Protein AF-A0A8D8R2C4-F1 (afdb_monomer)

Nearest PDB structures (foldseek):
  8v0e-assembly2_B  TM=9.151E-01  e=1.575E-18  Homo sapiens
  7ujj-assembly1_G  TM=9.049E-01  e=2.523E-12  synthetic construct
  3aji-assembly2_C  TM=8.338E-01  e=1.913E-11  Mus musculus
  3v30-assembly1_A  TM=9.306E-01  e=9.260E-09  Homo sapiens
  4qqi-assembly1_A  TM=9.037E-01  e=1.478E-08  Homo sapiens

Secondary structure (DSSP, 8-state):
-----TT-EEEE-TT--STTTTSSTTB-EEEEEEEEETTEEEEEEEEETTS-EEEEEEBSGGG-B-EEEEE-GGGT-EETT---TTTTTS-SSEESSEEEESSSTT-EEEHHHHHTT-S-SSS-EEEESSTTSPPEEE--GGGPPPEEEBSS-TT-EEEE-TT--STTTTSSTT--EEEEEEE--SSSS-TT-EEEEEETTS-EEEEEBSGGG-B-EEEEE--S-EEE-GGGSPBTT-----------TT-EEEE-S-HHHHHHHHHSSTT---GGGGGGBT-EEEEEEE-TTSPEEEEETTEEEEEEE-GGGEEE--S--TT-EEEEPS-HHHHHHHTTTTT---GGGGGGTT-EEEEEEE-TTS-EEEE-SS-EEEE-GGGEEEPPS-----TTSSSSSSSTTSSSTTS-------------------------------------------------------PPPP---------------------------------PPPP----S-----HHHHHHHHHHHHHHHHHT-HHHHHHHHHH-TTSTT---TTS--HHHHHHHHT-HHHHHHHHHTT--TT-B-TTS-BHHHHHHHTT-HHHHHHHHHTT--TT---TTS--HHHHHHHTT-HHHHHHHHHTT--TT---TTS--HHHHHHHHT-HHHHHHHTTSTT--TT-B-TTS-BHHHHHHHTT-HHHHHHHHHH-GGGGG---TTT---HHHHHHHTT-HHHHHIIIIIS---TT---TTS--HHHHHHHHT-HHHHHHHHHH-TT--SS-B-TT--BHHHHHHHHTTT-SSPPPTTT-HHHHHHHHHGGG-

Mean predicted aligned error: 20.81 Å

Solvent-accessible surface area (backbone atoms only — not comparable to full-atom values): 48142 Å² total; per-residue (Å²): 93,69,78,88,52,51,7,27,27,29,30,81,25,90,56,57,81,65,84,59,63,42,68,43,91,38,16,29,25,22,26,44,42,75,44,69,63,80,99,45,65,28,32,32,20,36,39,19,23,68,57,38,72,54,74,70,47,27,19,44,43,96,80,31,30,29,30,21,44,75,38,37,20,20,51,39,34,54,34,82,88,39,58,27,71,84,60,76,70,85,64,80,28,28,55,17,37,39,38,32,44,68,82,45,86,96,42,29,27,27,52,69,41,55,44,61,68,48,68,75,40,70,48,34,30,30,40,26,64,41,86,87,32,66,55,33,82,41,77,42,49,72,83,53,68,65,44,57,48,43,32,95,35,47,39,10,28,27,32,77,24,91,51,60,85,63,88,56,71,52,73,39,92,88,36,44,25,27,25,73,41,71,37,62,32,96,67,77,68,19,32,69,5,23,31,34,31,43,20,53,78,74,42,71,54,74,42,35,61,8,38,94,25,33,37,23,49,14,37,79,40,76,29,52,87,43,52,34,46,66,86,75,42,52,54,37,56,51,76,68,66,62,60,69,80,77,71,44,66,68,40,30,30,29,37,76,54,55,74,68,59,44,44,55,52,17,64,78,38,95,31,56,66,55,83,76,57,63,77,44,52,77,39,67,25,33,27,68,37,59,47,99,87,64,30,37,28,31,34,38,92,92,41,94,67,70,47,51,35,45,58,90,42,50,42,81,45,72,89,69,50,65,72,40,45,28,26,31,51,64,52,61,68,62,39,49,61,52,13,63,95,37,81,54,76,55,81,75,58,66,81,50,48,52,37,71,27,33,27,69,39,70,45,95,91,55,36,31,29,30,39,42,95,86,52,73,45,65,36,26,62,84,35,50,45,76,64,72,85,92,71,84,84,74,99,83,72,83,88,80,70,81,72,79,81,77,71,77,87,85,75,83,87,85,86,83,87,82,87,83,89,84,83,90,79,90,87,90,85,83,89,83,88,86,82,89,83,87,92,82,90,87,92,89,81,90,82,89,88,88,84,89,84,92,87,86,88,85,89,88,84,87,87,86,88,86,84,87,79,89,85,82,88,87,79,92,80,84,74,84,81,75,75,81,82,76,85,70,88,78,87,90,84,84,88,80,88,85,85,91,79,88,82,79,89,77,88,75,83,82,63,100,69,78,87,84,48,77,66,61,52,40,54,51,47,55,50,45,49,52,34,57,76,71,64,40,62,67,61,48,47,52,54,62,72,75,37,85,73,50,52,70,44,58,38,91,67,42,39,31,57,55,34,56,30,18,29,72,40,42,51,68,64,41,50,52,46,46,60,65,58,34,54,56,59,52,48,25,75,61,35,45,28,28,53,34,29,3,27,68,45,66,16,43,67,28,37,52,53,41,47,77,69,65,30,65,64,74,46,52,24,78,63,34,43,26,28,56,35,40,9,44,73,71,68,33,61,62,35,41,50,49,44,54,75,72,66,45,71,68,64,56,50,26,76,58,32,40,26,39,55,46,52,18,59,76,68,64,38,63,72,49,39,52,54,51,74,66,43,92,81,60,62,66,77,58,47,24,76,77,26,41,23,49,56,47,48,27,36,64,70,55,40,52,71,59,38,52,52,51,38,73,77,42,57,70,56,61,66,51,48,24,84,70,56,29,43,25,38,54,31,43,14,22,49,69,41,30,43,70,52,42,46,47,42,48,73,74,66,62,46,70,68,70,46,55,27,76,52,46,39,31,23,60,47,39,6,50,62,64,62,22,60,67,30,44,48,45,45,74,76,68,41,84,87,62,71,73,81,53,40,26,79,88,63,50,31,51,67,52,40,51,59,75,45,58,86,70,61,91,63,85,89,49,58,90,76,38,49,71,63,39,55,56,57,50,65,59,71,79,110

Radius of gyration: 35.37 Å; Cα contacts (8 Å, |Δi|>4): 1481; chains: 1; bounding box: 84×105×97 Å

Organism: NCBI:txid428564

Structure (mmCIF, N/CA/C/O backbone):
data_AF-A0A8D8R2C4-F1
#
_entry.id   AF-A0A8D8R2C4-F1
#
loop_
_atom_site.group_PDB
_atom_site.id
_atom_site.type_symbol
_atom_site.label_atom_id
_atom_site.label_alt_id
_atom_site.label_comp_id
_atom_site.label_asym_id
_atom_site.label_entity_id
_atom_site.label_seq_id
_atom_site.pdbx_PDB_ins_code
_atom_site.Cartn_x
_atom_site.Cartn_y
_atom_site.Cartn_z
_atom_site.occupancy
_atom_site.B_iso_or_equiv
_atom_site.auth_seq_id
_atom_site.auth_comp_id
_atom_site.auth_asym_id
_atom_site.auth_atom_id
_atom_site.pdbx_PDB_model_num
ATOM 1 N N . MET A 1 1 ? -12.545 -27.000 12.718 1.00 50.53 1 MET A N 1
ATOM 2 C CA . MET A 1 1 ? -13.416 -26.175 13.585 1.00 50.53 1 MET A CA 1
ATOM 3 C C . MET A 1 1 ? -12.497 -25.222 14.330 1.00 50.53 1 MET A C 1
ATOM 5 O O . MET A 1 1 ? -11.448 -25.678 14.772 1.00 50.53 1 MET A O 1
ATOM 9 N N . ILE A 1 2 ? -12.838 -23.935 14.441 1.00 57.75 2 ILE A N 1
ATOM 10 C CA . ILE A 1 2 ? -12.113 -23.031 15.348 1.00 57.75 2 ILE A CA 1
ATOM 11 C C . ILE A 1 2 ? -12.424 -23.480 16.772 1.00 57.75 2 ILE A C 1
ATOM 13 O O . ILE A 1 2 ? -13.600 -23.584 17.121 1.00 57.75 2 ILE A O 1
ATOM 17 N N . ASN A 1 3 ? -11.397 -23.757 17.576 1.00 69.38 3 ASN A N 1
ATOM 18 C CA . ASN A 1 3 ? -11.615 -24.078 18.979 1.00 69.38 3 ASN A CA 1
ATOM 19 C C . ASN A 1 3 ? -12.188 -22.839 19.681 1.00 69.38 3 ASN A C 1
ATOM 21 O O . ASN A 1 3 ? -11.668 -21.734 19.515 1.00 69.38 3 ASN A O 1
ATOM 25 N N . ILE A 1 4 ? -13.296 -23.000 20.405 1.00 81.81 4 ILE A N 1
ATOM 26 C CA . ILE A 1 4 ? -13.984 -21.870 21.035 1.00 81.81 4 ILE A CA 1
ATOM 27 C C . ILE A 1 4 ? -13.221 -21.522 22.309 1.00 81.81 4 ILE A C 1
ATOM 29 O O . ILE A 1 4 ? -13.457 -22.098 23.368 1.00 81.81 4 ILE A O 1
ATOM 33 N N . GLU A 1 5 ? -12.278 -20.597 22.174 1.00 85.62 5 GLU A N 1
ATOM 34 C CA . GLU A 1 5 ? -11.357 -20.203 23.234 1.00 85.62 5 GLU A CA 1
ATOM 35 C C . GLU A 1 5 ? -11.613 -18.777 23.730 1.00 85.62 5 GLU A C 1
ATOM 37 O O . GLU A 1 5 ? -12.243 -17.938 23.081 1.00 85.62 5 GLU A O 1
ATOM 42 N N . VAL A 1 6 ? -11.131 -18.520 24.942 1.00 89.81 6 VAL A N 1
ATOM 43 C CA . VAL A 1 6 ? -11.207 -17.213 25.590 1.00 89.81 6 VAL A CA 1
ATOM 44 C C . VAL A 1 6 ? -10.167 -16.278 24.961 1.00 89.81 6 VAL A C 1
ATOM 46 O O . VAL A 1 6 ? -9.043 -16.684 24.688 1.00 89.81 6 VAL A O 1
ATOM 49 N N . GLY A 1 7 ? -10.545 -15.022 24.728 1.00 90.19 7 GLY A N 1
ATOM 50 C CA . GLY A 1 7 ? -9.726 -13.999 24.073 1.00 90.19 7 GLY A CA 1
ATOM 51 C C . GLY A 1 7 ? -10.089 -13.739 22.608 1.00 90.19 7 GLY A C 1
ATOM 52 O O . GLY A 1 7 ? -9.789 -12.655 22.114 1.00 90.19 7 GLY A O 1
ATOM 53 N N . LEU A 1 8 ? -10.783 -14.667 21.929 1.00 93.44 8 LEU A N 1
ATOM 54 C CA . LEU A 1 8 ? -11.226 -14.500 20.535 1.00 93.44 8 LEU A CA 1
ATOM 55 C C . LEU A 1 8 ? -11.945 -13.160 20.321 1.00 93.44 8 LEU A C 1
ATOM 57 O O . LEU A 1 8 ? -12.883 -12.827 21.052 1.00 93.44 8 LEU A O 1
ATOM 61 N N . ARG A 1 9 ? -11.543 -12.419 19.284 1.00 94.88 9 ARG A N 1
ATOM 62 C CA . ARG A 1 9 ? -12.177 -11.154 18.892 1.00 94.88 9 ARG A CA 1
ATOM 63 C C . ARG A 1 9 ? -13.289 -11.452 17.898 1.00 94.88 9 ARG A C 1
ATOM 65 O O . ARG A 1 9 ? -13.070 -12.171 16.922 1.00 94.88 9 ARG A O 1
ATOM 72 N N . VAL A 1 10 ? -14.481 -10.929 18.149 1.00 96.12 10 VAL A N 1
ATOM 73 C CA . VAL A 1 10 ? -15.722 -11.307 17.461 1.00 96.12 10 VAL A CA 1
ATOM 74 C C . VAL A 1 10 ? -16.558 -10.096 17.057 1.00 96.12 10 VAL A C 1
ATOM 76 O O . VAL A 1 10 ? -16.375 -9.002 17.581 1.00 96.12 10 VAL A O 1
ATOM 79 N N . LEU A 1 11 ? -17.483 -10.324 16.125 1.00 95.50 11 LEU A N 1
ATOM 80 C CA . LEU A 1 11 ? -18.496 -9.373 15.655 1.00 95.50 11 LEU A CA 1
ATOM 81 C C . LEU A 1 11 ? -19.804 -10.108 15.311 1.00 95.50 11 LEU A C 1
ATOM 83 O O . LEU A 1 11 ? -19.798 -11.339 15.179 1.00 95.50 11 LEU A O 1
ATOM 87 N N . ARG A 1 12 ? -20.930 -9.385 15.174 1.00 95.50 12 ARG A N 1
ATOM 88 C CA . ARG A 1 12 ? -22.253 -10.007 14.957 1.00 95.50 12 ARG A CA 1
ATOM 89 C C . ARG A 1 12 ? -22.300 -10.957 13.749 1.00 95.50 12 ARG A C 1
ATOM 91 O O . ARG A 1 12 ? -21.892 -10.632 12.628 1.00 95.50 12 ARG A O 1
ATOM 98 N N . GLY A 1 13 ? -22.812 -12.158 14.000 1.00 93.44 13 GLY A N 1
ATOM 99 C CA . GLY A 1 13 ? -22.903 -13.277 13.066 1.00 93.44 13 GLY A CA 1
ATOM 100 C C . GLY A 1 13 ? -24.209 -13.335 12.265 1.00 93.44 13 GLY A C 1
ATOM 101 O O . GLY A 1 13 ? -25.007 -12.398 12.297 1.00 93.44 13 GLY A O 1
ATOM 102 N N . PRO A 1 14 ? -24.428 -14.421 11.499 1.00 90.50 14 PRO A N 1
ATOM 103 C CA . PRO A 1 14 ? -25.572 -14.549 10.593 1.00 90.50 14 PRO A CA 1
ATOM 104 C C . PRO A 1 14 ? -26.935 -14.685 11.290 1.00 90.50 14 PRO A C 1
ATOM 106 O O . PRO A 1 14 ? -27.935 -14.304 10.693 1.00 90.50 14 PRO A O 1
ATOM 109 N N . ASN A 1 15 ? -27.005 -15.212 12.519 1.00 93.31 15 ASN A N 1
ATOM 110 C CA . ASN A 1 15 ? -28.274 -15.415 13.238 1.00 93.31 15 ASN A CA 1
ATOM 111 C C . ASN A 1 15 ? -28.529 -14.386 14.355 1.00 93.31 15 ASN A C 1
ATOM 113 O O . ASN A 1 15 ? -29.383 -14.616 15.215 1.00 93.31 15 ASN A O 1
ATOM 117 N N . TRP A 1 16 ? -27.793 -13.268 14.334 1.00 93.56 16 TRP A N 1
ATOM 118 C CA . TRP A 1 16 ? -27.882 -12.199 15.326 1.00 93.56 16 TRP A CA 1
ATOM 119 C C . TRP A 1 16 ? -29.315 -11.680 15.500 1.00 93.56 16 TRP A C 1
ATOM 121 O O . TRP A 1 16 ? -29.971 -11.295 14.534 1.00 93.56 16 TRP A O 1
ATOM 131 N N . LYS A 1 17 ? -29.775 -11.640 16.754 1.00 92.06 17 LYS A N 1
ATOM 132 C CA . LYS A 1 17 ? -31.108 -11.155 17.154 1.00 92.06 17 LYS A CA 1
ATOM 133 C C . LYS A 1 17 ? -31.073 -10.183 18.343 1.00 92.06 17 LYS A C 1
ATOM 135 O O . LYS A 1 17 ? -32.112 -9.875 18.915 1.00 92.06 17 LYS A O 1
ATOM 140 N N . TRP A 1 18 ? -29.882 -9.738 18.739 1.00 91.88 18 TRP A N 1
ATOM 141 C CA . TRP A 1 18 ? -29.610 -9.080 20.024 1.00 91.88 18 TRP A CA 1
ATOM 142 C C . TRP A 1 18 ? -29.535 -7.551 19.889 1.00 91.88 18 TRP A C 1
ATOM 144 O O . TRP A 1 18 ? -28.676 -6.902 20.479 1.00 91.88 18 TRP A O 1
ATOM 154 N N . ALA A 1 19 ? -30.422 -6.994 19.054 1.00 91.75 19 ALA A N 1
ATOM 155 C CA . ALA A 1 19 ? -30.487 -5.573 18.709 1.00 91.75 19 ALA A CA 1
ATOM 156 C C . ALA A 1 19 ? -29.087 -4.971 18.454 1.00 91.75 19 ALA A C 1
ATOM 158 O O . ALA A 1 19 ? -28.344 -5.485 17.619 1.00 91.75 19 ALA A O 1
ATOM 159 N N . GLU A 1 20 ? -28.726 -3.923 19.192 1.00 92.69 20 GLU A N 1
ATOM 160 C CA . GLU A 1 20 ? -27.456 -3.202 19.089 1.00 92.69 20 GLU A CA 1
ATOM 161 C C . GLU A 1 20 ? -26.585 -3.399 20.350 1.00 92.69 20 GLU A C 1
ATOM 163 O O . GLU A 1 20 ? -25.865 -2.493 20.766 1.00 92.69 20 GLU A O 1
ATOM 168 N N . GLU A 1 21 ? -26.644 -4.578 20.991 1.00 92.19 21 GLU A N 1
ATOM 169 C CA . GLU A 1 21 ? -25.819 -4.905 22.174 1.00 92.19 21 GLU A CA 1
ATOM 170 C C . GLU A 1 21 ? -24.301 -4.788 21.920 1.00 92.19 21 GLU A C 1
ATOM 172 O O . GLU A 1 21 ? -23.549 -4.468 22.842 1.00 92.19 21 GLU A O 1
ATOM 177 N N . ASP A 1 22 ? -23.854 -4.996 20.681 1.00 91.44 22 ASP A N 1
ATOM 178 C CA . ASP A 1 22 ? -22.479 -4.807 20.193 1.00 91.44 22 ASP A CA 1
ATOM 179 C C . ASP A 1 22 ? -22.149 -3.354 19.788 1.00 91.44 22 ASP A C 1
ATOM 181 O O . ASP A 1 22 ? -20.999 -3.050 19.474 1.00 91.44 22 ASP A O 1
ATOM 185 N N . GLY A 1 23 ? -23.120 -2.433 19.843 1.00 89.56 23 GLY A N 1
ATOM 186 C CA . GLY A 1 23 ? -22.924 -1.001 19.576 1.00 89.56 23 GLY A CA 1
ATOM 187 C C . GLY A 1 23 ? -22.924 -0.599 18.095 1.00 89.56 23 GLY A C 1
ATOM 188 O O . GLY A 1 23 ? -22.372 0.446 17.736 1.00 89.56 23 GLY A O 1
ATOM 189 N N . GLY A 1 24 ? -23.510 -1.419 17.223 1.00 89.88 24 GLY A N 1
ATOM 190 C CA . GLY A 1 24 ? -23.542 -1.185 15.779 1.00 89.88 24 GLY A CA 1
ATOM 191 C C . GLY A 1 24 ? -23.093 -2.397 14.977 1.00 89.88 24 GLY A C 1
ATOM 192 O O . GLY A 1 24 ? -22.258 -3.180 15.427 1.00 89.88 24 GLY A O 1
ATOM 193 N N . GLU A 1 25 ? -23.558 -2.515 13.732 1.00 89.75 25 GLU A N 1
ATOM 194 C CA . GLU A 1 25 ? -22.883 -3.401 12.784 1.00 89.75 25 GLU A CA 1
ATOM 195 C C . GLU A 1 25 ? -21.405 -2.991 12.647 1.00 89.75 25 GLU A C 1
ATOM 197 O O . GLU A 1 25 ? -21.081 -1.817 12.460 1.00 89.75 25 GLU A O 1
ATOM 202 N N . GLY A 1 26 ? -20.515 -3.978 12.785 1.00 90.06 26 GLY A N 1
ATOM 203 C CA . GLY A 1 26 ? -19.069 -3.763 12.857 1.00 90.06 26 GLY A CA 1
ATOM 204 C C . GLY A 1 26 ? -18.520 -3.590 14.276 1.00 90.06 26 GLY A C 1
ATOM 205 O O . GLY A 1 26 ? -17.303 -3.505 14.426 1.00 90.06 26 GLY A O 1
ATOM 206 N N . GLY A 1 27 ? -19.372 -3.572 15.305 1.00 94.06 27 GLY A N 1
ATOM 207 C CA . GLY A 1 27 ? -18.955 -3.590 16.705 1.00 94.06 27 GLY A CA 1
ATOM 208 C C . GLY A 1 27 ? -18.105 -4.820 17.034 1.00 94.06 27 GLY A C 1
ATOM 209 O O . GLY A 1 27 ? -18.509 -5.959 16.785 1.00 94.06 27 GLY A O 1
ATOM 210 N N . LEU A 1 28 ? -16.906 -4.581 17.566 1.00 95.56 28 LEU A N 1
ATOM 211 C CA . LEU A 1 28 ? -15.989 -5.616 18.032 1.00 95.56 28 LEU A CA 1
ATOM 212 C C . LEU A 1 28 ? -16.216 -5.936 19.510 1.00 95.56 28 LEU A C 1
ATOM 214 O O . LEU A 1 28 ? -16.562 -5.072 20.319 1.00 95.56 28 LEU A O 1
ATOM 218 N N . GLY A 1 29 ? -15.975 -7.192 19.869 1.00 95.62 29 GLY A N 1
ATOM 219 C CA . GLY A 1 29 ? -15.957 -7.656 21.250 1.00 95.62 29 GLY A CA 1
ATOM 220 C C . GLY A 1 29 ? -14.982 -8.805 21.463 1.00 95.62 29 GLY A C 1
ATOM 221 O O . GLY A 1 29 ? -14.452 -9.385 20.517 1.00 95.62 29 GLY A O 1
ATOM 222 N N . THR A 1 30 ? -14.757 -9.146 22.725 1.00 95.81 30 THR A N 1
ATOM 223 C CA . THR A 1 30 ? -13.875 -10.228 23.174 1.00 95.81 30 THR A CA 1
ATOM 224 C C . THR A 1 30 ? -14.700 -11.336 23.818 1.00 95.81 30 THR A C 1
ATOM 226 O O . THR A 1 30 ? -15.484 -11.073 24.730 1.00 95.81 30 THR A O 1
ATOM 229 N N . VAL A 1 31 ? -14.490 -12.590 23.408 1.00 94.81 31 VAL A N 1
ATOM 230 C CA . VAL A 1 31 ? -15.012 -13.771 24.115 1.00 94.81 31 VAL A CA 1
ATOM 231 C C . VAL A 1 31 ? -14.296 -13.899 25.461 1.00 94.81 31 VAL A C 1
ATOM 233 O O . VAL A 1 31 ? -13.096 -14.152 25.508 1.00 94.81 31 VAL A O 1
ATOM 236 N N . VAL A 1 32 ? -15.023 -13.730 26.566 1.00 93.50 32 VAL A N 1
ATOM 237 C CA . VAL A 1 32 ? -14.453 -13.713 27.930 1.00 93.50 32 VAL A CA 1
ATOM 238 C C . VAL A 1 32 ? -14.727 -14.982 28.731 1.00 93.50 32 VAL A C 1
ATOM 240 O O . VAL A 1 32 ? -14.037 -15.259 29.706 1.00 93.50 32 VAL A O 1
ATOM 243 N N . ALA A 1 33 ? -15.743 -15.755 28.347 1.00 89.00 33 ALA A N 1
ATOM 244 C CA . ALA A 1 33 ? -16.042 -17.040 28.968 1.00 89.00 33 ALA A CA 1
ATOM 245 C C . ALA A 1 33 ? -16.778 -17.959 27.997 1.00 89.00 33 ALA A C 1
ATOM 247 O O . ALA A 1 33 ? -17.635 -17.526 27.223 1.00 89.00 33 ALA A O 1
ATOM 248 N N . VAL A 1 34 ? -16.483 -19.247 28.103 1.00 86.88 34 VAL A N 1
ATOM 249 C CA . VAL A 1 34 ? -17.066 -20.315 27.294 1.00 86.88 34 VAL A CA 1
ATOM 250 C C . VAL A 1 34 ? -17.908 -21.178 28.229 1.00 86.88 34 VAL A C 1
ATOM 252 O O . VAL A 1 34 ? -17.405 -21.609 29.265 1.00 86.88 34 VAL A O 1
ATOM 255 N N . LYS A 1 35 ? -19.197 -21.380 27.925 1.00 78.31 35 LYS A N 1
ATOM 256 C CA . LYS A 1 35 ? -20.125 -22.122 28.794 1.00 78.31 35 LYS A CA 1
ATOM 257 C C . LYS A 1 35 ? -20.468 -23.478 28.156 1.00 78.31 35 LYS A C 1
ATOM 259 O O . LYS A 1 35 ? -21.263 -23.510 27.213 1.00 78.31 35 LYS A O 1
ATOM 264 N N . PRO A 1 36 ? -19.910 -24.602 28.646 1.00 66.31 36 PRO A N 1
ATOM 265 C CA . PRO A 1 36 ? -20.310 -25.929 28.190 1.00 66.31 36 PRO A CA 1
ATOM 266 C C . PRO A 1 36 ? -21.786 -26.183 28.504 1.00 66.31 36 PRO A C 1
ATOM 268 O O . PRO A 1 36 ? -22.273 -25.815 29.573 1.00 66.31 36 PRO A O 1
ATOM 271 N N . THR A 1 37 ? -22.508 -26.826 27.589 1.00 56.09 37 THR A N 1
ATOM 272 C CA . THR A 1 37 ? -23.887 -27.281 27.808 1.00 56.09 37 THR A CA 1
ATOM 273 C C . THR A 1 37 ? -23.929 -28.787 27.554 1.00 56.09 37 THR A C 1
ATOM 275 O O . THR A 1 37 ? -24.201 -29.252 26.450 1.00 56.09 37 THR A O 1
ATOM 278 N N . GLY A 1 38 ? -23.557 -29.567 28.572 1.00 59.25 38 GLY A N 1
ATOM 279 C CA . GLY A 1 38 ? -23.235 -30.985 28.403 1.00 59.25 38 GLY A CA 1
ATOM 280 C C . GLY A 1 38 ? -21.865 -31.170 27.741 1.00 59.25 38 GLY A C 1
ATOM 281 O O . GLY A 1 38 ? -20.894 -30.544 28.158 1.00 59.25 38 GLY A O 1
ATOM 282 N N . HIS A 1 39 ? -21.786 -32.021 26.714 1.00 52.69 39 HIS A N 1
ATOM 283 C CA . HIS A 1 39 ? -20.535 -32.355 26.013 1.00 52.69 39 HIS A CA 1
ATOM 284 C C . HIS A 1 39 ? -20.172 -31.393 24.863 1.00 52.69 39 HIS A C 1
ATOM 286 O O . HIS A 1 39 ? -19.136 -31.573 24.229 1.00 52.69 39 HIS A O 1
ATOM 292 N N . GLN A 1 40 ? -21.004 -30.387 24.571 1.00 59.62 40 GLN A N 1
ATOM 293 C CA . GLN A 1 40 ? -20.760 -29.396 23.517 1.00 59.62 40 GLN A CA 1
ATOM 294 C C . GLN A 1 40 ? -20.821 -27.966 24.066 1.00 59.62 40 GLN A C 1
ATOM 296 O O . GLN A 1 40 ? -21.539 -27.665 25.023 1.00 59.62 40 GLN A O 1
ATOM 301 N N . VAL A 1 41 ? -20.040 -27.074 23.456 1.00 61.19 41 VAL A N 1
ATOM 302 C CA . VAL A 1 41 ? -20.053 -25.637 23.740 1.00 61.19 41 VAL A CA 1
ATOM 303 C C . VAL A 1 41 ? -21.072 -24.981 22.819 1.00 61.19 41 VAL A C 1
ATOM 305 O O . VAL A 1 41 ? -20.811 -24.798 21.636 1.00 61.19 41 VAL A O 1
ATOM 308 N N . ASN A 1 42 ? -22.221 -24.602 23.375 1.00 77.81 42 ASN A N 1
ATOM 309 C CA . ASN A 1 42 ? -23.329 -24.047 22.593 1.00 77.81 42 ASN A CA 1
ATOM 310 C C . ASN A 1 42 ? -23.528 -22.538 22.815 1.00 77.81 42 ASN A C 1
ATOM 312 O O . ASN A 1 42 ? -24.251 -21.897 22.044 1.00 77.81 42 ASN A O 1
ATOM 316 N N . VAL A 1 43 ? -22.900 -21.975 23.858 1.00 86.25 43 VAL A N 1
ATOM 317 C CA . VAL A 1 43 ? -23.087 -20.590 24.313 1.00 86.25 43 VAL A CA 1
ATOM 318 C C . VAL A 1 43 ? -21.769 -19.970 24.800 1.00 86.25 43 VAL A C 1
ATOM 320 O O . VAL A 1 43 ? -21.006 -20.596 25.540 1.00 86.25 43 VAL A O 1
ATOM 323 N N . VAL A 1 44 ? -21.525 -18.705 24.445 1.00 92.19 44 VAL A N 1
ATOM 324 C CA . VAL A 1 44 ? -20.373 -17.912 24.913 1.00 92.19 44 VAL A CA 1
ATOM 325 C C . VAL A 1 44 ? -20.792 -16.603 25.582 1.00 92.19 44 VAL A C 1
ATOM 327 O O . VAL A 1 44 ? -21.902 -16.101 25.404 1.00 92.19 44 VAL A O 1
ATOM 330 N N . SER A 1 45 ? -19.875 -16.046 26.372 1.00 93.44 45 SER A N 1
ATOM 331 C CA . SER A 1 45 ? -19.983 -14.704 26.945 1.00 93.44 45 SER A CA 1
ATOM 332 C C . SER A 1 45 ? -18.995 -13.764 26.275 1.00 93.44 45 SER A C 1
ATOM 334 O O . SER A 1 45 ? -17.818 -14.105 26.149 1.00 93.44 45 SER A O 1
ATOM 336 N N . VAL A 1 46 ? -19.463 -12.579 25.894 1.00 95.81 46 VAL A N 1
ATOM 337 C CA . VAL A 1 46 ? -18.674 -11.546 25.214 1.00 95.81 46 VAL A CA 1
ATOM 338 C C . VAL A 1 46 ? -18.746 -10.252 26.021 1.00 95.81 46 VAL A C 1
ATOM 340 O O . VAL A 1 46 ? -19.806 -9.897 26.542 1.00 95.81 46 VAL A O 1
ATOM 343 N N . ILE A 1 47 ? -17.610 -9.565 26.135 1.00 96.50 47 ILE A N 1
ATOM 344 C CA . ILE A 1 47 ? -17.564 -8.140 26.474 1.00 96.50 47 ILE A CA 1
ATOM 345 C C . ILE A 1 47 ? -17.317 -7.397 25.166 1.00 96.50 47 ILE A C 1
ATOM 347 O O . ILE A 1 47 ? -16.288 -7.608 24.526 1.00 96.50 47 ILE A O 1
ATOM 351 N N . TRP A 1 48 ? -18.272 -6.571 24.761 1.00 96.38 48 TRP A N 1
ATOM 352 C CA . TRP A 1 48 ? -18.146 -5.689 23.607 1.00 96.38 48 TRP A CA 1
ATOM 353 C C . TRP A 1 48 ? -17.269 -4.496 23.954 1.00 96.38 48 TRP A C 1
ATOM 355 O O . TRP A 1 48 ? -17.270 -4.029 25.094 1.00 96.38 48 TRP A O 1
ATOM 365 N N . ASP A 1 49 ? -16.555 -3.965 22.968 1.00 95.69 49 ASP A N 1
ATOM 366 C CA . ASP A 1 49 ? -15.613 -2.867 23.182 1.00 95.69 49 ASP A CA 1
ATOM 367 C C . ASP A 1 49 ? -16.328 -1.601 23.673 1.00 95.69 49 ASP A C 1
ATOM 369 O O . ASP A 1 49 ? -15.770 -0.855 24.471 1.00 95.69 49 ASP A O 1
ATOM 373 N N . VAL A 1 50 ? -17.601 -1.406 23.304 1.00 93.44 50 VAL A N 1
ATOM 374 C CA . VAL A 1 50 ? -18.489 -0.348 23.836 1.00 93.44 50 VAL A CA 1
ATOM 375 C C . VAL A 1 50 ? -18.842 -0.510 25.330 1.00 93.44 50 VAL A C 1
ATOM 377 O O . VAL A 1 50 ? -19.510 0.341 25.921 1.00 93.44 50 VAL A O 1
ATOM 380 N N . GLY A 1 51 ? -18.374 -1.582 25.976 1.00 91.31 51 GLY A N 1
ATOM 381 C CA . GLY A 1 51 ? -18.498 -1.853 27.410 1.00 91.31 51 GLY A CA 1
ATOM 382 C C . GLY A 1 51 ? -19.687 -2.729 27.812 1.00 91.31 51 GLY A C 1
ATOM 383 O O . GLY A 1 51 ? -19.816 -3.058 28.990 1.00 91.31 51 GLY A O 1
ATOM 384 N N . ASN A 1 52 ? -20.542 -3.127 26.868 1.00 91.38 52 ASN A N 1
ATOM 385 C CA . ASN A 1 52 ? -21.660 -4.036 27.129 1.00 91.38 52 ASN A CA 1
ATOM 386 C C . ASN A 1 52 ? -21.153 -5.465 27.376 1.00 91.38 52 ASN A C 1
ATOM 388 O O . ASN A 1 52 ? -20.211 -5.920 26.728 1.00 91.38 52 ASN A O 1
ATOM 392 N N . LYS A 1 53 ? -21.798 -6.203 28.286 1.00 89.94 53 LYS A N 1
ATOM 393 C CA . LYS A 1 53 ? -21.456 -7.599 28.594 1.00 89.94 53 LYS A CA 1
ATOM 394 C C . LYS A 1 53 ? -22.693 -8.483 28.567 1.00 89.94 53 LYS A C 1
ATOM 396 O O . LYS A 1 53 ? -23.561 -8.351 29.426 1.00 89.94 53 LYS A O 1
ATOM 401 N N . SER A 1 54 ? -22.680 -9.469 27.678 1.00 87.25 54 SER A N 1
ATOM 402 C CA . SER A 1 54 ? -23.748 -10.462 27.533 1.00 87.25 54 SER A CA 1
ATOM 403 C C . SER A 1 54 ? -23.176 -11.875 27.593 1.00 87.25 54 SER A C 1
ATOM 405 O O . SER A 1 54 ? -22.017 -12.119 27.253 1.00 87.25 54 SER A O 1
ATOM 407 N N . SER A 1 55 ? -23.969 -12.822 28.101 1.00 81.38 55 SER A N 1
ATOM 408 C CA . SER A 1 55 ? -23.476 -14.156 28.493 1.00 81.38 55 SER A CA 1
ATOM 409 C C . SER A 1 55 ? -24.218 -15.335 27.849 1.00 81.38 55 SER A C 1
ATOM 411 O O . SER A 1 55 ? -24.153 -16.459 28.358 1.00 81.38 55 SER A O 1
ATOM 413 N N . CYS A 1 56 ? -24.950 -15.063 26.765 1.00 84.88 56 CYS A N 1
ATOM 414 C CA . CYS A 1 56 ? -25.931 -15.960 26.149 1.00 84.88 56 CYS A CA 1
ATOM 415 C C . CYS A 1 56 ? -25.843 -16.067 24.608 1.00 84.88 56 CYS A C 1
ATOM 417 O O . CYS A 1 56 ? -26.764 -16.607 23.996 1.00 84.88 56 CYS A O 1
ATOM 419 N N . TYR A 1 57 ? -24.757 -15.608 23.971 1.00 92.44 57 TYR A N 1
ATOM 420 C CA . TYR A 1 57 ? -24.624 -15.682 22.509 1.00 92.44 57 TYR A CA 1
ATOM 421 C C . TYR A 1 57 ? -24.458 -17.123 22.029 1.00 92.44 57 TYR A C 1
ATOM 423 O O . TYR A 1 57 ? -23.597 -17.855 22.523 1.00 92.44 57 TYR A O 1
ATOM 431 N N . ARG A 1 58 ? -25.281 -17.522 21.056 1.00 91.44 58 ARG A N 1
ATOM 432 C CA . ARG A 1 58 ? -25.353 -18.889 20.534 1.00 91.44 58 ARG A CA 1
ATOM 433 C C . ARG A 1 58 ? -24.243 -19.132 19.517 1.00 91.44 58 ARG A C 1
ATOM 435 O O . ARG A 1 58 ? -23.995 -18.306 18.641 1.00 91.44 58 ARG A O 1
ATOM 442 N N . VAL A 1 59 ? -23.595 -20.283 19.633 1.00 89.06 59 VAL A N 1
ATOM 443 C CA . VAL A 1 59 ? -22.498 -20.742 18.760 1.00 89.06 59 VAL A CA 1
ATOM 444 C C . VAL A 1 59 ? -22.750 -22.184 18.299 1.00 89.06 59 VAL A C 1
ATOM 446 O O . VAL A 1 59 ? -21.832 -22.989 18.208 1.00 89.06 59 VAL A O 1
ATOM 449 N N . GLY A 1 60 ? -24.023 -22.524 18.067 1.00 83.06 60 GLY A N 1
ATOM 450 C CA . GLY A 1 60 ? -24.494 -23.884 17.777 1.00 83.06 60 GLY A CA 1
ATOM 451 C C . GLY A 1 60 ? -25.802 -24.253 18.486 1.00 83.06 60 GLY A C 1
ATOM 452 O O . GLY A 1 60 ? -26.532 -25.121 18.008 1.00 83.06 60 GLY A O 1
ATOM 453 N N . SER A 1 61 ? -26.158 -23.563 19.581 1.00 80.44 61 SER A N 1
ATOM 454 C CA . SER A 1 61 ? -27.468 -23.742 20.232 1.00 80.44 61 SER A CA 1
ATOM 455 C C . SER A 1 61 ? -28.603 -23.470 19.242 1.00 80.44 61 SER A C 1
ATOM 457 O O . SER A 1 61 ? -28.582 -22.447 18.561 1.00 80.44 61 SER A O 1
ATOM 459 N N . GLU A 1 62 ? -29.587 -24.371 19.161 1.00 81.06 62 GLU A N 1
ATOM 460 C CA . GLU A 1 62 ? -30.707 -24.299 18.200 1.00 81.06 62 GLU A CA 1
ATOM 461 C C . GLU A 1 62 ? -30.260 -24.232 16.719 1.00 81.06 62 GLU A C 1
ATOM 463 O O . GLU A 1 62 ? -31.007 -23.747 15.872 1.00 81.06 62 GLU A O 1
ATOM 468 N N . ASN A 1 63 ? -29.040 -24.691 16.395 1.00 81.56 63 ASN A N 1
ATOM 469 C CA . ASN A 1 63 ? -28.394 -24.499 15.087 1.00 81.56 63 ASN A CA 1
ATOM 470 C C . ASN A 1 63 ? -28.258 -23.010 14.682 1.00 81.56 63 ASN A C 1
ATOM 472 O O . ASN A 1 63 ? -28.261 -22.668 13.498 1.00 81.56 63 ASN A O 1
ATOM 476 N N . ALA A 1 64 ? -28.151 -22.115 15.670 1.00 86.31 64 ALA A N 1
ATOM 477 C CA . ALA A 1 64 ? -27.977 -20.683 15.475 1.00 86.31 64 ALA A CA 1
ATOM 478 C C . ALA A 1 64 ? -26.575 -20.214 15.892 1.00 86.31 64 ALA A C 1
ATOM 480 O O . ALA A 1 64 ? -26.039 -20.602 16.936 1.00 86.31 64 ALA A O 1
ATOM 481 N N . PHE A 1 65 ? -26.013 -19.325 15.074 1.00 92.00 65 PHE A N 1
ATOM 482 C CA . PHE A 1 65 ? -24.679 -18.766 15.231 1.00 92.00 65 PHE A CA 1
ATOM 483 C C . PHE A 1 65 ? -24.750 -17.236 15.239 1.00 92.00 65 PHE A C 1
ATOM 485 O O . PHE A 1 65 ? -24.901 -16.573 14.209 1.00 92.00 65 PHE A O 1
ATOM 492 N N . ASP A 1 66 ? -24.649 -16.668 16.435 1.00 94.56 66 ASP A N 1
ATOM 493 C CA . ASP A 1 66 ? -24.802 -15.235 16.675 1.00 94.56 66 ASP A CA 1
ATOM 494 C C . ASP A 1 66 ? -23.500 -14.455 16.434 1.00 94.56 66 ASP A C 1
ATOM 496 O O . ASP A 1 66 ? -23.523 -13.230 16.449 1.00 94.56 66 ASP A O 1
ATOM 500 N N . LEU A 1 67 ? -22.362 -15.119 16.194 1.00 96.12 67 LEU A N 1
ATOM 501 C CA . LEU A 1 67 ? -21.036 -14.488 16.144 1.00 96.12 67 LEU A CA 1
ATOM 502 C C . LEU A 1 67 ? -20.188 -14.960 14.951 1.00 96.12 67 LEU A C 1
ATOM 504 O O . LEU A 1 67 ? -20.279 -16.105 14.505 1.00 96.12 67 LEU A O 1
ATOM 508 N N . ARG A 1 68 ? -19.309 -14.079 14.469 1.00 95.56 68 ARG A N 1
ATOM 509 C CA . ARG A 1 68 ? -18.179 -14.387 13.575 1.00 95.56 68 ARG A CA 1
ATOM 510 C C . ARG A 1 68 ? -16.867 -14.036 14.268 1.00 95.56 68 ARG A C 1
ATOM 512 O O . ARG A 1 68 ? -16.834 -13.085 15.046 1.00 95.56 68 ARG A O 1
ATOM 519 N N . VAL A 1 69 ? -15.797 -14.777 13.984 1.00 95.44 69 VAL A N 1
ATOM 520 C CA . VAL A 1 69 ? -14.457 -14.455 14.503 1.00 95.44 69 VAL A CA 1
ATOM 521 C C . VAL A 1 69 ? -13.812 -13.429 13.582 1.00 95.44 69 VAL A C 1
ATOM 523 O O . VAL A 1 69 ? -13.687 -13.663 12.383 1.00 95.44 69 VAL A O 1
ATOM 526 N N . TYR A 1 70 ? -13.433 -12.291 14.153 1.00 95.00 70 TYR A N 1
ATOM 527 C CA . TYR A 1 70 ? -12.660 -11.241 13.500 1.00 95.00 70 TYR A CA 1
ATOM 528 C C . TYR A 1 70 ? -11.158 -11.534 13.589 1.00 95.00 70 TYR A C 1
ATOM 530 O O . TYR A 1 70 ? -10.459 -11.489 12.581 1.00 95.00 70 TYR A O 1
ATOM 538 N N . ASP A 1 71 ? -10.677 -11.882 14.787 1.00 93.19 71 ASP A N 1
ATOM 539 C CA . ASP A 1 71 ? -9.274 -12.216 15.022 1.00 93.19 71 ASP A CA 1
ATOM 540 C C . ASP A 1 71 ? -9.131 -13.328 16.071 1.00 93.19 71 ASP A C 1
ATOM 542 O O . ASP A 1 71 ? -9.663 -13.245 17.182 1.00 93.19 71 ASP A O 1
ATOM 546 N N . SER A 1 72 ? -8.396 -14.377 15.700 1.00 92.50 72 SER A N 1
ATOM 547 C CA . SER A 1 72 ? -8.054 -15.526 16.542 1.00 92.50 72 SER A CA 1
ATOM 548 C C . SER A 1 72 ? -6.619 -15.484 17.093 1.00 92.50 72 SER A C 1
ATOM 550 O O . SER A 1 72 ? -6.242 -16.348 17.886 1.00 92.50 72 SER A O 1
ATOM 552 N N . GLY A 1 73 ? -5.834 -14.455 16.752 1.00 90.75 73 GLY A N 1
ATOM 553 C CA . GLY A 1 73 ? -4.500 -14.202 17.307 1.00 90.75 73 GLY A CA 1
ATOM 554 C C . GLY A 1 73 ? -4.458 -14.088 18.841 1.00 90.75 73 GLY A C 1
ATOM 555 O O . GLY A 1 73 ? -3.588 -14.713 19.450 1.00 90.75 73 GLY A O 1
ATOM 556 N N . PRO A 1 74 ? -5.408 -13.398 19.503 1.00 90.50 74 PRO A N 1
ATOM 557 C CA . PRO A 1 74 ? -5.462 -13.349 20.969 1.00 90.50 74 PRO A CA 1
ATOM 558 C C . PRO A 1 74 ? -5.719 -14.696 21.656 1.00 90.50 74 PRO A C 1
ATOM 560 O O . PRO A 1 74 ? -5.363 -14.847 22.819 1.00 90.50 74 PRO A O 1
ATOM 563 N N . ALA A 1 75 ? -6.276 -15.679 20.938 1.00 87.44 75 ALA A N 1
ATOM 564 C CA . ALA A 1 75 ? -6.393 -17.071 21.385 1.00 87.44 75 ALA A CA 1
ATOM 565 C C . ALA A 1 75 ? -5.195 -17.947 20.946 1.00 87.44 75 ALA A C 1
ATOM 567 O O . ALA A 1 75 ? -5.228 -19.167 21.052 1.00 87.44 75 ALA A O 1
ATOM 568 N N . GLY A 1 76 ? -4.129 -17.348 20.408 1.00 88.56 76 GLY A N 1
ATOM 569 C CA . GLY A 1 76 ? -2.878 -18.042 20.094 1.00 88.56 76 GLY A CA 1
ATOM 570 C C . GLY A 1 76 ? -2.820 -18.772 18.755 1.00 88.56 76 GLY A C 1
ATOM 571 O O . GLY A 1 76 ? -1.850 -19.494 18.510 1.00 88.56 76 GLY A O 1
ATOM 572 N N . VAL A 1 77 ? -3.802 -18.580 17.866 1.00 89.62 77 VAL A N 1
ATOM 573 C CA . VAL A 1 77 ? -3.769 -19.176 16.521 1.00 89.62 77 VAL A CA 1
ATOM 574 C C . VAL A 1 77 ? -2.605 -18.597 15.712 1.00 89.62 77 VAL A C 1
ATOM 576 O O . VAL A 1 77 ? -2.515 -17.386 15.505 1.00 89.62 77 VAL A O 1
ATOM 579 N N . ARG A 1 78 ? -1.715 -19.477 15.239 1.00 89.81 78 ARG A N 1
ATOM 580 C CA . ARG A 1 78 ? -0.506 -19.132 14.481 1.00 89.81 78 ARG A CA 1
ATOM 581 C C . ARG A 1 78 ? -0.148 -20.225 13.476 1.00 89.81 78 ARG A C 1
ATOM 583 O O . ARG A 1 78 ? -0.170 -21.405 13.815 1.00 89.81 78 ARG A O 1
ATOM 590 N N . HIS A 1 79 ? 0.218 -19.822 12.266 1.00 89.19 79 HIS A N 1
ATOM 591 C CA . HIS A 1 79 ? 0.657 -20.675 11.164 1.00 89.19 79 HIS A CA 1
ATOM 592 C C . HIS A 1 79 ? 2.185 -20.609 11.037 1.00 89.19 79 HIS A C 1
ATOM 594 O O . HIS A 1 79 ? 2.724 -19.771 10.314 1.00 89.19 79 HIS A O 1
ATOM 600 N N . GLU A 1 80 ? 2.883 -21.460 11.792 1.00 88.19 80 GLU A N 1
ATOM 601 C CA . GLU A 1 80 ? 4.352 -21.494 11.827 1.00 88.19 80 GLU A CA 1
ATOM 602 C C . GLU A 1 80 ? 4.956 -21.743 10.434 1.00 88.19 80 GLU A C 1
ATOM 604 O O . GLU A 1 80 ? 4.458 -22.569 9.673 1.00 88.19 80 GLU A O 1
ATOM 609 N N . GLY A 1 81 ? 6.035 -21.025 10.109 1.00 83.69 81 GLY A N 1
ATOM 610 C CA . GLY A 1 81 ? 6.740 -21.136 8.825 1.00 83.69 81 GLY A CA 1
ATOM 611 C C . GLY A 1 81 ? 6.072 -20.443 7.629 1.00 83.69 81 GLY A C 1
ATOM 612 O O . GLY A 1 81 ? 6.659 -20.437 6.554 1.00 83.69 81 GLY A O 1
ATOM 613 N N . ILE A 1 82 ? 4.888 -19.839 7.795 1.00 85.69 82 ILE A N 1
ATOM 614 C CA . ILE A 1 82 ? 4.136 -19.204 6.701 1.00 85.69 82 ILE A CA 1
ATOM 615 C C . ILE A 1 82 ? 4.133 -17.688 6.880 1.00 85.69 82 ILE A C 1
ATOM 617 O O . ILE A 1 82 ? 3.642 -17.187 7.891 1.00 85.69 82 ILE A O 1
ATOM 621 N N . GLN A 1 83 ? 4.665 -16.952 5.906 1.00 88.06 83 GLN A N 1
ATOM 622 C CA . GLN A 1 83 ? 4.786 -15.492 5.952 1.00 88.06 83 GLN A CA 1
ATOM 623 C C . GLN A 1 83 ? 3.705 -14.804 5.110 1.00 88.06 83 GLN A C 1
ATOM 625 O O . GLN A 1 83 ? 3.126 -15.402 4.212 1.00 88.06 83 GLN A O 1
ATOM 630 N N . CYS A 1 84 ? 3.406 -13.543 5.432 1.00 87.88 84 CYS A N 1
ATOM 631 C CA . CYS A 1 84 ? 2.463 -12.729 4.669 1.00 87.88 84 CYS A CA 1
ATOM 632 C C . CYS A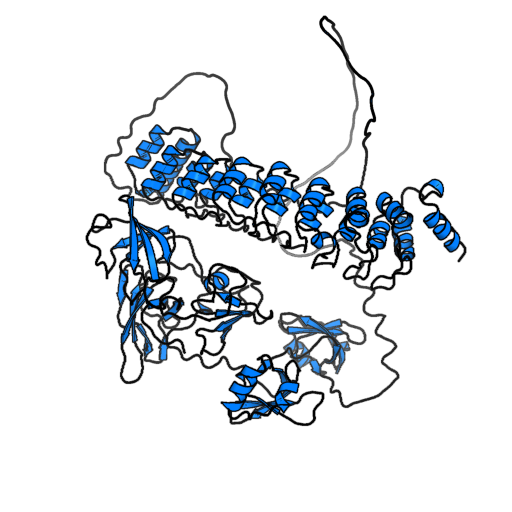 1 84 ? 3.214 -11.942 3.585 1.00 87.88 84 CYS A C 1
ATOM 634 O O . CYS A 1 84 ? 4.006 -11.057 3.916 1.00 87.88 84 CYS A O 1
ATOM 636 N N . GLU A 1 85 ? 2.925 -12.209 2.312 1.00 85.81 85 GLU A N 1
ATOM 637 C CA . GLU A 1 85 ? 3.584 -11.568 1.162 1.00 85.81 85 GLU A CA 1
ATOM 638 C C . GLU A 1 85 ? 3.350 -10.052 1.105 1.00 85.81 85 GLU A C 1
ATOM 640 O O . GLU A 1 85 ? 4.186 -9.299 0.625 1.00 85.81 85 GLU A O 1
ATOM 645 N N . ALA A 1 86 ? 2.229 -9.562 1.634 1.00 78.88 86 ALA A N 1
ATOM 646 C CA . ALA A 1 86 ? 1.920 -8.135 1.593 1.00 78.88 86 ALA A CA 1
ATOM 647 C C . ALA A 1 86 ? 2.565 -7.310 2.722 1.00 78.88 86 ALA A C 1
ATOM 649 O O . ALA A 1 86 ? 2.420 -6.087 2.731 1.00 78.88 86 ALA A O 1
ATOM 650 N N . CYS A 1 87 ? 3.206 -7.948 3.710 1.00 78.75 87 CYS A N 1
ATOM 651 C CA . CYS A 1 87 ? 3.853 -7.230 4.816 1.00 78.75 87 CYS A CA 1
ATOM 652 C C . CYS A 1 87 ? 5.209 -7.791 5.275 1.00 78.75 87 CYS A C 1
ATOM 654 O O . CYS A 1 87 ? 5.699 -7.293 6.285 1.00 78.75 87 CYS A O 1
ATOM 656 N N . LEU A 1 88 ? 5.746 -8.810 4.577 1.00 62.50 88 LEU A N 1
ATOM 657 C CA . LEU A 1 88 ? 7.121 -9.366 4.428 1.00 62.50 88 LEU A CA 1
ATOM 658 C C . LEU A 1 88 ? 8.127 -9.419 5.600 1.00 62.50 88 LEU A C 1
ATOM 660 O O . LEU A 1 88 ? 9.148 -10.086 5.481 1.00 62.50 88 LEU A O 1
ATOM 664 N N . SER A 1 89 ? 7.881 -8.766 6.728 1.00 45.81 89 SER A N 1
ATOM 665 C CA . SER A 1 89 ? 8.847 -8.575 7.814 1.00 45.81 89 SER A CA 1
ATOM 666 C C . SER A 1 89 ? 8.202 -8.528 9.205 1.00 45.81 89 SER A C 1
ATOM 668 O O . SER A 1 89 ? 8.779 -9.042 10.159 1.00 45.81 89 SER A O 1
ATOM 670 N N . LYS A 1 90 ? 6.985 -7.978 9.353 1.00 53.38 90 LYS A N 1
ATOM 671 C CA . LYS A 1 90 ? 6.435 -7.628 10.684 1.00 53.38 90 LYS A CA 1
ATOM 672 C C . LYS A 1 90 ? 5.875 -8.784 11.533 1.00 53.38 90 LYS A C 1
ATOM 674 O O . LYS A 1 90 ? 5.573 -8.555 12.699 1.00 53.38 90 LYS A O 1
ATOM 679 N N . CYS A 1 91 ? 5.700 -10.002 11.002 1.00 51.38 91 CYS A N 1
ATOM 680 C CA . CYS A 1 91 ? 4.993 -11.080 11.730 1.00 51.38 91 CYS A CA 1
ATOM 681 C C . CYS A 1 91 ? 5.811 -12.357 11.997 1.00 51.38 91 CYS A C 1
ATOM 683 O O . CYS A 1 91 ? 5.484 -13.102 12.921 1.00 51.38 91 CYS A O 1
ATOM 685 N N . GLY A 1 92 ? 6.826 -12.665 11.178 1.00 67.25 92 GLY A N 1
ATOM 686 C CA . GLY A 1 92 ? 7.592 -13.928 11.202 1.00 67.25 92 GLY A CA 1
ATOM 687 C C . GLY A 1 92 ? 6.803 -15.192 10.805 1.00 67.25 92 GLY A C 1
ATOM 688 O O . GLY A 1 92 ? 7.338 -16.061 10.125 1.00 67.25 92 GLY A O 1
ATOM 689 N N . ALA A 1 93 ? 5.530 -15.266 11.194 1.00 85.75 93 ALA A N 1
ATOM 690 C CA . ALA A 1 93 ? 4.531 -16.272 10.853 1.00 85.75 93 ALA A CA 1
ATOM 691 C C . ALA A 1 93 ? 3.139 -15.604 10.809 1.00 85.75 93 ALA A C 1
ATOM 693 O O . ALA A 1 93 ? 2.919 -14.605 11.497 1.00 85.75 93 ALA A O 1
ATOM 694 N N . ILE A 1 94 ? 2.173 -16.142 10.060 1.00 89.88 94 ILE A N 1
ATOM 695 C CA . ILE A 1 94 ? 0.800 -15.609 10.055 1.00 89.88 94 ILE A CA 1
ATOM 696 C C . ILE A 1 94 ? 0.107 -15.916 11.392 1.00 89.88 94 ILE A C 1
ATOM 698 O O . ILE A 1 94 ? 0.058 -17.059 11.841 1.00 89.88 94 ILE A O 1
ATOM 702 N N . ILE A 1 95 ? -0.443 -14.877 12.021 1.00 90.62 95 ILE A N 1
ATOM 703 C CA . ILE A 1 95 ? -1.140 -14.930 13.312 1.00 90.62 95 ILE A CA 1
ATOM 704 C C . ILE A 1 95 ? -2.628 -14.631 13.093 1.00 90.62 95 ILE A C 1
ATOM 706 O O . ILE A 1 95 ? -2.966 -13.588 12.526 1.00 90.62 95 ILE A O 1
ATOM 710 N N . GLY A 1 96 ? -3.506 -15.484 13.616 1.00 92.06 96 GLY A N 1
ATOM 711 C CA . GLY A 1 96 ? -4.934 -15.516 13.285 1.00 92.06 96 GLY A CA 1
ATOM 712 C C . GLY A 1 96 ? -5.210 -16.334 12.017 1.00 92.06 96 GLY A C 1
ATOM 713 O O . GLY A 1 96 ? -4.369 -17.135 11.611 1.00 92.06 96 GLY A O 1
ATOM 714 N N . SER A 1 97 ? -6.370 -16.136 11.378 1.00 92.69 97 SER A N 1
ATOM 715 C CA . SER A 1 97 ? -6.714 -16.822 10.120 1.00 92.69 97 SER A CA 1
ATOM 716 C C . SER A 1 97 ? -5.741 -16.480 8.980 1.00 92.69 97 SER A C 1
ATOM 718 O O . SER A 1 97 ? -5.433 -15.308 8.732 1.00 92.69 97 SER A O 1
ATOM 720 N N . ARG A 1 98 ? -5.315 -17.513 8.244 1.00 93.12 98 ARG A N 1
ATOM 721 C CA . ARG A 1 98 ? -4.525 -17.428 7.005 1.00 93.12 98 ARG A CA 1
ATOM 722 C C . ARG A 1 98 ? -5.445 -17.322 5.788 1.00 93.12 98 ARG A C 1
ATOM 724 O O . ARG A 1 98 ? -6.456 -18.021 5.714 1.00 93.12 98 ARG A O 1
ATOM 731 N N . TYR A 1 99 ? -5.065 -16.494 4.820 1.00 93.62 99 TYR A N 1
ATOM 732 C CA . TYR A 1 99 ? -5.752 -16.339 3.540 1.00 93.62 99 TYR A CA 1
ATOM 733 C C . TYR A 1 99 ? -4.768 -16.643 2.407 1.00 93.62 99 TYR A C 1
ATOM 735 O O . TYR A 1 99 ? -3.920 -15.816 2.089 1.00 93.62 99 TYR A O 1
ATOM 743 N N . SER A 1 100 ? -4.881 -17.830 1.816 1.00 86.88 100 SER A N 1
ATOM 744 C CA . SER A 1 100 ? -4.001 -18.312 0.744 1.00 86.88 100 SER A CA 1
ATOM 745 C C . SER A 1 100 ? -4.640 -18.056 -0.620 1.00 86.88 100 SER A C 1
ATOM 747 O O . SER A 1 100 ? -5.838 -18.307 -0.772 1.00 86.88 100 SER A O 1
ATOM 749 N N . CYS A 1 101 ? -3.898 -17.535 -1.595 1.00 79.31 101 CYS A N 1
ATOM 750 C CA . CYS A 1 101 ? -4.443 -17.265 -2.927 1.00 79.31 101 CYS A CA 1
ATOM 751 C C . CYS A 1 101 ? -4.798 -18.575 -3.655 1.00 79.31 101 CYS A C 1
ATOM 753 O O . CYS A 1 101 ? -4.116 -19.586 -3.504 1.00 79.31 101 CYS A O 1
ATOM 755 N N . VAL A 1 102 ? -5.877 -18.575 -4.441 1.00 69.81 102 VAL A N 1
ATOM 756 C CA . VAL A 1 102 ? -6.242 -19.713 -5.308 1.00 69.81 102 VAL A CA 1
ATOM 757 C C . VAL A 1 102 ? -5.489 -19.646 -6.639 1.00 69.81 102 VAL A C 1
ATOM 759 O O . VAL A 1 102 ? -5.130 -20.681 -7.196 1.00 69.81 102 VAL A O 1
ATOM 762 N N . ASP A 1 103 ? -5.254 -18.431 -7.136 1.00 60.72 103 ASP A N 1
ATOM 763 C CA . ASP A 1 103 ? -4.800 -18.167 -8.506 1.00 60.72 103 ASP A CA 1
ATOM 764 C C . ASP A 1 103 ? -3.277 -17.963 -8.617 1.00 60.72 103 ASP A C 1
ATOM 766 O O . ASP A 1 103 ? -2.723 -17.952 -9.716 1.00 60.72 103 ASP A O 1
ATOM 770 N N . CYS A 1 104 ? -2.574 -17.818 -7.488 1.00 58.94 104 CYS A N 1
ATOM 771 C CA . CYS A 1 104 ? -1.123 -17.635 -7.433 1.00 58.94 104 CYS A CA 1
ATOM 772 C C . CYS A 1 104 ? -0.475 -18.648 -6.479 1.00 58.94 104 CYS A C 1
ATOM 774 O O . CYS A 1 104 ? -0.957 -18.850 -5.365 1.00 58.94 104 CYS A O 1
ATOM 776 N N . ASN A 1 105 ? 0.636 -19.259 -6.904 1.00 57.88 105 ASN A N 1
ATOM 777 C CA . ASN A 1 105 ? 1.398 -20.195 -6.072 1.00 57.88 105 ASN A CA 1
ATOM 778 C C . ASN A 1 105 ? 2.054 -19.469 -4.892 1.00 57.88 105 ASN A C 1
ATOM 780 O O . ASN A 1 105 ? 2.623 -18.398 -5.080 1.00 57.88 105 ASN A O 1
ATOM 784 N N . ASP A 1 106 ? 2.012 -20.091 -3.713 1.00 70.94 106 ASP A N 1
ATOM 785 C CA . ASP A 1 106 ? 2.735 -19.689 -2.494 1.00 70.94 106 ASP A CA 1
ATOM 786 C C . ASP A 1 106 ? 2.444 -18.263 -1.970 1.00 70.94 106 ASP A C 1
ATOM 788 O O . ASP A 1 106 ? 3.128 -17.765 -1.077 1.00 70.94 106 ASP A O 1
ATOM 792 N N . VAL A 1 107 ? 1.372 -17.634 -2.466 1.00 79.81 107 VAL A N 1
ATOM 793 C CA . VAL A 1 107 ? 0.886 -16.322 -2.020 1.00 79.81 107 VAL A CA 1
ATOM 794 C C . VAL A 1 107 ? -0.012 -16.480 -0.797 1.00 79.81 107 VAL A C 1
ATOM 796 O O . VAL A 1 107 ? -1.128 -17.004 -0.880 1.00 79.81 107 VAL A O 1
ATOM 799 N N . ASP A 1 108 ? 0.433 -15.940 0.333 1.00 87.12 108 ASP A N 1
ATOM 800 C CA . ASP A 1 108 ? -0.311 -15.943 1.589 1.00 87.12 108 ASP A CA 1
ATOM 801 C C . ASP A 1 108 ? -0.462 -14.544 2.190 1.00 87.12 108 ASP A C 1
ATOM 803 O O . ASP A 1 108 ? 0.469 -13.739 2.218 1.00 87.12 108 ASP A O 1
ATOM 807 N N . LEU A 1 109 ? -1.650 -14.272 2.733 1.00 92.25 109 LEU A N 1
ATOM 808 C CA . LEU A 1 109 ? -1.992 -13.040 3.433 1.00 92.25 109 LEU A CA 1
ATOM 809 C C . LEU A 1 109 ? -2.449 -13.322 4.869 1.00 92.25 109 LEU A C 1
ATOM 811 O O . LEU A 1 109 ? -3.218 -14.249 5.143 1.00 92.25 109 LEU A O 1
ATOM 815 N N . CYS A 1 110 ? -2.032 -12.462 5.799 1.00 93.06 110 CYS A N 1
ATOM 816 C CA . CYS A 1 110 ? -2.666 -12.362 7.112 1.00 93.06 110 CYS A CA 1
ATOM 817 C C . CYS A 1 110 ? -4.017 -11.628 7.004 1.00 93.06 110 CYS A C 1
ATOM 819 O O . CYS A 1 110 ? -4.250 -10.879 6.052 1.00 93.06 110 CYS A O 1
ATOM 821 N N . GLY A 1 111 ? -4.893 -11.788 8.003 1.00 92.19 111 GLY A N 1
ATOM 822 C CA . GLY A 1 111 ? -6.210 -11.135 8.019 1.00 92.19 111 GLY A CA 1
ATOM 823 C C . GLY A 1 111 ? -6.165 -9.618 7.793 1.00 92.19 111 GLY A C 1
ATOM 824 O O . GLY A 1 111 ? -6.949 -9.101 7.000 1.00 92.19 111 GLY A O 1
ATOM 825 N N . THR A 1 112 ? -5.202 -8.912 8.397 1.00 89.06 112 THR A N 1
ATOM 826 C CA . THR A 1 112 ? -5.026 -7.461 8.208 1.00 89.06 112 THR A CA 1
ATOM 827 C C . THR A 1 112 ? -4.757 -7.094 6.749 1.00 89.06 112 THR A C 1
ATOM 829 O O . THR A 1 112 ? -5.375 -6.172 6.230 1.00 89.06 112 THR A O 1
ATOM 832 N N . CYS A 1 113 ? -3.881 -7.824 6.054 1.00 89.75 113 CYS A N 1
ATOM 833 C CA . CYS A 1 113 ? -3.582 -7.564 4.644 1.00 89.75 113 CYS A CA 1
ATOM 834 C C . CYS A 1 113 ? -4.715 -8.017 3.714 1.00 89.75 113 CYS A C 1
ATOM 836 O O . CYS A 1 113 ? -5.019 -7.327 2.743 1.00 89.75 113 CYS A O 1
ATOM 838 N N . TYR A 1 114 ? -5.375 -9.136 4.024 1.00 94.19 114 TYR A N 1
ATOM 839 C CA . TYR A 1 114 ? -6.508 -9.638 3.246 1.00 94.19 114 TYR A CA 1
ATOM 840 C C . TYR A 1 114 ? -7.711 -8.682 3.273 1.00 94.19 114 TYR A C 1
ATOM 842 O O . TYR A 1 114 ? -8.332 -8.439 2.236 1.00 94.19 114 TYR A O 1
ATOM 850 N N . HIS A 1 115 ? -8.024 -8.126 4.447 1.00 93.31 115 HIS A N 1
ATOM 851 C CA . HIS A 1 115 ? -9.079 -7.126 4.632 1.00 93.31 115 HIS A CA 1
ATOM 852 C C . HIS A 1 115 ? -8.617 -5.687 4.343 1.00 93.31 115 HIS A C 1
ATOM 854 O O . HIS A 1 115 ? -9.455 -4.811 4.159 1.00 93.31 115 HIS A O 1
ATOM 860 N N . GLY A 1 116 ? -7.309 -5.442 4.265 1.00 87.38 116 GLY A N 1
ATOM 861 C CA . GLY A 1 116 ? -6.688 -4.196 3.801 1.00 87.38 116 GLY A CA 1
ATOM 862 C C . GLY A 1 116 ? -6.420 -4.167 2.294 1.00 87.38 116 GLY A C 1
ATOM 863 O O . GLY A 1 116 ? -5.499 -3.484 1.862 1.00 87.38 116 GLY A O 1
ATOM 864 N N . ASP A 1 117 ? -7.174 -4.948 1.516 1.00 87.12 117 ASP A N 1
ATOM 865 C CA . ASP A 1 117 ? -7.205 -4.944 0.046 1.00 87.12 117 ASP A CA 1
ATOM 866 C C . ASP A 1 117 ? -5.837 -5.145 -0.636 1.00 87.12 117 ASP A C 1
ATOM 868 O O . ASP A 1 117 ? -5.614 -4.726 -1.768 1.00 87.12 117 ASP A O 1
ATOM 872 N N . ARG A 1 118 ? -4.914 -5.839 0.046 1.00 84.69 118 ARG A N 1
ATOM 873 C CA . ARG A 1 118 ? -3.621 -6.247 -0.520 1.00 84.69 118 ARG A CA 1
ATOM 874 C C . ARG A 1 118 ? -3.773 -7.476 -1.421 1.00 84.69 118 ARG A C 1
ATOM 876 O O . ARG A 1 118 ? -4.648 -8.312 -1.175 1.00 84.69 118 ARG A O 1
ATOM 883 N N . HIS A 1 119 ? -2.866 -7.620 -2.394 1.00 84.38 119 HIS A N 1
ATOM 884 C CA . HIS A 1 119 ? -2.951 -8.569 -3.521 1.00 84.38 119 HIS A CA 1
ATOM 885 C C . HIS A 1 119 ? -4.181 -8.316 -4.417 1.00 84.38 119 HIS A C 1
ATOM 887 O O . HIS A 1 119 ? -5.081 -7.574 -4.028 1.00 84.38 119 HIS A O 1
ATOM 893 N N . ASP A 1 120 ? -4.243 -8.919 -5.609 1.00 72.25 120 ASP A N 1
ATOM 894 C CA . ASP A 1 120 ? -5.368 -8.696 -6.524 1.00 72.25 120 ASP A CA 1
ATOM 895 C C . ASP A 1 120 ? -6.714 -9.038 -5.853 1.00 72.25 120 ASP A C 1
ATOM 897 O O . ASP A 1 120 ? -6.878 -10.056 -5.166 1.00 72.25 120 ASP A O 1
ATOM 901 N N . LEU A 1 121 ? -7.685 -8.143 -6.024 1.00 73.19 121 LEU A N 1
ATOM 902 C CA . LEU A 1 121 ? -9.047 -8.308 -5.531 1.00 73.19 121 LEU A CA 1
ATOM 903 C C . LEU A 1 121 ? -9.859 -9.249 -6.424 1.00 73.19 121 LEU A C 1
ATOM 905 O O . LEU A 1 121 ? -10.852 -9.802 -5.958 1.00 73.19 121 LEU A O 1
ATOM 909 N N . ALA A 1 122 ? -9.440 -9.447 -7.677 1.00 64.62 122 ALA A N 1
ATOM 910 C CA . ALA A 1 122 ? -9.994 -10.427 -8.603 1.00 64.62 122 ALA A CA 1
ATOM 911 C C . ALA A 1 122 ? -9.882 -11.849 -8.054 1.00 64.62 122 ALA A C 1
ATOM 913 O O . ALA A 1 122 ? -10.857 -12.599 -8.113 1.00 64.62 122 ALA A O 1
ATOM 914 N N . HIS A 1 123 ? -8.717 -12.182 -7.496 1.00 72.88 123 HIS A N 1
ATOM 915 C CA . HIS A 1 123 ? -8.356 -13.546 -7.145 1.00 72.88 123 HIS A CA 1
ATOM 916 C C . HIS A 1 123 ? -9.246 -14.143 -6.049 1.00 72.88 123 HIS A C 1
ATOM 918 O O . HIS A 1 123 ? -9.689 -13.466 -5.110 1.00 72.88 123 HIS A O 1
ATOM 924 N N . GLY A 1 124 ? -9.502 -15.442 -6.185 1.00 71.69 124 GLY A N 1
ATOM 925 C CA . GLY A 1 124 ? -10.116 -16.269 -5.159 1.00 71.69 124 GLY A CA 1
ATOM 926 C C . GLY A 1 124 ? -9.126 -16.564 -4.036 1.00 71.69 124 GLY A C 1
ATOM 927 O O . GLY A 1 124 ? -7.911 -16.553 -4.229 1.00 71.69 124 GLY A O 1
ATOM 928 N N . PHE A 1 125 ? -9.641 -16.849 -2.840 1.00 83.06 125 PHE A N 1
ATOM 929 C CA . PHE A 1 125 ? -8.808 -17.171 -1.679 1.00 83.06 125 PHE A CA 1
ATOM 930 C C . PHE A 1 125 ? -9.338 -18.383 -0.917 1.00 83.06 125 PHE A C 1
ATOM 932 O O . PHE A 1 125 ? -10.543 -18.538 -0.730 1.00 83.06 125 PHE A O 1
ATOM 939 N N . TYR A 1 126 ? -8.431 -19.206 -0.404 1.00 83.69 126 TYR A N 1
ATOM 940 C CA . TYR A 1 126 ? -8.710 -20.171 0.647 1.00 83.69 126 TYR A CA 1
ATOM 941 C C . TYR A 1 126 ? -8.509 -19.515 2.014 1.00 83.69 126 TYR A C 1
ATOM 943 O O . TYR A 1 126 ? -7.398 -19.115 2.363 1.00 83.69 126 TYR A O 1
ATOM 951 N N . ARG A 1 127 ? -9.562 -19.460 2.830 1.00 92.25 127 ARG A N 1
ATOM 952 C CA . ARG A 1 127 ? -9.444 -19.147 4.257 1.00 92.25 127 ARG A CA 1
ATOM 953 C C . ARG A 1 127 ? -9.093 -20.408 5.032 1.00 92.25 127 ARG A C 1
ATOM 955 O O . ARG A 1 127 ? -9.772 -21.424 4.897 1.00 92.25 127 ARG A O 1
ATOM 962 N N . ILE A 1 128 ? -8.062 -20.335 5.860 1.00 88.81 128 ILE A N 1
ATOM 963 C CA . ILE A 1 128 ? -7.599 -21.425 6.715 1.00 88.81 128 ILE A CA 1
ATOM 964 C C . ILE A 1 128 ? -7.604 -20.886 8.147 1.00 88.81 128 ILE A C 1
ATOM 966 O O . ILE A 1 128 ? -6.782 -20.052 8.518 1.00 88.81 128 ILE A O 1
ATOM 970 N N . ASP A 1 129 ? -8.589 -21.317 8.934 1.00 88.94 129 ASP A N 1
ATOM 971 C CA . ASP A 1 129 ? -8.919 -20.678 10.216 1.00 88.94 129 ASP A CA 1
ATOM 972 C C . ASP A 1 129 ? -8.010 -21.074 11.389 1.00 88.94 129 ASP A C 1
ATOM 974 O O . ASP A 1 129 ? -7.892 -20.335 12.364 1.00 88.94 129 ASP A O 1
ATOM 978 N N . THR A 1 130 ? -7.387 -22.249 11.300 1.00 86.62 130 THR A N 1
ATOM 979 C CA . THR A 1 130 ? -6.346 -22.759 12.205 1.00 86.62 130 THR A CA 1
ATOM 980 C C . THR A 1 130 ? -5.414 -23.674 11.398 1.00 86.62 130 THR A C 1
ATOM 982 O O . THR A 1 130 ? -5.843 -24.180 10.358 1.00 86.62 130 THR A O 1
ATOM 985 N N . PRO A 1 131 ? -4.183 -23.983 11.855 1.00 84.75 131 PRO A N 1
ATOM 986 C CA . PRO A 1 131 ? -3.276 -24.899 11.146 1.00 84.75 131 PRO A CA 1
ATOM 987 C C . PRO A 1 131 ? -3.841 -26.301 10.862 1.00 84.75 131 PRO A C 1
ATOM 989 O O . PRO A 1 131 ? -3.353 -26.991 9.975 1.00 84.75 131 PRO A O 1
ATOM 992 N N . THR A 1 132 ? -4.865 -26.725 11.608 1.00 80.31 132 THR A N 1
ATOM 993 C CA . THR A 1 132 ? -5.545 -28.023 11.472 1.00 80.31 132 THR A CA 1
ATOM 994 C C . THR A 1 132 ? -6.912 -27.938 10.784 1.00 80.31 132 THR A C 1
ATOM 996 O O . THR A 1 132 ? -7.555 -28.968 10.575 1.00 80.31 132 THR A O 1
ATOM 999 N N . SER A 1 133 ? -7.396 -26.738 10.450 1.00 78.12 133 SER A N 1
ATOM 1000 C CA . SER A 1 133 ? -8.692 -26.566 9.787 1.00 78.12 133 SER A CA 1
ATOM 1001 C C . SER A 1 133 ? -8.582 -26.784 8.273 1.00 78.12 133 SER A C 1
ATOM 1003 O O . SER A 1 133 ? -7.591 -26.376 7.669 1.00 78.12 133 SER A O 1
ATOM 1005 N N . PRO A 1 134 ? -9.598 -27.392 7.630 1.00 73.06 134 PRO A N 1
ATOM 1006 C CA . PRO A 1 134 ? -9.635 -27.498 6.177 1.00 73.06 134 PRO A CA 1
ATOM 1007 C C . PRO A 1 134 ? -9.773 -26.104 5.536 1.00 73.06 134 PRO A C 1
ATOM 1009 O O . PRO A 1 134 ? -10.400 -25.224 6.134 1.00 73.06 134 PRO A O 1
ATOM 1012 N N . PRO A 1 135 ? -9.244 -25.900 4.316 1.00 77.62 135 PRO A N 1
ATOM 1013 C CA . PRO A 1 135 ? -9.421 -24.652 3.587 1.00 77.62 135 PRO A CA 1
ATOM 1014 C C . PRO A 1 135 ? -10.891 -24.420 3.208 1.00 77.62 135 PRO A C 1
ATOM 1016 O O . PRO A 1 135 ? -11.616 -25.343 2.826 1.00 77.62 135 PRO A O 1
ATOM 1019 N N . VAL A 1 136 ? -11.318 -23.161 3.279 1.00 78.94 136 VAL A N 1
ATOM 1020 C CA . VAL A 1 136 ? -12.647 -22.685 2.880 1.00 78.94 136 VAL A CA 1
ATOM 1021 C C . VAL A 1 136 ? -12.497 -21.765 1.679 1.00 78.94 136 VAL A C 1
ATOM 1023 O O . VAL A 1 136 ? -11.862 -20.721 1.789 1.00 78.94 136 VAL A O 1
ATOM 1026 N N . VAL A 1 137 ? -13.092 -22.131 0.543 1.00 74.06 137 VAL A N 1
ATOM 1027 C CA . VAL A 1 137 ? -13.129 -21.263 -0.644 1.00 74.06 137 VAL A CA 1
ATOM 1028 C C . VAL A 1 137 ? -13.921 -19.995 -0.325 1.00 74.06 137 VAL A C 1
ATOM 1030 O O . VAL A 1 137 ? -15.073 -20.067 0.108 1.00 74.06 137 VAL A O 1
ATOM 1033 N N . LEU A 1 138 ? -13.307 -18.843 -0.569 1.00 75.25 138 LEU A N 1
ATOM 1034 C CA . LEU A 1 138 ? -13.929 -17.527 -0.538 1.00 75.25 138 LEU A CA 1
ATOM 1035 C C . LEU A 1 138 ? -14.131 -17.005 -1.966 1.00 75.25 138 LEU A C 1
ATOM 1037 O O . LEU A 1 138 ? -13.295 -17.270 -2.835 1.00 75.25 138 LEU A O 1
ATOM 1041 N N . PRO A 1 139 ? -15.206 -16.238 -2.221 1.00 64.50 139 PRO A N 1
ATOM 1042 C CA . PRO A 1 139 ? -15.378 -15.561 -3.496 1.00 64.50 139 PRO A CA 1
ATOM 1043 C C . PRO A 1 139 ? -14.368 -14.413 -3.655 1.00 64.50 139 PRO A C 1
ATOM 1045 O O . PRO A 1 139 ? -13.763 -13.940 -2.688 1.00 64.50 139 PRO A O 1
ATOM 1048 N N . SER A 1 140 ? -14.234 -13.952 -4.899 1.00 74.50 140 SER A N 1
ATOM 1049 C CA . SER A 1 140 ? -13.466 -12.765 -5.278 1.00 74.50 140 SER A CA 1
ATOM 1050 C C . SER A 1 140 ? -13.807 -11.554 -4.401 1.00 74.50 140 SER A C 1
ATOM 1052 O O . SER A 1 140 ? -14.975 -11.286 -4.107 1.00 74.50 140 SER A O 1
ATOM 1054 N N . ARG A 1 141 ? -12.787 -10.783 -4.013 1.00 86.56 141 ARG A N 1
ATOM 1055 C CA . ARG A 1 141 ? -12.951 -9.549 -3.228 1.00 86.56 141 ARG A CA 1
ATOM 1056 C C . ARG A 1 141 ? -13.465 -8.373 -4.064 1.00 86.56 141 ARG A C 1
ATOM 1058 O O . ARG A 1 141 ? -14.077 -7.472 -3.499 1.00 86.56 141 ARG A O 1
ATOM 1065 N N . ARG A 1 142 ? -13.280 -8.401 -5.392 1.00 67.31 142 ARG A N 1
ATOM 1066 C CA . ARG A 1 142 ? -13.597 -7.317 -6.348 1.00 67.31 142 ARG A CA 1
ATOM 1067 C C . ARG A 1 142 ? -15.038 -6.795 -6.244 1.00 67.31 142 ARG A C 1
ATOM 1069 O O . ARG A 1 142 ? -15.261 -5.608 -6.443 1.00 67.31 142 ARG A O 1
ATOM 1076 N N . LEU A 1 143 ? -15.999 -7.671 -5.938 1.00 64.31 143 LEU A N 1
ATOM 1077 C CA . LEU A 1 143 ? -17.424 -7.332 -5.769 1.00 64.31 143 LEU A CA 1
ATOM 1078 C C . LEU A 1 143 ? -17.937 -7.579 -4.338 1.00 64.31 143 LEU A C 1
ATOM 1080 O O . LEU A 1 143 ? -19.134 -7.453 -4.075 1.00 64.31 143 LEU A O 1
ATOM 1084 N N . ALA A 1 144 ? -17.059 -7.958 -3.408 1.00 71.50 144 ALA A N 1
ATOM 1085 C CA . ALA A 1 144 ? -17.444 -8.228 -2.032 1.00 71.50 144 ALA A CA 1
ATOM 1086 C C . ALA A 1 144 ? -17.609 -6.912 -1.258 1.00 71.50 144 ALA A C 1
ATOM 1088 O O . ALA A 1 144 ? -16.764 -6.021 -1.314 1.00 71.50 144 ALA A O 1
ATOM 1089 N N . GLN A 1 145 ? -18.698 -6.787 -0.501 1.00 77.25 145 GLN A N 1
ATOM 1090 C CA . GLN A 1 145 ? -18.932 -5.607 0.328 1.00 77.25 145 GLN A CA 1
ATOM 1091 C C . GLN A 1 145 ? -18.120 -5.679 1.626 1.00 77.25 145 GLN A C 1
ATOM 1093 O O . GLN A 1 145 ? -18.062 -6.718 2.294 1.00 77.25 145 GLN A O 1
ATOM 1098 N N . LYS A 1 146 ? -17.519 -4.547 1.994 1.00 86.94 146 LYS A N 1
ATOM 1099 C CA . LYS A 1 146 ? -16.838 -4.347 3.275 1.00 86.94 146 LYS A CA 1
ATOM 1100 C C . LYS A 1 146 ? -17.741 -3.549 4.208 1.00 86.94 146 LYS A C 1
ATOM 1102 O O . LYS A 1 146 ? -18.443 -2.649 3.758 1.00 86.94 146 LYS A O 1
ATOM 1107 N N . ILE A 1 147 ? -17.670 -3.838 5.503 1.00 89.31 147 ILE A N 1
ATOM 1108 C CA . ILE A 1 147 ? -18.252 -2.985 6.549 1.00 89.31 147 ILE A CA 1
ATOM 1109 C C . ILE A 1 147 ? -17.131 -2.290 7.332 1.00 89.31 147 ILE A C 1
ATOM 1111 O O . ILE A 1 147 ? -16.048 -2.874 7.458 1.00 89.31 147 ILE A O 1
ATOM 1115 N N . PRO A 1 148 ? -17.350 -1.078 7.873 1.00 87.88 148 PRO A N 1
ATOM 1116 C CA . PRO A 1 148 ? -16.457 -0.510 8.877 1.00 87.88 148 PRO A CA 1
ATOM 1117 C C . PRO A 1 148 ? -16.507 -1.351 10.157 1.00 87.88 148 PRO A C 1
ATOM 1119 O O . PRO A 1 148 ? -17.558 -1.879 10.512 1.00 87.88 148 PRO A O 1
ATOM 1122 N N . ILE A 1 149 ? -15.382 -1.456 10.860 1.00 91.31 149 ILE A N 1
ATOM 1123 C CA . ILE A 1 149 ? -15.303 -2.063 12.197 1.00 91.31 149 ILE A CA 1
ATOM 1124 C C . ILE A 1 149 ? -15.037 -0.994 13.257 1.00 91.31 149 ILE A C 1
ATOM 1126 O O . ILE A 1 149 ? -14.336 -0.015 13.006 1.00 91.31 149 ILE A O 1
ATOM 1130 N N . ARG A 1 150 ? -15.630 -1.177 14.439 1.00 89.62 150 ARG A N 1
ATOM 1131 C CA . ARG A 1 150 ? -15.635 -0.216 15.550 1.00 89.62 150 ARG A CA 1
ATOM 1132 C C . ARG A 1 150 ? -15.231 -0.921 16.839 1.00 89.62 150 ARG A C 1
ATOM 1134 O O . ARG A 1 150 ? -15.742 -1.998 17.132 1.00 89.62 150 ARG A O 1
ATOM 1141 N N . GLY A 1 151 ? -14.345 -0.308 17.615 1.00 91.06 151 GLY A N 1
ATOM 1142 C CA . GLY A 1 151 ? -13.824 -0.882 18.853 1.00 91.06 151 GLY A CA 1
ATOM 1143 C C . GLY A 1 151 ? -12.370 -0.485 19.077 1.00 91.06 151 GLY A C 1
ATOM 1144 O O . GLY A 1 151 ? -11.943 0.582 18.640 1.00 91.06 151 GLY A O 1
ATOM 1145 N N . PHE A 1 152 ? -11.600 -1.351 19.731 1.00 92.50 152 PHE A N 1
ATOM 1146 C CA . PHE A 1 152 ? -10.176 -1.138 19.975 1.00 92.50 152 PHE A CA 1
ATOM 1147 C C . PHE A 1 152 ? -9.371 -1.180 18.665 1.00 92.50 152 PHE A C 1
ATOM 1149 O O . PHE A 1 152 ? -9.005 -2.249 18.171 1.00 92.50 152 PHE A O 1
ATOM 1156 N N . SER A 1 153 ? -9.077 0.003 18.128 1.00 89.88 153 SER A N 1
ATOM 1157 C CA . SER A 1 153 ? -8.083 0.256 17.083 1.00 89.88 153 SER A CA 1
ATOM 1158 C C . SER A 1 153 ? -7.103 1.345 17.539 1.00 89.88 153 SER A C 1
ATOM 1160 O O . SER A 1 153 ? -7.339 2.039 18.529 1.00 89.88 153 SER A O 1
ATOM 1162 N N . ILE A 1 154 ? -5.978 1.491 16.836 1.00 85.31 154 ILE A N 1
ATOM 1163 C CA . ILE A 1 154 ? -5.026 2.589 17.071 1.00 85.31 154 ILE A CA 1
ATOM 1164 C C . ILE A 1 154 ? -5.763 3.932 16.912 1.00 85.31 154 ILE A C 1
ATOM 1166 O O . ILE A 1 154 ? -6.600 4.080 16.027 1.00 85.31 154 ILE A O 1
ATOM 1170 N N . GLY A 1 155 ? -5.508 4.891 17.799 1.00 82.50 155 GLY A N 1
ATOM 1171 C CA . GLY A 1 155 ? -6.196 6.183 17.893 1.00 82.50 155 GLY A CA 1
ATOM 1172 C C . GLY A 1 155 ? -7.526 6.179 18.661 1.00 82.50 155 GLY A C 1
ATOM 1173 O O . GLY A 1 155 ? -8.007 7.260 19.013 1.00 82.50 155 GLY A O 1
ATOM 1174 N N . ALA A 1 156 ? -8.116 5.009 18.952 1.00 89.38 156 ALA A N 1
ATOM 1175 C CA . ALA A 1 156 ? -9.448 4.920 19.557 1.00 89.38 156 ALA A CA 1
ATOM 1176 C C . ALA A 1 156 ? -9.484 5.522 20.966 1.00 89.38 156 ALA A C 1
ATOM 1178 O O . ALA A 1 156 ? -8.623 5.222 21.801 1.00 89.38 156 ALA A O 1
ATOM 1179 N N . LYS A 1 157 ? -10.504 6.348 21.234 1.00 90.31 157 LYS A N 1
ATOM 1180 C CA . LYS A 1 157 ? -10.715 6.994 22.535 1.00 90.31 157 LYS A CA 1
ATOM 1181 C C . LYS A 1 157 ? -11.325 5.983 23.502 1.00 90.31 157 LYS A C 1
ATOM 1183 O O . LYS A 1 157 ? -12.360 5.377 23.212 1.00 90.31 157 LYS A O 1
ATOM 1188 N N . VAL A 1 158 ? -10.687 5.801 24.653 1.00 94.50 158 VAL A N 1
ATOM 1189 C CA . VAL A 1 158 ? -11.022 4.776 25.649 1.00 94.50 158 VAL A CA 1
ATOM 1190 C C . VAL A 1 158 ? -11.175 5.353 27.054 1.00 94.50 158 VAL A C 1
ATOM 1192 O O . VAL A 1 158 ? -10.565 6.362 27.388 1.00 94.50 158 VAL A O 1
ATOM 1195 N N . THR A 1 159 ? -11.953 4.681 27.897 1.00 95.38 159 THR A N 1
ATOM 1196 C CA . THR A 1 159 ? -11.993 4.850 29.360 1.00 95.38 159 THR A CA 1
ATOM 1197 C C . THR A 1 159 ? -11.619 3.530 30.037 1.00 95.38 159 THR A C 1
ATOM 1199 O O . THR A 1 159 ? -11.512 2.496 29.371 1.00 95.38 159 THR A O 1
ATOM 1202 N N . ARG A 1 160 ? -11.510 3.512 31.373 1.00 95.00 160 ARG A N 1
ATOM 1203 C CA . ARG A 1 160 ? -11.560 2.255 32.142 1.00 95.00 160 ARG A CA 1
ATOM 1204 C C . ARG A 1 160 ? -12.798 1.415 31.776 1.00 95.00 160 ARG A C 1
ATOM 1206 O O . ARG A 1 160 ? -13.877 1.960 31.530 1.00 95.00 160 ARG A O 1
ATOM 1213 N N . GLY A 1 161 ? -12.620 0.098 31.727 1.00 94.44 161 GLY A N 1
ATOM 1214 C CA . GLY A 1 161 ? -13.617 -0.912 31.367 1.00 94.44 161 GLY A CA 1
ATOM 1215 C C . GLY A 1 161 ? -13.945 -1.882 32.505 1.00 94.44 161 GLY A C 1
ATOM 1216 O O . GLY A 1 161 ? -13.570 -1.679 33.660 1.00 94.44 161 GLY A O 1
ATOM 1217 N N . LEU A 1 162 ? -14.657 -2.964 32.176 1.00 92.69 162 LEU A N 1
ATOM 1218 C CA . LEU A 1 162 ? -15.247 -3.891 33.156 1.00 92.69 162 LEU A CA 1
ATOM 1219 C C . LEU A 1 162 ? -14.238 -4.753 33.935 1.00 92.69 162 LEU A C 1
ATOM 1221 O O . LEU A 1 162 ? -14.614 -5.365 34.935 1.00 92.69 162 LEU A O 1
ATOM 1225 N N . ASN A 1 163 ? -12.986 -4.860 33.485 1.00 94.56 163 ASN A N 1
ATOM 1226 C CA . ASN A 1 163 ? -11.932 -5.598 34.190 1.00 94.56 163 ASN A CA 1
ATOM 1227 C C . ASN A 1 163 ? -10.784 -4.709 34.686 1.00 94.56 163 ASN A C 1
ATOM 1229 O O . ASN A 1 163 ? -9.689 -5.207 34.937 1.00 94.56 163 ASN A O 1
ATOM 1233 N N . TRP A 1 164 ? -11.032 -3.406 34.841 1.00 95.06 164 TRP A N 1
ATOM 1234 C CA . TRP A 1 164 ? -10.046 -2.471 35.373 1.00 95.06 164 TRP A CA 1
ATOM 1235 C C . TRP A 1 164 ? -9.582 -2.858 36.785 1.00 95.06 164 TRP A C 1
ATOM 1237 O O . TRP A 1 164 ? -10.357 -2.839 37.738 1.00 95.06 164 TRP A O 1
ATOM 1247 N N . GLU A 1 165 ? -8.292 -3.165 36.906 1.00 93.94 165 GLU A N 1
ATOM 1248 C CA . GLU A 1 165 ? -7.607 -3.574 38.141 1.00 93.94 165 GLU A CA 1
ATOM 1249 C C . GLU A 1 165 ? -6.385 -2.646 38.408 1.00 93.94 165 GLU A C 1
ATOM 1251 O O . GLU A 1 165 ? -5.442 -3.032 39.088 1.00 93.94 165 GLU A O 1
ATOM 1256 N N . TRP A 1 166 ? -6.384 -1.422 37.844 1.00 92.44 166 TRP A N 1
ATOM 1257 C CA . TRP A 1 166 ? -5.205 -0.539 37.702 1.00 92.44 166 TRP A CA 1
ATOM 1258 C C . TRP A 1 166 ? -5.328 0.819 38.434 1.00 92.44 166 TRP A C 1
ATOM 1260 O O . TRP A 1 166 ? -4.857 1.853 37.951 1.00 92.44 166 TRP A O 1
ATOM 1270 N N . ASP A 1 167 ? -5.998 0.832 39.588 1.00 91.75 167 ASP A N 1
ATOM 1271 C CA . ASP A 1 167 ? -6.173 1.999 40.470 1.00 91.75 167 ASP A CA 1
ATOM 1272 C C . ASP A 1 167 ? -6.628 3.286 39.738 1.00 91.75 167 ASP A C 1
ATOM 1274 O O . ASP A 1 167 ? -7.655 3.294 39.049 1.00 91.75 167 ASP A O 1
ATOM 1278 N N . GLY A 1 168 ? -5.893 4.389 39.917 1.00 88.69 168 GLY A N 1
ATOM 1279 C CA . GLY A 1 168 ? -6.107 5.695 39.283 1.00 88.69 168 GLY A CA 1
ATOM 1280 C C . GLY A 1 168 ? -5.060 6.039 38.219 1.00 88.69 168 GLY A C 1
ATOM 1281 O O . GLY A 1 168 ? -4.731 7.212 38.055 1.00 88.69 168 GLY A O 1
ATOM 1282 N N . GLN A 1 169 ? -4.480 5.045 37.534 1.00 90.06 169 GLN A N 1
ATOM 1283 C CA . GLN A 1 169 ? -3.466 5.287 36.491 1.00 90.06 169 GLN A CA 1
ATOM 1284 C C . GLN A 1 169 ? -3.987 6.101 35.295 1.00 90.06 169 GLN A C 1
ATOM 1286 O O . GLN A 1 169 ? -3.208 6.810 34.665 1.00 90.06 169 GLN A O 1
ATOM 1291 N N . ASP A 1 170 ? -5.291 6.029 35.033 1.00 89.19 170 ASP A N 1
ATOM 1292 C CA . ASP A 1 170 ? -6.042 6.822 34.051 1.00 89.19 170 ASP A CA 1
ATOM 1293 C C . ASP A 1 170 ? -6.368 8.254 34.516 1.00 89.19 170 ASP A C 1
ATOM 1295 O O . ASP A 1 170 ? -6.859 9.062 33.731 1.00 89.19 170 ASP A O 1
ATOM 1299 N N . GLY A 1 171 ? -6.117 8.583 35.788 1.00 86.25 171 GLY A N 1
ATOM 1300 C CA . GLY A 1 171 ? -6.555 9.835 36.413 1.00 86.25 171 GLY A CA 1
ATOM 1301 C C . GLY A 1 171 ? -7.942 9.773 37.061 1.00 86.25 171 GLY A C 1
ATOM 1302 O O . GLY A 1 171 ? -8.432 10.802 37.522 1.00 86.25 171 GLY A O 1
ATOM 1303 N N . GLY A 1 172 ? -8.561 8.590 37.137 1.00 85.81 172 GLY A N 1
ATOM 1304 C CA . GLY A 1 172 ? -9.843 8.357 37.803 1.00 85.81 172 GLY A CA 1
ATOM 1305 C C . GLY A 1 172 ? -11.011 8.047 36.852 1.00 85.81 172 GLY A C 1
ATOM 1306 O O . GLY A 1 172 ? -10.886 8.175 35.633 1.00 85.81 172 GLY A O 1
ATOM 1307 N N . PRO A 1 173 ? -12.171 7.621 37.392 1.00 82.38 173 PRO A N 1
ATOM 1308 C CA . PRO A 1 173 ? -13.344 7.273 36.592 1.00 82.38 173 PRO A CA 1
ATOM 1309 C C . PRO A 1 173 ? -13.775 8.400 35.646 1.00 82.38 173 PRO A C 1
ATOM 1311 O O . PRO A 1 173 ? -13.833 9.562 36.035 1.00 82.38 173 PRO A O 1
ATOM 1314 N N . GLY A 1 174 ? -14.098 8.044 34.402 1.00 78.00 174 GLY A N 1
ATOM 1315 C CA . GLY A 1 174 ? -14.530 8.994 33.372 1.00 78.00 174 GLY A CA 1
ATOM 1316 C C . GLY A 1 174 ? -13.396 9.719 32.640 1.00 78.00 174 GLY A C 1
ATOM 1317 O O . GLY A 1 174 ? -13.653 10.285 31.580 1.00 78.00 174 GLY A O 1
ATOM 1318 N N . LYS A 1 175 ? -12.143 9.664 33.120 1.00 87.50 175 LYS A N 1
ATOM 1319 C CA . LYS A 1 175 ? -10.998 10.143 32.333 1.00 87.50 175 LYS A CA 1
ATOM 1320 C C . LYS A 1 175 ? -10.759 9.247 31.119 1.00 87.50 175 LYS A C 1
ATOM 1322 O O . LYS A 1 175 ? -11.008 8.038 31.141 1.00 87.50 175 LYS A O 1
ATOM 1327 N N . THR A 1 176 ? -10.314 9.879 30.037 1.00 91.00 176 THR A N 1
ATOM 1328 C CA . THR A 1 176 ? -10.172 9.249 28.723 1.00 91.00 176 THR A CA 1
ATOM 1329 C C . THR A 1 176 ? -8.715 9.166 28.306 1.00 91.00 176 THR A C 1
ATOM 1331 O O . THR A 1 176 ? -7.921 10.047 28.619 1.00 91.00 176 THR A O 1
ATOM 1334 N N . GLY A 1 177 ? -8.369 8.132 27.554 1.00 90.50 177 GLY A N 1
ATOM 1335 C CA . GLY A 1 177 ? -7.085 7.997 26.878 1.00 90.50 177 GLY A CA 1
ATOM 1336 C C . GLY A 1 177 ? -7.273 7.590 25.426 1.00 90.50 177 GLY A C 1
ATOM 1337 O O . GLY A 1 177 ? -8.403 7.431 24.959 1.00 90.50 177 GLY A O 1
ATOM 1338 N N . ARG A 1 178 ? -6.166 7.396 24.715 1.00 88.75 178 ARG A N 1
ATOM 1339 C CA . ARG A 1 178 ? -6.142 6.837 23.363 1.00 88.75 178 ARG A CA 1
ATOM 1340 C C . ARG A 1 178 ? -5.223 5.647 23.272 1.00 88.75 178 ARG A C 1
ATOM 1342 O O . ARG A 1 178 ? -4.120 5.679 23.808 1.00 88.75 178 ARG A O 1
ATOM 1349 N N . ILE A 1 179 ? -5.656 4.633 22.534 1.00 91.50 179 ILE A N 1
ATOM 1350 C CA . ILE A 1 179 ? -4.786 3.528 22.134 1.00 91.50 179 ILE A CA 1
ATOM 1351 C C . ILE A 1 179 ? -3.719 4.073 21.177 1.00 91.50 179 ILE A C 1
ATOM 1353 O O . ILE A 1 179 ? -4.061 4.593 20.119 1.00 91.50 179 ILE A O 1
ATOM 1357 N N . ILE A 1 180 ? -2.441 3.941 21.527 1.00 85.50 180 ILE A N 1
ATOM 1358 C CA . ILE A 1 180 ? -1.307 4.337 20.671 1.00 85.50 180 ILE A CA 1
ATOM 1359 C C . ILE A 1 180 ? -0.692 3.134 19.942 1.00 85.50 180 ILE A C 1
ATOM 1361 O O . ILE A 1 180 ? -0.256 3.256 18.803 1.00 85.50 180 ILE A O 1
ATOM 1365 N N . SER A 1 181 ? -0.751 1.941 20.536 1.00 85.31 181 SER A N 1
ATOM 1366 C CA . SER A 1 181 ? -0.355 0.679 19.900 1.00 85.31 181 SER A CA 1
ATOM 1367 C C . SER A 1 181 ? -1.228 -0.478 20.390 1.00 85.31 181 SER A C 1
ATOM 1369 O O . SER A 1 181 ? -1.769 -0.454 21.499 1.00 85.31 181 SER A O 1
ATOM 1371 N N . ILE A 1 182 ? -1.368 -1.509 19.554 1.00 90.25 182 ILE A N 1
ATOM 1372 C CA . ILE A 1 182 ? -1.927 -2.813 19.935 1.00 90.25 182 ILE A CA 1
ATOM 1373 C C . ILE A 1 182 ? -0.795 -3.828 19.820 1.00 90.25 182 ILE A C 1
ATOM 1375 O O . ILE A 1 182 ? -0.158 -3.931 18.773 1.00 90.25 182 ILE A O 1
ATOM 1379 N N . GLU A 1 183 ? -0.539 -4.548 20.905 1.00 89.75 183 GLU A N 1
ATOM 1380 C CA . GLU A 1 183 ? 0.678 -5.334 21.105 1.00 89.75 183 GLU A CA 1
ATOM 1381 C C . GLU A 1 183 ? 0.356 -6.777 21.520 1.00 89.75 183 GLU A C 1
ATOM 1383 O O . GLU A 1 183 ? -0.762 -7.124 21.929 1.00 89.75 183 GLU A O 1
ATOM 1388 N N . ASP A 1 184 ? 1.361 -7.640 21.404 1.00 88.75 184 ASP A N 1
ATOM 1389 C CA . ASP A 1 184 ? 1.276 -9.021 21.859 1.00 88.75 184 ASP A CA 1
ATOM 1390 C C . ASP A 1 184 ? 1.314 -9.104 23.391 1.00 88.75 184 ASP A C 1
ATOM 1392 O O . ASP A 1 184 ? 1.967 -8.328 24.089 1.00 88.75 184 ASP A O 1
ATOM 1396 N N . GLY A 1 185 ? 0.569 -10.059 23.935 1.00 82.38 185 GLY A N 1
ATOM 1397 C CA . GLY A 1 185 ? 0.448 -10.285 25.366 1.00 82.38 185 GLY A CA 1
ATOM 1398 C C . GLY A 1 185 ? 1.761 -10.794 25.952 1.00 82.38 185 GLY A C 1
ATOM 1399 O O . GLY A 1 185 ? 2.392 -11.698 25.412 1.00 82.38 185 GLY A O 1
ATOM 1400 N N . LYS A 1 186 ? 2.145 -10.249 27.109 1.00 71.38 186 LYS A N 1
ATOM 1401 C CA . LYS A 1 186 ? 3.444 -10.504 27.760 1.00 71.38 186 LYS A CA 1
ATOM 1402 C C . LYS A 1 186 ? 3.716 -11.960 28.174 1.00 71.38 186 LYS A C 1
ATOM 1404 O O . LYS A 1 186 ? 4.832 -12.260 28.587 1.00 71.38 186 LYS A O 1
ATOM 1409 N N . VAL A 1 187 ? 2.717 -12.844 28.144 1.00 63.97 187 VAL A N 1
ATOM 1410 C CA . VAL A 1 187 ? 2.812 -14.225 28.638 1.00 63.97 187 VAL A CA 1
ATOM 1411 C C . VAL A 1 187 ? 1.949 -15.149 27.774 1.00 63.97 187 VAL A C 1
ATOM 1413 O O . VAL A 1 187 ? 0.780 -14.859 27.523 1.00 63.97 187 VAL A O 1
ATOM 1416 N N . GLY A 1 188 ? 2.516 -16.291 27.372 1.00 65.88 188 GLY A N 1
ATOM 1417 C CA . GLY A 1 188 ? 1.847 -17.302 26.548 1.00 65.88 188 GLY A CA 1
ATOM 1418 C C . GLY A 1 188 ? 1.759 -16.939 25.060 1.00 65.88 188 GLY A C 1
ATOM 1419 O O . GLY A 1 188 ? 2.265 -15.914 24.613 1.00 65.88 188 GLY A O 1
ATOM 1420 N N . LYS A 1 189 ? 1.106 -17.800 24.270 1.00 73.69 189 LYS A N 1
ATOM 1421 C CA . LYS A 1 189 ? 0.785 -17.529 22.859 1.00 73.69 189 LYS A CA 1
ATOM 1422 C C . LYS A 1 189 ? -0.481 -16.662 22.789 1.00 73.69 189 LYS A C 1
ATOM 1424 O O . LYS A 1 189 ? -1.557 -17.189 22.558 1.00 73.69 189 LYS A O 1
ATOM 1429 N N . SER A 1 190 ? -0.374 -15.363 23.064 1.00 84.25 190 SER A N 1
ATOM 1430 C CA . SER A 1 190 ? -1.523 -14.440 23.149 1.00 84.25 190 SER A CA 1
ATOM 1431 C C . SER A 1 190 ? -1.240 -13.178 22.336 1.00 84.25 190 SER A C 1
ATOM 1433 O O . SER A 1 190 ? -0.711 -12.210 22.869 1.00 84.25 190 SER A O 1
ATOM 1435 N N . TYR A 1 191 ? -1.563 -13.157 21.046 1.00 88.31 191 TYR A N 1
ATOM 1436 C CA . TYR A 1 191 ? -1.143 -12.083 20.132 1.00 88.31 191 TYR A CA 1
ATOM 1437 C C . TYR A 1 191 ? -2.170 -10.941 20.040 1.00 88.31 191 TYR A C 1
ATOM 1439 O O . TYR A 1 191 ? -3.355 -11.196 20.216 1.00 88.31 191 TYR A O 1
ATOM 1447 N N . ARG A 1 192 ? -1.757 -9.693 19.768 1.00 90.94 192 ARG A N 1
ATOM 1448 C CA . ARG A 1 192 ? -2.637 -8.498 19.638 1.00 90.94 192 ARG A CA 1
ATOM 1449 C C . ARG A 1 192 ? -3.693 -8.368 20.752 1.00 90.94 192 ARG A C 1
ATOM 1451 O O . ARG A 1 192 ? -4.862 -8.074 20.507 1.00 90.94 192 ARG A O 1
ATOM 1458 N N . SER A 1 193 ? -3.290 -8.668 21.984 1.00 92.25 193 SER A N 1
ATOM 1459 C CA . SER A 1 193 ? -4.198 -8.945 23.109 1.00 92.25 193 SER A CA 1
ATOM 1460 C C . SER A 1 193 ? -4.129 -7.908 24.238 1.00 92.25 193 SER A C 1
ATOM 1462 O O . SER A 1 193 ? -4.917 -7.968 25.194 1.00 92.25 193 SER A O 1
ATOM 1464 N N . ILE A 1 194 ? -3.221 -6.938 24.100 1.00 94.06 194 ILE A N 1
ATOM 1465 C CA . ILE A 1 194 ? -3.065 -5.762 24.955 1.00 94.06 194 ILE A CA 1
ATOM 1466 C C . ILE A 1 194 ? -3.025 -4.484 24.100 1.00 94.06 194 ILE A C 1
ATOM 1468 O O . ILE A 1 194 ? -2.655 -4.521 22.927 1.00 94.06 194 ILE A O 1
ATOM 1472 N N . ALA A 1 195 ? -3.396 -3.352 24.691 1.00 94.62 195 ALA A N 1
ATOM 1473 C CA . ALA A 1 195 ? -3.285 -2.025 24.093 1.00 94.62 195 ALA A CA 1
ATOM 1474 C C . ALA A 1 195 ? -2.421 -1.124 24.976 1.00 94.62 195 ALA A C 1
ATOM 1476 O O . ALA A 1 195 ? -2.664 -1.047 26.183 1.00 94.62 195 ALA A O 1
ATOM 1477 N N . LYS A 1 196 ? -1.461 -0.408 24.385 1.00 93.62 196 LYS A N 1
ATOM 1478 C CA . LYS A 1 196 ? -0.799 0.721 25.046 1.00 93.62 196 LYS A CA 1
ATOM 1479 C C . LYS A 1 196 ? -1.698 1.943 24.910 1.00 93.62 196 LYS A C 1
ATOM 1481 O O . LYS A 1 196 ? -2.156 2.252 23.810 1.00 93.62 196 LYS A O 1
ATOM 1486 N N . VAL A 1 197 ? -1.966 2.621 26.019 1.00 93.62 197 VAL A N 1
ATOM 1487 C CA . VAL A 1 197 ? -2.856 3.783 26.093 1.00 93.62 197 VAL A CA 1
ATOM 1488 C C . VAL A 1 197 ? -2.095 4.979 26.641 1.00 93.62 197 VAL A C 1
ATOM 1490 O O . VAL A 1 197 ? -1.469 4.869 27.693 1.00 93.62 197 VAL A O 1
ATOM 1493 N N . LEU A 1 198 ? -2.204 6.114 25.951 1.00 88.50 198 LEU A N 1
ATOM 1494 C CA . LEU A 1 198 ? -1.842 7.435 26.460 1.00 88.50 198 LEU A CA 1
ATOM 1495 C C . LEU A 1 198 ? -3.101 8.096 27.036 1.00 88.50 198 LEU A C 1
ATOM 1497 O O . LEU A 1 198 ? -4.062 8.350 26.310 1.00 88.50 198 LEU A O 1
ATOM 1501 N N . TRP A 1 199 ? -3.124 8.343 28.342 1.00 88.94 199 TRP A N 1
ATOM 1502 C CA . TRP A 1 199 ? -4.228 9.015 29.029 1.00 88.94 199 TRP A CA 1
ATOM 1503 C C . TRP A 1 199 ? -4.154 10.531 28.854 1.00 88.94 199 TRP A C 1
ATOM 1505 O O . TRP A 1 199 ? -3.064 11.090 28.764 1.00 88.94 199 TRP A O 1
ATOM 1515 N N . SER A 1 200 ? -5.299 11.222 28.906 1.00 82.56 200 SER A N 1
ATOM 1516 C CA . SER A 1 200 ? -5.369 12.692 28.813 1.00 82.56 200 SER A CA 1
ATOM 1517 C C . SER A 1 200 ? -4.630 13.425 29.944 1.00 82.56 200 SER A C 1
ATOM 1519 O O . SER A 1 200 ? -4.445 14.632 29.883 1.00 82.56 200 SER A O 1
ATOM 1521 N N . ILE A 1 201 ? -4.202 12.704 30.986 1.00 81.31 201 ILE A N 1
ATOM 1522 C CA . ILE A 1 201 ? -3.321 13.197 32.056 1.00 81.31 201 ILE A CA 1
ATOM 1523 C C . ILE A 1 201 ? -1.817 13.037 31.737 1.00 81.31 201 ILE A C 1
ATOM 1525 O O . ILE A 1 201 ? -0.989 13.107 32.643 1.00 81.31 201 ILE A O 1
ATOM 1529 N N . GLY A 1 202 ? -1.458 12.731 30.485 1.00 76.56 202 GLY A N 1
ATOM 1530 C CA . GLY A 1 202 ? -0.076 12.575 30.012 1.00 76.56 202 GLY A CA 1
ATOM 1531 C C . GLY A 1 202 ? 0.632 11.279 30.431 1.00 76.56 202 GLY A C 1
ATOM 1532 O O . GLY A 1 202 ? 1.811 11.106 30.136 1.00 76.56 202 GLY A O 1
ATOM 1533 N N . LYS A 1 203 ? -0.049 10.356 31.124 1.00 84.44 203 LYS A N 1
ATOM 1534 C CA . LYS A 1 203 ? 0.520 9.056 31.521 1.00 84.44 203 LYS A CA 1
ATOM 1535 C C . LYS A 1 203 ? 0.269 7.994 30.461 1.00 84.44 203 LYS A C 1
ATOM 1537 O O . LYS A 1 203 ? -0.847 7.885 29.963 1.00 84.44 203 LYS A O 1
ATOM 1542 N N . GLU A 1 204 ? 1.261 7.146 30.211 1.00 90.12 204 GLU A N 1
ATOM 1543 C CA . GLU A 1 204 ? 1.106 5.947 29.386 1.00 90.12 204 GLU A CA 1
ATOM 1544 C C . GLU A 1 204 ? 1.228 4.649 30.195 1.00 90.12 204 GLU A C 1
ATOM 1546 O O . GLU A 1 204 ? 2.015 4.563 31.138 1.00 90.12 204 GLU A O 1
ATOM 1551 N N . ASN A 1 205 ? 0.452 3.626 29.823 1.00 93.31 205 ASN A N 1
ATOM 1552 C CA . ASN A 1 205 ? 0.656 2.238 30.258 1.00 93.31 205 ASN A CA 1
ATOM 1553 C C . ASN A 1 205 ? -0.047 1.254 29.298 1.00 93.31 205 ASN A C 1
ATOM 1555 O O . ASN A 1 205 ? -0.728 1.670 28.362 1.00 93.31 205 ASN A O 1
ATOM 1559 N N . ILE A 1 206 ? 0.106 -0.051 29.526 1.00 93.56 206 ILE A N 1
ATOM 1560 C CA . ILE A 1 206 ? -0.539 -1.127 28.763 1.00 93.56 206 ILE A CA 1
ATOM 1561 C C . ILE A 1 206 ? -1.700 -1.781 29.526 1.00 93.56 206 ILE A C 1
ATOM 1563 O O . ILE A 1 206 ? -1.640 -1.957 30.741 1.00 93.56 206 ILE A O 1
ATOM 1567 N N . TYR A 1 207 ? -2.734 -2.198 28.794 1.00 95.38 207 TYR A N 1
ATOM 1568 C CA . TYR A 1 207 ? -3.996 -2.713 29.336 1.00 95.38 207 TYR A CA 1
ATOM 1569 C C . TYR A 1 207 ? -4.512 -3.913 28.531 1.00 95.38 207 TYR A C 1
ATOM 1571 O O . TYR A 1 207 ? -4.266 -4.010 27.328 1.00 95.38 207 TYR A O 1
ATOM 1579 N N . ARG A 1 208 ? -5.236 -4.844 29.165 1.00 94.00 208 ARG A N 1
ATOM 1580 C CA . ARG A 1 208 ? -5.758 -6.060 28.509 1.00 94.00 208 ARG A CA 1
ATOM 1581 C C . ARG A 1 208 ? -7.001 -5.728 27.674 1.00 94.00 208 ARG A C 1
ATOM 1583 O O . ARG A 1 208 ? -7.931 -5.101 28.176 1.00 94.00 208 ARG A O 1
ATOM 1590 N N . ILE A 1 209 ? -7.038 -6.182 26.419 1.00 94.12 209 ILE A N 1
ATOM 1591 C CA . ILE A 1 209 ? -8.193 -6.035 25.499 1.00 94.12 209 ILE A CA 1
ATOM 1592 C C . ILE A 1 209 ? -8.682 -7.389 24.949 1.00 94.12 209 ILE A C 1
ATOM 1594 O O . ILE A 1 209 ? -9.416 -7.463 23.965 1.00 94.12 209 ILE A O 1
ATOM 1598 N N . GLY A 1 210 ? -8.249 -8.483 25.570 1.00 87.75 210 GLY A N 1
ATOM 1599 C CA . GLY A 1 210 ? -8.381 -9.840 25.045 1.00 87.75 210 GLY A CA 1
ATOM 1600 C C . GLY A 1 210 ? -7.542 -10.855 25.812 1.00 87.75 210 GLY A C 1
ATOM 1601 O O . GLY A 1 210 ? -7.979 -11.988 26.004 1.00 87.75 210 GLY A O 1
ATOM 1602 N N . SER A 1 211 ? -6.371 -10.443 26.312 1.00 87.00 211 SER A N 1
ATOM 1603 C CA . SER A 1 211 ? -5.472 -11.324 27.067 1.00 87.00 211 SER A CA 1
ATOM 1604 C C . SER A 1 211 ? -6.188 -11.921 28.285 1.00 87.00 211 SER A C 1
ATOM 1606 O O . SER A 1 211 ? -6.790 -11.195 29.078 1.00 87.00 211 SER A O 1
ATOM 1608 N N . TYR A 1 212 ? -6.164 -13.253 28.407 1.00 81.62 212 TYR A N 1
ATOM 1609 C CA . TYR A 1 212 ? -6.895 -14.027 29.426 1.00 81.62 212 TYR A CA 1
ATOM 1610 C C . TYR A 1 212 ? -8.420 -13.794 29.466 1.00 81.62 212 TYR A C 1
ATOM 1612 O O . TYR A 1 212 ? -9.057 -14.051 30.487 1.00 81.62 212 TYR A O 1
ATOM 1620 N N . GLY A 1 213 ? -9.019 -13.275 28.389 1.00 82.38 213 GLY A N 1
ATOM 1621 C CA . GLY A 1 213 ? -10.434 -12.884 28.373 1.00 82.38 213 GLY A CA 1
ATOM 1622 C C . GLY A 1 213 ? -10.746 -11.671 29.242 1.00 82.38 213 GLY A C 1
ATOM 1623 O O . GLY A 1 213 ? -11.898 -11.475 29.621 1.00 82.38 213 GLY A O 1
ATOM 1624 N N . LYS A 1 214 ? -9.734 -10.874 29.593 1.00 90.81 214 LYS A N 1
ATOM 1625 C CA . LYS A 1 214 ? -9.893 -9.637 30.355 1.00 90.81 214 LYS A CA 1
ATOM 1626 C C . LYS A 1 214 ? -9.953 -8.446 29.401 1.00 90.81 214 LYS A C 1
ATOM 1628 O O . LYS A 1 214 ? -9.146 -8.333 28.476 1.00 90.81 214 LYS A O 1
ATOM 1633 N N . VAL A 1 215 ? -10.918 -7.566 29.651 1.00 94.88 215 VAL A N 1
ATOM 1634 C CA . VAL A 1 215 ? -11.133 -6.316 28.920 1.00 94.88 215 VAL A CA 1
ATOM 1635 C C . VAL A 1 215 ? -11.119 -5.167 29.927 1.00 94.88 215 VAL A C 1
ATOM 1637 O O . VAL A 1 215 ? -12.110 -4.863 30.596 1.00 94.88 215 VAL A O 1
ATOM 1640 N N . ASP A 1 216 ? -9.943 -4.569 30.076 1.00 96.25 216 ASP A N 1
ATOM 1641 C CA . ASP A 1 216 ? -9.654 -3.517 31.053 1.00 96.25 216 ASP A CA 1
ATOM 1642 C C . ASP A 1 216 ? -10.125 -2.143 30.578 1.00 96.25 216 ASP A C 1
ATOM 1644 O O . ASP A 1 216 ? -10.247 -1.230 31.388 1.00 96.25 216 ASP A O 1
ATOM 1648 N N . LEU A 1 217 ? -10.384 -1.989 29.279 1.00 96.50 217 LEU A N 1
ATOM 1649 C CA . LEU A 1 217 ? -10.760 -0.735 28.630 1.00 96.50 217 LEU A CA 1
ATOM 1650 C C . LEU A 1 217 ? -12.219 -0.761 28.158 1.00 96.50 217 LEU A C 1
ATOM 1652 O O . LEU A 1 217 ? -12.835 -1.817 28.029 1.00 96.50 217 LEU A O 1
ATOM 1656 N N . LYS A 1 218 ? -12.766 0.415 27.865 1.00 95.56 218 LYS A N 1
ATOM 1657 C CA . LYS A 1 218 ? -14.024 0.608 27.138 1.00 95.56 218 LYS A CA 1
ATOM 1658 C C . LYS A 1 218 ? -13.783 1.639 26.041 1.00 95.56 218 LYS A C 1
ATOM 1660 O O . LYS A 1 218 ? -13.298 2.725 26.330 1.00 95.56 218 LYS A O 1
ATOM 1665 N N . CYS A 1 219 ? -14.129 1.315 24.804 1.00 93.56 219 CYS A N 1
ATOM 1666 C CA . CYS A 1 219 ? -14.127 2.232 23.673 1.00 93.56 219 CYS A CA 1
ATOM 1667 C C . CYS A 1 219 ? -15.308 3.209 23.787 1.00 93.56 219 CYS A C 1
ATOM 1669 O O . CYS A 1 219 ? -16.452 2.796 23.984 1.00 93.56 219 CYS A O 1
ATOM 1671 N N . VAL A 1 220 ? -15.020 4.505 23.661 1.00 91.25 220 VAL A N 1
ATOM 1672 C CA . VAL A 1 220 ? -16.000 5.608 23.696 1.00 91.25 220 VAL A CA 1
ATOM 1673 C C . VAL A 1 220 ? -15.906 6.534 22.479 1.00 91.25 220 VAL A C 1
ATOM 1675 O O . VAL A 1 220 ? -16.771 7.381 22.298 1.00 91.25 220 VAL A O 1
ATOM 1678 N N . GLY A 1 221 ? -14.894 6.365 21.624 1.00 80.69 221 GLY A N 1
ATOM 1679 C CA . GLY A 1 221 ? -14.771 7.070 20.349 1.00 80.69 221 GLY A CA 1
ATOM 1680 C C . GLY A 1 221 ? -13.893 6.299 19.366 1.00 80.69 221 GLY A C 1
ATOM 1681 O O . GLY A 1 221 ? -12.977 5.584 19.777 1.00 80.69 221 GLY A O 1
ATOM 1682 N N . SER A 1 222 ? -14.192 6.426 18.075 1.00 74.62 222 SER A N 1
ATOM 1683 C CA . SER A 1 222 ? -13.512 5.706 16.993 1.00 74.62 222 SER A CA 1
ATOM 1684 C C . SER A 1 222 ? -12.011 6.005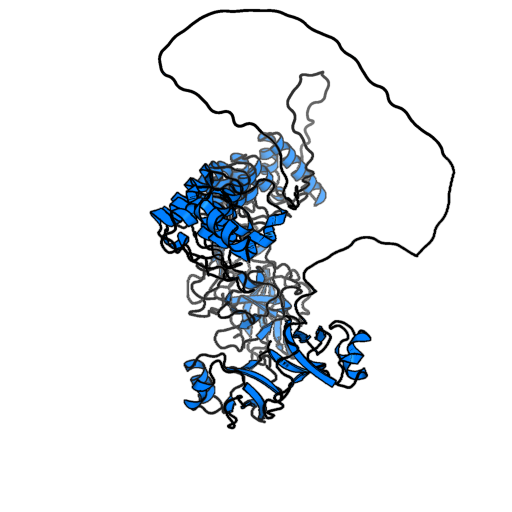 16.933 1.00 74.62 222 SER A C 1
ATOM 1686 O O . SER A 1 222 ? -11.585 7.130 17.183 1.00 74.62 222 SER A O 1
ATOM 1688 N N . GLY A 1 223 ? -11.216 4.994 16.581 1.00 74.19 223 GLY A N 1
ATOM 1689 C CA . GLY A 1 223 ? -9.823 5.169 16.163 1.00 74.19 223 GLY A CA 1
ATOM 1690 C C . GLY A 1 223 ? -9.693 5.218 14.644 1.00 74.19 223 GLY A C 1
ATOM 1691 O O . GLY A 1 223 ? -10.650 5.553 13.945 1.00 74.19 223 GLY A O 1
ATOM 1692 N N . VAL A 1 224 ? -8.526 4.815 14.137 1.00 67.62 224 VAL A N 1
ATOM 1693 C CA . VAL A 1 224 ? -8.267 4.621 12.704 1.00 67.62 224 VAL A CA 1
ATOM 1694 C C . VAL A 1 224 ? -9.394 3.778 12.089 1.00 67.62 224 VAL A C 1
ATOM 1696 O O . VAL A 1 224 ? -9.668 2.681 12.601 1.00 67.62 224 VAL A O 1
ATOM 1699 N N . PRO A 1 225 ? -10.049 4.258 11.012 1.00 70.69 225 PRO A N 1
ATOM 1700 C CA . PRO A 1 225 ? -11.081 3.507 10.315 1.00 70.69 225 PRO A CA 1
ATOM 1701 C C . PRO A 1 225 ? -10.503 2.235 9.694 1.00 70.69 225 PRO A C 1
ATOM 1703 O O . PRO A 1 225 ? -9.705 2.282 8.759 1.00 70.69 225 PRO A O 1
ATOM 1706 N N . CYS A 1 226 ? -10.951 1.083 10.181 1.00 80.62 226 CYS A N 1
ATOM 1707 C CA . CYS A 1 226 ? -10.652 -0.212 9.581 1.00 80.62 226 CYS A CA 1
ATOM 1708 C C . CYS A 1 226 ? -11.928 -0.798 8.962 1.00 80.62 226 CYS A C 1
ATOM 1710 O O . CYS A 1 226 ? -13.044 -0.489 9.385 1.00 80.62 226 CYS A O 1
ATOM 1712 N N . THR A 1 227 ? -11.778 -1.658 7.954 1.00 89.81 227 THR A N 1
ATOM 1713 C CA . THR A 1 227 ? -12.903 -2.287 7.244 1.00 89.81 227 THR A CA 1
ATOM 1714 C C . THR A 1 227 ? -12.681 -3.786 7.072 1.00 89.81 227 THR A C 1
ATOM 1716 O O . THR A 1 227 ? -11.544 -4.252 7.050 1.00 89.81 227 THR A O 1
ATOM 1719 N N . VAL A 1 228 ? -13.765 -4.562 6.966 1.00 94.88 228 VAL A N 1
ATOM 1720 C CA . VAL A 1 228 ? -13.697 -6.029 6.901 1.00 94.88 228 VAL A CA 1
ATOM 1721 C C . VAL A 1 228 ? -14.720 -6.625 5.934 1.00 94.88 228 VAL A C 1
ATOM 1723 O O . VAL A 1 228 ? -15.868 -6.182 5.860 1.00 94.88 228 VAL A O 1
ATOM 1726 N N . TYR A 1 229 ? -14.323 -7.684 5.228 1.00 91.56 229 TYR A N 1
ATOM 1727 C CA . TYR A 1 229 ? -15.219 -8.513 4.416 1.00 91.56 229 TYR A CA 1
ATOM 1728 C C . TYR A 1 229 ? -16.035 -9.440 5.336 1.00 91.56 229 TYR A C 1
ATOM 1730 O O . TYR A 1 229 ? -15.680 -10.604 5.528 1.00 91.56 229 TYR A O 1
ATOM 1738 N N . LYS A 1 230 ? -17.115 -8.927 5.951 1.00 92.38 230 LYS A N 1
ATOM 1739 C CA . LYS A 1 230 ? -17.911 -9.629 6.989 1.00 92.38 230 LYS A CA 1
ATOM 1740 C C . LYS A 1 230 ? -18.302 -11.056 6.594 1.00 92.38 230 LYS A C 1
ATOM 1742 O O . LYS A 1 230 ? -18.211 -11.974 7.406 1.00 92.38 230 LYS A O 1
ATOM 1747 N N . THR A 1 231 ? -18.749 -11.250 5.356 1.00 87.12 231 THR A N 1
ATOM 1748 C CA . THR A 1 231 ? -19.187 -12.552 4.830 1.00 87.12 231 THR A CA 1
ATOM 1749 C C . THR A 1 231 ? -18.048 -13.568 4.742 1.00 87.12 231 THR A C 1
ATOM 1751 O O . THR A 1 231 ? -18.305 -14.762 4.901 1.00 87.12 231 THR A O 1
ATOM 1754 N N . HIS A 1 232 ? -16.808 -13.102 4.557 1.00 92.31 232 HIS A N 1
ATOM 1755 C CA . HIS A 1 232 ? -15.611 -13.929 4.399 1.00 92.31 232 HIS A CA 1
ATOM 1756 C C . HIS A 1 232 ? -15.033 -14.392 5.744 1.00 92.31 232 HIS A C 1
ATOM 1758 O O . HIS A 1 232 ? -14.285 -15.366 5.770 1.00 92.31 232 HIS A O 1
ATOM 1764 N N . LEU A 1 233 ? -15.399 -13.755 6.860 1.00 93.75 233 LEU A N 1
ATOM 1765 C CA . LEU A 1 233 ? -14.986 -14.174 8.202 1.00 93.75 233 LEU A CA 1
ATOM 1766 C C . LEU A 1 233 ? -15.630 -15.511 8.615 1.00 93.75 233 LEU A C 1
ATOM 1768 O O . LEU A 1 233 ? -16.791 -15.758 8.271 1.00 93.75 233 LEU A O 1
ATOM 1772 N N . PRO A 1 234 ? -14.939 -16.361 9.392 1.00 92.75 234 PRO A N 1
ATOM 1773 C CA . PRO A 1 234 ? -15.512 -17.591 9.933 1.00 92.75 234 PRO A CA 1
ATOM 1774 C C . PRO A 1 234 ? -16.658 -17.313 10.910 1.00 92.75 234 PRO A C 1
ATOM 1776 O O . PRO A 1 234 ? -16.631 -16.357 11.684 1.00 92.75 234 PRO A O 1
ATOM 1779 N N . VAL A 1 235 ? -17.655 -18.194 10.912 1.00 91.94 235 VAL A N 1
ATOM 1780 C CA . VAL A 1 235 ? -18.756 -18.192 11.884 1.00 91.94 235 VAL A CA 1
ATOM 1781 C C . VAL A 1 235 ? -18.312 -18.969 13.128 1.00 91.94 235 VAL A C 1
ATOM 1783 O O . VAL A 1 235 ? -17.815 -20.089 13.014 1.00 91.94 235 VAL A O 1
ATOM 1786 N N . LEU A 1 236 ? -18.450 -18.377 14.317 1.00 91.50 236 LEU A N 1
ATOM 1787 C CA . LEU A 1 236 ? -17.942 -18.973 15.556 1.00 91.50 236 LEU A CA 1
ATOM 1788 C C . LEU A 1 236 ? -18.789 -20.186 15.966 1.00 91.50 236 LEU A C 1
ATOM 1790 O O . LEU A 1 236 ? -20.010 -20.092 16.067 1.00 91.50 236 LEU A O 1
ATOM 1794 N N . GLY A 1 237 ? -18.122 -21.315 16.214 1.00 84.88 237 GLY A N 1
ATOM 1795 C CA . GLY A 1 237 ? -18.740 -22.590 16.594 1.00 84.88 237 GLY A CA 1
ATOM 1796 C C . GLY A 1 237 ? -19.386 -23.370 15.448 1.00 84.88 237 GLY A C 1
ATOM 1797 O O . GLY A 1 237 ? -19.723 -24.537 15.627 1.00 84.88 237 GLY A O 1
ATOM 1798 N N . GLN A 1 238 ? -19.502 -22.790 14.249 1.00 84.00 238 GLN A N 1
ATOM 1799 C CA . GLN A 1 238 ? -19.991 -23.537 13.095 1.00 84.00 238 GLN A CA 1
ATOM 1800 C C . GLN A 1 238 ? -18.950 -24.574 12.661 1.00 84.00 238 GLN A C 1
ATOM 1802 O O . GLN A 1 238 ? -17.790 -24.246 12.386 1.00 84.00 238 GLN A O 1
ATOM 1807 N N . GLU A 1 239 ? -19.367 -25.836 12.545 1.00 69.00 239 GLU A N 1
ATOM 1808 C CA . GLU A 1 239 ? -18.550 -26.826 11.859 1.00 69.00 239 GLU A CA 1
ATOM 1809 C C . GLU A 1 239 ? -18.403 -26.431 10.394 1.00 69.00 239 GLU A C 1
ATOM 1811 O O . GLU A 1 239 ? -19.344 -26.476 9.599 1.00 69.00 239 GLU A O 1
ATOM 1816 N N . VAL A 1 240 ? -17.170 -26.077 10.037 1.00 58.06 240 VAL A N 1
ATOM 1817 C CA . VAL A 1 240 ? -16.721 -26.051 8.653 1.00 58.06 240 VAL A CA 1
ATOM 1818 C C . VAL A 1 240 ? -16.786 -27.487 8.141 1.00 58.06 240 VAL A C 1
ATOM 1820 O O . VAL A 1 240 ? -15.809 -28.234 8.208 1.00 58.06 240 VAL A O 1
ATOM 1823 N N . SER A 1 241 ? -17.950 -27.863 7.605 1.00 46.84 241 SER A N 1
ATOM 1824 C CA . SER A 1 241 ? -18.001 -28.854 6.535 1.00 46.84 241 SER A CA 1
ATOM 1825 C C . SER A 1 241 ? -16.914 -28.443 5.546 1.00 46.84 241 SER A C 1
ATOM 1827 O O . SER A 1 241 ? -16.979 -27.297 5.086 1.00 46.84 241 SER A O 1
ATOM 1829 N N . PRO A 1 242 ? -15.917 -29.300 5.236 1.00 46.09 242 PRO A N 1
ATOM 1830 C CA . PRO A 1 242 ? -14.944 -28.981 4.203 1.00 46.09 242 PRO A CA 1
ATOM 1831 C C . PRO A 1 242 ? -15.747 -28.522 2.999 1.00 46.09 242 PRO A C 1
ATOM 1833 O O . PRO A 1 242 ? -16.685 -29.232 2.608 1.00 46.09 242 PRO A O 1
ATOM 1836 N N . GLY A 1 243 ? -15.466 -27.312 2.505 1.00 42.22 243 GLY A N 1
ATOM 1837 C CA . GLY A 1 243 ? -16.178 -26.756 1.364 1.00 42.22 243 GLY A CA 1
ATOM 1838 C C . GLY A 1 243 ? -15.952 -27.730 0.229 1.00 42.22 243 GLY A C 1
ATOM 1839 O O . GLY A 1 243 ? -14.850 -27.763 -0.313 1.00 42.22 243 GLY A O 1
ATOM 1840 N N . HIS A 1 244 ? -16.918 -28.629 -0.001 1.00 42.84 244 HIS A N 1
ATOM 1841 C CA . HIS A 1 244 ? -16.621 -29.843 -0.740 1.00 42.84 244 HIS A CA 1
ATOM 1842 C C . HIS A 1 244 ? -16.227 -29.379 -2.128 1.00 42.84 244 HIS A C 1
ATOM 1844 O O . HIS A 1 244 ? -17.057 -28.850 -2.871 1.00 42.84 244 HIS A O 1
ATOM 1850 N N . ILE A 1 245 ? -14.975 -29.632 -2.494 1.00 48.84 245 ILE A N 1
ATOM 1851 C CA . ILE A 1 245 ? -14.621 -29.726 -3.892 1.00 48.84 245 ILE A CA 1
ATOM 1852 C C . ILE A 1 245 ? -15.399 -30.955 -4.369 1.00 48.84 245 ILE A C 1
ATOM 1854 O O . ILE A 1 245 ? -14.969 -32.094 -4.208 1.00 48.84 245 ILE A O 1
ATOM 1858 N N . VAL A 1 246 ? -16.644 -30.733 -4.812 1.00 51.78 246 VAL A N 1
ATOM 1859 C CA . VAL A 1 246 ? -17.547 -31.798 -5.249 1.00 51.78 246 VAL A CA 1
ATOM 1860 C C . VAL A 1 246 ? -17.000 -32.273 -6.579 1.00 51.78 246 VAL A C 1
ATOM 1862 O O . VAL A 1 246 ? -17.344 -31.739 -7.636 1.00 51.78 246 VAL A O 1
ATOM 1865 N N . PHE A 1 247 ? -16.086 -33.233 -6.497 1.00 63.00 247 PHE A N 1
ATOM 1866 C CA . PHE A 1 247 ? -15.524 -33.915 -7.641 1.00 63.00 247 PHE A CA 1
ATOM 1867 C C . PHE A 1 247 ? -16.641 -34.700 -8.326 1.00 63.00 247 PHE A C 1
ATOM 1869 O O . PHE A 1 247 ? -17.242 -35.609 -7.752 1.00 63.00 247 PHE A O 1
ATOM 1876 N N . ARG A 1 248 ? -16.959 -34.319 -9.556 1.00 63.75 248 ARG A N 1
ATOM 1877 C CA . ARG A 1 248 ? -17.892 -35.023 -10.431 1.00 63.75 248 ARG A CA 1
ATOM 1878 C C . ARG A 1 248 ? -17.087 -35.887 -11.390 1.00 63.75 248 ARG A C 1
ATOM 1880 O O . ARG A 1 248 ? -15.932 -35.600 -11.696 1.00 63.75 248 ARG A O 1
ATOM 1887 N N . ARG A 1 249 ? -17.698 -36.965 -11.884 1.00 70.62 249 ARG A N 1
ATOM 1888 C CA . ARG A 1 249 ? -17.112 -37.742 -12.982 1.00 70.62 249 ARG A CA 1
ATOM 1889 C C . ARG A 1 249 ? -16.930 -36.813 -14.188 1.00 70.62 249 ARG A C 1
ATOM 1891 O O . ARG A 1 249 ? -17.915 -36.262 -14.663 1.00 70.62 249 ARG A O 1
ATOM 1898 N N . GLY A 1 250 ? -15.696 -36.685 -14.669 1.00 57.34 250 GLY A N 1
ATOM 1899 C CA . GLY A 1 250 ? -15.311 -35.782 -15.757 1.00 57.34 250 GLY A CA 1
ATOM 1900 C C . GLY A 1 250 ? -14.461 -34.582 -15.329 1.00 57.34 250 GLY A C 1
ATOM 1901 O O . GLY A 1 250 ? -13.752 -34.052 -16.175 1.00 57.34 250 GLY A O 1
ATOM 1902 N N . ASP A 1 251 ? -14.454 -34.193 -14.048 1.00 72.56 251 ASP A N 1
ATOM 1903 C CA . ASP A 1 251 ? -13.645 -33.055 -13.584 1.00 72.56 251 ASP A CA 1
ATOM 1904 C C . ASP A 1 251 ? -12.146 -33.286 -13.848 1.00 72.56 251 ASP A C 1
ATOM 1906 O O . ASP A 1 251 ? -11.624 -34.362 -13.532 1.00 72.56 251 ASP A O 1
ATOM 1910 N N . ARG A 1 252 ? -11.435 -32.272 -14.364 1.00 74.19 252 ARG A N 1
ATOM 1911 C CA . ARG A 1 252 ? -9.963 -32.270 -14.393 1.00 74.19 252 ARG A CA 1
ATOM 1912 C C . ARG A 1 252 ? -9.432 -31.887 -13.012 1.00 74.19 252 ARG A C 1
ATOM 1914 O O . ARG A 1 252 ? -9.966 -30.997 -12.351 1.00 74.19 252 ARG A O 1
ATOM 1921 N N . VAL A 1 253 ? -8.401 -32.589 -12.553 1.00 78.69 253 VAL A N 1
ATOM 1922 C CA . VAL A 1 253 ? -7.821 -32.448 -11.213 1.00 78.69 253 VAL A CA 1
ATOM 1923 C C . VAL A 1 253 ? -6.309 -32.615 -11.239 1.00 78.69 253 VAL A C 1
ATOM 1925 O O . VAL A 1 253 ? -5.776 -33.335 -12.079 1.00 78.69 253 VAL A O 1
ATOM 1928 N N . LYS A 1 254 ? -5.617 -31.984 -10.293 1.00 80.44 254 LYS A N 1
ATOM 1929 C CA . LYS A 1 254 ? -4.161 -32.060 -10.123 1.00 80.44 254 LYS A CA 1
ATOM 1930 C C . LYS A 1 254 ? -3.829 -32.310 -8.658 1.00 80.44 254 LYS A C 1
ATOM 1932 O O . LYS A 1 254 ? -4.517 -31.793 -7.777 1.00 80.44 254 LYS A O 1
ATOM 1937 N N . VAL A 1 255 ? -2.780 -33.091 -8.401 1.00 77.75 255 VAL A N 1
ATOM 1938 C CA . VAL A 1 255 ? -2.237 -33.254 -7.046 1.00 77.75 255 VAL A CA 1
ATOM 1939 C C . VAL A 1 255 ? -1.362 -32.040 -6.733 1.00 77.75 255 VAL A C 1
ATOM 1941 O O . VAL A 1 255 ? -0.367 -31.812 -7.426 1.00 77.75 255 VAL A O 1
ATOM 1944 N N . THR A 1 256 ? -1.764 -31.245 -5.739 1.00 66.25 256 THR A N 1
ATOM 1945 C CA . THR A 1 256 ? -1.145 -29.942 -5.406 1.00 66.25 256 THR A CA 1
ATOM 1946 C C . THR A 1 256 ? -0.411 -29.918 -4.065 1.00 66.25 256 THR A C 1
ATOM 1948 O O . THR A 1 256 ? 0.226 -28.923 -3.746 1.00 66.25 256 THR A O 1
ATOM 1951 N N . THR A 1 257 ? -0.478 -30.992 -3.278 1.00 66.81 257 THR A N 1
ATOM 1952 C CA . THR A 1 257 ? 0.299 -31.148 -2.037 1.00 66.81 257 THR A CA 1
ATOM 1953 C C . THR A 1 257 ? 1.704 -31.671 -2.325 1.00 66.81 257 THR A C 1
ATOM 1955 O O . THR A 1 257 ? 1.886 -32.436 -3.272 1.00 66.81 257 THR A O 1
ATOM 1958 N N . ASP A 1 258 ? 2.675 -31.354 -1.470 1.00 71.88 258 ASP A N 1
ATOM 1959 C CA . ASP A 1 258 ? 4.012 -31.947 -1.533 1.00 71.88 258 ASP A CA 1
ATOM 1960 C C . ASP A 1 258 ? 4.002 -33.467 -1.253 1.00 71.88 258 ASP A C 1
ATOM 1962 O O . ASP A 1 258 ? 3.007 -34.048 -0.808 1.00 71.88 258 ASP A O 1
ATOM 1966 N N . ALA A 1 259 ? 5.141 -34.117 -1.501 1.00 72.81 259 ALA A N 1
ATOM 1967 C CA . ALA A 1 259 ? 5.315 -35.560 -1.355 1.00 72.81 259 ALA A CA 1
ATOM 1968 C C . ALA A 1 259 ? 5.047 -36.088 0.069 1.00 72.81 259 ALA A C 1
ATOM 1970 O O . ALA A 1 259 ? 4.462 -37.162 0.219 1.00 72.81 259 ALA A O 1
ATOM 1971 N N . THR A 1 260 ? 5.453 -35.346 1.103 1.00 74.19 260 THR A N 1
ATOM 1972 C CA . THR A 1 260 ? 5.322 -35.757 2.511 1.00 74.19 260 THR A CA 1
ATOM 1973 C C . THR A 1 260 ? 3.886 -35.596 3.003 1.00 74.19 260 THR A C 1
ATOM 1975 O O . THR A 1 260 ? 3.330 -36.514 3.610 1.00 74.19 260 THR A O 1
ATOM 1978 N N . THR A 1 261 ? 3.234 -34.490 2.636 1.00 72.81 261 THR A N 1
ATOM 1979 C CA . THR A 1 261 ? 1.813 -34.248 2.917 1.00 72.81 261 THR A CA 1
ATOM 1980 C C . THR A 1 261 ? 0.918 -35.243 2.174 1.00 72.81 261 THR A C 1
ATOM 1982 O O . THR A 1 261 ? -0.010 -35.796 2.770 1.00 72.81 261 THR A O 1
ATOM 1985 N N . LEU A 1 262 ? 1.216 -35.540 0.901 1.00 76.00 262 LEU A N 1
ATOM 1986 C CA . LEU A 1 262 ? 0.498 -36.553 0.118 1.00 76.00 262 LEU A CA 1
ATOM 1987 C C . LEU A 1 262 ? 0.573 -37.934 0.784 1.00 76.00 262 LEU A C 1
ATOM 1989 O O . LEU A 1 262 ? -0.458 -38.598 0.909 1.00 76.00 262 LEU A O 1
ATOM 1993 N N . GLN A 1 263 ? 1.766 -38.353 1.222 1.00 81.25 263 GLN A N 1
ATOM 1994 C CA . GLN A 1 263 ? 1.956 -39.613 1.941 1.00 81.25 263 GLN A CA 1
ATOM 1995 C C . GLN A 1 263 ? 1.111 -39.646 3.216 1.00 81.25 263 GLN A C 1
ATOM 1997 O O . GLN A 1 263 ? 0.261 -40.524 3.364 1.00 81.25 263 GLN A O 1
ATOM 2002 N N . HIS A 1 264 ? 1.278 -38.656 4.095 1.00 74.50 264 HIS A N 1
ATOM 2003 C CA . HIS A 1 264 ? 0.591 -38.624 5.384 1.00 74.50 264 HIS A CA 1
ATOM 2004 C C . HIS A 1 264 ? -0.941 -38.640 5.237 1.00 74.50 264 HIS A C 1
ATOM 2006 O O . HIS A 1 264 ? -1.638 -39.344 5.973 1.00 74.50 264 HIS A O 1
ATOM 2012 N N . ILE A 1 265 ? -1.492 -37.923 4.252 1.00 68.44 265 ILE A N 1
ATOM 2013 C CA . ILE A 1 265 ? -2.938 -37.903 3.985 1.00 68.44 265 ILE A CA 1
ATOM 2014 C C . ILE A 1 265 ? -3.431 -39.224 3.363 1.00 68.44 265 ILE A C 1
ATOM 2016 O O . ILE A 1 265 ? -4.528 -39.680 3.690 1.00 68.44 265 ILE A O 1
ATOM 2020 N N . GLN A 1 266 ? -2.648 -39.878 2.499 1.00 82.12 266 GLN A N 1
ATOM 2021 C CA . GLN A 1 266 ? -3.027 -41.161 1.883 1.00 82.12 266 GLN A CA 1
ATOM 2022 C C . GLN A 1 266 ? -2.859 -42.368 2.820 1.00 82.12 266 GLN A C 1
ATOM 2024 O O . GLN A 1 266 ? -3.582 -43.349 2.656 1.00 82.12 266 GLN A O 1
ATOM 2029 N N . GLU A 1 267 ? -1.950 -42.300 3.797 1.00 79.19 267 GLU A N 1
ATOM 2030 C CA . GLU A 1 267 ? -1.786 -43.303 4.862 1.00 79.19 267 GLU A CA 1
ATOM 2031 C C . GLU A 1 267 ? -2.845 -43.152 5.965 1.00 79.19 267 GLU A C 1
ATOM 2033 O O . GLU A 1 267 ? -3.374 -44.148 6.455 1.00 79.19 267 GLU A O 1
ATOM 2038 N N . SER A 1 268 ? -3.203 -41.915 6.333 1.00 65.12 268 SER A N 1
ATOM 2039 C CA . SER A 1 268 ? -4.251 -41.630 7.332 1.00 65.12 268 SER A CA 1
ATOM 2040 C C . SER A 1 268 ? -5.684 -41.730 6.790 1.00 65.12 268 SER A C 1
ATOM 2042 O O . SER A 1 268 ? -6.646 -41.630 7.555 1.00 65.12 268 SER A O 1
ATOM 2044 N N . SER A 1 269 ? -5.857 -41.934 5.482 1.00 68.69 269 SER A N 1
ATOM 2045 C CA . SER A 1 269 ? -7.157 -42.110 4.829 1.00 68.69 269 SER A CA 1
ATOM 2046 C C . SER A 1 269 ? -7.304 -43.502 4.214 1.00 68.69 269 SER A C 1
ATOM 2048 O O . SER A 1 269 ? -6.349 -44.251 4.035 1.00 68.69 269 SER A O 1
ATOM 2050 N N . LYS A 1 270 ? -8.528 -43.845 3.799 1.00 67.94 270 LYS A N 1
ATOM 2051 C CA . LYS A 1 270 ? -8.790 -45.067 3.018 1.00 67.94 270 LYS A CA 1
ATOM 2052 C C . LYS A 1 270 ? -8.338 -44.954 1.547 1.00 67.94 270 LYS A C 1
ATOM 2054 O O . LYS A 1 270 ? -8.640 -45.847 0.759 1.00 67.94 270 LYS A O 1
ATOM 2059 N N . GLY A 1 271 ? -7.651 -43.868 1.163 1.00 62.28 271 GLY A N 1
ATOM 2060 C CA . GLY A 1 271 ? -7.142 -43.635 -0.194 1.00 62.28 271 GLY A CA 1
ATOM 2061 C C . GLY A 1 271 ? -6.093 -44.659 -0.630 1.00 62.28 271 GLY A C 1
ATOM 2062 O O . GLY A 1 271 ? -6.105 -45.084 -1.786 1.00 62.28 271 GLY A O 1
ATOM 2063 N N . GLY A 1 272 ? -5.264 -45.109 0.318 1.00 75.06 272 GLY A N 1
ATOM 2064 C CA . GLY A 1 272 ? -4.219 -46.103 0.104 1.00 75.06 272 GLY A CA 1
ATOM 2065 C C . GLY A 1 272 ? -2.937 -45.469 -0.428 1.00 75.06 272 GLY A C 1
ATOM 2066 O O . GLY A 1 272 ? -2.882 -44.972 -1.554 1.00 75.06 272 GLY A O 1
ATOM 2067 N N . TRP A 1 273 ? -1.880 -45.508 0.378 1.00 84.12 273 TRP A N 1
ATOM 2068 C CA . TRP A 1 273 ? -0.566 -45.025 -0.024 1.00 84.12 273 TRP A CA 1
ATOM 2069 C C . TRP A 1 273 ? 0.219 -46.075 -0.813 1.00 84.12 273 TRP A C 1
ATOM 2071 O O . TRP A 1 273 ? 0.280 -47.246 -0.446 1.00 84.12 273 TRP A O 1
ATOM 2081 N N . THR A 1 274 ? 0.873 -45.628 -1.886 1.00 83.56 274 THR A N 1
ATOM 2082 C CA . THR A 1 274 ? 1.991 -46.338 -2.516 1.00 83.56 274 THR A CA 1
ATOM 2083 C C . THR A 1 274 ? 2.991 -45.296 -3.031 1.00 83.56 274 THR A C 1
ATOM 2085 O O . THR A 1 274 ? 2.549 -44.270 -3.555 1.00 83.56 274 THR A O 1
ATOM 2088 N N . PRO A 1 275 ? 4.315 -45.553 -3.006 1.00 83.12 275 PRO A N 1
ATOM 2089 C CA . PRO A 1 275 ? 5.313 -44.637 -3.582 1.00 83.12 275 PRO A CA 1
ATOM 2090 C C . PRO A 1 275 ? 5.064 -44.323 -5.065 1.00 83.12 275 PRO A C 1
ATOM 2092 O O . PRO A 1 275 ? 5.462 -43.282 -5.578 1.00 83.12 275 PRO A O 1
ATOM 2095 N N . GLN A 1 276 ? 4.342 -45.210 -5.755 1.00 82.88 276 GLN A N 1
ATOM 2096 C CA . GLN A 1 276 ? 3.910 -45.039 -7.137 1.00 82.88 276 GLN A CA 1
ATOM 2097 C C . GLN A 1 276 ? 3.018 -43.810 -7.371 1.00 82.88 276 GLN A C 1
ATOM 2099 O O . GLN A 1 276 ? 2.969 -43.352 -8.514 1.00 82.88 276 GLN A O 1
ATOM 2104 N N . LEU A 1 277 ? 2.352 -43.277 -6.337 1.00 83.50 277 LEU A N 1
ATOM 2105 C CA . LEU A 1 277 ? 1.519 -42.072 -6.423 1.00 83.50 277 LEU A CA 1
ATOM 2106 C C . LEU A 1 277 ? 2.333 -40.791 -6.648 1.00 83.50 277 LEU A C 1
ATOM 2108 O O . LEU A 1 277 ? 1.828 -39.868 -7.284 1.00 83.50 277 LEU A O 1
ATOM 2112 N N . LEU A 1 278 ? 3.593 -40.749 -6.196 1.00 82.81 278 LEU A N 1
ATOM 2113 C CA . LEU A 1 278 ? 4.470 -39.580 -6.342 1.00 82.81 278 LEU A CA 1
ATOM 2114 C C . LEU A 1 278 ? 4.679 -39.177 -7.807 1.00 82.81 278 LEU A C 1
ATOM 2116 O O . LEU A 1 278 ? 4.847 -37.998 -8.096 1.00 82.81 278 LEU A O 1
ATOM 2120 N N . ARG A 1 279 ? 4.587 -40.129 -8.748 1.00 81.00 279 ARG A N 1
ATOM 2121 C CA . ARG A 1 279 ? 4.714 -39.848 -10.188 1.00 81.00 279 ARG A CA 1
ATOM 2122 C C . ARG A 1 279 ? 3.623 -38.913 -10.729 1.00 81.00 279 ARG A C 1
ATOM 2124 O O . ARG A 1 279 ? 3.803 -38.353 -11.803 1.00 81.00 279 ARG A O 1
ATOM 2131 N N . PHE A 1 280 ? 2.488 -38.805 -10.033 1.00 81.06 280 PHE A N 1
ATOM 2132 C CA . PHE A 1 280 ? 1.341 -37.988 -10.439 1.00 81.06 280 PHE A CA 1
ATOM 2133 C C . PHE A 1 280 ? 1.330 -36.603 -9.777 1.00 81.06 280 PHE A C 1
ATOM 2135 O O . PHE A 1 280 ? 0.443 -35.800 -10.069 1.00 81.06 280 PHE A O 1
ATOM 2142 N N . LEU A 1 281 ? 2.313 -36.296 -8.919 1.00 75.94 281 LEU A N 1
ATOM 2143 C CA . LEU A 1 281 ? 2.558 -34.927 -8.468 1.00 75.94 281 LEU A CA 1
ATOM 2144 C C . LEU A 1 281 ? 2.745 -34.022 -9.688 1.00 75.94 281 LEU A C 1
ATOM 2146 O O . LEU A 1 281 ? 3.471 -34.355 -10.624 1.00 75.94 281 LEU A O 1
ATOM 2150 N N . GLY A 1 282 ? 2.037 -32.895 -9.709 1.00 62.72 282 GLY A N 1
ATOM 2151 C CA . GLY A 1 282 ? 2.081 -31.963 -10.833 1.00 62.72 282 GLY A CA 1
ATOM 2152 C C . GLY A 1 282 ? 1.268 -32.369 -12.076 1.00 62.72 282 GLY A C 1
ATOM 2153 O O . GLY A 1 282 ? 0.983 -31.496 -12.895 1.00 62.72 282 GLY A O 1
ATOM 2154 N N . GLN A 1 283 ? 0.846 -33.631 -12.222 1.00 78.12 283 GLN A N 1
ATOM 2155 C CA . GLN A 1 283 ? 0.105 -34.099 -13.402 1.00 78.12 283 GLN A CA 1
ATOM 2156 C C . GLN A 1 283 ? -1.393 -33.778 -13.312 1.00 78.12 283 GLN A C 1
ATOM 2158 O O . GLN A 1 283 ? -1.991 -33.826 -12.236 1.00 78.12 283 GLN A O 1
ATOM 2163 N N . VAL A 1 284 ? -2.012 -33.495 -14.463 1.00 76.44 284 VAL A N 1
ATOM 2164 C CA . VAL A 1 284 ? -3.470 -33.351 -14.585 1.00 76.44 284 VAL A CA 1
ATOM 2165 C C . VAL A 1 284 ? -4.080 -34.712 -14.915 1.00 76.44 284 VAL A C 1
ATOM 2167 O O . VAL A 1 284 ? -3.657 -35.387 -15.851 1.00 76.44 284 VAL A O 1
ATOM 2170 N N . GLY A 1 285 ? -5.084 -35.114 -14.145 1.00 81.81 285 GLY A N 1
ATOM 2171 C CA . GLY A 1 285 ? -5.899 -36.298 -14.386 1.00 81.81 285 GLY A CA 1
ATOM 2172 C C . GLY A 1 285 ? -7.384 -35.952 -14.435 1.00 81.81 285 GLY A C 1
ATOM 2173 O O . GLY A 1 285 ? -7.798 -34.846 -14.106 1.00 81.81 285 GLY A O 1
ATOM 2174 N N . ILE A 1 286 ? -8.203 -36.912 -14.849 1.00 81.31 286 ILE A N 1
ATOM 2175 C CA . ILE A 1 286 ? -9.658 -36.787 -14.957 1.00 81.31 286 ILE A CA 1
ATOM 2176 C C . ILE A 1 286 ? -10.321 -37.692 -13.920 1.00 81.31 286 ILE A C 1
ATOM 2178 O O . ILE A 1 286 ? -10.023 -38.889 -13.831 1.00 81.31 286 ILE A O 1
ATOM 2182 N N . VAL A 1 287 ? -11.257 -37.143 -13.147 1.00 84.19 287 VAL A N 1
ATOM 2183 C CA . VAL A 1 287 ? -12.048 -37.888 -12.164 1.00 84.19 287 VAL A CA 1
ATOM 2184 C C . VAL A 1 287 ? -12.916 -38.918 -12.885 1.00 84.19 287 VAL A C 1
ATOM 2186 O O . VAL A 1 287 ? -13.897 -38.602 -13.555 1.00 84.19 287 VAL A O 1
ATOM 2189 N N . HIS A 1 288 ? -12.574 -40.192 -12.722 1.00 81.94 288 HIS A N 1
ATOM 2190 C CA . HIS A 1 288 ? -13.332 -41.319 -13.249 1.00 81.94 288 HIS A CA 1
ATOM 2191 C C . HIS A 1 288 ? -14.605 -41.576 -12.430 1.00 81.94 288 HIS A C 1
ATOM 2193 O O . HIS A 1 288 ? -15.655 -41.872 -12.999 1.00 81.94 288 HIS A O 1
ATOM 2199 N N . ARG A 1 289 ? -14.514 -41.528 -11.094 1.00 75.94 289 ARG A N 1
ATOM 2200 C CA . ARG A 1 289 ? -15.662 -41.586 -10.168 1.00 75.94 289 ARG A CA 1
ATOM 2201 C C . ARG A 1 289 ? -15.258 -41.136 -8.767 1.00 75.94 289 ARG A C 1
ATOM 2203 O O . ARG A 1 289 ? -14.112 -41.339 -8.381 1.00 75.94 289 ARG A O 1
ATOM 2210 N N . VAL A 1 290 ? -16.216 -40.659 -7.981 1.00 73.50 290 VAL A N 1
ATOM 2211 C CA . VAL A 1 290 ? -16.101 -40.637 -6.515 1.00 73.50 290 VAL A CA 1
ATOM 2212 C C . VAL A 1 290 ? -16.655 -41.956 -5.967 1.00 73.50 290 VAL A C 1
ATOM 2214 O O . VAL A 1 290 ? -17.588 -42.522 -6.537 1.00 73.50 290 VAL A O 1
ATOM 2217 N N . THR A 1 291 ? -16.027 -42.506 -4.930 1.00 69.06 291 THR A N 1
ATOM 2218 C CA . THR A 1 291 ? -16.472 -43.739 -4.264 1.00 69.06 291 THR A CA 1
ATOM 2219 C C . THR A 1 291 ? -17.533 -43.446 -3.201 1.00 69.06 291 THR A C 1
ATOM 2221 O O . THR A 1 291 ? -17.668 -42.316 -2.739 1.00 69.06 291 THR A O 1
ATOM 2224 N N . GLU A 1 292 ? -18.249 -44.473 -2.740 1.00 60.97 292 GLU A N 1
ATOM 2225 C CA . GLU A 1 292 ? -19.175 -44.366 -1.595 1.00 60.97 292 GLU A CA 1
ATOM 2226 C C . GLU A 1 292 ? -18.478 -43.843 -0.324 1.00 60.97 292 GLU A C 1
ATOM 2228 O O . GLU A 1 292 ? -19.075 -43.135 0.480 1.00 60.97 292 GLU A O 1
ATOM 2233 N N . GLN A 1 293 ? -17.175 -44.111 -0.189 1.00 57.88 293 GLN A N 1
ATOM 2234 C CA . GLN A 1 293 ? -16.314 -43.619 0.892 1.00 57.88 293 GLN A CA 1
ATOM 2235 C C . GLN A 1 293 ? -15.762 -42.199 0.630 1.00 57.88 293 GLN A C 1
ATOM 2237 O O . GLN A 1 293 ? -14.809 -41.783 1.281 1.00 57.88 293 GLN A O 1
ATOM 2242 N N . ARG A 1 294 ? -16.335 -41.465 -0.336 1.00 61.53 294 ARG A N 1
ATOM 2243 C CA . ARG A 1 294 ? -15.962 -40.105 -0.785 1.00 61.53 294 ARG A CA 1
ATOM 2244 C C . ARG A 1 294 ? -14.529 -39.925 -1.304 1.00 61.53 294 ARG A C 1
ATOM 2246 O O . ARG A 1 294 ? -14.107 -38.797 -1.534 1.00 61.53 294 ARG A O 1
ATOM 2253 N N . LEU A 1 295 ? -13.803 -41.009 -1.572 1.00 78.06 295 LEU A N 1
ATOM 2254 C CA . LEU A 1 295 ? -12.486 -40.948 -2.211 1.00 78.06 295 LEU A CA 1
ATOM 2255 C C . LEU A 1 295 ? -12.629 -40.704 -3.715 1.00 78.06 295 LEU A C 1
ATOM 2257 O O . LEU A 1 295 ? -13.542 -41.227 -4.361 1.00 78.06 295 LEU A O 1
ATOM 2261 N N . VAL A 1 296 ? -11.701 -39.951 -4.291 1.00 81.81 296 VAL A N 1
ATOM 2262 C CA . VAL A 1 296 ? -11.725 -39.552 -5.699 1.00 81.81 296 VAL A CA 1
ATOM 2263 C C . VAL A 1 296 ? -10.866 -40.513 -6.505 1.00 81.81 296 VAL A C 1
ATOM 2265 O O . VAL A 1 296 ? -9.665 -40.630 -6.272 1.00 81.81 296 VAL A O 1
ATOM 2268 N N . ARG A 1 297 ? -11.458 -41.211 -7.474 1.00 86.56 297 ARG A N 1
ATOM 2269 C CA . ARG A 1 297 ? -10.713 -42.094 -8.372 1.00 86.56 297 ARG A CA 1
ATOM 2270 C C . ARG A 1 297 ? -10.411 -41.379 -9.683 1.00 86.56 297 ARG A C 1
ATOM 2272 O O . ARG A 1 297 ? -11.337 -41.046 -10.420 1.00 86.56 297 ARG A O 1
ATOM 2279 N N . VAL A 1 298 ? -9.132 -41.173 -9.973 1.00 89.56 298 VAL A N 1
ATOM 2280 C CA . VAL A 1 298 ? -8.593 -40.358 -11.072 1.00 89.56 298 VAL A CA 1
ATOM 2281 C C . VAL A 1 298 ? -7.909 -41.251 -12.118 1.00 89.56 298 VAL A C 1
ATOM 2283 O O . VAL A 1 298 ? -7.296 -42.266 -11.781 1.00 89.56 298 VAL A O 1
ATOM 2286 N N . ARG A 1 299 ? -8.034 -40.888 -13.397 1.00 87.69 299 ARG A N 1
ATOM 2287 C CA . ARG A 1 299 ? -7.302 -41.455 -14.543 1.00 87.69 299 ARG A CA 1
ATOM 2288 C C . ARG A 1 299 ? -6.358 -40.381 -15.085 1.00 87.69 299 ARG A C 1
ATOM 2290 O O . ARG A 1 299 ? -6.816 -39.268 -15.311 1.00 87.69 299 ARG A O 1
ATOM 2297 N N . PHE A 1 300 ? -5.094 -40.708 -15.325 1.00 84.75 300 PHE A N 1
ATOM 2298 C CA . PHE A 1 300 ? -4.127 -39.799 -15.953 1.00 84.75 300 PHE A CA 1
ATOM 2299 C C . PHE A 1 300 ? -3.902 -40.210 -17.408 1.00 84.75 300 PHE A C 1
ATOM 2301 O O . PHE A 1 300 ? -4.043 -41.386 -17.741 1.00 84.75 300 PHE A O 1
ATOM 2308 N N . ASP A 1 301 ? -3.565 -39.263 -18.280 1.00 62.38 301 ASP A N 1
ATOM 2309 C CA . ASP A 1 301 ? -3.570 -39.513 -19.729 1.00 62.38 301 ASP A CA 1
ATOM 2310 C C . ASP A 1 301 ? -2.419 -40.421 -20.217 1.00 62.38 301 ASP A C 1
ATOM 2312 O O . ASP A 1 301 ? -2.510 -40.982 -21.302 1.00 62.38 301 ASP A O 1
ATOM 2316 N N . ASN A 1 302 ? -1.423 -40.689 -19.361 1.00 58.47 302 ASN A N 1
ATOM 2317 C CA . ASN A 1 302 ? -0.329 -41.642 -19.602 1.00 58.47 302 ASN A CA 1
ATOM 2318 C C . ASN A 1 302 ? -0.461 -42.955 -18.790 1.00 58.47 302 ASN A C 1
ATOM 2320 O O . ASN A 1 302 ? 0.538 -43.636 -18.546 1.00 58.47 302 ASN A O 1
ATOM 2324 N N . CYS A 1 303 ? -1.653 -43.303 -18.280 1.00 62.94 303 CYS A N 1
ATOM 2325 C CA . CYS A 1 303 ? -1.840 -44.529 -17.493 1.00 62.94 303 CYS A CA 1
ATOM 2326 C C . CYS A 1 303 ? -3.276 -45.084 -17.541 1.00 62.94 303 CYS A C 1
ATOM 2328 O O . CYS A 1 303 ? -4.212 -44.449 -17.052 1.00 62.94 303 CYS A O 1
ATOM 2330 N N . ASP A 1 304 ? -3.442 -46.326 -18.011 1.00 62.22 304 ASP A N 1
ATOM 2331 C CA . ASP A 1 304 ? -4.730 -47.046 -17.958 1.00 62.22 304 ASP A CA 1
ATOM 2332 C C . ASP A 1 304 ? -5.200 -47.343 -16.521 1.00 62.22 304 ASP A C 1
ATOM 2334 O O . ASP A 1 304 ? -6.399 -47.500 -16.251 1.00 62.22 304 ASP A O 1
ATOM 2338 N N . ASN A 1 305 ? -4.260 -47.395 -15.570 1.00 76.12 305 ASN A N 1
ATOM 2339 C CA . ASN A 1 305 ? -4.565 -47.632 -14.165 1.00 76.12 305 ASN A CA 1
ATOM 2340 C C . ASN A 1 305 ? -5.212 -46.402 -13.515 1.00 76.12 305 ASN A C 1
ATOM 2342 O O . ASN A 1 305 ? -4.743 -45.270 -13.619 1.00 76.12 305 ASN A O 1
ATOM 2346 N N . LYS A 1 306 ? -6.303 -46.658 -12.788 1.00 85.75 306 LYS A N 1
ATOM 2347 C CA . LYS A 1 306 ? -7.133 -45.641 -12.130 1.00 85.75 306 LYS A CA 1
ATOM 2348 C C . LYS A 1 306 ? -6.784 -45.579 -10.648 1.00 85.75 306 LYS A C 1
ATOM 2350 O O . LYS A 1 306 ? -7.081 -46.538 -9.928 1.00 85.75 306 LYS A O 1
ATOM 2355 N N . TRP A 1 307 ? -6.239 -44.456 -10.204 1.00 89.25 307 TRP A N 1
ATOM 2356 C CA . TRP A 1 307 ? -5.682 -44.240 -8.866 1.00 89.25 307 TRP A CA 1
ATOM 2357 C C . TRP A 1 307 ? -6.692 -43.572 -7.938 1.00 89.25 307 TRP A C 1
ATOM 2359 O O . TRP A 1 307 ? -7.530 -42.804 -8.400 1.00 89.25 307 TRP A O 1
ATOM 2369 N N . THR A 1 308 ? -6.650 -43.884 -6.645 1.00 87.44 308 THR A N 1
ATOM 2370 C CA . THR A 1 308 ? -7.601 -43.364 -5.651 1.00 87.44 308 THR A CA 1
ATOM 2371 C C . THR A 1 308 ? -6.892 -42.372 -4.738 1.00 87.44 308 THR A C 1
ATOM 2373 O O . THR A 1 308 ? -5.845 -42.692 -4.184 1.00 87.44 308 THR A O 1
ATOM 2376 N N . PHE A 1 309 ? -7.473 -41.189 -4.570 1.00 85.38 309 PHE A N 1
ATOM 2377 C CA . PHE A 1 309 ? -6.944 -40.107 -3.748 1.00 85.38 309 PHE A CA 1
ATOM 2378 C C . PHE A 1 309 ? -7.986 -39.649 -2.729 1.00 85.38 309 PHE A C 1
ATOM 2380 O O . PHE A 1 309 ? -9.191 -39.635 -3.004 1.00 85.38 309 PHE A O 1
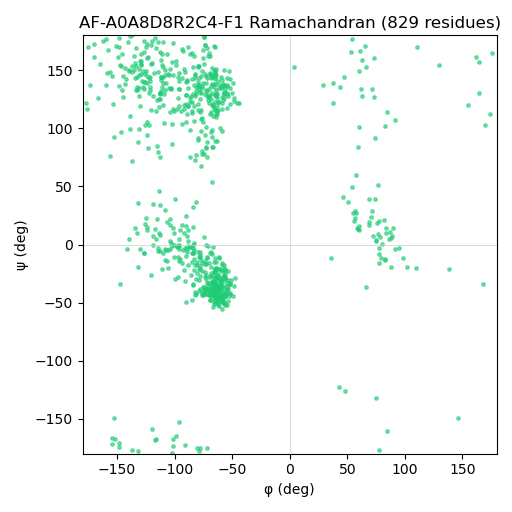ATOM 2387 N N . ASP A 1 310 ? -7.518 -39.229 -1.562 1.00 79.69 310 ASP A N 1
ATOM 2388 C CA . ASP A 1 310 ? -8.287 -38.384 -0.660 1.00 79.69 310 ASP A CA 1
ATOM 2389 C C . ASP A 1 310 ? -8.632 -37.042 -1.352 1.00 79.69 310 ASP A C 1
ATOM 2391 O O . ASP A 1 310 ? -7.769 -36.455 -2.009 1.00 79.69 310 ASP A O 1
ATOM 2395 N N . PRO A 1 311 ? -9.864 -36.515 -1.220 1.00 72.31 311 PRO A N 1
ATOM 2396 C CA . PRO A 1 311 ? -10.227 -35.200 -1.751 1.00 72.31 311 PRO A CA 1
ATOM 2397 C C . PRO A 1 311 ? -9.269 -34.063 -1.360 1.00 72.31 311 PRO A C 1
ATOM 2399 O O . PRO A 1 311 ? -9.110 -33.125 -2.132 1.00 72.31 311 PRO A O 1
ATOM 2402 N N . ARG A 1 312 ? -8.627 -34.142 -0.184 1.00 72.38 312 ARG A N 1
ATOM 2403 C CA . ARG A 1 312 ? -7.747 -33.096 0.372 1.00 72.38 312 ARG A CA 1
ATOM 2404 C C . ARG A 1 312 ? -6.434 -32.899 -0.390 1.00 72.38 312 ARG A C 1
ATOM 2406 O O . ARG A 1 312 ? -5.815 -31.856 -0.219 1.00 72.38 312 ARG A O 1
ATOM 2413 N N . VAL A 1 313 ? -5.999 -33.872 -1.196 1.00 74.56 313 VAL A N 1
ATOM 2414 C CA . VAL A 1 313 ? -4.749 -33.767 -1.983 1.00 74.56 313 VAL A CA 1
ATOM 2415 C C . VAL A 1 313 ? -4.984 -33.345 -3.434 1.00 74.56 313 VAL A C 1
ATOM 2417 O O . VAL A 1 313 ? -4.027 -33.184 -4.189 1.00 74.56 313 VAL A O 1
ATOM 2420 N N . LEU A 1 314 ? -6.246 -33.167 -3.837 1.00 73.88 314 LEU A N 1
ATOM 2421 C CA . LEU A 1 314 ? -6.633 -32.789 -5.192 1.00 73.88 314 LEU A CA 1
ATOM 2422 C C . LEU A 1 314 ? -7.190 -31.367 -5.238 1.00 73.88 314 LEU A C 1
ATOM 2424 O O . LEU A 1 314 ? -8.084 -31.012 -4.474 1.00 73.88 314 LEU A O 1
ATOM 2428 N N . SER A 1 315 ? -6.748 -30.605 -6.232 1.00 69.19 315 SER A N 1
ATOM 2429 C CA . SER A 1 315 ? -7.396 -29.362 -6.660 1.00 69.19 315 SER A CA 1
ATOM 2430 C C . SER A 1 315 ? -8.071 -29.582 -8.012 1.00 69.19 315 SER A C 1
ATOM 2432 O O . SER A 1 315 ? -7.556 -30.347 -8.834 1.00 69.19 315 SER A O 1
ATOM 2434 N N . LYS A 1 316 ? -9.214 -28.929 -8.273 1.00 67.81 316 LYS A N 1
ATOM 2435 C CA . LYS A 1 316 ? -9.759 -28.880 -9.641 1.00 67.81 316 LYS A CA 1
ATOM 2436 C C . LYS A 1 316 ? -8.852 -28.030 -10.523 1.00 67.81 316 LYS A C 1
ATOM 2438 O O . LYS A 1 316 ? -8.307 -27.029 -10.073 1.00 67.81 316 LYS A O 1
ATOM 2443 N N . VAL A 1 317 ? -8.723 -28.448 -11.772 1.00 71.12 317 VAL A N 1
ATOM 2444 C CA . VAL A 1 317 ? -8.106 -27.685 -12.859 1.00 71.12 317 VAL A CA 1
ATOM 2445 C C . VAL A 1 317 ? -9.228 -27.282 -13.807 1.00 71.12 317 VAL A C 1
ATOM 2447 O O . VAL A 1 317 ? -10.251 -27.972 -13.872 1.00 71.12 317 VAL A O 1
ATOM 2450 N N . ASP A 1 318 ? -9.055 -26.175 -14.525 1.00 60.78 318 ASP A N 1
ATOM 2451 C CA . ASP A 1 318 ? -10.049 -25.727 -15.495 1.00 60.78 318 ASP A CA 1
ATOM 2452 C C . ASP A 1 318 ? -10.380 -26.828 -16.523 1.00 60.78 318 ASP A C 1
ATOM 2454 O O . ASP A 1 318 ? -9.513 -27.632 -16.891 1.00 60.78 318 ASP A O 1
ATOM 2458 N N . PRO A 1 319 ? -11.653 -26.925 -16.956 1.00 63.72 319 PRO A N 1
ATOM 2459 C CA . PRO A 1 319 ? -12.125 -28.040 -17.780 1.00 63.72 319 PRO A CA 1
ATOM 2460 C C . PRO A 1 319 ? -11.459 -28.096 -19.161 1.00 63.72 319 PRO A C 1
ATOM 2462 O O . PRO A 1 319 ? -11.416 -29.168 -19.763 1.00 63.72 319 PRO A O 1
ATOM 2465 N N . PHE A 1 320 ? -10.908 -26.971 -19.618 1.00 74.12 320 PHE A N 1
ATOM 2466 C CA . PHE A 1 320 ? -10.214 -26.805 -20.888 1.00 74.12 320 PHE A CA 1
ATOM 2467 C C . PHE A 1 320 ? -8.872 -26.098 -20.670 1.00 74.12 320 PHE A C 1
ATOM 2469 O O . PHE A 1 320 ? -8.727 -25.291 -19.753 1.00 74.12 320 PHE A O 1
ATOM 2476 N N . LEU A 1 321 ? -7.905 -26.378 -21.538 1.00 71.31 321 LEU A N 1
ATOM 2477 C CA . LEU A 1 321 ? -6.619 -25.690 -21.645 1.00 71.31 321 LEU A CA 1
ATOM 2478 C C . LEU A 1 321 ? -6.466 -25.097 -23.051 1.00 71.31 321 LEU A C 1
ATOM 2480 O O . LEU A 1 321 ? -7.049 -25.601 -24.009 1.00 71.31 321 LEU A O 1
ATOM 2484 N N . ALA A 1 322 ? -5.652 -24.050 -23.199 1.00 65.38 322 ALA A N 1
ATOM 2485 C CA . ALA A 1 322 ? -5.271 -23.570 -24.526 1.00 65.38 322 ALA A CA 1
ATOM 2486 C C . ALA A 1 322 ? -4.561 -24.697 -25.305 1.00 65.38 322 ALA A C 1
ATOM 2488 O O . ALA A 1 322 ? -3.625 -25.311 -24.795 1.00 65.38 322 ALA A O 1
ATOM 2489 N N . GLY A 1 323 ? -5.039 -24.982 -26.517 1.00 60.88 323 GLY A N 1
ATOM 2490 C CA . GLY A 1 323 ? -4.630 -26.124 -27.340 1.00 60.88 323 GLY A CA 1
ATOM 2491 C C . GLY A 1 323 ? -5.557 -27.348 -27.278 1.00 60.88 323 GLY A C 1
ATOM 2492 O O . GLY A 1 323 ? -5.426 -28.228 -28.128 1.00 60.88 323 GLY A O 1
ATOM 2493 N N . ASP A 1 324 ? -6.513 -27.422 -26.341 1.00 78.50 324 ASP A N 1
ATOM 2494 C CA . ASP A 1 324 ? -7.497 -28.516 -26.313 1.00 78.50 324 ASP A CA 1
ATOM 2495 C C . ASP A 1 324 ? -8.413 -28.459 -27.554 1.00 78.50 324 ASP A C 1
ATOM 2497 O O . ASP A 1 324 ? -8.897 -27.397 -27.948 1.00 78.50 324 ASP A O 1
ATOM 2501 N N . PHE A 1 325 ? -8.705 -29.613 -28.160 1.00 79.31 325 PHE A N 1
ATOM 2502 C CA . PHE A 1 325 ? -9.698 -29.719 -29.234 1.00 79.31 325 PHE A CA 1
ATOM 2503 C C . PHE A 1 325 ? -11.093 -29.976 -28.667 1.00 79.31 325 PHE A C 1
ATOM 2505 O O . PHE A 1 325 ? -11.275 -30.864 -27.832 1.00 79.31 325 PHE A O 1
ATOM 2512 N N . VAL A 1 326 ? -12.093 -29.261 -29.177 1.00 86.38 326 VAL A N 1
ATOM 2513 C CA . VAL A 1 326 ? -13.487 -29.321 -28.710 1.00 86.38 326 VAL A CA 1
ATOM 2514 C C . VAL A 1 326 ? -14.465 -29.347 -29.886 1.00 86.38 326 VAL A C 1
ATOM 2516 O O . VAL A 1 326 ? -14.157 -28.831 -30.955 1.00 86.38 326 VAL A O 1
ATOM 2519 N N . TYR A 1 327 ? -15.648 -29.921 -29.694 1.00 88.62 327 TYR A N 1
ATOM 2520 C CA . TYR A 1 327 ? -16.813 -29.718 -30.557 1.00 88.62 327 TYR A CA 1
ATOM 2521 C C . TYR A 1 327 ? -17.716 -28.643 -29.956 1.00 88.62 327 TYR A C 1
ATOM 2523 O O . TYR A 1 327 ? -17.926 -28.647 -28.742 1.00 88.62 327 TYR A O 1
ATOM 2531 N N . PHE A 1 328 ? -18.298 -27.775 -30.784 1.00 90.94 328 PHE A N 1
ATOM 2532 C CA . PHE A 1 328 ? -19.484 -27.013 -30.380 1.00 90.94 328 PHE A CA 1
ATOM 2533 C C . PHE A 1 328 ? -20.662 -27.998 -30.294 1.00 90.94 328 PHE A C 1
ATOM 2535 O O . PHE A 1 328 ? -20.842 -28.812 -31.199 1.00 90.94 328 PHE A O 1
ATOM 2542 N N . ILE A 1 329 ? -21.469 -27.963 -29.231 1.00 90.19 329 ILE A N 1
ATOM 2543 C CA . ILE A 1 329 ? -22.693 -28.775 -29.164 1.00 90.19 329 ILE A CA 1
ATOM 2544 C C . ILE A 1 329 ? -23.597 -28.508 -30.388 1.00 90.19 329 ILE A C 1
ATOM 2546 O O . ILE A 1 329 ? -23.759 -27.353 -30.774 1.00 90.19 329 ILE A O 1
ATOM 2550 N N . PRO A 1 330 ? -24.196 -29.540 -31.011 1.00 83.62 330 PRO A N 1
ATOM 2551 C CA . PRO A 1 330 ? -24.981 -29.371 -32.236 1.00 83.62 330 PRO A CA 1
ATOM 2552 C C . PRO A 1 330 ? -26.419 -28.877 -31.997 1.00 83.62 330 PRO A C 1
ATOM 2554 O O . PRO A 1 330 ? -27.079 -28.460 -32.944 1.00 83.62 330 PRO A O 1
ATOM 2557 N N . ASP A 1 331 ? -26.936 -28.940 -30.763 1.00 89.75 331 ASP A N 1
ATOM 2558 C CA . ASP A 1 331 ? -28.283 -28.443 -30.452 1.00 89.75 331 ASP A CA 1
ATOM 2559 C C . ASP A 1 331 ? -28.271 -26.931 -30.202 1.00 89.75 331 ASP A C 1
ATOM 2561 O O . ASP A 1 331 ? -27.859 -26.453 -29.141 1.00 89.75 331 ASP A O 1
ATOM 2565 N N . GLU A 1 332 ? -28.786 -26.189 -31.177 1.00 87.31 332 GLU A N 1
ATOM 2566 C CA . GLU A 1 332 ? -28.905 -24.733 -31.141 1.00 87.31 332 GLU A CA 1
ATOM 2567 C C . GLU A 1 332 ? -29.702 -24.232 -29.927 1.00 87.31 332 GLU A C 1
ATOM 2569 O O . GLU A 1 332 ? -29.342 -23.216 -29.332 1.00 87.31 332 GLU A O 1
ATOM 2574 N N . ARG A 1 333 ? -30.765 -24.938 -29.509 1.00 86.00 333 ARG A N 1
ATOM 2575 C CA . ARG A 1 333 ? -31.572 -24.508 -28.355 1.00 86.00 333 ARG A CA 1
ATOM 2576 C C . ARG A 1 333 ? -30.745 -24.551 -27.071 1.00 86.00 333 ARG A C 1
ATOM 2578 O O . ARG A 1 333 ? -30.700 -23.559 -26.344 1.00 86.00 333 ARG A O 1
ATOM 2585 N N . SER A 1 334 ? -30.051 -25.662 -26.829 1.00 80.94 334 SER A N 1
ATOM 2586 C CA . SER A 1 334 ? -29.119 -25.801 -25.708 1.00 80.94 334 SER A CA 1
ATOM 2587 C C . SER A 1 334 ? -27.958 -24.807 -25.804 1.00 80.94 334 SER A C 1
ATOM 2589 O O . SER A 1 334 ? -27.545 -24.277 -24.775 1.00 80.94 334 SER A O 1
ATOM 2591 N N . ALA A 1 335 ? -27.436 -24.507 -26.999 1.00 81.62 335 ALA A N 1
ATOM 2592 C CA . ALA A 1 335 ? -26.393 -23.491 -27.177 1.00 81.62 335 ALA A CA 1
ATOM 2593 C C . ALA A 1 335 ? -26.893 -22.090 -26.779 1.00 81.62 335 ALA A C 1
ATOM 2595 O O . ALA A 1 335 ? -26.285 -21.440 -25.927 1.00 81.62 335 ALA A O 1
ATOM 2596 N N . ARG A 1 336 ? -28.053 -21.665 -27.302 1.00 83.69 336 ARG A N 1
ATOM 2597 C CA . ARG A 1 336 ? -28.717 -20.399 -26.941 1.00 83.69 336 ARG A CA 1
ATOM 2598 C C . ARG A 1 336 ? -28.984 -20.290 -25.437 1.00 83.69 336 ARG A C 1
ATOM 2600 O O . ARG A 1 336 ? -28.813 -19.220 -24.866 1.00 83.69 336 ARG A O 1
ATOM 2607 N N . GLU A 1 337 ? -29.412 -21.368 -24.780 1.00 81.56 337 GLU A N 1
ATOM 2608 C CA . GLU A 1 337 ? -29.660 -21.367 -23.330 1.00 81.56 337 GLU A CA 1
ATOM 2609 C C . GLU A 1 337 ? -28.371 -21.316 -22.500 1.00 81.56 337 GLU A C 1
ATOM 2611 O O . GLU A 1 337 ? -28.329 -20.615 -21.490 1.00 81.56 337 GLU A O 1
ATOM 2616 N N . ASN A 1 338 ? -27.311 -22.004 -22.932 1.00 79.69 338 ASN A N 1
ATOM 2617 C CA . ASN A 1 338 ? -26.027 -22.039 -22.231 1.00 79.69 338 ASN A CA 1
ATOM 2618 C C . ASN A 1 338 ? -25.174 -20.766 -22.405 1.00 79.69 338 ASN A C 1
ATOM 2620 O O . ASN A 1 338 ? -24.247 -20.579 -21.620 1.00 79.69 338 ASN A O 1
ATOM 2624 N N . LEU A 1 339 ? -25.478 -19.903 -23.384 1.00 78.12 339 LEU A N 1
ATOM 2625 C CA . LEU A 1 339 ? -24.785 -18.623 -23.633 1.00 78.12 339 LEU A CA 1
ATOM 2626 C C . LEU A 1 339 ? -25.468 -17.396 -23.001 1.00 78.12 339 LEU A C 1
ATOM 2628 O O . LEU A 1 339 ? -24.918 -16.295 -23.048 1.00 78.12 339 LEU A O 1
ATOM 2632 N N . LYS A 1 340 ? -26.640 -17.560 -22.374 1.00 70.50 340 LYS A N 1
ATOM 2633 C CA . LYS A 1 340 ? -27.305 -16.471 -21.636 1.00 70.50 340 LYS A CA 1
ATOM 2634 C C . LYS A 1 340 ? -26.440 -16.010 -20.464 1.00 70.50 340 LYS A C 1
ATOM 2636 O O . LYS A 1 340 ? -26.107 -16.807 -19.587 1.00 70.50 340 LYS A O 1
ATOM 2641 N N . GLY A 1 341 ? -26.099 -14.723 -20.444 1.00 61.97 341 GLY A N 1
ATOM 2642 C CA . GLY A 1 341 ? -25.167 -14.131 -19.480 1.00 61.97 341 GLY A CA 1
ATOM 2643 C C . GLY A 1 341 ? -23.685 -14.448 -19.733 1.00 61.97 341 GLY A C 1
ATOM 2644 O O . GLY A 1 341 ? -22.854 -14.037 -18.931 1.00 61.97 341 GLY A O 1
ATOM 2645 N N . HIS A 1 342 ? -23.357 -15.146 -20.825 1.00 55.19 342 HIS A N 1
ATOM 2646 C CA . HIS A 1 342 ? -22.013 -15.607 -21.192 1.00 55.19 342 HIS A CA 1
ATOM 2647 C C . HIS A 1 342 ? -21.765 -15.370 -22.693 1.00 55.19 342 HIS A C 1
ATOM 2649 O O . HIS A 1 342 ? -21.803 -16.288 -23.511 1.00 55.19 342 HIS A O 1
ATOM 2655 N N . GLY A 1 343 ? -21.588 -14.097 -23.063 1.00 59.06 343 GLY A N 1
ATOM 2656 C CA . GLY A 1 343 ? -21.328 -13.649 -24.440 1.00 59.06 343 GLY A CA 1
ATOM 2657 C C . GLY A 1 343 ? -22.565 -13.372 -25.307 1.00 59.06 343 GLY A C 1
ATOM 2658 O O . GLY A 1 343 ? -22.445 -12.605 -26.258 1.00 59.06 343 GLY A O 1
ATOM 2659 N N . GLU A 1 344 ? -23.734 -13.910 -24.931 1.00 72.44 344 GLU A N 1
ATOM 2660 C CA . GLU A 1 344 ? -25.000 -13.900 -25.689 1.00 72.44 344 GLU A CA 1
ATOM 2661 C C . GLU A 1 344 ? -24.934 -14.590 -27.068 1.00 72.44 344 GLU A C 1
ATOM 2663 O O . GLU A 1 344 ? -23.911 -14.635 -27.749 1.00 72.44 344 GLU A O 1
ATOM 2668 N N . TRP A 1 345 ? -26.058 -15.172 -27.496 1.00 83.06 345 TRP A N 1
ATOM 2669 C CA . TRP A 1 345 ? -26.132 -15.836 -28.800 1.00 83.06 345 TRP A CA 1
ATOM 2670 C C . TRP A 1 345 ? -26.230 -14.827 -29.945 1.00 83.06 345 TRP A C 1
ATOM 2672 O O . TRP A 1 345 ? -27.084 -13.937 -29.923 1.00 83.06 345 TRP A O 1
ATOM 2682 N N . ILE A 1 346 ? -25.452 -15.052 -31.005 1.00 85.06 346 ILE A N 1
ATOM 2683 C CA . ILE A 1 346 ? -25.636 -14.387 -32.298 1.00 85.06 346 ILE A CA 1
ATOM 2684 C C . ILE A 1 346 ? -25.853 -15.418 -33.405 1.00 85.06 346 ILE A C 1
ATOM 2686 O O . ILE A 1 346 ? -25.214 -16.465 -33.425 1.00 85.06 346 ILE A O 1
ATOM 2690 N N . GLU A 1 347 ? -26.713 -15.102 -34.374 1.00 84.81 347 GLU A N 1
ATOM 2691 C CA . GLU A 1 347 ? -27.130 -16.045 -35.428 1.00 84.81 347 GLU A CA 1
ATOM 2692 C C . GLU A 1 347 ? -25.967 -16.589 -36.285 1.00 84.81 347 GLU A C 1
ATOM 2694 O O . GLU A 1 347 ? -26.060 -17.684 -36.831 1.00 84.81 347 GLU A O 1
ATOM 2699 N N . ALA A 1 348 ? -24.834 -15.879 -36.356 1.00 84.00 348 ALA A N 1
ATOM 2700 C CA . ALA A 1 348 ? -23.627 -16.360 -37.034 1.00 84.00 348 ALA A CA 1
ATOM 2701 C C . ALA A 1 348 ? -23.031 -17.638 -36.399 1.00 84.00 348 ALA A C 1
ATOM 2703 O O . ALA A 1 348 ? -22.453 -18.459 -37.115 1.00 84.00 348 ALA A O 1
ATOM 2704 N N . MET A 1 349 ? -23.217 -17.843 -35.087 1.00 85.94 349 MET A N 1
ATOM 2705 C CA . MET A 1 349 ? -22.744 -19.032 -34.363 1.00 85.94 349 MET A CA 1
ATOM 2706 C C . MET A 1 349 ? -23.420 -20.326 -34.833 1.00 85.94 349 MET A C 1
ATOM 2708 O O . MET A 1 349 ? -22.827 -21.394 -34.700 1.00 85.94 349 MET A O 1
ATOM 2712 N N . ALA A 1 350 ? -24.617 -20.247 -35.434 1.00 86.25 350 ALA A N 1
ATOM 2713 C CA . ALA A 1 350 ? -25.321 -21.407 -35.989 1.00 86.25 350 ALA A CA 1
ATOM 2714 C C . ALA A 1 350 ? -24.475 -22.172 -37.024 1.00 86.25 350 ALA A C 1
ATOM 2716 O O . ALA A 1 350 ? -24.629 -23.381 -37.178 1.00 86.25 350 ALA A O 1
ATOM 2717 N N . SER A 1 351 ? -23.569 -21.471 -37.718 1.00 85.31 351 SER A N 1
ATOM 2718 C CA . SER A 1 351 ? -22.728 -22.045 -38.773 1.00 85.31 351 SER A CA 1
ATOM 2719 C C . SER A 1 351 ? -21.589 -22.949 -38.281 1.00 85.31 351 SER A C 1
ATOM 2721 O O . SER A 1 351 ? -21.079 -23.726 -39.084 1.00 85.31 351 SER A O 1
ATOM 2723 N N . ASP A 1 352 ? -21.230 -22.892 -36.992 1.00 88.62 352 ASP A N 1
ATOM 2724 C CA . ASP A 1 352 ? -20.177 -23.721 -36.379 1.00 88.62 352 ASP A CA 1
ATOM 2725 C C . ASP A 1 352 ? -20.742 -24.738 -35.353 1.00 88.62 352 ASP A C 1
ATOM 2727 O O . ASP A 1 352 ? -19.977 -25.398 -34.648 1.00 88.62 352 ASP A O 1
ATOM 2731 N N . LEU A 1 353 ? -22.071 -24.889 -35.243 1.00 87.25 353 LEU A N 1
ATOM 2732 C CA . LEU A 1 353 ? -22.695 -25.894 -34.368 1.00 87.25 353 LEU A CA 1
ATOM 2733 C C . LEU A 1 353 ? -22.333 -27.315 -34.823 1.00 87.25 353 LEU A C 1
ATOM 2735 O O . LEU A 1 353 ? -22.504 -27.675 -35.986 1.00 87.25 353 LEU A O 1
ATOM 2739 N N . GLY A 1 354 ? -21.863 -28.147 -33.892 1.00 84.00 354 GLY A N 1
ATOM 2740 C CA . GLY A 1 354 ? -21.357 -29.491 -34.184 1.00 84.00 354 GLY A CA 1
ATOM 2741 C C . GLY A 1 354 ? -19.928 -29.532 -34.742 1.00 84.00 354 GLY A C 1
ATOM 2742 O O . GLY A 1 354 ? -19.336 -30.611 -34.787 1.00 84.00 354 GLY A O 1
ATOM 2743 N N . ASP A 1 355 ? -19.353 -28.393 -35.140 1.00 86.81 355 ASP A N 1
ATOM 2744 C CA . ASP A 1 355 ? -18.034 -28.343 -35.772 1.00 86.81 355 ASP A CA 1
ATOM 2745 C C . ASP A 1 355 ? -16.903 -28.449 -34.731 1.00 86.81 355 ASP A C 1
ATOM 2747 O O . ASP A 1 355 ? -17.055 -28.120 -33.548 1.00 86.81 355 ASP A O 1
ATOM 2751 N N . ARG A 1 356 ? -15.739 -28.950 -35.167 1.00 87.50 356 ARG A N 1
ATOM 2752 C CA . ARG A 1 356 ? -14.547 -29.091 -34.318 1.00 87.50 356 ARG A CA 1
ATOM 2753 C C . ARG A 1 356 ? -13.729 -27.802 -34.329 1.00 87.50 356 ARG A C 1
ATOM 2755 O O . ARG A 1 356 ? -13.245 -27.387 -35.380 1.00 87.50 356 ARG A O 1
ATOM 2762 N N . GLY A 1 357 ? -13.501 -27.240 -33.149 1.00 82.44 357 GLY A N 1
ATOM 2763 C CA . GLY A 1 357 ? -12.610 -26.111 -32.914 1.00 82.44 357 GLY A CA 1
ATOM 2764 C C . GLY A 1 357 ? -11.433 -26.450 -31.996 1.00 82.44 357 GLY A C 1
ATOM 2765 O O . GLY A 1 357 ? -11.298 -27.568 -31.486 1.00 82.44 357 GLY A O 1
ATOM 2766 N N . ILE A 1 358 ? -10.570 -25.459 -31.785 1.00 75.12 358 ILE A N 1
ATOM 2767 C CA . ILE A 1 358 ? -9.451 -25.498 -30.840 1.00 75.12 358 ILE A CA 1
ATOM 2768 C C . ILE A 1 358 ? -9.576 -24.366 -29.821 1.00 75.12 358 ILE A C 1
ATOM 2770 O O . ILE A 1 358 ? -9.883 -23.226 -30.171 1.00 75.12 358 ILE A O 1
ATOM 2774 N N . VAL A 1 359 ? -9.342 -24.671 -28.549 1.00 79.25 359 VAL A N 1
ATOM 2775 C CA . VAL A 1 359 ? -9.352 -23.689 -27.465 1.00 79.25 359 VAL A CA 1
ATOM 2776 C C . VAL A 1 359 ? -8.140 -22.769 -27.616 1.00 79.25 359 VAL A C 1
ATOM 2778 O O . VAL A 1 359 ? -6.997 -23.185 -27.450 1.00 79.25 359 VAL A O 1
ATOM 2781 N N . VAL A 1 360 ? -8.394 -21.503 -27.931 1.00 71.62 360 VAL A N 1
ATOM 2782 C CA . VAL A 1 360 ? -7.388 -20.443 -28.087 1.00 71.62 360 VAL A CA 1
ATOM 2783 C C . VAL A 1 360 ? -7.001 -19.865 -26.725 1.00 71.62 360 VAL A C 1
ATOM 2785 O O . VAL A 1 360 ? -5.832 -19.589 -26.472 1.00 71.62 360 VAL A O 1
ATOM 2788 N N . LYS A 1 361 ? -7.986 -19.663 -25.841 1.00 64.75 361 LYS A N 1
ATOM 2789 C CA . LYS A 1 361 ? -7.799 -19.109 -24.494 1.00 64.75 361 LYS A CA 1
ATOM 2790 C C . LYS A 1 361 ? -8.974 -19.500 -23.597 1.00 64.75 361 LYS A C 1
ATOM 2792 O O . LYS A 1 361 ? -10.101 -19.561 -24.072 1.00 64.75 361 LYS A O 1
ATOM 2797 N N . VAL A 1 362 ? -8.725 -19.692 -22.305 1.00 73.81 362 VAL A N 1
ATOM 2798 C CA . VAL A 1 362 ? -9.772 -19.713 -21.269 1.00 73.81 362 VAL A CA 1
ATOM 2799 C C . VAL A 1 362 ? -9.703 -18.391 -20.501 1.00 73.81 362 VAL A C 1
ATOM 2801 O O . VAL A 1 362 ? -8.608 -17.903 -20.208 1.00 73.81 362 VAL A O 1
ATOM 2804 N N . TYR A 1 363 ? -10.854 -17.773 -20.258 1.00 62.81 363 TYR A N 1
ATOM 2805 C CA . TYR A 1 363 ? -11.001 -16.500 -19.556 1.00 62.81 363 TYR A CA 1
ATOM 2806 C C . TYR A 1 363 ? -11.247 -16.704 -18.046 1.00 62.81 363 TYR A C 1
ATOM 2808 O O . TYR A 1 363 ? -11.501 -17.815 -17.579 1.00 62.81 363 TYR A O 1
ATOM 2816 N N . GLU A 1 364 ? -11.121 -15.632 -17.258 1.00 48.34 364 GLU A N 1
ATOM 2817 C CA . GLU A 1 364 ? -11.222 -15.660 -15.784 1.00 48.34 364 GLU A CA 1
ATOM 2818 C C . GLU A 1 364 ? -12.627 -16.053 -15.285 1.00 48.34 364 GLU A C 1
ATOM 2820 O O . GLU A 1 364 ? -12.762 -16.761 -14.288 1.00 48.34 364 GLU A O 1
ATOM 2825 N N . ASP A 1 365 ? -13.664 -15.663 -16.030 1.00 59.31 365 ASP A N 1
ATOM 2826 C CA . ASP A 1 365 ? -15.074 -16.066 -15.871 1.00 59.31 365 ASP A CA 1
ATOM 2827 C C . ASP A 1 365 ? -15.354 -17.532 -16.268 1.00 59.31 365 ASP A C 1
ATOM 2829 O O . ASP A 1 365 ? -16.471 -18.026 -16.098 1.00 59.31 365 ASP A O 1
ATOM 2833 N N . LYS A 1 366 ? -14.311 -18.237 -16.726 1.00 70.62 366 LYS A N 1
ATOM 2834 C CA . LYS A 1 366 ? -14.297 -19.596 -17.281 1.00 70.62 366 LYS A CA 1
ATOM 2835 C C . LYS A 1 366 ? -14.895 -19.731 -18.676 1.00 70.62 366 LYS A C 1
ATOM 2837 O O . LYS A 1 366 ? -14.945 -20.858 -19.165 1.00 70.62 366 LYS A O 1
ATOM 2842 N N . ASP A 1 367 ? -15.246 -18.644 -19.359 1.00 79.75 367 ASP A N 1
ATOM 2843 C CA . ASP A 1 367 ? -15.621 -18.726 -20.767 1.00 79.75 367 ASP A CA 1
ATOM 2844 C C . ASP A 1 367 ? -14.416 -19.064 -21.649 1.00 79.75 367 ASP A C 1
ATOM 2846 O O . ASP A 1 367 ? -13.257 -18.745 -21.368 1.00 79.75 367 ASP A O 1
ATOM 2850 N N . VAL A 1 368 ? -14.686 -19.791 -22.725 1.00 80.75 368 VAL A N 1
ATOM 2851 C CA . VAL A 1 368 ? -13.675 -20.476 -23.522 1.00 80.75 368 VAL A CA 1
ATOM 2852 C C . VAL A 1 368 ? -13.673 -19.867 -24.910 1.00 80.75 368 VAL A C 1
ATOM 2854 O O . VAL A 1 368 ? -14.642 -19.980 -25.659 1.00 80.75 368 VAL A O 1
ATOM 2857 N N . ARG A 1 369 ? -12.569 -19.223 -25.282 1.00 85.06 369 ARG A N 1
ATOM 2858 C CA . ARG A 1 369 ? -12.356 -18.764 -26.649 1.00 85.06 369 ARG A CA 1
ATOM 2859 C C . ARG A 1 369 ? -11.955 -19.949 -27.511 1.00 85.06 369 ARG A C 1
ATOM 2861 O O . ARG A 1 369 ? -10.881 -20.511 -27.307 1.00 85.06 369 ARG A O 1
ATOM 2868 N N . VAL A 1 370 ? -12.781 -20.296 -28.486 1.00 85.06 370 VAL A N 1
ATOM 2869 C CA . VAL A 1 370 ? -12.565 -21.412 -29.408 1.00 85.06 370 VAL A CA 1
ATOM 2870 C C . VAL A 1 370 ? -12.487 -20.891 -30.836 1.00 85.06 370 VAL A C 1
ATOM 2872 O O . VAL A 1 370 ? -13.364 -20.156 -31.286 1.00 85.06 370 VAL A O 1
ATOM 2875 N N . GLY A 1 371 ? -11.424 -21.264 -31.545 1.00 79.25 371 GLY A N 1
ATOM 2876 C CA . GLY A 1 371 ? -11.290 -21.049 -32.981 1.00 79.25 371 GLY A CA 1
ATOM 2877 C C . GLY A 1 371 ? -11.851 -22.239 -33.748 1.00 79.25 371 GLY A C 1
ATOM 2878 O O . GLY A 1 371 ? -11.379 -23.362 -33.573 1.00 79.25 371 GLY A O 1
ATOM 2879 N N . PHE A 1 372 ? -12.845 -21.984 -34.590 1.00 84.94 372 PHE A N 1
ATOM 2880 C CA . PHE A 1 372 ? -13.408 -22.921 -35.559 1.00 84.94 372 PHE A CA 1
ATOM 2881 C C . PHE A 1 372 ? -12.869 -22.599 -36.960 1.00 84.94 372 PHE A C 1
ATOM 2883 O O . PHE A 1 372 ? -12.073 -21.678 -37.138 1.00 84.94 372 PHE A O 1
ATOM 2890 N N . ARG A 1 373 ? -13.291 -23.358 -37.978 1.00 69.62 373 ARG A N 1
ATOM 2891 C CA . ARG A 1 373 ? -12.760 -23.245 -39.350 1.00 69.62 373 ARG A CA 1
ATOM 2892 C C . ARG A 1 373 ? -12.886 -21.862 -39.983 1.00 69.62 373 ARG A C 1
ATOM 2894 O O . ARG A 1 373 ? -12.131 -21.588 -40.910 1.00 69.62 373 ARG A O 1
ATOM 2901 N N . LYS A 1 374 ? -13.866 -21.051 -39.568 1.00 70.00 374 LYS A N 1
ATOM 2902 C CA . LYS A 1 374 ? -14.092 -19.707 -40.127 1.00 70.00 374 LYS A CA 1
ATOM 2903 C C . LYS A 1 374 ? -14.265 -18.591 -39.108 1.00 70.00 374 LYS A C 1
ATOM 2905 O O . LYS A 1 374 ? -14.083 -17.431 -39.468 1.00 70.00 374 LYS A O 1
ATOM 2910 N N . ASN A 1 375 ? -14.595 -18.927 -37.866 1.00 78.69 375 ASN A N 1
ATOM 2911 C CA . ASN A 1 375 ? -14.965 -17.968 -36.837 1.00 78.69 375 ASN A CA 1
ATOM 2912 C C . ASN A 1 375 ? -14.246 -18.285 -35.521 1.00 78.69 375 ASN A C 1
ATOM 2914 O O . ASN A 1 375 ? -13.871 -19.429 -35.263 1.00 78.69 375 ASN A O 1
ATOM 2918 N N . ILE A 1 376 ? -14.075 -17.278 -34.664 1.00 82.50 376 ILE A N 1
ATOM 2919 C CA . ILE A 1 376 ? -13.545 -17.455 -33.307 1.00 82.50 376 ILE A CA 1
ATOM 2920 C C . ILE A 1 376 ? -14.597 -16.950 -32.327 1.00 82.50 376 ILE A C 1
ATOM 2922 O O . ILE A 1 376 ? -14.890 -15.755 -32.298 1.00 82.50 376 ILE A O 1
ATOM 2926 N N . TRP A 1 377 ? -15.128 -17.850 -31.507 1.00 85.31 377 TRP A N 1
ATOM 2927 C CA . TRP A 1 377 ? -16.207 -17.564 -30.567 1.00 85.31 377 TRP A CA 1
ATOM 2928 C C . TRP A 1 377 ? -15.715 -17.642 -29.125 1.00 85.31 377 TRP A C 1
ATOM 2930 O O . TRP A 1 377 ? -14.929 -18.522 -28.781 1.00 85.31 377 TRP A O 1
ATOM 2940 N N . THR A 1 378 ? -16.195 -16.744 -28.267 1.00 83.75 378 THR A N 1
ATOM 2941 C CA . THR A 1 378 ? -16.145 -16.943 -26.813 1.00 83.75 378 THR A CA 1
ATOM 2942 C C . THR A 1 378 ? -17.416 -17.683 -26.427 1.00 83.75 378 THR A C 1
ATOM 2944 O O . THR A 1 378 ? -18.509 -17.197 -26.705 1.00 83.75 378 THR A O 1
ATOM 2947 N N . LEU A 1 379 ? -17.272 -18.877 -25.858 1.00 82.88 379 LEU A N 1
ATOM 2948 C CA . LEU A 1 379 ? -18.372 -19.790 -25.575 1.00 82.88 379 LEU A CA 1
ATOM 2949 C C . LEU A 1 379 ? -18.331 -20.239 -24.116 1.00 82.88 379 LEU A C 1
ATOM 2951 O O . LEU A 1 379 ? -17.264 -20.559 -23.590 1.00 82.88 379 LEU A O 1
ATOM 2955 N N . SER A 1 380 ? -19.499 -20.349 -23.483 1.00 82.88 380 SER A N 1
ATOM 2956 C CA . SER A 1 380 ? -19.595 -20.976 -22.164 1.00 82.88 380 SER A CA 1
ATOM 2957 C C . SER A 1 380 ? -19.074 -22.422 -22.214 1.00 82.88 380 SER A C 1
ATOM 2959 O O . SER A 1 380 ? -19.406 -23.137 -23.166 1.00 82.88 380 SER A O 1
ATOM 2961 N N . PRO A 1 381 ? -18.356 -22.925 -21.185 1.00 82.56 381 PRO A N 1
ATOM 2962 C CA . PRO A 1 381 ? -17.892 -24.314 -21.094 1.00 82.56 381 PRO A CA 1
ATOM 2963 C C . PRO A 1 381 ? -18.945 -25.380 -21.408 1.00 82.56 381 PRO A C 1
ATOM 2965 O O . PRO A 1 381 ? -18.613 -26.466 -21.869 1.00 82.56 381 PRO A O 1
ATOM 2968 N N . LYS A 1 382 ? -20.222 -25.079 -21.147 1.00 80.81 382 LYS A N 1
ATOM 2969 C CA . LYS A 1 382 ? -21.360 -25.982 -21.380 1.00 80.81 382 LYS A CA 1
ATOM 2970 C C . LYS A 1 382 ? -21.714 -26.152 -22.862 1.00 80.81 382 LYS A C 1
ATOM 2972 O O . LYS A 1 382 ? -22.421 -27.093 -23.202 1.00 80.81 382 LYS A O 1
ATOM 2977 N N . CYS A 1 383 ? -21.239 -25.256 -23.725 1.00 84.56 383 CYS A N 1
ATOM 2978 C CA . CYS A 1 383 ? -21.417 -25.329 -25.173 1.00 84.56 383 CYS A CA 1
ATOM 2979 C C . CYS A 1 383 ? -20.373 -26.215 -25.865 1.00 84.56 383 CYS A C 1
ATOM 2981 O O . CYS A 1 383 ? -20.407 -26.330 -27.088 1.00 84.56 383 CYS A O 1
ATOM 2983 N N . LEU A 1 384 ? -19.438 -26.811 -25.116 1.00 86.19 384 LEU A N 1
ATOM 2984 C CA . LEU A 1 384 ? -18.252 -27.465 -25.660 1.00 86.19 384 LEU A CA 1
ATOM 2985 C C . LEU A 1 384 ? -18.103 -28.906 -25.160 1.00 86.19 384 LEU A C 1
ATOM 2987 O O . LEU A 1 384 ? -18.183 -29.167 -23.960 1.00 86.19 384 LEU A O 1
ATOM 2991 N N . GLU A 1 385 ? -17.810 -29.839 -26.068 1.00 82.38 385 GLU A N 1
ATOM 2992 C CA . GLU A 1 385 ? -17.441 -31.222 -25.732 1.00 82.38 385 GLU A CA 1
ATOM 2993 C C . GLU A 1 385 ? -15.992 -31.519 -26.149 1.00 82.38 385 GLU A C 1
ATOM 2995 O O . GLU A 1 385 ? -15.624 -31.369 -27.311 1.00 82.38 385 GLU A O 1
ATOM 3000 N N . LEU A 1 386 ? -15.152 -31.965 -25.209 1.00 79.00 386 LEU A N 1
ATOM 3001 C CA . LEU A 1 386 ? -13.736 -32.258 -25.462 1.00 79.00 386 LEU A CA 1
ATOM 3002 C C . LEU A 1 386 ? -13.544 -33.475 -26.391 1.00 79.00 386 LEU A C 1
ATOM 3004 O O . LEU A 1 386 ? -14.065 -34.566 -26.136 1.00 79.00 386 LEU A O 1
ATOM 3008 N N . VAL A 1 387 ? -12.712 -33.317 -27.424 1.00 79.56 387 VAL A N 1
ATOM 3009 C CA . VAL A 1 387 ? -12.322 -34.398 -28.340 1.00 79.56 387 VAL A CA 1
ATOM 3010 C C . VAL A 1 387 ? -11.396 -35.384 -27.618 1.00 79.56 387 VAL A C 1
ATOM 3012 O O . VAL A 1 387 ? -10.352 -35.013 -27.086 1.00 79.56 387 VAL A O 1
ATOM 3015 N N . LYS A 1 388 ? -11.762 -36.670 -27.603 1.00 62.28 388 LYS A N 1
ATOM 3016 C CA . LYS A 1 388 ? -10.994 -37.729 -26.921 1.00 62.28 388 LYS A CA 1
ATOM 3017 C C 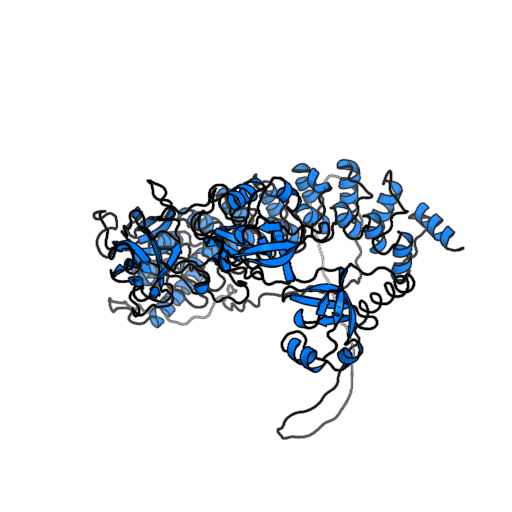. LYS A 1 388 ? -9.790 -38.161 -27.767 1.00 62.28 388 LYS A C 1
ATOM 3019 O O . LYS A 1 388 ? -9.929 -38.430 -28.956 1.00 62.28 388 LYS A O 1
ATOM 3024 N N . SER A 1 389 ? -8.629 -38.311 -27.131 1.00 47.00 389 SER A N 1
ATOM 3025 C CA . SER A 1 389 ? -7.325 -38.575 -27.768 1.00 47.00 389 SER A CA 1
ATOM 3026 C C . SER A 1 389 ? -7.164 -39.941 -28.457 1.00 47.00 389 SER A C 1
ATOM 3028 O O . SER A 1 389 ? -6.186 -40.144 -29.170 1.00 47.00 389 SER A O 1
ATOM 3030 N N . ASN A 1 390 ? -8.111 -40.874 -28.313 1.00 37.44 390 ASN A N 1
ATOM 3031 C CA . ASN A 1 390 ? -8.002 -42.242 -28.846 1.00 37.44 390 ASN A CA 1
ATOM 3032 C C . ASN A 1 390 ? -8.424 -42.377 -30.328 1.00 37.44 390 ASN A C 1
ATOM 3034 O O . ASN A 1 390 ? -8.963 -43.409 -30.723 1.00 37.44 390 ASN A O 1
ATOM 3038 N N . SER A 1 391 ? -8.202 -41.348 -31.152 1.00 35.12 391 SER A N 1
ATOM 3039 C CA . SER A 1 391 ? -8.428 -41.421 -32.602 1.00 35.12 391 SER A CA 1
ATOM 3040 C C . SER A 1 391 ? -7.313 -40.715 -33.377 1.00 35.12 391 SER A C 1
ATOM 3042 O O . SER A 1 391 ? -7.190 -39.493 -33.354 1.00 35.12 391 SER A O 1
ATOM 3044 N N . LEU A 1 392 ? -6.503 -41.518 -34.067 1.00 28.41 392 LEU A N 1
ATOM 3045 C CA . LEU A 1 392 ? -5.522 -41.107 -35.068 1.00 28.41 392 LEU A CA 1
ATOM 3046 C C . LEU A 1 392 ? -5.619 -42.076 -36.260 1.00 28.41 392 LEU A C 1
ATOM 3048 O O . LEU A 1 392 ? -5.828 -43.267 -36.015 1.00 28.41 392 LEU A O 1
ATOM 3052 N N . PRO A 1 393 ? -5.349 -41.642 -37.504 1.00 42.91 393 PRO A N 1
ATOM 3053 C CA . PRO A 1 393 ? -5.296 -40.266 -38.002 1.00 42.91 393 PRO A CA 1
ATOM 3054 C C . PRO A 1 393 ? -6.246 -40.035 -39.194 1.00 42.91 393 PRO A C 1
ATOM 3056 O O . PRO A 1 393 ? -6.760 -40.976 -39.789 1.00 42.91 393 PRO A O 1
ATOM 3059 N N . ASP A 1 394 ? -6.369 -38.776 -39.612 1.00 31.14 394 ASP A N 1
ATOM 3060 C CA . ASP A 1 394 ? -6.584 -38.461 -41.028 1.00 31.14 394 ASP A CA 1
ATOM 3061 C C . ASP A 1 394 ? -5.565 -37.377 -41.411 1.00 31.14 394 ASP A C 1
ATOM 3063 O O . ASP A 1 394 ? -5.684 -36.204 -41.039 1.00 31.14 394 ASP A O 1
ATOM 3067 N N . SER A 1 395 ? -4.467 -37.792 -42.047 1.00 37.12 395 SER A N 1
ATOM 3068 C CA . SER A 1 395 ? -3.235 -37.001 -42.207 1.00 37.12 395 SER A CA 1
ATOM 3069 C C . SER A 1 395 ? -3.300 -35.989 -43.360 1.00 37.12 395 SER A C 1
ATOM 3071 O O . SER A 1 395 ? -2.315 -35.787 -44.062 1.00 37.12 395 SER A O 1
ATOM 3073 N N . ALA A 1 396 ? -4.470 -35.384 -43.579 1.00 34.62 396 ALA A N 1
ATOM 3074 C CA . ALA A 1 396 ? -4.750 -34.491 -44.707 1.00 34.62 396 ALA A CA 1
ATOM 3075 C C . ALA A 1 396 ? -5.389 -33.142 -44.306 1.00 34.62 396 ALA A C 1
ATOM 3077 O O . ALA A 1 396 ? -5.612 -32.296 -45.166 1.00 34.62 396 ALA A O 1
ATOM 3078 N N . CYS A 1 397 ? -5.698 -32.917 -43.019 1.00 32.50 397 CYS A N 1
ATOM 3079 C CA . CYS A 1 397 ? -6.458 -31.737 -42.568 1.00 32.50 397 CYS A CA 1
ATOM 3080 C C . CYS A 1 397 ? -5.673 -30.758 -41.662 1.00 32.50 397 CYS A C 1
ATOM 3082 O O . CYS A 1 397 ? -6.200 -29.705 -41.305 1.00 32.50 397 CYS A O 1
ATOM 3084 N N . VAL A 1 398 ? -4.440 -31.082 -41.253 1.00 31.48 398 VAL A N 1
ATOM 3085 C CA . VAL A 1 398 ? -3.738 -30.347 -40.172 1.00 31.48 398 VAL A CA 1
ATOM 3086 C C . VAL A 1 398 ? -2.822 -29.220 -40.684 1.00 31.48 398 VAL A C 1
ATOM 3088 O O . VAL A 1 398 ? -2.480 -28.325 -39.920 1.00 31.48 398 VAL A O 1
ATOM 3091 N N . GLU A 1 399 ? -2.484 -29.193 -41.975 1.00 30.61 399 GLU A N 1
ATOM 3092 C CA . GLU A 1 399 ? -1.426 -28.313 -42.514 1.00 30.61 399 GLU A CA 1
ATOM 3093 C C . GLU A 1 399 ? -1.917 -27.067 -43.282 1.00 30.61 399 GLU A C 1
ATOM 3095 O O . GLU A 1 399 ? -1.102 -26.300 -43.785 1.00 30.61 399 GLU A O 1
ATOM 3100 N N . ALA A 1 400 ? -3.235 -26.828 -43.362 1.00 33.25 400 ALA A N 1
ATOM 3101 C CA . ALA A 1 400 ? -3.803 -25.801 -44.253 1.00 33.25 400 ALA A CA 1
ATOM 3102 C C . ALA A 1 400 ? -4.428 -24.559 -43.580 1.00 33.25 400 ALA A C 1
ATOM 3104 O O . ALA A 1 400 ? -4.555 -23.542 -44.245 1.00 33.25 400 ALA A O 1
ATOM 3105 N N . ASN A 1 401 ? -4.829 -24.599 -42.298 1.00 33.69 401 ASN A N 1
ATOM 3106 C CA . ASN A 1 401 ? -5.706 -23.557 -41.711 1.00 33.69 401 ASN A CA 1
ATOM 3107 C C . ASN A 1 401 ? -5.166 -22.854 -40.447 1.00 33.69 401 ASN A C 1
ATOM 3109 O O . ASN A 1 401 ? -5.914 -22.150 -39.773 1.00 33.69 401 ASN A O 1
ATOM 3113 N N . TYR A 1 402 ? -3.882 -23.014 -40.106 1.00 34.09 402 TYR A N 1
ATOM 3114 C CA . TYR A 1 402 ? -3.300 -22.368 -38.915 1.00 34.09 402 TYR A CA 1
ATOM 3115 C C . TYR A 1 402 ? -2.734 -20.956 -39.171 1.00 34.09 402 TYR A C 1
ATOM 3117 O O . TYR A 1 402 ? -2.528 -20.206 -38.220 1.00 34.09 402 TYR A O 1
ATOM 3125 N N . ARG A 1 403 ? -2.477 -20.579 -40.436 1.00 35.09 403 ARG A N 1
ATOM 3126 C CA . ARG A 1 403 ? -1.886 -19.273 -40.800 1.00 35.09 403 ARG A CA 1
ATOM 3127 C C . ARG A 1 403 ? -2.909 -18.165 -41.080 1.00 35.09 403 ARG A C 1
ATOM 3129 O O . ARG A 1 403 ? -2.632 -17.012 -40.764 1.00 35.09 403 ARG A O 1
ATOM 3136 N N . ASP A 1 404 ? -4.091 -18.497 -41.592 1.00 36.16 404 ASP A N 1
ATOM 3137 C CA . ASP A 1 404 ? -5.010 -17.483 -42.139 1.00 36.16 404 ASP A CA 1
ATOM 3138 C C . ASP A 1 404 ? -5.894 -16.780 -41.087 1.00 36.16 404 ASP A C 1
ATOM 3140 O O . ASP A 1 404 ? -6.479 -15.735 -41.371 1.00 36.16 404 ASP A O 1
ATOM 3144 N N . TYR A 1 405 ? -5.967 -17.291 -39.849 1.00 36.91 405 TYR A N 1
ATOM 3145 C CA . TYR A 1 405 ? -6.930 -16.819 -38.835 1.00 36.91 405 TYR A CA 1
ATOM 3146 C C . TYR A 1 405 ? -6.425 -15.800 -37.801 1.00 36.91 405 TYR A C 1
ATOM 3148 O O . TYR A 1 405 ? -7.220 -15.337 -36.982 1.00 36.91 405 TYR A O 1
ATOM 3156 N N . LEU A 1 406 ? -5.147 -15.399 -37.835 1.00 34.28 406 LEU A N 1
ATOM 3157 C CA . LEU A 1 406 ? -4.586 -14.433 -36.867 1.00 34.28 406 LEU A CA 1
ATOM 3158 C C . LEU A 1 406 ? -4.048 -13.122 -37.467 1.00 34.28 406 LEU A C 1
ATOM 3160 O O . LEU A 1 406 ? -3.629 -12.248 -36.713 1.00 34.28 406 LEU A O 1
ATOM 3164 N N . LEU A 1 407 ? -4.110 -12.935 -38.789 1.00 30.48 407 LEU A N 1
ATOM 3165 C CA . LEU A 1 407 ? -3.519 -11.768 -39.465 1.00 30.48 407 LEU A CA 1
ATOM 3166 C C . LEU A 1 407 ? -4.418 -10.523 -39.698 1.00 30.48 407 LEU A C 1
ATOM 3168 O O . LEU A 1 407 ? -3.843 -9.442 -39.814 1.00 30.48 407 LEU A O 1
ATOM 3172 N N . PRO A 1 408 ? -5.773 -10.566 -39.719 1.00 29.17 408 PRO A N 1
ATOM 3173 C CA . PRO A 1 408 ? -6.561 -9.345 -39.992 1.00 29.17 408 PRO A CA 1
ATOM 3174 C C . PRO A 1 408 ? -6.840 -8.391 -38.809 1.00 29.17 408 PRO A C 1
ATOM 3176 O O . PRO A 1 408 ? -7.154 -7.226 -39.035 1.00 29.17 408 PRO A O 1
ATOM 3179 N N . PHE A 1 409 ? -6.780 -8.836 -37.547 1.00 29.34 409 PHE A N 1
ATOM 3180 C CA . PHE A 1 409 ? -7.419 -8.109 -36.425 1.00 29.34 409 PHE A CA 1
ATOM 3181 C C . PHE A 1 409 ? -6.542 -7.113 -35.640 1.00 29.34 409 PHE A C 1
ATOM 3183 O O . PHE A 1 409 ? -6.929 -6.687 -34.552 1.00 29.34 409 PHE A O 1
ATOM 3190 N N . LEU A 1 410 ? -5.392 -6.693 -36.179 1.00 29.42 410 LEU A N 1
ATOM 3191 C CA . LEU A 1 410 ? -4.524 -5.693 -35.530 1.00 29.42 410 LEU A CA 1
ATOM 3192 C C . LEU A 1 410 ? -4.513 -4.300 -36.180 1.00 29.42 410 LEU A C 1
ATOM 3194 O O . LEU A 1 410 ? -3.888 -3.400 -35.620 1.00 29.42 410 LEU A O 1
ATOM 3198 N N . GLN A 1 411 ? -5.188 -4.072 -37.316 1.00 28.19 411 GLN A N 1
ATOM 3199 C CA . GLN A 1 411 ? -5.125 -2.774 -38.007 1.00 28.19 411 GLN A CA 1
ATOM 3200 C C . GLN A 1 411 ? -6.424 -2.367 -38.734 1.00 28.19 411 GLN A C 1
ATOM 3202 O O . GLN A 1 411 ? -6.594 -2.718 -39.895 1.00 28.19 411 GLN A O 1
ATOM 3207 N N . HIS A 1 412 ? -7.263 -1.541 -38.089 1.00 27.95 412 HIS A N 1
ATOM 3208 C CA . HIS A 1 412 ? -7.832 -0.260 -38.593 1.00 27.95 412 HIS A CA 1
ATOM 3209 C C . HIS A 1 412 ? -9.170 0.112 -37.919 1.00 27.95 412 HIS A C 1
ATOM 3211 O O . HIS A 1 412 ? -10.182 -0.563 -38.087 1.00 27.95 412 HIS A O 1
ATOM 3217 N N . ASN A 1 413 ? -9.193 1.275 -37.258 1.00 29.86 413 ASN A N 1
ATOM 3218 C CA . ASN A 1 413 ? -10.414 2.069 -37.075 1.00 29.86 413 ASN A CA 1
ATOM 3219 C C . ASN A 1 413 ? -10.709 2.847 -38.370 1.00 29.86 413 ASN A C 1
ATOM 3221 O O . ASN A 1 413 ? -9.784 3.427 -38.943 1.00 29.86 413 ASN A O 1
ATOM 3225 N N . PRO A 1 414 ? -11.988 3.000 -38.738 1.00 28.55 414 PRO A N 1
ATOM 3226 C CA . PRO A 1 414 ? -12.481 4.253 -39.311 1.00 28.55 414 PRO A CA 1
ATOM 3227 C C . PRO A 1 414 ? -13.652 4.834 -38.497 1.00 28.55 414 PRO A C 1
ATOM 3229 O O . PRO A 1 414 ? -14.282 4.156 -37.688 1.00 28.55 414 PRO A O 1
ATOM 3232 N N . THR A 1 415 ? -13.924 6.124 -38.684 1.00 26.02 415 THR A N 1
ATOM 3233 C CA . THR A 1 415 ? -14.818 6.934 -37.840 1.00 26.02 415 THR A CA 1
ATOM 3234 C C . THR A 1 415 ? -16.179 7.264 -38.487 1.00 26.02 415 THR A C 1
ATOM 3236 O O . THR A 1 415 ? -16.326 7.215 -39.702 1.00 26.02 415 THR A O 1
ATOM 3239 N N . HIS A 1 416 ? -17.127 7.702 -37.638 1.00 25.75 416 HIS A N 1
ATOM 3240 C CA . HIS A 1 416 ? -18.352 8.491 -37.923 1.00 25.75 416 HIS A CA 1
ATOM 3241 C C . HIS A 1 416 ? -19.665 7.825 -38.432 1.00 25.75 416 HIS A C 1
ATOM 3243 O O . HIS A 1 416 ? -19.851 7.600 -39.619 1.00 25.75 416 HIS A O 1
ATOM 3249 N N . SER A 1 417 ? -20.621 7.661 -37.489 1.00 28.50 417 SER A N 1
ATOM 3250 C CA . SER A 1 417 ? -22.004 8.242 -37.419 1.00 28.50 417 SER A CA 1
ATOM 3251 C C . SER A 1 417 ? -22.860 8.419 -38.702 1.00 28.50 417 SER A C 1
ATOM 3253 O O . SER A 1 417 ? -22.343 9.000 -39.655 1.00 28.50 417 SER A O 1
ATOM 3255 N N . PRO A 1 418 ? -24.199 8.132 -38.696 1.00 30.86 418 PRO A N 1
ATOM 3256 C CA . PRO A 1 418 ? -25.164 8.904 -37.867 1.00 30.86 418 PRO A CA 1
ATOM 3257 C C . PRO A 1 418 ? -26.467 8.213 -37.335 1.00 30.86 418 PRO A C 1
ATOM 3259 O O . PRO A 1 418 ? -26.800 7.099 -37.712 1.00 30.86 418 PRO A O 1
ATOM 3262 N N . SER A 1 419 ? -27.155 8.949 -36.434 1.00 25.38 419 SER A N 1
ATOM 3263 C CA . SER A 1 419 ? -28.571 8.968 -35.931 1.00 25.38 419 SER A CA 1
ATOM 3264 C C . SER A 1 419 ? -29.634 7.921 -36.390 1.00 25.38 419 SER A C 1
ATOM 3266 O O . SER A 1 419 ? -29.627 7.469 -37.524 1.00 25.38 419 SER A O 1
ATOM 3268 N N . ASN A 1 420 ? -30.688 7.572 -35.612 1.00 25.75 420 ASN A N 1
ATOM 3269 C CA . ASN A 1 420 ? -31.685 8.501 -35.027 1.00 25.75 420 ASN A CA 1
ATOM 3270 C C . ASN A 1 420 ? -32.753 7.869 -34.072 1.00 25.75 420 ASN A C 1
ATOM 3272 O O . ASN A 1 420 ? -32.969 6.662 -34.104 1.00 25.75 420 ASN A O 1
ATOM 3276 N N . ASN A 1 421 ? -33.518 8.746 -33.387 1.00 25.67 421 ASN A N 1
ATOM 3277 C CA . ASN A 1 421 ? -34.790 8.555 -32.636 1.00 25.67 421 ASN A CA 1
ATOM 3278 C C . ASN A 1 421 ? -34.762 7.781 -31.291 1.00 25.67 421 ASN A C 1
ATOM 3280 O O . ASN A 1 421 ? -34.192 6.703 -31.203 1.00 25.67 421 ASN A O 1
ATOM 3284 N N . SER A 1 422 ? -35.402 8.252 -30.204 1.00 24.11 422 SER A N 1
ATOM 3285 C CA . SER A 1 422 ? -36.352 9.382 -29.986 1.00 24.11 422 SER A CA 1
ATOM 3286 C C . SER A 1 422 ? -36.185 9.995 -28.558 1.00 24.11 422 SER A C 1
ATOM 3288 O O . SER A 1 422 ? -35.263 9.591 -27.864 1.00 24.11 422 SER A O 1
ATOM 3290 N N . SER A 1 423 ? -36.961 10.953 -28.009 1.00 24.39 423 SER A N 1
ATOM 3291 C CA . SER A 1 423 ? -38.268 11.550 -28.373 1.00 24.39 423 SER A CA 1
ATOM 3292 C C . SER A 1 423 ? -38.541 12.942 -27.741 1.00 24.39 423 SER A C 1
ATOM 3294 O O . SER A 1 423 ? -38.417 13.099 -26.534 1.00 24.39 423 SER A O 1
ATOM 3296 N N . VAL A 1 424 ? -39.091 13.865 -28.547 1.00 25.36 424 VAL A N 1
ATOM 3297 C CA . VAL A 1 424 ? -40.203 14.808 -28.232 1.00 25.36 424 VAL A CA 1
ATOM 3298 C C . VAL A 1 424 ? -40.062 15.834 -27.076 1.00 25.36 424 VAL A C 1
ATOM 3300 O O . VAL A 1 424 ? -40.406 15.546 -25.934 1.00 25.36 424 VAL A O 1
ATOM 3303 N N . ASN A 1 425 ? -39.769 17.104 -27.420 1.00 24.36 425 ASN A N 1
ATOM 3304 C CA . ASN A 1 425 ? -40.765 18.208 -27.445 1.00 24.36 425 ASN A CA 1
ATOM 3305 C C . ASN A 1 425 ? -40.180 19.562 -27.947 1.00 24.36 425 ASN A C 1
ATOM 3307 O O . ASN A 1 425 ? -39.224 20.068 -27.374 1.00 24.36 425 ASN A O 1
ATOM 3311 N N . ASN A 1 426 ? -40.774 20.112 -29.022 1.00 23.03 426 ASN A N 1
ATOM 3312 C CA . ASN A 1 426 ? -41.341 21.478 -29.196 1.00 23.03 426 ASN A CA 1
ATOM 3313 C C . ASN A 1 426 ? -40.744 22.671 -28.390 1.00 23.03 426 ASN A C 1
ATOM 3315 O O . ASN A 1 426 ? -40.574 22.562 -27.185 1.00 23.03 426 ASN A O 1
ATOM 3319 N N . THR A 1 427 ? -40.509 23.890 -28.919 1.00 25.41 427 THR A N 1
ATOM 3320 C CA . THR A 1 427 ? -41.025 24.609 -30.124 1.00 25.41 427 THR A CA 1
ATOM 3321 C C . THR A 1 427 ? -40.080 25.806 -30.507 1.00 25.41 427 THR A C 1
ATOM 3323 O O . THR A 1 427 ? -39.107 26.021 -29.787 1.00 25.41 427 THR A O 1
ATOM 3326 N N . PRO A 1 428 ? -40.276 26.564 -31.622 1.00 30.88 428 PRO A N 1
ATOM 3327 C CA . PRO A 1 428 ? -39.194 27.295 -32.332 1.00 30.88 428 PRO A CA 1
ATOM 3328 C C . PRO A 1 428 ? -39.207 28.845 -32.248 1.00 30.88 428 PRO A C 1
ATOM 3330 O O . PRO A 1 428 ? -40.226 29.404 -31.866 1.00 30.88 428 PRO A O 1
ATOM 3333 N N . THR A 1 429 ? -38.158 29.516 -32.782 1.00 25.02 429 THR A N 1
ATOM 3334 C CA . THR A 1 429 ? -38.253 30.772 -33.597 1.00 25.02 429 THR A CA 1
ATOM 3335 C C . THR A 1 429 ? -36.959 31.161 -34.358 1.00 25.02 429 THR A C 1
ATOM 3337 O O . THR A 1 429 ? -35.920 31.347 -33.742 1.00 25.02 429 THR A O 1
ATOM 3340 N N . HIS A 1 430 ? -37.097 31.358 -35.682 1.00 25.25 430 HIS A N 1
ATOM 3341 C CA . HIS A 1 430 ? -36.486 32.347 -36.614 1.00 25.25 430 HIS A CA 1
ATOM 3342 C C . HIS A 1 430 ? -34.988 32.778 -36.657 1.00 25.25 430 HIS A C 1
ATOM 3344 O O . HIS A 1 430 ? -34.435 33.234 -35.672 1.00 25.25 430 HIS A O 1
ATOM 3350 N N . ASN A 1 431 ? -34.481 32.830 -37.913 1.00 24.69 431 ASN A N 1
ATOM 3351 C CA . ASN A 1 431 ? -33.613 33.827 -38.610 1.00 24.69 431 ASN A CA 1
ATOM 3352 C C . ASN A 1 431 ? -32.327 34.384 -37.930 1.00 24.69 431 ASN A C 1
ATOM 3354 O O . ASN A 1 431 ? -32.335 34.734 -36.765 1.00 24.69 431 ASN A O 1
ATOM 3358 N N . GLY A 1 432 ? -31.212 34.661 -38.627 1.00 23.31 432 GLY A N 1
ATOM 3359 C CA . GLY A 1 432 ? -30.854 34.499 -40.047 1.00 23.31 432 GLY A CA 1
ATOM 3360 C C . GLY A 1 432 ? -29.638 35.373 -40.456 1.00 23.31 432 GLY A C 1
ATOM 3361 O O . GLY A 1 432 ? -29.346 36.355 -39.790 1.00 23.31 432 GLY A O 1
ATOM 3362 N N . HIS A 1 433 ? -28.993 35.034 -41.582 1.00 25.23 433 HIS A N 1
ATOM 3363 C CA . HIS A 1 433 ? -28.104 35.864 -42.435 1.00 25.23 433 HIS A CA 1
ATOM 3364 C C . HIS A 1 433 ? -26.752 36.484 -41.953 1.00 25.23 433 HIS A C 1
ATOM 3366 O O . HIS A 1 433 ? -26.692 37.351 -41.094 1.00 25.23 433 HIS A O 1
ATOM 3372 N N . ASN A 1 434 ? -25.720 36.190 -42.772 1.00 23.81 434 ASN A N 1
ATOM 3373 C CA . ASN A 1 434 ? -24.767 37.121 -43.428 1.00 23.81 434 ASN A CA 1
ATOM 3374 C C . ASN A 1 434 ? -23.401 37.556 -42.811 1.00 23.81 434 ASN A C 1
ATOM 3376 O O . ASN A 1 434 ? -23.301 38.487 -42.026 1.00 23.81 434 ASN A O 1
ATOM 3380 N N . SER A 1 435 ? -22.340 36.992 -43.426 1.00 21.97 435 SER A N 1
ATOM 3381 C CA . SER A 1 435 ? -21.247 37.660 -44.191 1.00 21.97 435 SER A CA 1
ATOM 3382 C C . SER A 1 435 ? -20.114 38.492 -43.540 1.00 21.97 435 SER A C 1
ATOM 3384 O O . SER A 1 435 ? -20.359 39.519 -42.927 1.00 21.97 435 SER A O 1
ATOM 3386 N N . PHE A 1 436 ? -18.872 38.112 -43.905 1.00 22.11 436 PHE A N 1
ATOM 3387 C CA . PHE A 1 436 ? -17.704 38.938 -44.314 1.00 22.11 436 PHE A CA 1
ATOM 3388 C C . PHE A 1 436 ? -17.415 40.297 -43.625 1.00 22.11 436 PHE A C 1
ATOM 3390 O O . PHE A 1 436 ? -18.134 41.261 -43.863 1.00 22.11 436 PHE A O 1
ATOM 3397 N N . ASN A 1 437 ? -16.223 40.474 -43.021 1.00 21.55 437 ASN A N 1
ATOM 3398 C CA . ASN A 1 437 ? -14.996 40.935 -43.723 1.00 21.55 437 ASN A CA 1
ATOM 3399 C C . ASN A 1 437 ? -13.774 41.155 -42.789 1.00 21.55 437 ASN A C 1
ATOM 3401 O O . ASN A 1 437 ? -13.908 41.241 -41.572 1.00 21.55 437 ASN A O 1
ATOM 3405 N N . THR A 1 438 ? -12.580 41.262 -43.388 1.00 23.16 438 THR A N 1
ATOM 3406 C CA . THR A 1 438 ? -11.307 41.718 -42.774 1.00 23.16 438 THR A CA 1
ATOM 3407 C C . THR A 1 438 ? -11.276 43.250 -42.573 1.00 23.16 438 THR A C 1
ATOM 3409 O O . THR A 1 438 ? -12.138 43.937 -43.129 1.00 23.16 438 THR A O 1
ATOM 3412 N N . PRO A 1 439 ? -10.322 43.826 -41.795 1.00 28.66 439 PRO A N 1
ATOM 3413 C CA . PRO A 1 439 ? -9.102 44.374 -42.428 1.00 28.66 439 PRO A CA 1
ATOM 3414 C C . PRO A 1 439 ? -7.812 44.381 -41.547 1.00 28.66 439 PRO A C 1
ATOM 3416 O O . PRO A 1 439 ? -7.720 43.716 -40.520 1.00 28.66 439 PRO A O 1
ATOM 3419 N N . THR A 1 440 ? -6.789 45.110 -42.015 1.00 21.92 440 THR A N 1
ATOM 3420 C CA . THR A 1 440 ? -5.342 45.060 -41.687 1.00 21.92 440 THR A CA 1
ATOM 3421 C C . THR A 1 440 ? -4.742 46.372 -41.123 1.00 21.92 440 THR A C 1
ATOM 3423 O O . THR A 1 440 ? -5.335 47.425 -41.327 1.00 21.92 440 THR A O 1
ATOM 3426 N N . HIS A 1 441 ? -3.474 46.322 -40.650 1.00 25.55 441 HIS A N 1
ATOM 3427 C CA . HIS A 1 441 ? -2.513 47.451 -40.454 1.00 25.55 441 HIS A CA 1
ATOM 3428 C C . HIS A 1 441 ? -2.790 48.419 -39.256 1.00 25.55 441 HIS A C 1
ATOM 3430 O O . HIS A 1 441 ? -3.889 48.406 -38.724 1.00 25.55 441 HIS A O 1
ATOM 3436 N N . GLN A 1 442 ? -1.856 49.235 -38.706 1.00 22.66 442 GLN A N 1
ATOM 3437 C CA . GLN A 1 442 ? -0.520 49.711 -39.153 1.00 22.66 442 GLN A CA 1
ATOM 3438 C C . GLN A 1 442 ? 0.454 50.120 -37.988 1.00 22.66 442 GLN A C 1
ATOM 3440 O O . GLN A 1 442 ? 0.230 49.764 -36.837 1.00 22.66 442 GLN A O 1
ATOM 3445 N N . PHE A 1 443 ? 1.560 50.817 -38.316 1.00 22.09 443 PHE A N 1
ATOM 3446 C CA . PHE A 1 443 ? 2.781 51.139 -37.528 1.00 22.09 443 PHE A CA 1
ATOM 3447 C C . PHE A 1 443 ? 2.726 52.357 -36.569 1.00 22.09 443 PHE A C 1
ATOM 3449 O O . PHE A 1 443 ? 1.926 53.261 -36.787 1.00 22.09 443 PHE A O 1
ATOM 3456 N N . ASN A 1 444 ? 3.681 52.415 -35.610 1.00 22.77 444 ASN A N 1
ATOM 3457 C CA . ASN A 1 444 ? 4.595 53.545 -35.249 1.00 22.77 444 ASN A CA 1
ATOM 3458 C C . ASN A 1 444 ? 5.248 53.302 -33.851 1.00 22.77 444 ASN A C 1
ATOM 3460 O O . ASN A 1 444 ? 4.619 52.667 -33.018 1.00 22.77 444 ASN A O 1
ATOM 3464 N N . SER A 1 445 ? 6.394 53.832 -33.390 1.00 22.73 445 SER A N 1
ATOM 3465 C CA . SER A 1 445 ? 7.738 54.157 -33.917 1.00 22.73 445 SER A CA 1
ATOM 3466 C C . SER A 1 445 ? 8.501 55.018 -32.864 1.00 22.73 445 SER A C 1
ATOM 3468 O O . SER A 1 445 ? 8.253 56.216 -32.838 1.00 22.73 445 SER A O 1
ATOM 3470 N N . LEU A 1 446 ? 9.450 54.439 -32.088 1.00 22.50 446 LEU A N 1
ATOM 3471 C CA . LEU A 1 446 ? 10.716 55.054 -31.552 1.00 22.50 446 LEU A CA 1
ATOM 3472 C C . LEU A 1 446 ? 10.669 56.391 -30.719 1.00 22.50 446 LEU A C 1
ATOM 3474 O O . LEU A 1 446 ? 9.591 56.962 -30.597 1.00 22.50 446 LEU A O 1
ATOM 3478 N N . PRO A 1 447 ? 11.782 56.968 -30.160 1.00 42.44 447 PRO A N 1
ATOM 3479 C CA . PRO A 1 447 ? 13.173 56.491 -29.894 1.00 42.44 447 PRO A CA 1
ATOM 3480 C C . PRO A 1 447 ? 13.813 56.854 -28.493 1.00 42.44 447 PRO A C 1
ATOM 3482 O O . PRO A 1 447 ? 13.244 57.616 -27.724 1.00 42.44 447 PRO A O 1
ATOM 3485 N N . ASN A 1 448 ? 15.076 56.412 -28.266 1.00 24.81 448 ASN A N 1
ATOM 3486 C CA . ASN A 1 448 ? 16.219 57.057 -27.531 1.00 24.81 448 ASN A CA 1
ATOM 3487 C C . ASN A 1 448 ? 16.139 57.401 -26.006 1.00 24.81 448 ASN A C 1
ATOM 3489 O O . ASN A 1 448 ? 15.207 58.053 -25.562 1.00 24.81 448 ASN A O 1
ATOM 3493 N N . ASN A 1 449 ? 17.136 57.103 -25.140 1.00 24.06 449 ASN A N 1
ATOM 3494 C CA . ASN A 1 449 ? 18.524 57.639 -25.142 1.00 24.06 449 ASN A CA 1
ATOM 3495 C C . ASN A 1 449 ? 19.520 56.917 -24.163 1.00 24.06 449 ASN A C 1
ATOM 3497 O O . ASN A 1 449 ? 19.133 56.081 -23.355 1.00 24.06 449 ASN A O 1
ATOM 3501 N N . THR A 1 450 ? 20.810 57.281 -24.261 1.00 22.80 450 THR A N 1
ATOM 3502 C CA . THR A 1 450 ? 22.085 56.707 -23.714 1.00 22.80 450 THR A CA 1
ATOM 3503 C C . THR A 1 450 ? 22.639 57.405 -22.418 1.00 22.80 450 THR A C 1
ATOM 3505 O O . THR A 1 450 ? 21.947 58.307 -21.953 1.00 22.80 450 THR A O 1
ATOM 3508 N N . PRO A 1 451 ? 23.916 57.258 -21.925 1.00 33.34 451 PRO A N 1
ATOM 3509 C CA . PRO A 1 451 ? 24.798 56.089 -21.592 1.00 33.34 451 PRO A CA 1
ATOM 3510 C C . PRO A 1 451 ? 25.697 56.192 -20.284 1.00 33.34 451 PRO A C 1
ATOM 3512 O O . PRO A 1 451 ? 25.930 57.284 -19.779 1.00 33.34 451 PRO A O 1
ATOM 3515 N N . THR A 1 452 ? 26.415 55.097 -19.904 1.00 22.59 452 THR A N 1
ATOM 3516 C CA . THR A 1 452 ? 27.799 55.025 -19.267 1.00 22.59 452 THR A CA 1
ATOM 3517 C C . THR A 1 452 ? 28.098 55.581 -17.835 1.00 22.59 452 THR A C 1
ATOM 3519 O O . THR A 1 452 ? 27.257 56.313 -17.325 1.00 22.59 452 THR A O 1
ATOM 3522 N N . PRO A 1 453 ? 29.297 55.363 -17.186 1.00 37.16 453 PRO A N 1
ATOM 3523 C CA . PRO A 1 453 ? 30.430 54.393 -17.379 1.00 37.16 453 PRO A CA 1
ATOM 3524 C C . PRO A 1 453 ? 31.075 53.740 -16.091 1.00 37.16 453 PRO A C 1
ATOM 3526 O O . PRO A 1 453 ? 30.799 54.165 -14.977 1.00 37.16 453 PRO A O 1
ATOM 3529 N N . ASN A 1 454 ? 32.084 52.851 -16.296 1.00 26.50 454 ASN A N 1
ATOM 3530 C CA . ASN A 1 454 ? 33.245 52.486 -15.414 1.00 26.50 454 ASN A CA 1
ATOM 3531 C C . ASN A 1 454 ? 32.982 51.758 -14.062 1.00 26.50 454 ASN A C 1
ATOM 3533 O O . ASN A 1 454 ? 31.948 51.964 -13.452 1.00 26.50 454 ASN A O 1
ATOM 3537 N N . MET A 1 455 ? 33.854 50.936 -13.443 1.00 24.95 455 MET A N 1
ATOM 3538 C CA . MET A 1 455 ? 35.149 50.231 -13.693 1.00 24.95 455 MET A CA 1
ATOM 3539 C C . MET A 1 455 ? 35.342 49.261 -12.484 1.00 24.95 455 MET A C 1
ATOM 3541 O O . MET A 1 455 ? 34.741 49.516 -11.446 1.00 24.95 455 MET A O 1
ATOM 3545 N N . SER A 1 456 ? 36.152 48.192 -12.414 1.00 24.88 456 SER A N 1
ATOM 3546 C CA . SER A 1 456 ? 37.047 47.394 -13.295 1.00 24.88 456 SER A CA 1
ATOM 3547 C C . SER A 1 456 ? 37.125 45.958 -12.662 1.00 24.88 456 SER A C 1
ATOM 3549 O O . SER A 1 456 ? 36.363 45.705 -11.734 1.00 24.88 456 SER A O 1
ATOM 3551 N N . ASN A 1 457 ? 37.930 44.941 -13.021 1.00 25.31 457 ASN A N 1
ATOM 3552 C CA . ASN A 1 457 ? 39.121 44.808 -13.876 1.00 25.31 457 ASN A CA 1
ATOM 3553 C C . ASN A 1 457 ? 39.232 43.355 -14.458 1.00 25.31 457 ASN A C 1
ATOM 3555 O O . ASN A 1 457 ? 38.209 42.721 -14.695 1.00 25.31 457 ASN A O 1
ATOM 3559 N N . LEU A 1 458 ? 40.445 42.832 -14.704 1.00 21.59 458 LEU A N 1
ATOM 3560 C CA . LEU A 1 458 ? 40.797 41.524 -15.319 1.00 21.59 458 LEU A CA 1
ATOM 3561 C C . LEU A 1 458 ? 41.955 40.837 -14.538 1.00 21.59 458 LEU A C 1
ATOM 3563 O O . LEU A 1 458 ? 42.427 41.450 -13.577 1.00 21.59 458 LEU A O 1
ATOM 3567 N N . PRO A 1 459 ? 42.505 39.657 -14.931 1.00 33.31 459 PRO A N 1
ATOM 3568 C CA . PRO A 1 459 ? 42.138 38.696 -15.995 1.00 33.31 459 PRO A CA 1
ATOM 3569 C C . PRO A 1 459 ? 41.731 37.315 -15.400 1.00 33.31 459 PRO A C 1
ATOM 3571 O O . PRO A 1 459 ? 41.508 37.238 -14.199 1.00 33.31 459 PRO A O 1
ATOM 3574 N N . THR A 1 460 ? 41.575 36.160 -16.075 1.00 23.45 460 THR A N 1
ATOM 3575 C CA . THR A 1 460 ? 41.691 35.624 -17.470 1.00 23.45 460 THR A CA 1
ATOM 3576 C C . THR A 1 460 ? 40.615 34.490 -17.562 1.00 23.45 460 THR A C 1
ATOM 3578 O O . THR A 1 460 ? 39.973 34.219 -16.554 1.00 23.45 460 THR A O 1
ATOM 3581 N N . HIS A 1 461 ? 40.300 33.742 -18.630 1.00 26.03 461 HIS A N 1
ATOM 3582 C CA . HIS A 1 461 ? 40.889 33.474 -19.954 1.00 26.03 461 HIS A CA 1
ATOM 3583 C C . HIS A 1 461 ? 39.760 33.192 -20.988 1.00 26.03 461 HIS A C 1
ATOM 3585 O O . HIS A 1 461 ? 38.581 33.363 -20.693 1.00 26.03 461 HIS A O 1
ATOM 3591 N N . ASN A 1 462 ? 40.118 32.746 -22.197 1.00 22.92 462 ASN A N 1
ATOM 3592 C CA . ASN A 1 462 ? 39.204 32.379 -23.297 1.00 22.92 462 ASN A CA 1
ATOM 3593 C C . ASN A 1 462 ? 39.005 30.839 -23.331 1.00 22.92 462 ASN A C 1
ATOM 3595 O O . ASN A 1 462 ? 39.877 30.121 -22.858 1.00 22.92 462 ASN A O 1
ATOM 3599 N N . THR A 1 463 ? 37.949 30.237 -23.890 1.00 24.86 463 THR A N 1
ATOM 3600 C CA . THR A 1 463 ? 37.341 30.450 -25.224 1.00 24.86 463 THR A CA 1
ATOM 3601 C C . THR A 1 463 ? 35.874 29.974 -25.276 1.00 24.86 463 THR A C 1
ATOM 3603 O O . THR A 1 463 ? 35.387 29.322 -24.359 1.00 24.86 463 THR A O 1
ATOM 3606 N N . SER A 1 464 ? 35.155 30.356 -26.337 1.00 24.25 464 SER A N 1
ATOM 3607 C CA . SER A 1 464 ? 33.692 30.265 -26.492 1.00 24.25 464 SER A CA 1
ATOM 3608 C C . SER A 1 464 ? 33.281 29.377 -27.703 1.00 24.25 464 SER A C 1
ATOM 3610 O O . SER A 1 464 ? 34.065 28.518 -28.095 1.00 24.25 464 SER A O 1
ATOM 3612 N N . PRO A 1 465 ? 32.066 29.479 -28.285 1.00 31.25 465 PRO A N 1
ATOM 3613 C CA . PRO A 1 465 ? 30.859 28.784 -27.821 1.00 31.25 465 PRO A CA 1
ATOM 3614 C C . PRO A 1 465 ? 30.167 27.977 -28.946 1.00 31.25 465 PRO A C 1
ATOM 3616 O O . PRO A 1 465 ? 30.477 28.162 -30.120 1.00 31.25 465 PRO A O 1
ATOM 3619 N N . PHE A 1 466 ? 29.108 27.213 -28.642 1.00 22.64 466 PHE A N 1
ATOM 3620 C CA . PHE A 1 466 ? 28.121 26.846 -29.673 1.00 22.64 466 PHE A CA 1
ATOM 3621 C C . PHE A 1 466 ? 26.669 27.048 -29.235 1.00 22.64 466 PHE A C 1
ATOM 3623 O O . PHE A 1 466 ? 26.266 26.730 -28.120 1.00 22.64 466 PHE A O 1
ATOM 3630 N N . LYS A 1 467 ? 25.894 27.636 -30.153 1.00 22.36 467 LYS A N 1
ATOM 3631 C CA . LYS A 1 467 ? 24.472 27.960 -30.007 1.00 22.36 467 LYS A CA 1
ATOM 3632 C C . LYS A 1 467 ? 23.630 26.721 -30.309 1.00 22.36 467 LYS A C 1
ATOM 3634 O O . LYS A 1 467 ? 23.747 26.177 -31.405 1.00 22.36 467 LYS A O 1
ATOM 3639 N N . ALA A 1 468 ? 22.718 26.352 -29.414 1.00 22.39 468 ALA A N 1
ATOM 3640 C CA . ALA A 1 468 ? 21.589 25.502 -29.777 1.00 22.39 468 ALA A CA 1
ATOM 3641 C C . ALA A 1 468 ? 20.517 26.371 -30.456 1.00 22.39 468 ALA A C 1
ATOM 3643 O O . ALA A 1 468 ? 20.048 27.344 -29.868 1.00 22.39 468 ALA A O 1
ATOM 3644 N N . ASN A 1 469 ? 20.158 26.040 -31.697 1.00 23.19 469 ASN A N 1
ATOM 3645 C CA . ASN A 1 469 ? 19.060 26.679 -32.419 1.00 23.19 469 ASN A CA 1
ATOM 3646 C C . ASN A 1 469 ? 17.852 25.736 -32.415 1.00 23.19 469 ASN A C 1
ATOM 3648 O O . ASN A 1 469 ? 18.001 24.539 -32.661 1.00 23.19 469 ASN A O 1
ATOM 3652 N N . SER A 1 470 ? 16.666 26.259 -32.129 1.00 21.69 470 SER A N 1
ATOM 3653 C CA . SER A 1 470 ? 15.430 25.481 -32.050 1.00 21.69 470 SER A CA 1
ATOM 3654 C C . SER A 1 470 ? 14.807 25.248 -33.435 1.00 21.69 470 SER A C 1
ATOM 3656 O O . SER A 1 470 ? 14.877 26.133 -34.287 1.00 21.69 470 SER A O 1
ATOM 3658 N N . ASN A 1 471 ? 14.147 24.095 -33.647 1.00 21.62 471 ASN A N 1
ATOM 3659 C CA . ASN A 1 471 ? 12.715 24.002 -34.020 1.00 21.62 471 ASN A CA 1
ATOM 3660 C C . ASN A 1 471 ? 12.288 22.617 -34.583 1.00 21.62 471 ASN A C 1
ATOM 3662 O O . ASN A 1 471 ? 12.831 22.137 -35.570 1.00 21.62 471 ASN A O 1
ATOM 3666 N N . ASN A 1 472 ? 11.186 22.103 -34.017 1.00 23.11 472 ASN A N 1
ATOM 3667 C CA . ASN A 1 472 ? 10.075 21.368 -34.660 1.00 23.11 472 ASN A CA 1
ATOM 3668 C C . ASN A 1 472 ? 10.201 19.896 -35.148 1.00 23.11 472 ASN A C 1
ATOM 3670 O O . ASN A 1 472 ? 10.472 19.644 -36.317 1.00 23.11 472 ASN A O 1
ATOM 3674 N N . THR A 1 473 ? 9.839 18.959 -34.244 1.00 25.16 473 THR A N 1
ATOM 3675 C CA . THR A 1 473 ? 8.585 18.126 -34.232 1.00 25.16 473 THR A CA 1
ATOM 3676 C C . THR A 1 473 ? 8.158 17.287 -35.478 1.00 25.16 473 THR A C 1
ATOM 3678 O O . THR A 1 473 ? 8.647 17.516 -36.584 1.00 25.16 473 THR A O 1
ATOM 3681 N N . PRO A 1 474 ? 7.205 16.312 -35.376 1.00 27.52 474 PRO A N 1
ATOM 3682 C CA . PRO A 1 474 ? 6.410 15.853 -34.214 1.00 27.52 474 PRO A CA 1
ATOM 3683 C C . PRO A 1 474 ? 6.388 14.321 -33.955 1.00 27.52 474 PRO A C 1
ATOM 3685 O O . PRO A 1 474 ? 6.474 13.521 -34.883 1.00 27.52 474 PRO A O 1
ATOM 3688 N N . THR A 1 475 ? 6.083 13.910 -32.717 1.00 23.61 475 THR A N 1
ATOM 3689 C CA . THR A 1 475 ? 5.549 12.566 -32.393 1.00 23.61 475 THR A CA 1
ATOM 3690 C C . THR A 1 475 ? 4.454 12.648 -31.323 1.00 23.61 475 THR A C 1
ATOM 3692 O O . THR A 1 475 ? 4.450 13.552 -30.489 1.00 23.61 475 THR A O 1
ATOM 3695 N N . HIS A 1 476 ? 3.488 11.724 -31.380 1.00 24.61 476 HIS A N 1
ATOM 3696 C CA . HIS A 1 476 ? 2.259 11.744 -30.579 1.00 24.61 476 HIS A CA 1
ATOM 3697 C C . HIS A 1 476 ? 2.499 11.641 -29.063 1.00 24.61 476 HIS A C 1
ATOM 3699 O O . HIS A 1 476 ? 2.804 10.566 -28.553 1.00 24.61 476 HIS A O 1
ATOM 3705 N N . ASN A 1 477 ? 2.208 12.721 -28.334 1.00 24.33 477 ASN A N 1
ATOM 3706 C CA . ASN A 1 477 ? 1.907 12.655 -26.906 1.00 24.33 477 ASN A CA 1
ATOM 3707 C C . ASN A 1 477 ? 0.401 12.447 -26.710 1.00 24.33 477 ASN A C 1
ATOM 3709 O O . ASN A 1 477 ? -0.394 13.347 -26.968 1.00 24.33 477 ASN A O 1
ATOM 3713 N N . ALA A 1 478 ? 0.021 11.275 -26.200 1.00 25.16 478 ALA A N 1
ATOM 3714 C CA . ALA A 1 478 ? -1.316 10.995 -25.675 1.00 25.16 478 ALA A CA 1
ATOM 3715 C C . ALA A 1 478 ? -1.260 10.748 -24.156 1.00 25.16 478 ALA A C 1
ATOM 3717 O O . ALA A 1 478 ? -1.849 9.804 -23.634 1.00 25.16 478 ALA A O 1
ATOM 3718 N N . HIS A 1 479 ? -0.540 11.609 -23.432 1.00 26.00 479 HIS A N 1
ATOM 3719 C CA . HIS A 1 479 ? -0.636 11.658 -21.978 1.00 26.00 479 HIS A CA 1
ATOM 3720 C C . HIS A 1 479 ? -1.813 12.544 -21.578 1.00 26.00 479 HIS A C 1
ATOM 3722 O O . HIS A 1 479 ? -1.796 13.755 -21.787 1.00 26.00 479 HIS A O 1
ATOM 3728 N N . ARG A 1 480 ? -2.837 11.925 -20.980 1.00 23.03 480 ARG A N 1
ATOM 3729 C CA . ARG A 1 480 ? -3.894 12.633 -20.254 1.00 23.03 480 ARG A CA 1
ATOM 3730 C C . ARG A 1 480 ? -3.263 13.404 -19.094 1.00 23.03 480 ARG A C 1
ATOM 3732 O O . ARG A 1 480 ? -2.997 12.834 -18.040 1.00 23.03 480 ARG A O 1
ATOM 3739 N N . THR A 1 481 ? -3.058 14.701 -19.285 1.00 24.64 481 THR A N 1
ATOM 3740 C CA . THR A 1 481 ? -2.817 15.647 -18.197 1.00 24.64 481 THR A CA 1
ATOM 3741 C C . THR A 1 481 ? -4.091 15.765 -17.365 1.00 24.64 481 THR A C 1
ATOM 3743 O O . THR A 1 481 ? -4.970 16.564 -17.685 1.00 24.64 481 THR A O 1
ATOM 3746 N N . TYR A 1 482 ? -4.208 14.962 -16.309 1.00 23.27 482 TYR A N 1
ATOM 3747 C CA . TYR A 1 482 ? -5.164 15.233 -15.241 1.00 23.27 482 TYR A CA 1
ATOM 3748 C C . TYR A 1 482 ? -4.506 16.160 -14.226 1.00 23.27 482 TYR A C 1
ATOM 3750 O O . TYR A 1 482 ? -3.760 15.728 -13.352 1.00 23.27 482 TYR A O 1
ATOM 3758 N N . THR A 1 483 ? -4.804 17.450 -14.345 1.00 23.16 483 THR A N 1
ATOM 3759 C CA . THR A 1 483 ? -4.794 18.330 -13.183 1.00 23.16 483 THR A CA 1
ATOM 3760 C C . THR A 1 483 ? -5.891 17.853 -12.227 1.00 23.16 483 THR A C 1
ATOM 3762 O O . THR A 1 483 ? -7.044 17.718 -12.648 1.00 23.16 483 THR A O 1
ATOM 3765 N N . PRO A 1 484 ? -5.597 17.614 -10.938 1.00 25.97 484 PRO A N 1
ATOM 3766 C CA . PRO A 1 484 ? -6.641 17.612 -9.931 1.00 25.97 484 PRO A CA 1
ATOM 3767 C C . PRO A 1 484 ? -7.224 19.024 -9.900 1.00 25.97 484 PRO A C 1
ATOM 3769 O O . PRO A 1 484 ? -6.509 19.992 -9.633 1.00 25.97 484 PRO A O 1
ATOM 3772 N N . THR A 1 485 ? -8.514 19.166 -10.187 1.00 23.64 485 THR A N 1
ATOM 3773 C CA . THR A 1 485 ? -9.236 20.423 -9.977 1.00 23.64 485 THR A CA 1
ATOM 3774 C C . THR A 1 485 ? -9.436 20.643 -8.480 1.00 23.64 485 THR A C 1
ATOM 3776 O O . THR A 1 485 ? -10.534 20.458 -7.954 1.00 23.64 485 THR A O 1
ATOM 3779 N N . HIS A 1 486 ? -8.374 21.043 -7.780 1.00 29.77 486 HIS A N 1
ATOM 3780 C CA . HIS A 1 486 ? -8.495 21.633 -6.454 1.00 29.77 486 HIS A CA 1
ATOM 3781 C C . HIS A 1 486 ? -9.056 23.049 -6.587 1.00 29.77 486 HIS A C 1
ATOM 3783 O O . HIS A 1 486 ? -8.329 24.040 -6.562 1.00 29.77 486 HIS A O 1
ATOM 3789 N N . ASN A 1 487 ? -10.384 23.135 -6.671 1.00 26.53 487 ASN A N 1
ATOM 3790 C CA . ASN A 1 487 ? -11.093 24.323 -6.218 1.00 26.53 487 ASN A CA 1
ATOM 3791 C C . ASN A 1 487 ? -10.959 24.405 -4.691 1.00 26.53 487 ASN A C 1
ATOM 3793 O O . ASN A 1 487 ? -11.840 23.978 -3.951 1.00 26.53 487 ASN A O 1
ATOM 3797 N N . VAL A 1 488 ? -9.847 24.973 -4.232 1.00 27.42 488 VAL A N 1
ATOM 3798 C CA . VAL A 1 488 ? -9.765 25.621 -2.922 1.00 27.42 488 VAL A CA 1
ATOM 3799 C C . VAL A 1 488 ? -9.514 27.098 -3.190 1.00 27.42 488 VAL A C 1
ATOM 3801 O O . VAL A 1 488 ? -8.391 27.592 -3.135 1.00 27.42 488 VAL A O 1
ATOM 3804 N N . ASN A 1 489 ? -10.590 27.810 -3.522 1.00 29.28 489 ASN A N 1
ATOM 3805 C CA . ASN A 1 489 ? -10.595 29.256 -3.360 1.00 29.28 489 ASN A CA 1
ATOM 3806 C C . ASN A 1 489 ? -10.420 29.542 -1.867 1.00 29.28 489 ASN A C 1
ATOM 3808 O O . ASN A 1 489 ? -11.315 29.192 -1.105 1.00 29.28 489 ASN A O 1
ATOM 3812 N N . ILE A 1 490 ? -9.313 30.183 -1.478 1.00 27.25 490 ILE A N 1
ATOM 3813 C CA . ILE A 1 490 ? -9.275 31.315 -0.533 1.00 27.25 490 ILE A CA 1
ATOM 3814 C C . ILE A 1 490 ? -7.831 31.849 -0.402 1.00 27.25 490 ILE A C 1
ATOM 3816 O O . ILE A 1 490 ? -6.925 31.173 0.069 1.00 27.25 490 ILE A O 1
ATOM 3820 N N . LEU A 1 491 ? -7.673 33.112 -0.818 1.00 28.14 491 LEU A N 1
ATOM 3821 C CA . LEU A 1 491 ? -6.664 34.097 -0.399 1.00 28.14 491 LEU A CA 1
ATOM 3822 C C . LEU A 1 491 ? -5.162 33.787 -0.579 1.00 28.14 491 LEU A C 1
ATOM 3824 O O . LEU A 1 491 ? -4.426 33.562 0.379 1.00 28.14 491 LEU A O 1
ATOM 3828 N N . SER A 1 492 ? -4.666 34.058 -1.789 1.00 24.12 492 SER A N 1
ATOM 3829 C CA . SER A 1 492 ? -3.361 34.711 -1.971 1.00 24.12 492 SER A CA 1
ATOM 3830 C C . SER A 1 492 ? -3.569 36.183 -2.352 1.00 24.12 492 SER A C 1
ATOM 3832 O O . SER A 1 492 ? -4.097 36.438 -3.432 1.00 24.12 492 SER A O 1
ATOM 3834 N N . ASN A 1 493 ? -3.178 37.136 -1.497 1.00 27.44 493 ASN A N 1
ATOM 3835 C CA . ASN A 1 493 ? -2.807 38.513 -1.877 1.00 27.44 493 ASN A CA 1
ATOM 3836 C C . ASN A 1 493 ? -2.261 39.303 -0.672 1.00 27.44 493 ASN A C 1
ATOM 3838 O O . ASN A 1 493 ? -2.831 39.269 0.416 1.00 27.44 493 ASN A O 1
ATOM 3842 N N . THR A 1 494 ? -1.188 40.062 -0.895 1.00 25.08 494 THR A N 1
ATOM 3843 C CA . THR A 1 494 ? -0.600 41.055 0.027 1.00 25.08 494 THR A CA 1
ATOM 3844 C C . THR A 1 494 ? -0.311 42.354 -0.769 1.00 25.08 494 THR A C 1
ATOM 3846 O O . THR A 1 494 ? -0.521 42.372 -1.981 1.00 25.08 494 THR A O 1
ATOM 3849 N N . PRO A 1 495 ? 0.023 43.496 -0.141 1.00 32.31 495 PRO A N 1
ATOM 3850 C CA . PRO A 1 495 ? -0.982 44.395 0.422 1.00 32.31 495 PRO A CA 1
ATOM 3851 C C . PRO A 1 495 ? -0.957 45.812 -0.194 1.00 32.31 495 PRO A C 1
ATOM 3853 O O . PRO A 1 495 ? 0.085 46.305 -0.623 1.00 32.31 495 PRO A O 1
ATOM 3856 N N . THR A 1 496 ? -2.081 46.533 -0.122 1.00 26.23 496 THR A N 1
ATOM 3857 C CA . THR A 1 496 ? -2.138 47.989 -0.369 1.00 26.23 496 THR A CA 1
ATOM 3858 C C . THR A 1 496 ? -2.936 48.704 0.723 1.00 26.23 496 THR A C 1
ATOM 3860 O O . THR A 1 496 ? -4.020 48.263 1.097 1.00 26.23 496 THR A O 1
ATOM 3863 N N . HIS A 1 497 ? -2.378 49.805 1.231 1.00 27.16 497 HIS A N 1
ATOM 3864 C CA . HIS A 1 497 ? -2.905 50.641 2.323 1.00 27.16 497 HIS A CA 1
ATOM 3865 C C . HIS A 1 497 ? -4.152 51.486 1.912 1.00 27.16 497 HIS A C 1
ATOM 3867 O O . HIS A 1 497 ? -4.520 51.479 0.739 1.00 27.16 497 HIS A O 1
ATOM 3873 N N . PRO A 1 498 ? -4.872 52.128 2.864 1.00 39.31 498 PRO A N 1
ATOM 3874 C CA . PRO A 1 498 ? -6.303 51.868 3.088 1.00 39.31 498 PRO A CA 1
ATOM 3875 C C . PRO A 1 498 ? -7.255 52.923 2.481 1.00 39.31 498 PRO A C 1
ATOM 3877 O O . PRO A 1 498 ? -6.818 53.884 1.848 1.00 39.31 498 PRO A O 1
ATOM 3880 N N . PRO A 1 499 ? -8.565 52.814 2.771 1.00 26.27 499 PRO A N 1
ATOM 3881 C CA . PRO A 1 499 ? -9.115 53.827 3.679 1.00 26.27 499 PRO A CA 1
ATOM 3882 C C . PRO A 1 499 ? -9.909 53.264 4.872 1.00 26.27 499 PRO A C 1
ATOM 3884 O O . PRO A 1 499 ? -10.408 52.143 4.878 1.00 26.27 499 PRO A O 1
ATOM 3887 N N . SER A 1 500 ? -10.003 54.095 5.906 1.00 35.97 500 SER A N 1
ATOM 3888 C CA . SER A 1 500 ? -10.685 53.874 7.185 1.00 35.97 500 SER A CA 1
ATOM 3889 C C . SER A 1 500 ? -12.210 53.734 7.080 1.00 35.97 500 SER A C 1
ATOM 3891 O O . SER A 1 500 ? -12.837 54.607 6.480 1.00 35.97 500 SER A O 1
ATOM 3893 N N . ASN A 1 501 ? -12.804 52.746 7.775 1.00 28.33 501 ASN A N 1
ATOM 3894 C CA . ASN A 1 501 ? -13.797 52.965 8.854 1.00 28.33 501 ASN A CA 1
ATOM 3895 C C . ASN A 1 501 ? -14.435 51.658 9.396 1.00 28.33 501 ASN A C 1
ATOM 3897 O O . ASN A 1 501 ? -15.297 51.099 8.732 1.00 28.33 501 ASN A O 1
ATOM 3901 N N . LEU A 1 502 ? -14.111 51.321 10.661 1.00 27.42 502 LEU A N 1
ATOM 3902 C CA . LEU A 1 502 ? -14.925 50.584 11.667 1.00 27.42 502 LEU A CA 1
ATOM 3903 C C . LEU A 1 502 ? -15.368 49.115 11.392 1.00 27.42 502 LEU A C 1
ATOM 3905 O O . LEU A 1 502 ? -15.479 48.713 10.240 1.00 27.42 502 LEU A O 1
ATOM 3909 N N . PRO A 1 503 ? -15.720 48.322 12.437 1.00 28.97 503 PRO A N 1
ATOM 3910 C CA . PRO A 1 503 ? -15.505 48.496 13.883 1.00 28.97 503 PRO A CA 1
ATOM 3911 C C . PRO A 1 503 ? -14.566 47.431 14.510 1.00 28.97 503 PRO A C 1
ATOM 3913 O O . PRO A 1 503 ? -14.129 46.484 13.863 1.00 28.97 503 PRO A O 1
ATOM 3916 N N . THR A 1 504 ? -14.243 47.611 15.793 1.00 26.42 504 THR A N 1
ATOM 3917 C CA . THR A 1 504 ? -13.449 46.695 16.642 1.00 26.42 504 THR A CA 1
ATOM 3918 C C . THR A 1 504 ? -14.196 45.401 17.009 1.00 26.42 504 THR A C 1
ATOM 3920 O O . THR A 1 504 ? -15.427 45.395 16.949 1.00 26.42 504 THR A O 1
ATOM 3923 N N . PRO A 1 505 ? -13.503 44.331 17.461 1.00 31.78 505 PRO A N 1
ATOM 3924 C CA . PRO A 1 505 ? -14.155 43.100 17.905 1.00 31.78 505 PRO A CA 1
ATOM 3925 C C . PRO A 1 505 ? -15.022 43.370 19.138 1.00 31.78 505 PRO A C 1
ATOM 3927 O O . PRO A 1 505 ? -14.556 43.951 20.119 1.00 31.78 505 PRO A O 1
ATOM 3930 N N . SER A 1 506 ? -16.280 42.945 19.096 1.00 28.70 506 SER A N 1
ATOM 3931 C CA . SER A 1 506 ? -17.140 42.890 20.274 1.00 28.70 506 SER A CA 1
ATOM 3932 C C . SER A 1 506 ? -16.869 41.598 21.037 1.00 28.70 506 SER A C 1
ATOM 3934 O O . SER A 1 506 ? -17.105 40.519 20.495 1.00 28.70 506 SER A O 1
ATOM 3936 N N . ASN A 1 507 ? -16.429 41.713 22.291 1.00 37.22 507 ASN A N 1
ATOM 3937 C CA . ASN A 1 507 ? -16.373 40.586 23.221 1.00 37.22 507 ASN A CA 1
ATOM 3938 C C . ASN A 1 507 ? -17.738 39.886 23.275 1.00 37.22 507 ASN A C 1
ATOM 3940 O O . ASN A 1 507 ? -18.725 40.502 23.686 1.00 37.22 507 ASN A O 1
ATOM 3944 N N . VAL A 1 508 ? -17.775 38.600 22.933 1.00 31.30 508 VAL A N 1
ATOM 3945 C CA . VAL A 1 508 ? -18.842 37.693 23.357 1.00 31.30 508 VAL A CA 1
ATOM 3946 C C . VAL A 1 508 ? -18.257 36.863 24.496 1.00 31.30 508 VAL A C 1
ATOM 3948 O O . VAL A 1 508 ? -17.441 35.988 24.225 1.00 31.30 508 VAL A O 1
ATOM 3951 N N . PRO A 1 509 ? -18.598 37.142 25.766 1.00 31.23 509 PRO A N 1
ATOM 3952 C CA . PRO A 1 509 ? -18.236 36.251 26.853 1.00 31.23 509 PRO A CA 1
ATOM 3953 C C . PRO A 1 509 ? -19.131 35.013 26.754 1.00 31.23 509 PRO A C 1
ATOM 3955 O O . PRO A 1 509 ? -20.302 35.061 27.136 1.00 31.23 509 PRO A O 1
ATOM 3958 N N . LEU A 1 510 ? -18.590 33.920 26.217 1.00 37.22 510 LEU A N 1
ATOM 3959 C CA . LEU A 1 510 ? -19.242 32.617 26.261 1.00 37.22 510 LEU A CA 1
ATOM 3960 C C . LEU A 1 510 ? -19.131 32.080 27.693 1.00 37.22 510 LEU A C 1
ATOM 3962 O O . LEU A 1 510 ? -18.119 31.516 28.098 1.00 37.22 510 LEU A O 1
ATOM 3966 N N . GLY A 1 511 ? -20.174 32.324 28.488 1.00 29.72 511 GLY A N 1
ATOM 3967 C CA . GLY A 1 511 ? -20.379 31.596 29.739 1.00 29.72 511 GLY A CA 1
ATOM 3968 C C . GLY A 1 511 ? -20.674 30.116 29.472 1.00 29.72 511 GLY A C 1
ATOM 3969 O O . GLY A 1 511 ? -20.910 29.729 28.331 1.00 29.72 511 GLY A O 1
ATOM 3970 N N . GLU A 1 512 ? -20.693 29.303 30.532 1.00 32.09 512 GLU A N 1
ATOM 3971 C CA . GLU A 1 512 ? -20.929 27.847 30.496 1.00 32.09 512 GLU A CA 1
ATOM 3972 C C . GLU A 1 512 ? -22.372 27.446 30.086 1.00 32.09 512 GLU A C 1
ATOM 3974 O O . GLU A 1 512 ? -23.042 26.685 30.785 1.00 32.09 512 GLU A O 1
ATOM 3979 N N . GLU A 1 513 ? -22.872 27.930 28.948 1.00 35.09 513 GLU A N 1
ATOM 3980 C CA . GLU A 1 513 ? -23.996 27.307 28.245 1.00 35.09 513 GLU A CA 1
ATOM 3981 C C . GLU A 1 513 ? -23.439 26.220 27.319 1.00 35.09 513 GLU A C 1
ATOM 3983 O O . GLU A 1 513 ? -22.499 26.438 26.552 1.00 35.09 513 GLU A O 1
ATOM 3988 N N . ALA A 1 514 ? -23.965 25.002 27.450 1.00 39.94 514 ALA A N 1
ATOM 3989 C CA . ALA A 1 514 ? -23.429 23.847 26.747 1.00 39.94 514 ALA A CA 1
ATOM 3990 C C . ALA A 1 514 ? -23.585 23.996 25.223 1.00 39.94 514 ALA A C 1
ATOM 3992 O O . ALA A 1 514 ? -24.637 24.392 24.726 1.00 39.94 514 ALA A O 1
ATOM 3993 N N . LEU A 1 515 ? -22.544 23.613 24.478 1.00 44.88 515 LEU A N 1
ATOM 3994 C CA . LEU A 1 515 ? -22.573 23.476 23.018 1.00 44.88 515 LEU A CA 1
ATOM 3995 C C . LEU A 1 515 ? -23.513 22.316 22.635 1.00 44.88 515 LEU A C 1
ATOM 3997 O O . LEU A 1 515 ? -23.080 21.172 22.492 1.00 44.88 515 LEU A O 1
ATOM 4001 N N . GLU A 1 516 ? -24.815 22.603 22.550 1.00 44.12 516 GLU A N 1
ATOM 4002 C CA . GLU A 1 516 ? -25.884 21.595 22.461 1.00 44.12 516 GLU A CA 1
ATOM 4003 C C . GLU A 1 516 ? -26.181 21.079 21.040 1.00 44.12 516 GLU A C 1
ATOM 4005 O O . GLU A 1 516 ? -26.908 20.091 20.910 1.00 44.12 516 GLU A O 1
ATOM 4010 N N . SER A 1 517 ? -25.591 21.653 19.979 1.00 55.53 517 SER A N 1
ATOM 4011 C CA . SER A 1 517 ? -25.710 21.118 18.611 1.00 55.53 517 SER A CA 1
ATOM 4012 C C . SER A 1 517 ? -24.355 20.755 17.965 1.00 55.53 517 SER A C 1
ATOM 4014 O O . SER A 1 517 ? -23.354 21.451 18.159 1.00 55.53 517 SER A O 1
ATOM 4016 N N . PRO A 1 518 ? -24.291 19.675 17.154 1.00 54.94 518 PRO A N 1
ATOM 4017 C CA . PRO A 1 518 ? -23.104 19.357 16.354 1.00 54.94 518 PRO A CA 1
ATOM 4018 C C . PRO A 1 518 ? -22.783 20.393 15.267 1.00 54.94 518 PRO A C 1
ATOM 4020 O O . PRO A 1 518 ? -21.649 20.438 14.800 1.00 54.94 518 PRO A O 1
ATOM 4023 N N . GLU A 1 519 ? -23.767 21.188 14.843 1.00 60.62 519 GLU A N 1
ATOM 4024 C CA . GLU A 1 519 ? -23.627 22.161 13.754 1.00 60.62 519 GLU A CA 1
ATOM 4025 C C . GLU A 1 519 ? -22.859 23.402 14.243 1.00 60.62 519 GLU A C 1
ATOM 4027 O O . GLU A 1 519 ? -21.888 23.811 13.602 1.00 60.62 519 GLU A O 1
ATOM 4032 N N . ASP A 1 520 ? -23.179 23.897 15.445 1.00 69.12 520 ASP A N 1
ATOM 4033 C CA . ASP A 1 520 ? -22.459 25.006 16.094 1.00 69.12 520 ASP A CA 1
ATOM 4034 C C . ASP A 1 520 ? -20.982 24.651 16.355 1.00 69.12 520 ASP A C 1
ATOM 4036 O O . ASP A 1 520 ? -20.078 25.461 16.143 1.00 69.12 520 ASP A O 1
ATOM 4040 N N . LEU A 1 521 ? -20.711 23.402 16.762 1.00 70.19 521 LEU A N 1
ATOM 4041 C CA . LEU A 1 521 ? -19.350 22.897 16.982 1.00 70.19 521 LEU A CA 1
ATOM 4042 C C . LEU A 1 521 ? -18.500 22.900 15.702 1.00 70.19 521 LEU A C 1
ATOM 4044 O O . LEU A 1 521 ? -17.302 23.181 15.770 1.00 70.19 521 LEU A O 1
ATOM 4048 N N . VAL A 1 522 ? -19.093 22.598 14.543 1.00 74.44 522 VAL A N 1
ATOM 4049 C CA . VAL A 1 522 ? -18.390 22.645 13.250 1.00 74.44 522 VAL A CA 1
ATOM 4050 C C . VAL A 1 522 ? -18.088 24.090 12.856 1.00 74.44 522 VAL A C 1
ATOM 4052 O O . VAL A 1 522 ? -16.958 24.374 12.456 1.00 74.44 522 VAL A O 1
ATOM 4055 N N . GLU A 1 523 ? -19.035 25.020 13.029 1.00 80.38 523 GLU A N 1
ATOM 4056 C CA . GLU A 1 523 ? -18.795 26.440 12.739 1.00 80.38 523 GLU A CA 1
ATOM 4057 C C . GLU A 1 523 ? -17.688 27.027 13.632 1.00 80.38 523 GLU A C 1
ATOM 4059 O O . GLU A 1 523 ? -16.801 27.728 13.135 1.00 80.38 523 GLU A O 1
ATOM 4064 N N . VAL A 1 524 ? -17.671 26.698 14.931 1.00 81.75 524 VAL A N 1
ATOM 4065 C CA . VAL A 1 524 ? -16.573 27.073 15.839 1.00 81.75 524 VAL A CA 1
ATOM 4066 C C . VAL A 1 524 ? -15.237 26.543 15.314 1.00 81.75 524 VAL A C 1
ATOM 4068 O O . VAL A 1 524 ? -14.295 27.320 15.173 1.00 81.75 524 VAL A O 1
ATOM 4071 N N . VAL A 1 525 ? -15.138 25.264 14.941 1.00 80.31 525 VAL A N 1
ATOM 4072 C CA . VAL A 1 525 ? -13.879 24.687 14.431 1.00 80.31 525 VAL A CA 1
ATOM 4073 C C . VAL A 1 525 ? -13.439 25.354 13.120 1.00 80.31 525 VAL A C 1
ATOM 4075 O O . VAL A 1 525 ? -12.256 25.668 12.969 1.00 80.31 525 VAL A O 1
ATOM 4078 N N . GLU A 1 526 ? -14.357 25.653 12.195 1.00 83.62 526 GLU A N 1
ATOM 4079 C CA . GLU A 1 526 ? -14.036 26.396 10.966 1.00 83.62 526 GLU A CA 1
ATOM 4080 C C . GLU A 1 526 ? -13.619 27.857 11.245 1.00 83.62 526 GLU A C 1
ATOM 4082 O O . GLU A 1 526 ? -12.767 28.400 10.530 1.00 83.62 526 GLU A O 1
ATOM 4087 N N . ASN A 1 527 ? -14.147 28.494 12.301 1.00 84.62 527 ASN A N 1
ATOM 4088 C CA . ASN A 1 527 ? -13.653 29.782 12.803 1.00 84.62 527 ASN A CA 1
ATOM 4089 C C . ASN A 1 527 ? -12.202 29.661 13.307 1.00 84.62 527 ASN A C 1
ATOM 4091 O O . ASN A 1 527 ? -11.342 30.412 12.839 1.00 84.62 527 ASN A O 1
ATOM 4095 N N . VAL A 1 528 ? -11.896 28.679 14.169 1.00 85.75 528 VAL A N 1
ATOM 4096 C CA . VAL A 1 528 ? -10.526 28.440 14.673 1.00 85.75 528 VAL A CA 1
ATOM 4097 C C . VAL A 1 528 ? -9.550 28.167 13.526 1.00 85.75 528 VAL A C 1
ATOM 4099 O O . VAL A 1 528 ? -8.464 28.744 13.483 1.00 85.75 528 VAL A O 1
ATOM 4102 N N . MET A 1 529 ? -9.932 27.344 12.545 1.00 85.62 529 MET A N 1
ATOM 4103 C CA . MET A 1 529 ? -9.098 27.067 11.368 1.00 85.62 529 MET A CA 1
ATOM 4104 C C . MET A 1 529 ? -8.789 28.329 10.551 1.00 85.62 529 MET A C 1
ATOM 4106 O O . MET A 1 529 ? -7.671 28.474 10.050 1.00 85.62 529 MET A O 1
ATOM 4110 N N . ARG A 1 530 ? -9.738 29.268 10.436 1.00 86.19 530 ARG A N 1
ATOM 4111 C CA . ARG A 1 530 ? -9.496 30.569 9.791 1.00 86.19 530 ARG A CA 1
ATOM 4112 C C . ARG A 1 530 ? -8.522 31.438 10.593 1.00 86.19 530 ARG A C 1
ATOM 4114 O O . ARG A 1 530 ? -7.671 32.079 9.978 1.00 86.19 530 ARG A O 1
ATOM 4121 N N . GLU A 1 531 ? -8.573 31.411 11.923 1.00 87.25 531 GLU A N 1
ATOM 4122 C CA . GLU A 1 531 ? -7.594 32.104 12.775 1.00 87.25 531 GLU A CA 1
ATOM 4123 C C . GLU A 1 531 ? -6.190 31.479 12.703 1.00 87.25 531 GLU A C 1
ATOM 4125 O O . GLU A 1 531 ? -5.206 32.218 12.622 1.00 87.25 531 GLU A O 1
ATOM 4130 N N . VAL A 1 532 ? -6.075 30.147 12.595 1.00 85.94 532 VAL A N 1
ATOM 4131 C CA . VAL A 1 532 ? -4.797 29.463 12.302 1.00 85.94 532 VAL A CA 1
ATOM 4132 C C . VAL A 1 532 ? -4.208 29.946 10.973 1.00 85.94 532 VAL A C 1
ATOM 4134 O O . VAL A 1 532 ? -3.035 30.306 10.915 1.00 85.94 532 VAL A O 1
ATOM 4137 N N . VAL A 1 533 ? -5.011 30.011 9.904 1.00 85.38 533 VAL A N 1
ATOM 4138 C CA . VAL A 1 533 ? -4.560 30.497 8.582 1.00 85.38 533 VAL A CA 1
ATOM 4139 C C . VAL A 1 533 ? -4.159 31.980 8.614 1.00 85.38 533 VAL A C 1
ATOM 4141 O O . VAL A 1 533 ? -3.280 32.392 7.859 1.00 85.38 533 VAL A O 1
ATOM 4144 N N . ARG A 1 534 ? -4.756 32.782 9.505 1.00 86.25 534 ARG A N 1
ATOM 4145 C CA . ARG A 1 534 ? -4.384 34.187 9.757 1.00 86.25 534 ARG A CA 1
ATOM 4146 C C . ARG A 1 534 ? -3.144 34.347 10.649 1.00 86.25 534 ARG A C 1
ATOM 4148 O O . ARG A 1 534 ? -2.633 35.458 10.754 1.00 86.25 534 ARG A O 1
ATOM 4155 N N . GLY A 1 535 ? -2.664 33.274 11.282 1.00 83.94 535 GLY A N 1
ATOM 4156 C CA . GLY A 1 535 ? -1.551 33.305 12.234 1.00 83.94 535 GLY A CA 1
ATOM 4157 C C . GLY A 1 535 ? -1.912 33.875 13.613 1.00 83.94 535 GLY A C 1
ATOM 4158 O O . GLY A 1 535 ? -1.016 34.274 14.355 1.00 83.94 535 GLY A O 1
ATOM 4159 N N . A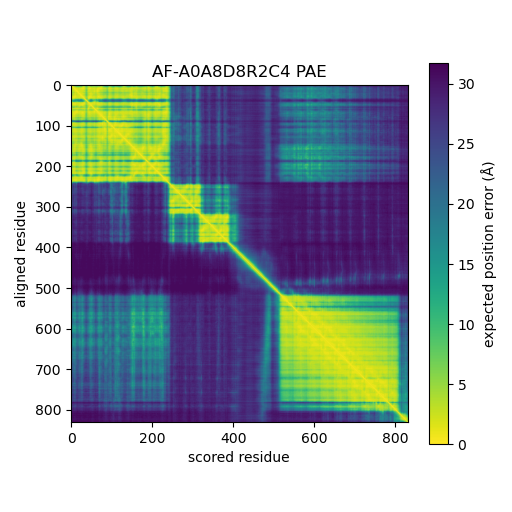SN A 1 536 ? -3.199 33.933 13.972 1.00 87.00 536 ASN A N 1
ATOM 4160 C CA . ASN A 1 536 ? -3.660 34.464 15.257 1.00 87.00 536 ASN A CA 1
ATOM 4161 C C . ASN A 1 536 ? -3.559 33.403 16.369 1.00 87.00 536 ASN A C 1
ATOM 4163 O O . ASN A 1 536 ? -4.551 32.834 16.825 1.00 87.00 536 ASN A O 1
ATOM 4167 N N . THR A 1 537 ? -2.329 33.118 16.800 1.00 81.75 537 THR A N 1
ATOM 4168 C CA . THR A 1 53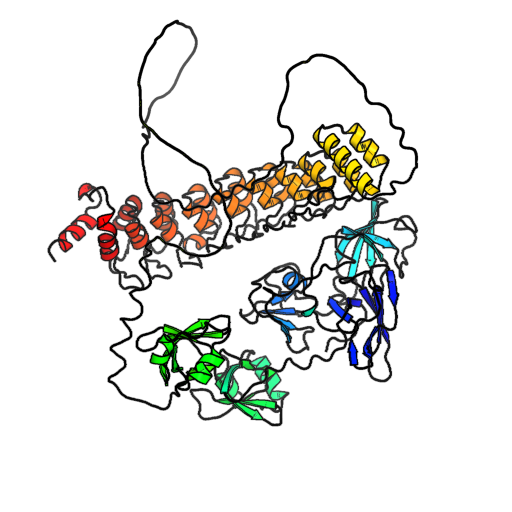7 ? -2.027 32.074 17.796 1.00 81.75 537 THR A CA 1
ATOM 4169 C C . THR A 1 537 ? -2.653 32.325 19.169 1.00 81.75 537 THR A C 1
ATOM 4171 O O . THR A 1 537 ? -2.910 31.367 19.893 1.00 81.75 537 THR A O 1
ATOM 4174 N N . ALA A 1 538 ? -2.943 33.581 19.528 1.00 84.06 538 ALA A N 1
ATOM 4175 C CA . ALA A 1 538 ? -3.606 33.919 20.787 1.00 84.06 538 ALA A CA 1
ATOM 4176 C C . ALA A 1 538 ? -5.049 33.391 20.823 1.00 84.06 538 ALA A C 1
ATOM 4178 O O . ALA A 1 538 ? -5.378 32.612 21.714 1.00 84.06 538 ALA A O 1
ATOM 4179 N N . ALA A 1 539 ? -5.860 33.720 19.810 1.00 81.88 539 ALA A N 1
ATOM 4180 C CA . ALA A 1 539 ? -7.234 33.224 19.709 1.00 81.88 539 ALA A CA 1
ATOM 4181 C C . ALA A 1 539 ? -7.279 31.691 19.602 1.00 81.88 539 ALA A C 1
ATOM 4183 O O . ALA A 1 539 ? -8.093 31.040 20.246 1.00 81.88 539 ALA A O 1
ATOM 4184 N N . VAL A 1 540 ? -6.359 31.083 18.841 1.00 81.62 540 VAL A N 1
ATOM 4185 C CA . VAL A 1 540 ? -6.276 29.615 18.727 1.00 81.62 540 VAL A CA 1
ATOM 4186 C C . VAL A 1 540 ? -6.027 28.951 20.088 1.00 81.62 540 VAL A C 1
ATOM 4188 O O . VAL A 1 540 ? -6.586 27.889 20.344 1.00 81.62 540 VAL A O 1
ATOM 4191 N N . ARG A 1 541 ? -5.228 29.561 20.974 1.00 81.62 541 ARG A N 1
ATOM 4192 C CA . ARG A 1 541 ? -5.000 29.043 22.334 1.00 81.62 541 ARG A CA 1
ATOM 4193 C C . ARG A 1 541 ? -6.216 29.225 23.237 1.00 81.62 541 ARG A C 1
ATOM 4195 O O . ARG A 1 541 ? -6.565 28.274 23.916 1.00 81.62 541 ARG A O 1
ATOM 4202 N N . GLU A 1 542 ? -6.878 30.378 23.177 1.00 82.56 542 GLU A N 1
ATOM 4203 C CA . GLU A 1 542 ? -8.128 30.657 23.900 1.00 82.56 542 GLU A CA 1
ATOM 4204 C C . GLU A 1 542 ? -9.191 29.587 23.587 1.00 82.56 542 GLU A C 1
ATOM 4206 O O . GLU A 1 542 ? -9.638 28.877 24.486 1.00 82.56 542 GLU A O 1
ATOM 4211 N N . TYR A 1 543 ? -9.454 29.316 22.302 1.00 79.38 543 TYR A N 1
ATOM 4212 C CA . TYR A 1 543 ? -10.365 28.238 21.891 1.00 79.38 543 TYR A CA 1
ATOM 4213 C C . TYR A 1 543 ? -9.918 26.829 22.337 1.00 79.38 543 TYR A C 1
ATOM 4215 O O . TYR A 1 543 ? -10.759 25.986 22.655 1.00 79.38 543 TYR A O 1
ATOM 4223 N N . LEU A 1 544 ? -8.608 26.546 22.371 1.00 75.56 544 LEU A N 1
ATOM 4224 C CA . LEU A 1 544 ? -8.065 25.270 22.871 1.00 75.56 544 LEU A CA 1
ATOM 4225 C C . LEU A 1 544 ? -8.134 25.144 24.405 1.00 75.56 544 LEU A C 1
ATOM 4227 O O . LEU A 1 544 ? -8.119 24.024 24.923 1.00 75.56 544 LEU A O 1
ATOM 4231 N N . ASP A 1 545 ? -8.178 26.259 25.132 1.00 74.25 545 ASP A N 1
ATOM 4232 C CA . ASP A 1 545 ? -8.331 26.299 26.586 1.00 74.25 545 ASP A CA 1
ATOM 4233 C C . ASP A 1 545 ? -9.805 26.153 27.012 1.00 74.25 545 ASP A C 1
ATOM 4235 O O . ASP A 1 545 ? -10.066 25.549 28.052 1.00 74.25 545 ASP A O 1
ATOM 4239 N N . GLU A 1 546 ? -10.758 26.608 26.191 1.00 68.69 546 GLU A N 1
ATOM 4240 C CA . GLU A 1 546 ? -12.198 26.569 26.492 1.00 68.69 546 GLU A CA 1
ATOM 4241 C C . GLU A 1 546 ? -12.904 25.238 26.155 1.00 68.69 546 GLU A C 1
ATOM 4243 O O . GLU A 1 546 ? -13.834 24.854 26.866 1.00 68.69 546 GLU A O 1
ATOM 4248 N N . ALA A 1 547 ? -12.505 24.514 25.095 1.00 66.62 547 ALA A N 1
ATOM 4249 C CA . ALA A 1 547 ? -13.328 23.420 24.555 1.00 66.62 547 ALA A CA 1
ATOM 4250 C C . ALA A 1 547 ? -12.567 22.139 24.138 1.00 66.62 547 ALA A C 1
ATOM 4252 O O . ALA A 1 547 ? -12.126 21.990 23.000 1.00 66.62 547 ALA A O 1
ATOM 4253 N N . ASP A 1 548 ? -12.563 21.111 24.998 1.00 66.00 548 ASP A N 1
ATOM 4254 C CA . ASP A 1 548 ? -12.079 19.747 24.672 1.00 66.00 548 ASP A CA 1
ATOM 4255 C C . ASP A 1 548 ? -12.829 19.081 23.486 1.00 66.00 548 ASP A C 1
ATOM 4257 O O . ASP A 1 548 ? -12.360 18.091 22.914 1.00 66.00 548 ASP A O 1
ATOM 4261 N N . SER A 1 549 ? -14.010 19.588 23.113 1.00 67.81 549 SER A N 1
ATOM 4262 C CA . SER A 1 549 ? -14.850 19.064 22.025 1.00 67.81 549 SER A CA 1
ATOM 4263 C C . SER A 1 549 ? -14.303 19.354 20.621 1.00 67.81 549 SER A C 1
ATOM 4265 O O . SER A 1 549 ? -14.569 18.574 19.706 1.00 67.81 549 SER A O 1
ATOM 4267 N N . ILE A 1 550 ? -13.510 20.417 20.434 1.00 73.25 550 ILE A N 1
ATOM 4268 C CA . ILE A 1 550 ? -13.007 20.826 19.105 1.00 73.25 550 ILE A CA 1
ATOM 4269 C C . ILE A 1 550 ? -11.819 19.979 18.623 1.00 73.25 550 ILE A C 1
ATOM 4271 O O . ILE A 1 550 ? -11.544 19.916 17.427 1.00 73.25 550 ILE A O 1
ATOM 4275 N N . VAL A 1 551 ? -11.125 19.314 19.555 1.00 74.31 551 VAL A N 1
ATOM 4276 C CA . VAL A 1 551 ? -9.807 18.671 19.382 1.00 74.31 551 VAL A CA 1
ATOM 4277 C C . VAL A 1 551 ? -9.737 17.714 18.183 1.00 74.31 551 VAL A C 1
ATOM 4279 O O . VAL A 1 551 ? -8.760 17.717 17.433 1.00 74.31 551 VAL A O 1
ATOM 4282 N N . ASP A 1 552 ? -10.786 16.914 17.998 1.00 74.88 552 ASP A N 1
ATOM 4283 C CA . ASP A 1 552 ? -10.908 15.874 16.964 1.00 74.88 552 ASP A CA 1
ATOM 4284 C C . ASP A 1 552 ? -12.082 16.131 16.004 1.00 74.88 552 ASP A C 1
ATOM 4286 O O . ASP A 1 552 ? -12.417 15.259 15.202 1.00 74.88 552 ASP A O 1
ATOM 4290 N N . CYS A 1 553 ? -12.744 17.288 16.106 1.00 76.19 553 CYS A N 1
ATOM 4291 C CA . CYS A 1 553 ? -13.957 17.571 15.346 1.00 76.19 553 CYS A CA 1
ATOM 4292 C C . CYS A 1 553 ? -13.631 17.674 13.840 1.00 76.19 553 CYS A C 1
ATOM 4294 O O . CYS A 1 553 ? -12.814 18.522 13.459 1.00 76.19 553 CYS A O 1
ATOM 4296 N N . PRO A 1 554 ? -14.211 16.812 12.980 1.00 76.81 554 PRO A N 1
ATOM 4297 C CA . PRO A 1 554 ? -14.017 16.895 11.543 1.00 76.81 554 PRO A CA 1
ATOM 4298 C C . PRO A 1 554 ? -14.943 17.961 10.945 1.00 76.81 554 PRO A C 1
ATOM 4300 O O . PRO A 1 554 ? -16.146 17.966 11.200 1.00 76.81 554 PRO A O 1
ATOM 4303 N N . VAL A 1 555 ? -14.390 18.828 10.102 1.00 78.12 555 VAL A N 1
ATOM 4304 C CA . VAL A 1 555 ? -15.147 19.788 9.287 1.00 78.12 555 VAL A CA 1
ATOM 4305 C C . VAL A 1 555 ? -15.273 19.289 7.843 1.00 78.12 555 VAL A C 1
ATOM 4307 O O . VAL A 1 555 ? -14.983 18.128 7.533 1.00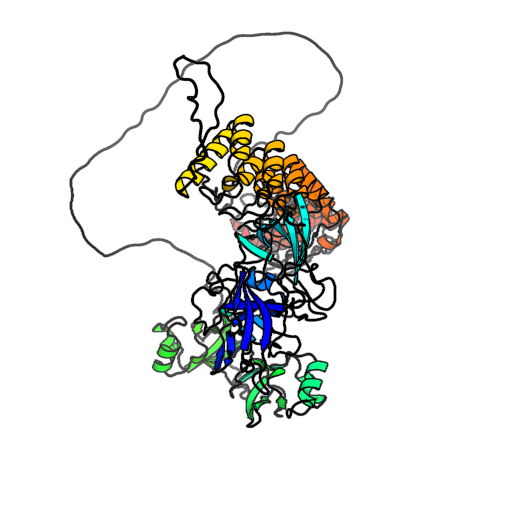 78.12 555 VAL A O 1
ATOM 4310 N N . SER A 1 556 ? -15.701 20.170 6.937 1.00 76.69 556 SER A N 1
ATOM 4311 C CA . SER A 1 556 ? -15.771 19.918 5.498 1.00 76.69 556 SER A CA 1
ATOM 4312 C C . SER A 1 556 ? -14.514 19.210 4.932 1.00 76.69 556 SER A C 1
ATOM 4314 O O . SER A 1 556 ? -13.377 19.678 5.041 1.00 76.69 556 SER A O 1
ATOM 4316 N N . GLY A 1 557 ? -14.720 18.037 4.318 1.00 67.81 557 GLY A N 1
ATOM 4317 C CA . GLY A 1 557 ? -13.649 17.184 3.779 1.00 67.81 557 GLY A CA 1
ATOM 4318 C C . GLY A 1 557 ? -12.965 16.253 4.794 1.00 67.81 557 GLY A C 1
ATOM 4319 O O . GLY A 1 557 ? -11.870 15.770 4.512 1.00 67.81 557 GLY A O 1
ATOM 4320 N N . GLY A 1 558 ? -13.542 16.046 5.984 1.00 76.25 558 GLY A N 1
ATOM 4321 C CA . GLY A 1 558 ? -12.998 15.164 7.029 1.00 76.25 558 GLY A CA 1
ATOM 4322 C C . GLY A 1 558 ? -11.814 15.757 7.804 1.00 76.25 558 GLY A C 1
ATOM 4323 O O . GLY A 1 558 ? -11.153 15.059 8.571 1.00 76.25 558 GLY A O 1
ATOM 4324 N N . LYS A 1 559 ? -11.518 17.044 7.600 1.00 83.69 559 LYS A N 1
ATOM 4325 C CA . LYS A 1 559 ? -10.328 17.710 8.145 1.00 83.69 559 LYS A CA 1
ATOM 4326 C C . LYS A 1 559 ? -10.534 18.082 9.605 1.00 83.69 559 LYS A C 1
ATOM 4328 O O . LYS A 1 559 ? -11.577 18.603 9.971 1.00 83.69 559 LYS A O 1
ATOM 4333 N N . THR A 1 560 ? -9.507 17.900 10.423 1.00 87.38 560 THR A N 1
ATOM 4334 C CA . THR A 1 560 ? -9.489 18.327 11.835 1.00 87.38 560 THR A CA 1
ATOM 4335 C C . THR A 1 560 ? -8.481 19.455 12.046 1.00 87.38 560 THR A C 1
ATOM 4337 O O . THR A 1 560 ? -7.612 19.682 11.197 1.00 87.38 560 THR A O 1
ATOM 4340 N N . LEU A 1 561 ? -8.549 20.158 13.183 1.00 88.25 561 LEU A N 1
ATOM 4341 C CA . LEU A 1 561 ? -7.633 21.265 13.500 1.00 88.25 561 LEU A CA 1
ATOM 4342 C C . LEU A 1 561 ? -6.149 20.849 13.406 1.00 88.25 561 LEU A C 1
ATOM 4344 O O . LEU A 1 561 ? -5.316 21.623 12.931 1.00 88.25 561 LEU A O 1
ATOM 4348 N N . LEU A 1 562 ? -5.844 19.589 13.747 1.00 91.38 562 LEU A N 1
ATOM 4349 C CA . LEU A 1 562 ? -4.522 18.975 13.595 1.00 91.38 562 LEU A CA 1
ATOM 4350 C C . LEU A 1 562 ? -3.975 19.104 12.164 1.00 91.38 562 LEU A C 1
ATOM 4352 O O . LEU A 1 562 ? -2.809 19.451 11.986 1.00 91.38 562 LEU A O 1
ATOM 4356 N N . HIS A 1 563 ? -4.800 18.853 11.145 1.00 92.12 563 HIS A N 1
ATOM 4357 C CA . HIS A 1 563 ? -4.392 18.897 9.738 1.00 92.12 563 HIS A CA 1
ATOM 4358 C C . HIS A 1 563 ? -3.973 20.309 9.313 1.00 92.12 563 HIS A C 1
ATOM 4360 O O . HIS A 1 563 ? -2.934 20.491 8.675 1.00 92.12 563 HIS A O 1
ATOM 4366 N N . ILE A 1 564 ? -4.745 21.323 9.715 1.00 91.75 564 ILE A N 1
ATOM 4367 C CA . ILE A 1 564 ? -4.475 22.724 9.365 1.00 91.75 564 ILE A CA 1
ATOM 4368 C C . ILE A 1 564 ? -3.227 23.238 10.096 1.00 91.75 564 ILE A C 1
ATOM 4370 O O . ILE A 1 564 ? -2.360 23.841 9.462 1.00 91.75 564 ILE A O 1
ATOM 4374 N N . LEU A 1 565 ? -3.078 22.927 11.390 1.00 93.44 565 LEU A N 1
ATOM 4375 C CA . LEU A 1 565 ? -1.873 23.251 12.166 1.00 93.44 565 LEU A CA 1
ATOM 4376 C C . LEU A 1 565 ? -0.617 22.569 11.602 1.00 93.44 565 LEU A C 1
ATOM 4378 O O . LEU A 1 565 ? 0.434 23.201 11.507 1.00 93.44 565 LEU A O 1
ATOM 4382 N N . SER A 1 566 ? -0.737 21.311 11.166 1.00 95.75 566 SER A N 1
ATOM 4383 C CA . SER A 1 566 ? 0.353 20.549 10.541 1.00 95.75 566 SER A CA 1
ATOM 4384 C C . SER A 1 566 ? 0.816 21.179 9.225 1.00 95.75 566 SER A C 1
ATOM 4386 O O . SER A 1 566 ? 2.015 21.334 9.010 1.00 95.75 566 SER A O 1
ATOM 4388 N N . TYR A 1 567 ? -0.120 21.600 8.368 1.00 95.25 567 TYR A N 1
ATOM 4389 C CA . TYR A 1 567 ? 0.179 22.282 7.102 1.00 95.25 567 TYR A CA 1
ATOM 4390 C C . TYR A 1 567 ? 0.772 23.689 7.293 1.00 95.25 567 TYR A C 1
ATOM 4392 O O . TYR A 1 567 ? 1.690 24.085 6.570 1.00 95.25 567 TYR A O 1
ATOM 4400 N N . GLN A 1 568 ? 0.288 24.447 8.282 1.00 92.19 568 GLN A N 1
ATOM 4401 C CA . GLN A 1 568 ? 0.842 25.768 8.604 1.00 92.19 568 GLN A CA 1
ATOM 4402 C C . GLN A 1 568 ? 2.153 25.707 9.399 1.00 92.19 568 GLN A C 1
ATOM 4404 O O . GLN A 1 568 ? 2.917 26.670 9.384 1.00 92.19 568 GLN A O 1
ATOM 4409 N N . GLY A 1 569 ? 2.463 24.578 10.038 1.00 92.31 569 GLY A N 1
ATOM 4410 C CA . GLY A 1 569 ? 3.681 24.414 10.830 1.00 92.31 569 GLY A CA 1
ATOM 4411 C C . GLY A 1 569 ? 3.662 25.199 12.142 1.00 92.31 569 GLY A C 1
ATOM 4412 O O . GLY A 1 569 ? 4.720 25.603 12.614 1.00 92.31 569 GLY A O 1
ATOM 4413 N N . CYS A 1 570 ? 2.479 25.426 12.717 1.00 91.88 570 CYS A N 1
ATOM 4414 C CA . CYS A 1 570 ? 2.298 26.057 14.026 1.00 91.88 570 CYS A CA 1
ATOM 4415 C C . CYS A 1 570 ? 2.641 25.043 15.131 1.00 91.88 570 CYS A C 1
ATOM 4417 O O . CYS A 1 570 ? 1.752 24.393 15.681 1.00 91.88 570 CYS A O 1
ATOM 4419 N N . VAL A 1 571 ? 3.936 24.820 15.374 1.00 93.56 571 VAL A N 1
ATOM 4420 C CA . VAL A 1 571 ? 4.448 23.711 16.203 1.00 93.56 571 VAL A CA 1
ATOM 4421 C C . VAL A 1 571 ? 3.981 23.809 17.656 1.00 93.56 571 VAL A C 1
ATOM 4423 O O . VAL A 1 571 ? 3.663 22.786 18.262 1.00 93.56 571 VAL A O 1
ATOM 4426 N N . GLU A 1 572 ? 3.891 25.011 18.215 1.00 90.88 572 GLU A N 1
ATOM 4427 C CA . GLU A 1 572 ? 3.450 25.256 19.587 1.00 90.88 572 GLU A CA 1
ATOM 4428 C C . GLU A 1 572 ? 1.978 24.866 19.777 1.00 90.88 572 GLU A C 1
ATOM 4430 O O . GLU A 1 572 ? 1.651 24.076 20.666 1.00 90.88 572 GLU A O 1
ATOM 4435 N N . GLU A 1 573 ? 1.088 25.355 18.911 1.00 89.12 573 GLU A N 1
ATOM 4436 C CA . GLU A 1 573 ? -0.341 25.023 18.928 1.00 89.12 573 GLU A CA 1
ATOM 4437 C C . GLU A 1 573 ? -0.581 23.548 18.572 1.00 89.12 573 GLU A C 1
ATOM 4439 O O . GLU A 1 573 ? -1.433 22.899 19.176 1.00 89.12 573 GLU A O 1
ATOM 4444 N N . LEU A 1 574 ? 0.209 22.986 17.652 1.00 91.88 574 LEU A N 1
ATOM 4445 C CA . LEU A 1 574 ? 0.184 21.566 17.298 1.00 91.88 574 LEU A CA 1
ATOM 4446 C C . LEU A 1 574 ? 0.568 20.682 18.495 1.00 91.88 574 LEU A C 1
ATOM 4448 O O . LEU A 1 574 ? -0.129 19.715 18.793 1.00 91.88 574 LEU A O 1
ATOM 4452 N N . THR A 1 575 ? 1.631 21.039 19.220 1.00 90.19 575 THR A N 1
ATOM 4453 C CA . THR A 1 575 ? 2.072 20.342 20.442 1.00 90.19 575 THR A CA 1
ATOM 4454 C C . THR A 1 575 ? 1.037 20.477 21.558 1.00 90.19 575 THR A C 1
ATOM 4456 O O . THR A 1 575 ? 0.746 19.504 22.252 1.00 90.19 575 THR A O 1
ATOM 4459 N N . CYS A 1 576 ? 0.436 21.660 21.709 1.00 86.62 576 CYS A N 1
ATOM 4460 C CA . CYS A 1 576 ? -0.646 21.930 22.656 1.00 86.62 576 CYS A CA 1
ATOM 4461 C C . CYS A 1 576 ? -1.873 21.036 22.392 1.00 86.62 576 CYS A C 1
ATOM 4463 O O . CYS A 1 576 ? -2.384 20.380 23.303 1.00 86.62 576 CYS A O 1
ATOM 4465 N N . LEU A 1 577 ? -2.293 20.948 21.127 1.00 86.75 577 LEU A N 1
ATOM 4466 C CA . LEU A 1 577 ? -3.400 20.112 20.667 1.00 86.75 577 LEU A CA 1
ATOM 4467 C C . LEU A 1 577 ? -3.101 18.606 20.832 1.00 86.75 577 LEU A C 1
ATOM 4469 O O . LEU A 1 577 ? -3.948 17.850 21.308 1.00 86.75 577 LEU A O 1
ATOM 4473 N N . LEU A 1 578 ? -1.883 18.160 20.507 1.00 83.75 578 LEU A N 1
ATOM 4474 C CA . LEU A 1 578 ? -1.441 16.775 20.719 1.00 83.75 578 LEU A CA 1
ATOM 4475 C C . LEU A 1 578 ? -1.358 16.409 22.211 1.00 83.75 578 LEU A C 1
ATOM 4477 O O . LEU A 1 578 ? -1.774 15.314 22.587 1.00 83.75 578 LEU A O 1
ATOM 4481 N N . SER A 1 579 ? -0.909 17.329 23.070 1.00 81.88 579 SER A N 1
ATOM 4482 C CA . SER A 1 579 ? -0.828 17.137 24.530 1.00 81.88 579 SER A CA 1
ATOM 4483 C C . SER A 1 579 ? -2.205 16.995 25.188 1.00 81.88 579 SER A C 1
ATOM 4485 O O . SER A 1 579 ? -2.357 16.244 26.149 1.00 81.88 579 SER A O 1
ATOM 4487 N N . ARG A 1 580 ? -3.230 17.649 24.626 1.00 74.00 580 ARG A N 1
ATOM 4488 C CA . ARG A 1 580 ? -4.654 17.447 24.963 1.00 74.00 580 ARG A CA 1
ATOM 4489 C C . ARG A 1 580 ? -5.224 16.121 24.440 1.00 74.00 580 ARG A C 1
ATOM 4491 O O . ARG A 1 580 ? -6.387 15.795 24.667 1.00 74.00 580 ARG A O 1
ATOM 4498 N N . GLY A 1 581 ? -4.402 15.323 23.761 1.00 68.12 581 GLY A N 1
ATOM 4499 C CA . GLY A 1 581 ? -4.779 14.038 23.202 1.00 68.12 581 GLY A CA 1
ATOM 4500 C C . GLY A 1 581 ? -5.603 14.178 21.929 1.00 68.12 581 GLY A C 1
ATOM 4501 O O . GLY A 1 581 ? -6.650 13.542 21.826 1.00 68.12 581 GLY A O 1
ATOM 4502 N N . ALA A 1 582 ? -5.151 14.960 20.949 1.00 79.50 582 ALA A N 1
ATOM 4503 C CA . ALA A 1 582 ? -5.658 14.869 19.577 1.00 79.50 582 ALA A CA 1
ATOM 4504 C C . ALA A 1 582 ? -5.276 13.543 18.901 1.00 79.50 582 ALA A C 1
ATOM 4506 O O . ALA A 1 582 ? -4.253 12.929 19.215 1.00 79.50 582 ALA A O 1
ATOM 4507 N N . CYS A 1 583 ? -6.093 13.079 17.956 1.00 73.75 583 CYS A N 1
ATOM 4508 C CA . CYS A 1 583 ? -5.797 11.875 17.191 1.00 73.75 583 CYS A CA 1
ATOM 4509 C C . CYS A 1 583 ? -4.749 12.156 16.109 1.00 73.75 583 CYS A C 1
ATOM 4511 O O . CYS A 1 583 ? -5.083 12.559 14.996 1.00 73.75 583 CYS A O 1
ATOM 4513 N N . VAL A 1 584 ? -3.483 11.846 16.397 1.00 80.88 584 VAL A N 1
ATOM 4514 C CA . VAL A 1 584 ? -2.376 11.943 15.425 1.00 80.88 584 VAL A CA 1
ATOM 4515 C C . VAL A 1 584 ? -2.587 11.083 14.157 1.00 80.88 584 VAL A C 1
ATOM 4517 O O . VAL A 1 584 ? -1.930 11.284 13.137 1.00 80.88 584 VAL A O 1
ATOM 4520 N N . TYR A 1 585 ? -3.526 10.134 14.212 1.00 74.38 585 TYR A N 1
ATOM 4521 C CA . TYR A 1 585 ? -3.852 9.188 13.144 1.00 74.38 585 TYR A CA 1
ATOM 4522 C C . TYR A 1 585 ? -5.134 9.511 12.369 1.00 74.38 585 TYR A C 1
ATOM 4524 O O . TYR A 1 585 ? -5.512 8.709 11.516 1.00 74.38 585 TYR A O 1
ATOM 4532 N N . TYR A 1 586 ? -5.841 10.603 12.686 1.00 74.94 586 TYR A N 1
ATOM 4533 C CA . TYR A 1 586 ? -7.104 10.929 12.018 1.00 74.94 586 TYR A CA 1
ATOM 4534 C C . TYR A 1 586 ? -6.848 11.136 10.514 1.00 74.94 586 TYR A C 1
ATOM 4536 O O . TYR A 1 586 ? -6.004 11.971 10.187 1.00 74.94 586 TYR A O 1
ATOM 4544 N N . PRO A 1 587 ? -7.513 10.392 9.612 1.00 78.38 587 PRO A N 1
ATOM 4545 C CA . PRO A 1 587 ? -7.433 10.628 8.179 1.00 78.38 587 PRO A CA 1
ATOM 4546 C C . PRO A 1 587 ? -8.577 11.535 7.713 1.00 78.38 587 PRO A C 1
ATOM 4548 O O . PRO A 1 587 ? -9.707 11.398 8.184 1.00 78.38 587 PRO A O 1
ATOM 4551 N N . ASP A 1 588 ? -8.306 12.412 6.753 1.00 81.06 588 ASP A N 1
ATOM 4552 C CA . ASP A 1 588 ? -9.340 13.176 6.054 1.00 81.06 588 ASP A CA 1
ATOM 4553 C C . ASP A 1 588 ? -10.074 12.334 4.980 1.00 81.06 588 ASP A C 1
ATOM 4555 O O . ASP A 1 588 ? -9.830 11.131 4.811 1.00 81.06 588 ASP A O 1
ATOM 4559 N N . ASP A 1 589 ? -10.976 12.953 4.210 1.00 78.25 589 ASP A N 1
ATOM 4560 C CA . ASP A 1 589 ? -11.720 12.260 3.148 1.00 78.25 589 ASP A CA 1
ATOM 4561 C C . ASP A 1 589 ? -10.839 11.762 1.982 1.00 78.25 589 ASP A C 1
ATOM 4563 O O . ASP A 1 589 ? -11.285 10.909 1.208 1.00 78.25 589 ASP A O 1
ATOM 4567 N N . ALA A 1 590 ? -9.591 12.220 1.843 1.00 75.19 590 ALA A N 1
ATOM 4568 C CA . ALA A 1 590 ? -8.606 11.675 0.905 1.00 75.19 590 ALA A CA 1
ATOM 4569 C C . ALA A 1 590 ? -7.765 10.537 1.522 1.00 75.19 590 ALA A C 1
ATOM 4571 O O . ALA A 1 590 ? -7.085 9.801 0.802 1.00 75.19 590 ALA A O 1
ATOM 4572 N N . GLY A 1 591 ? -7.866 10.323 2.836 1.00 77.12 591 GLY A N 1
ATOM 4573 C CA . GLY A 1 591 ? -7.012 9.416 3.600 1.00 77.12 591 GLY A CA 1
ATOM 4574 C C . GLY A 1 591 ? -5.707 10.063 4.072 1.00 77.12 591 GLY A C 1
ATOM 4575 O O . GLY A 1 591 ? -4.862 9.362 4.623 1.00 77.12 591 GLY A O 1
ATOM 4576 N N . ASP A 1 592 ? -5.524 11.364 3.844 1.00 87.81 592 ASP A N 1
ATOM 4577 C CA . ASP A 1 592 ? -4.341 12.096 4.276 1.00 87.81 592 ASP A CA 1
ATOM 4578 C C . ASP A 1 592 ? -4.427 12.370 5.783 1.00 87.81 592 ASP A C 1
ATOM 4580 O O . ASP A 1 592 ? -5.475 12.739 6.305 1.00 87.81 592 ASP A O 1
ATOM 4584 N N . THR A 1 593 ? -3.316 12.178 6.493 1.00 90.19 593 THR A N 1
ATOM 4585 C CA . THR A 1 593 ? -3.200 12.450 7.938 1.00 90.19 593 THR A CA 1
ATOM 4586 C C . THR A 1 593 ? -2.479 13.772 8.195 1.00 90.19 593 THR A C 1
ATOM 4588 O O . THR A 1 593 ? -1.869 14.343 7.287 1.00 90.19 593 THR A O 1
ATOM 4591 N N . GLY A 1 594 ? -2.420 14.229 9.453 1.00 91.69 594 GLY A N 1
ATOM 4592 C CA . GLY A 1 594 ? -1.592 15.383 9.842 1.00 91.69 594 GLY A CA 1
ATOM 4593 C C . GLY A 1 594 ? -0.147 15.315 9.313 1.00 91.69 594 GLY A C 1
ATOM 4594 O O . GLY A 1 594 ? 0.396 16.323 8.870 1.00 91.69 594 GLY A O 1
ATOM 4595 N N . LEU A 1 595 ? 0.449 14.118 9.237 1.00 96.44 595 LEU A N 1
ATOM 4596 C CA . LEU A 1 595 ? 1.808 13.932 8.714 1.00 96.44 595 LEU A CA 1
ATOM 4597 C C . LEU A 1 595 ? 1.906 14.134 7.189 1.00 96.44 595 LEU A C 1
ATOM 4599 O O . LEU A 1 595 ? 2.900 14.678 6.708 1.00 96.44 595 LEU A O 1
ATOM 4603 N N . HIS A 1 596 ? 0.858 13.779 6.438 1.00 97.38 596 HIS A N 1
ATOM 4604 C CA . HIS A 1 596 ? 0.744 14.106 5.012 1.00 97.38 596 HIS A CA 1
ATOM 4605 C C . HIS A 1 596 ? 0.594 15.619 4.813 1.00 97.38 596 HIS A C 1
ATOM 4607 O O . HIS A 1 596 ? 1.257 16.193 3.953 1.00 97.38 596 HIS A O 1
ATOM 4613 N N . TYR A 1 597 ? -0.205 16.285 5.653 1.00 97.31 597 TYR A N 1
ATOM 4614 C CA . TYR A 1 597 ? -0.382 17.741 5.621 1.00 97.31 597 TYR A CA 1
ATOM 4615 C C . TYR A 1 597 ? 0.909 18.498 5.981 1.00 97.31 597 TYR A C 1
ATOM 4617 O O . TYR A 1 597 ? 1.230 19.485 5.320 1.00 97.31 597 TYR A O 1
ATOM 4625 N N . ALA A 1 598 ? 1.692 18.024 6.957 1.00 98.00 598 ALA A N 1
ATOM 4626 C CA . ALA A 1 598 ? 3.005 18.591 7.282 1.00 98.00 598 ALA A CA 1
ATOM 4627 C C . ALA A 1 598 ? 4.022 18.413 6.139 1.00 98.00 598 ALA A C 1
ATOM 4629 O O . ALA A 1 598 ? 4.756 19.349 5.815 1.00 98.00 598 ALA A O 1
ATOM 4630 N N . ALA A 1 599 ? 4.030 17.246 5.483 1.00 97.62 599 ALA A N 1
ATOM 4631 C CA . ALA A 1 599 ? 4.836 17.009 4.286 1.00 97.62 599 ALA A CA 1
ATOM 4632 C C . ALA A 1 599 ? 4.404 17.905 3.112 1.00 97.62 599 ALA A C 1
ATOM 4634 O O . ALA A 1 599 ? 5.249 18.532 2.480 1.00 97.62 599 ALA A O 1
ATOM 4635 N N . PHE A 1 600 ? 3.100 18.031 2.854 1.00 97.50 600 PHE A N 1
ATOM 4636 C CA . PHE A 1 600 ? 2.546 18.877 1.793 1.00 97.50 600 PHE A CA 1
ATOM 4637 C C . PHE A 1 600 ? 2.766 20.380 2.047 1.00 97.50 600 PHE A C 1
ATOM 4639 O O . PHE A 1 600 ? 2.968 21.142 1.106 1.00 97.50 600 PHE A O 1
ATOM 4646 N N . GLY A 1 601 ? 2.774 20.808 3.312 1.00 95.00 601 GLY A N 1
ATOM 4647 C CA . GLY A 1 601 ? 3.047 22.189 3.723 1.00 95.00 601 GLY A CA 1
ATOM 4648 C C . GLY A 1 601 ? 4.532 22.555 3.838 1.00 95.00 601 GLY A C 1
ATOM 4649 O O . GLY A 1 601 ? 4.833 23.679 4.236 1.00 95.00 601 GLY A O 1
ATOM 4650 N N . ASN A 1 602 ? 5.456 21.635 3.532 1.00 97.69 602 ASN A N 1
ATOM 4651 C CA . ASN A 1 602 ? 6.903 21.788 3.740 1.00 97.69 602 ASN A CA 1
ATOM 4652 C C . ASN A 1 602 ? 7.283 22.154 5.194 1.00 97.69 602 ASN A C 1
ATOM 4654 O O . ASN A 1 602 ? 8.017 23.115 5.437 1.00 97.69 602 ASN A O 1
ATOM 4658 N N . ARG A 1 603 ? 6.748 21.421 6.181 1.00 98.06 603 ARG A N 1
ATOM 4659 C CA . ARG A 1 603 ? 6.902 21.713 7.620 1.00 98.06 603 ARG A CA 1
ATOM 4660 C C . ARG A 1 603 ? 7.733 20.638 8.347 1.00 98.06 603 ARG A C 1
ATOM 4662 O O . ARG A 1 603 ? 7.163 19.834 9.085 1.00 98.06 603 ARG A O 1
ATOM 4669 N N . PRO A 1 604 ? 9.073 20.609 8.193 1.00 97.62 604 PRO A N 1
ATOM 4670 C CA . PRO A 1 604 ? 9.913 19.555 8.769 1.00 97.62 604 PRO A CA 1
ATOM 4671 C C . PRO A 1 604 ? 9.835 19.474 10.303 1.00 97.62 604 PRO A C 1
ATOM 4673 O O . PRO A 1 604 ? 9.833 18.375 10.847 1.00 97.62 604 PRO A O 1
ATOM 4676 N N . GLN A 1 605 ? 9.682 20.599 11.009 1.00 97.88 605 GLN A N 1
ATOM 4677 C CA . GLN A 1 605 ? 9.500 20.595 12.466 1.00 97.88 605 GLN A CA 1
ATOM 4678 C C . GLN A 1 605 ? 8.150 19.988 12.875 1.00 97.88 605 GLN A C 1
ATOM 4680 O O . GLN A 1 605 ? 8.091 19.215 13.822 1.00 97.88 605 GLN A O 1
ATOM 4685 N N . ALA A 1 606 ? 7.071 20.270 12.134 1.00 97.56 606 ALA A N 1
ATOM 4686 C CA . ALA A 1 606 ? 5.769 19.658 12.403 1.00 97.56 606 ALA A CA 1
ATOM 4687 C C . ALA A 1 606 ? 5.784 18.144 12.132 1.00 97.56 606 ALA A C 1
ATOM 4689 O O . ALA A 1 606 ? 5.181 17.393 12.894 1.00 97.56 606 ALA A O 1
ATOM 4690 N N . ILE A 1 607 ? 6.515 17.686 11.103 1.00 98.00 607 ILE A N 1
ATOM 4691 C CA . ILE A 1 607 ? 6.778 16.255 10.860 1.00 98.00 607 ILE A CA 1
ATOM 4692 C C . ILE A 1 607 ? 7.440 15.618 12.091 1.00 98.00 607 ILE A C 1
ATOM 4694 O O . ILE A 1 607 ? 6.947 14.612 12.597 1.00 98.00 607 ILE A O 1
ATOM 4698 N N . GLU A 1 608 ? 8.519 16.219 12.597 1.00 95.94 608 GLU A N 1
ATOM 4699 C CA . GLU A 1 608 ? 9.250 15.733 13.773 1.00 95.94 608 GLU A CA 1
ATOM 4700 C C . GLU A 1 608 ? 8.361 15.703 15.033 1.00 95.94 608 GLU A C 1
ATOM 4702 O O . GLU A 1 608 ? 8.271 14.667 15.696 1.00 95.94 608 GLU A O 1
ATOM 4707 N N . THR A 1 609 ? 7.609 16.774 15.319 1.00 95.38 609 THR A N 1
ATOM 4708 C CA . THR A 1 609 ? 6.648 16.826 16.437 1.00 95.38 609 THR A CA 1
ATOM 4709 C C . THR A 1 609 ? 5.567 15.749 16.331 1.00 95.38 609 THR A C 1
ATOM 4711 O O . THR A 1 609 ? 5.270 15.081 17.321 1.00 95.38 609 THR A O 1
ATOM 4714 N N . LEU A 1 610 ? 4.980 15.544 15.149 1.00 93.44 610 LEU A N 1
ATOM 4715 C CA . LEU A 1 610 ? 3.960 14.516 14.928 1.00 93.44 610 LEU A CA 1
ATOM 4716 C C . LEU A 1 610 ? 4.523 13.109 15.172 1.00 93.44 610 LEU A C 1
ATOM 4718 O O . LEU A 1 610 ? 3.891 12.309 15.864 1.00 93.44 610 LEU A O 1
ATOM 4722 N N . ILE A 1 611 ? 5.721 12.812 14.658 1.00 89.62 611 ILE A N 1
ATOM 4723 C CA . ILE A 1 611 ? 6.398 11.519 14.859 1.00 89.62 611 ILE A CA 1
ATOM 4724 C C . ILE A 1 611 ? 6.711 11.288 16.344 1.00 89.62 611 ILE A C 1
ATOM 4726 O O . ILE A 1 611 ? 6.454 10.197 16.853 1.00 89.62 611 ILE A O 1
ATOM 4730 N N . GLN A 1 612 ? 7.181 12.310 17.067 1.00 87.38 612 GLN A N 1
ATOM 4731 C CA . GLN A 1 612 ? 7.412 12.237 18.519 1.00 87.38 612 GLN A CA 1
ATOM 4732 C C . GLN A 1 612 ? 6.130 11.918 19.311 1.00 87.38 612 GLN A C 1
ATOM 4734 O O . GLN A 1 612 ? 6.197 11.225 20.323 1.00 87.38 612 GLN A O 1
ATOM 4739 N N . HIS A 1 613 ? 4.963 12.353 18.825 1.00 79.62 613 HIS A N 1
ATOM 4740 C CA . HIS A 1 613 ? 3.647 12.019 19.390 1.00 79.62 613 HIS A CA 1
ATOM 4741 C C . HIS A 1 613 ? 3.029 10.738 18.788 1.00 79.62 613 HIS A C 1
ATOM 4743 O O . HIS A 1 613 ? 1.838 10.475 18.960 1.00 79.62 613 HIS A O 1
ATOM 4749 N N . GLY A 1 614 ? 3.831 9.915 18.105 1.00 74.31 614 GLY A N 1
ATOM 4750 C CA . GLY A 1 614 ? 3.451 8.581 17.641 1.00 74.31 614 GLY A CA 1
ATOM 4751 C C . GLY A 1 614 ? 2.812 8.514 16.253 1.00 74.31 614 GLY A C 1
ATOM 4752 O O . GLY A 1 614 ? 2.233 7.475 15.930 1.00 74.31 614 GLY A O 1
ATOM 4753 N N . ALA A 1 615 ? 2.893 9.567 15.428 1.00 81.31 615 ALA A N 1
ATOM 4754 C CA . ALA A 1 615 ? 2.366 9.542 14.061 1.00 81.31 615 ALA A CA 1
ATOM 4755 C C . ALA A 1 615 ? 2.886 8.340 13.256 1.00 81.31 615 ALA A C 1
ATOM 4757 O O . ALA A 1 615 ? 4.081 8.045 13.241 1.00 81.31 615 ALA A O 1
ATOM 4758 N N . GLY A 1 616 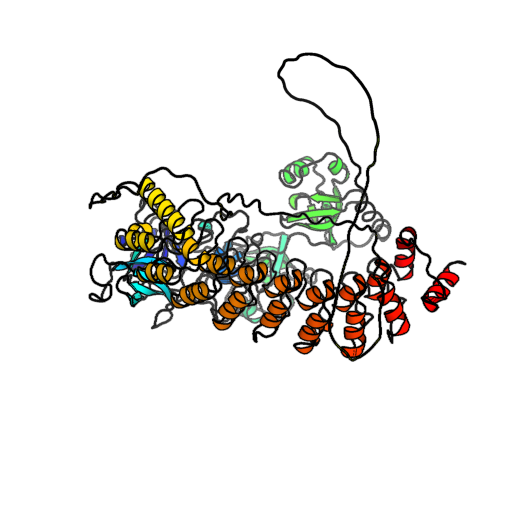? 1.982 7.671 12.536 1.00 77.94 616 GLY A N 1
ATOM 4759 C CA . GLY A 1 616 ? 2.338 6.571 11.644 1.00 77.94 616 GLY A CA 1
ATOM 4760 C C . GLY A 1 616 ? 3.131 7.075 10.439 1.00 77.94 616 GLY A C 1
ATOM 4761 O O . GLY A 1 616 ? 2.534 7.524 9.464 1.00 77.94 616 GLY A O 1
ATOM 4762 N N . ILE A 1 617 ? 4.462 6.987 10.506 1.00 87.81 617 ILE A N 1
ATOM 4763 C CA . ILE A 1 617 ? 5.378 7.523 9.484 1.00 87.81 617 ILE A CA 1
ATOM 4764 C C . ILE A 1 617 ? 5.172 6.906 8.087 1.00 87.81 617 ILE A C 1
ATOM 4766 O O . ILE A 1 617 ? 5.297 7.594 7.077 1.00 87.81 617 ILE A O 1
ATOM 4770 N N . ASP A 1 618 ? 4.753 5.638 8.062 1.00 84.31 618 ASP A N 1
ATOM 4771 C CA . ASP A 1 618 ? 4.490 4.825 6.868 1.00 84.31 618 ASP A CA 1
ATOM 4772 C C . ASP A 1 618 ? 2.993 4.724 6.508 1.00 84.31 618 ASP A C 1
ATOM 4774 O O . ASP A 1 618 ? 2.595 3.881 5.698 1.00 84.31 618 ASP A O 1
ATOM 4778 N N . PHE A 1 619 ? 2.118 5.508 7.150 1.00 81.44 619 PHE A N 1
ATOM 4779 C CA . PHE A 1 619 ? 0.701 5.524 6.772 1.00 81.44 619 PHE A CA 1
ATOM 4780 C C . PHE A 1 619 ? 0.554 6.085 5.359 1.00 81.44 619 PHE A C 1
ATOM 4782 O O . PHE A 1 619 ? 1.336 6.938 4.952 1.00 81.44 619 PHE A O 1
ATOM 4789 N N . TYR A 1 620 ? -0.448 5.613 4.621 1.00 82.44 620 TYR A N 1
ATOM 4790 C CA . TYR A 1 620 ? -0.690 6.023 3.243 1.00 82.44 620 TYR A CA 1
ATOM 4791 C C . TYR A 1 620 ? -2.149 6.415 3.019 1.00 82.44 620 TYR A C 1
ATOM 4793 O O . TYR A 1 620 ? -3.059 5.834 3.616 1.00 82.44 620 TYR A O 1
ATOM 4801 N N . ASN A 1 621 ? -2.354 7.393 2.142 1.00 81.56 621 ASN A N 1
ATOM 4802 C CA . ASN A 1 621 ? -3.672 7.886 1.754 1.00 81.56 621 ASN A CA 1
ATOM 4803 C C . ASN A 1 621 ? -4.347 6.983 0.695 1.00 81.56 621 ASN A C 1
ATOM 4805 O O . ASN A 1 621 ? -3.822 5.934 0.310 1.00 81.56 621 ASN A O 1
ATOM 4809 N N . LYS A 1 622 ? -5.518 7.381 0.175 1.00 80.62 622 LYS A N 1
ATOM 4810 C CA . LYS A 1 622 ? -6.273 6.587 -0.822 1.00 80.62 622 LYS A CA 1
ATOM 4811 C C . LYS A 1 622 ? -5.551 6.401 -2.168 1.00 80.62 622 LYS A C 1
ATOM 4813 O O . LYS A 1 622 ? -5.952 5.531 -2.940 1.00 80.62 622 LYS A O 1
ATOM 4818 N N . LEU A 1 623 ? -4.498 7.173 -2.454 1.00 76.94 623 LEU A N 1
ATOM 4819 C CA . LEU A 1 623 ? -3.633 7.011 -3.632 1.00 76.94 623 LEU A CA 1
ATOM 4820 C C . LEU A 1 623 ? -2.452 6.050 -3.384 1.00 76.94 623 LEU A C 1
ATOM 4822 O O . LEU A 1 623 ? -1.699 5.758 -4.309 1.00 76.94 623 LEU A O 1
ATOM 4826 N N . GLY A 1 624 ? -2.285 5.552 -2.155 1.00 80.56 624 GLY A N 1
ATOM 4827 C CA . GLY A 1 624 ? -1.122 4.758 -1.753 1.00 80.56 624 GLY A CA 1
ATOM 4828 C C . GLY A 1 624 ? 0.114 5.604 -1.426 1.00 80.56 624 GLY A C 1
ATOM 4829 O O . GLY A 1 624 ? 1.144 5.048 -1.056 1.00 80.56 624 GLY A O 1
ATOM 4830 N N . HIS A 1 625 ? 0.026 6.935 -1.513 1.00 91.44 625 HIS A N 1
ATOM 4831 C CA . HIS A 1 625 ? 1.124 7.827 -1.150 1.00 91.44 625 HIS A CA 1
ATOM 4832 C C . HIS A 1 625 ? 1.316 7.844 0.366 1.00 91.44 625 HIS A C 1
ATOM 4834 O O . HIS A 1 625 ? 0.353 8.055 1.096 1.00 91.44 625 HIS A O 1
ATOM 4840 N N . THR A 1 626 ? 2.559 7.697 0.820 1.00 95.25 626 THR A N 1
ATOM 4841 C CA . THR A 1 626 ? 2.990 7.999 2.199 1.00 95.25 626 THR A CA 1
ATOM 4842 C C . THR A 1 626 ? 3.420 9.470 2.332 1.00 95.25 626 THR A C 1
ATOM 4844 O O . THR A 1 626 ? 3.652 10.127 1.310 1.00 95.25 626 THR A O 1
ATOM 4847 N N . PRO A 1 627 ? 3.651 10.011 3.547 1.00 97.38 627 PRO A N 1
ATOM 4848 C CA . PRO A 1 627 ? 4.254 11.334 3.728 1.00 97.38 627 PRO A CA 1
ATOM 4849 C C . PRO A 1 627 ? 5.585 11.510 2.984 1.00 97.38 627 PRO A C 1
ATOM 4851 O O . PRO A 1 627 ? 5.879 12.609 2.515 1.00 97.38 627 PRO A O 1
ATOM 4854 N N . LEU A 1 628 ? 6.364 10.431 2.810 1.00 98.44 628 LEU A N 1
ATOM 4855 C CA . LEU A 1 628 ? 7.581 10.456 1.996 1.00 98.44 628 LEU A CA 1
ATOM 4856 C C . LEU A 1 628 ? 7.262 10.656 0.508 1.00 98.44 628 LEU A C 1
ATOM 4858 O O . LEU A 1 628 ? 7.866 11.529 -0.108 1.00 98.44 628 LEU A O 1
ATOM 4862 N N . HIS A 1 629 ? 6.285 9.934 -0.055 1.00 98.19 629 HIS A N 1
ATOM 4863 C CA . HIS A 1 629 ? 5.818 10.188 -1.427 1.00 98.19 629 HIS A CA 1
ATOM 4864 C C . HIS A 1 629 ? 5.361 11.641 -1.592 1.00 98.19 629 HIS A C 1
ATOM 4866 O O . HIS A 1 629 ? 5.760 12.297 -2.545 1.00 98.19 629 HIS A O 1
ATOM 4872 N N . VAL A 1 630 ? 4.595 12.187 -0.640 1.00 97.62 630 VAL A N 1
ATOM 4873 C CA . VAL A 1 630 ? 4.138 13.588 -0.683 1.00 97.62 630 VAL A CA 1
ATOM 4874 C C . VAL A 1 630 ? 5.321 14.567 -0.671 1.00 97.62 630 VAL A C 1
ATOM 4876 O O . VAL A 1 630 ? 5.398 15.436 -1.541 1.00 97.62 630 VAL A O 1
ATOM 4879 N N . ALA A 1 631 ? 6.272 14.412 0.256 1.00 98.31 631 ALA A N 1
ATOM 4880 C CA . ALA A 1 631 ? 7.454 15.275 0.353 1.00 98.31 631 ALA A CA 1
ATOM 4881 C C . ALA A 1 631 ? 8.348 15.204 -0.900 1.00 98.31 631 ALA A C 1
ATOM 4883 O O . ALA A 1 631 ? 8.875 16.224 -1.349 1.00 98.31 631 ALA A O 1
ATOM 4884 N N . VAL A 1 632 ? 8.493 14.015 -1.495 1.00 98.31 632 VAL A N 1
ATOM 4885 C CA . VAL A 1 632 ? 9.212 13.831 -2.761 1.00 98.31 632 VAL A CA 1
ATOM 4886 C C . VAL A 1 632 ? 8.443 14.454 -3.924 1.00 98.31 632 VAL A C 1
ATOM 4888 O O . VAL A 1 632 ? 9.012 15.223 -4.694 1.00 98.31 632 VAL A O 1
ATOM 4891 N N . PHE A 1 633 ? 7.143 14.184 -4.040 1.00 95.25 633 PHE A N 1
ATOM 4892 C CA . PHE A 1 633 ? 6.301 14.674 -5.126 1.00 95.25 633 PHE A CA 1
ATOM 4893 C C . PHE A 1 633 ? 6.274 16.211 -5.179 1.00 95.25 633 PHE A C 1
ATOM 4895 O O . PHE A 1 633 ? 6.247 16.771 -6.278 1.00 95.25 633 PHE A O 1
ATOM 4902 N N . GLN A 1 634 ? 6.315 16.885 -4.027 1.00 95.94 634 GLN A N 1
ATOM 4903 C CA . GLN A 1 634 ? 6.381 18.349 -3.930 1.00 95.94 634 GLN A CA 1
ATOM 4904 C C . GLN A 1 634 ? 7.807 18.931 -3.987 1.00 95.94 634 GLN A C 1
ATOM 4906 O O . GLN A 1 634 ? 7.964 20.149 -3.991 1.00 95.94 634 GLN A O 1
ATOM 4911 N N . ASN A 1 635 ? 8.842 18.089 -4.078 1.00 97.44 635 ASN A N 1
ATOM 4912 C CA . ASN A 1 635 ? 10.253 18.480 -4.052 1.00 97.44 635 ASN A CA 1
ATOM 4913 C C . ASN A 1 635 ? 10.655 19.267 -2.785 1.00 97.44 635 ASN A C 1
ATOM 4915 O O . ASN A 1 635 ? 11.141 20.396 -2.865 1.00 97.44 635 ASN A O 1
ATOM 4919 N N . PHE A 1 636 ? 10.481 18.653 -1.608 1.00 98.19 636 PHE A N 1
ATOM 4920 C CA . PHE A 1 636 ? 10.876 19.218 -0.310 1.00 98.19 636 PHE A CA 1
ATOM 4921 C C . PHE A 1 636 ? 11.992 18.398 0.377 1.00 98.19 636 PHE A C 1
ATOM 4923 O O . PHE A 1 636 ? 11.708 17.558 1.238 1.00 98.19 636 PHE A O 1
ATOM 4930 N N . PRO A 1 637 ? 13.281 18.646 0.051 1.00 98.00 637 PRO A N 1
ATOM 4931 C CA . PRO A 1 637 ? 14.405 17.844 0.544 1.00 98.00 637 PRO A CA 1
ATOM 4932 C C . PRO A 1 637 ? 14.566 17.799 2.068 1.00 98.00 637 PRO A C 1
ATOM 4934 O O . PRO A 1 637 ? 15.016 16.780 2.588 1.00 98.00 637 PRO A O 1
ATOM 4937 N N . GLU A 1 638 ? 14.198 18.851 2.813 1.00 98.31 638 GLU A N 1
ATOM 4938 C CA . GLU A 1 638 ? 14.305 18.812 4.283 1.00 98.31 638 GLU A CA 1
ATOM 4939 C C . GLU A 1 638 ? 13.218 17.937 4.916 1.00 98.31 638 GLU A C 1
ATOM 4941 O O . GLU A 1 638 ? 13.515 17.173 5.830 1.00 98.31 638 GLU A O 1
ATOM 4946 N N . CYS A 1 639 ? 11.989 17.959 4.386 1.00 98.44 639 CYS A N 1
ATOM 4947 C CA . CYS A 1 639 ? 10.943 17.024 4.807 1.00 98.44 639 CYS A CA 1
ATOM 4948 C C . CYS A 1 639 ? 11.360 15.573 4.521 1.00 98.44 639 CYS A C 1
ATOM 4950 O O . CYS A 1 639 ? 11.222 14.715 5.391 1.00 98.44 639 CYS A O 1
ATOM 4952 N N . VAL A 1 640 ? 11.960 15.314 3.350 1.00 98.56 640 VAL A N 1
ATOM 4953 C CA . VAL A 1 640 ? 12.570 14.012 3.027 1.00 98.56 640 VAL A CA 1
ATOM 4954 C C . VAL A 1 640 ? 13.663 13.653 4.042 1.00 98.56 640 VAL A C 1
ATOM 4956 O O . VAL A 1 640 ? 13.630 12.561 4.600 1.00 98.56 640 VAL A O 1
ATOM 4959 N N . ARG A 1 641 ? 14.601 14.561 4.355 1.00 98.38 641 ARG A N 1
ATOM 4960 C CA . ARG A 1 641 ? 15.659 14.308 5.352 1.00 98.38 641 ARG A CA 1
ATOM 4961 C C . ARG A 1 641 ? 15.114 13.980 6.739 1.00 98.38 641 ARG A C 1
ATOM 4963 O O . ARG A 1 641 ? 15.629 13.057 7.361 1.00 98.38 641 ARG A O 1
ATOM 4970 N N . VAL A 1 642 ? 14.104 14.699 7.228 1.00 98.06 642 VAL A N 1
ATOM 4971 C CA . VAL A 1 642 ? 13.485 14.414 8.534 1.00 98.06 642 VAL A CA 1
ATOM 4972 C C . VAL A 1 642 ? 12.814 13.040 8.530 1.00 98.06 642 VAL A C 1
ATOM 4974 O O . VAL A 1 642 ? 13.098 12.232 9.410 1.00 98.06 642 VAL A O 1
ATOM 4977 N N . LEU A 1 643 ? 12.009 12.720 7.512 1.00 98.00 643 LEU A N 1
ATOM 4978 C CA . LEU A 1 643 ? 11.356 11.409 7.398 1.00 98.00 643 LEU A CA 1
ATOM 4979 C C . LEU A 1 643 ? 12.376 10.254 7.348 1.00 98.00 643 LEU A C 1
ATOM 4981 O O . LEU A 1 643 ? 12.209 9.256 8.048 1.00 98.00 643 LEU A O 1
ATOM 4985 N N . LEU A 1 644 ? 13.468 10.404 6.589 1.00 97.06 644 LEU A N 1
ATOM 4986 C CA . LEU A 1 644 ? 14.554 9.415 6.534 1.00 97.06 644 LEU A CA 1
ATOM 4987 C C . LEU A 1 644 ? 15.281 9.267 7.883 1.00 97.06 644 LEU A C 1
ATOM 4989 O O . LEU A 1 644 ? 15.540 8.147 8.313 1.00 97.06 644 LEU A O 1
ATOM 4993 N N . ARG A 1 645 ? 15.569 10.371 8.593 1.00 96.38 645 ARG A N 1
ATOM 4994 C CA . ARG A 1 645 ? 16.191 10.336 9.937 1.00 96.38 645 ARG A CA 1
ATOM 4995 C C . ARG A 1 645 ? 15.337 9.586 10.965 1.00 96.38 645 ARG A C 1
ATOM 4997 O O . ARG A 1 645 ? 15.896 8.989 11.880 1.00 96.38 645 ARG A O 1
ATOM 5004 N N . HIS A 1 646 ? 14.012 9.606 10.816 1.00 89.88 646 HIS A N 1
ATOM 5005 C CA . HIS A 1 646 ? 13.076 8.877 11.676 1.00 89.88 646 HIS A CA 1
ATOM 5006 C C . HIS A 1 646 ? 12.757 7.447 11.198 1.00 89.88 646 HIS A C 1
ATOM 5008 O O . HIS A 1 646 ? 11.910 6.792 11.801 1.00 89.88 646 HIS A O 1
ATOM 5014 N N . GLY A 1 647 ? 13.444 6.940 10.167 1.00 86.94 647 GLY A N 1
ATOM 5015 C CA . GLY A 1 647 ? 13.346 5.538 9.750 1.00 86.94 647 GLY A CA 1
ATOM 5016 C C . GLY A 1 647 ? 12.052 5.176 9.018 1.00 86.94 647 GLY A C 1
ATOM 5017 O O . GLY A 1 647 ? 11.503 4.104 9.261 1.00 86.94 647 GLY A O 1
ATOM 5018 N N . CYS A 1 648 ? 11.549 6.060 8.150 1.00 91.31 648 CYS A N 1
ATOM 5019 C CA . CYS A 1 648 ? 10.470 5.703 7.220 1.00 91.31 648 CYS A CA 1
ATOM 5020 C C . CYS A 1 648 ? 10.915 4.644 6.197 1.00 91.31 648 CYS A C 1
ATOM 5022 O O . CYS A 1 648 ? 12.071 4.627 5.764 1.00 91.31 648 CYS A O 1
ATOM 5024 N N . ASP A 1 649 ? 9.984 3.796 5.757 1.00 86.88 649 ASP A N 1
ATOM 5025 C CA . ASP A 1 649 ? 10.265 2.809 4.716 1.00 86.88 649 ASP A CA 1
ATOM 5026 C C . ASP A 1 649 ? 10.290 3.472 3.326 1.00 86.88 649 ASP A C 1
ATOM 5028 O O . ASP A 1 649 ? 9.266 3.842 2.742 1.00 86.88 649 ASP A O 1
ATOM 5032 N N . VAL A 1 650 ? 11.500 3.594 2.773 1.00 96.12 650 VAL A N 1
ATOM 5033 C CA . VAL A 1 650 ? 11.773 4.172 1.445 1.00 96.12 650 VAL A CA 1
ATOM 5034 C C . VAL A 1 650 ? 11.268 3.323 0.274 1.00 96.12 650 VAL A C 1
ATOM 5036 O O . VAL A 1 650 ? 11.350 3.759 -0.876 1.00 96.12 650 VAL A O 1
ATOM 5039 N N . ASN A 1 651 ? 10.772 2.114 0.547 1.00 93.00 651 ASN A N 1
ATOM 5040 C CA . ASN A 1 651 ? 10.413 1.108 -0.448 1.00 93.00 651 ASN A CA 1
ATOM 5041 C C . ASN A 1 651 ? 8.907 0.904 -0.611 1.00 93.00 651 ASN A C 1
ATOM 5043 O O . ASN A 1 651 ? 8.498 0.117 -1.466 1.00 93.00 651 ASN A O 1
ATOM 5047 N N . ILE A 1 652 ? 8.079 1.583 0.190 1.00 85.81 652 ILE A N 1
ATOM 5048 C CA . ILE A 1 652 ? 6.624 1.495 0.046 1.00 85.81 652 ILE A CA 1
ATOM 5049 C C . ILE A 1 652 ? 6.238 1.922 -1.371 1.00 85.81 652 ILE A C 1
ATOM 5051 O O . ILE A 1 652 ? 6.761 2.895 -1.907 1.00 85.81 652 ILE A O 1
ATOM 5055 N N . GLN A 1 653 ? 5.334 1.152 -1.964 1.00 91.25 653 GLN A N 1
ATOM 5056 C CA . GLN A 1 653 ? 4.828 1.336 -3.315 1.00 91.25 653 GLN A CA 1
ATOM 5057 C C . GLN A 1 653 ? 3.429 1.964 -3.279 1.00 91.25 653 GLN A C 1
ATOM 5059 O O . GLN A 1 653 ? 2.573 1.508 -2.513 1.00 91.25 653 GLN A O 1
ATOM 5064 N N . ASP A 1 654 ? 3.199 2.979 -4.114 1.00 89.25 654 ASP A N 1
ATOM 5065 C CA . ASP A 1 654 ? 1.890 3.606 -4.316 1.00 89.25 654 ASP A CA 1
ATOM 5066 C C . ASP A 1 654 ? 0.913 2.691 -5.093 1.00 89.25 654 ASP A C 1
ATOM 5068 O O . ASP A 1 654 ? 1.220 1.544 -5.442 1.00 89.25 654 ASP A O 1
ATOM 5072 N N . ASN A 1 655 ? -0.280 3.198 -5.423 1.00 86.06 655 ASN A N 1
ATOM 5073 C CA . ASN A 1 655 ? -1.250 2.454 -6.235 1.00 86.06 655 ASN A CA 1
ATOM 5074 C C . ASN A 1 655 ? -0.769 2.161 -7.679 1.00 86.06 655 ASN A C 1
ATOM 5076 O O . ASN A 1 655 ? -1.281 1.235 -8.309 1.00 86.06 655 ASN A O 1
ATOM 5080 N N . ASN A 1 656 ? 0.205 2.910 -8.212 1.00 83.94 656 ASN A N 1
ATOM 5081 C CA . ASN A 1 656 ? 0.873 2.650 -9.494 1.00 83.94 656 ASN A CA 1
ATOM 5082 C C . ASN A 1 656 ? 2.097 1.725 -9.346 1.00 83.94 656 ASN A C 1
ATOM 5084 O O . ASN A 1 656 ? 2.766 1.442 -10.343 1.00 83.94 656 ASN A O 1
ATOM 5088 N N . LYS A 1 657 ? 2.378 1.233 -8.134 1.00 89.44 657 LYS A N 1
ATOM 5089 C CA . LYS A 1 657 ? 3.605 0.542 -7.716 1.00 89.44 657 LYS A CA 1
ATOM 5090 C C . LYS A 1 657 ? 4.900 1.366 -7.843 1.00 89.44 657 LYS A C 1
ATOM 5092 O O . LYS A 1 657 ? 5.995 0.810 -7.757 1.00 89.44 657 LYS A O 1
ATOM 5097 N N . ASP A 1 658 ? 4.814 2.668 -8.054 1.00 94.62 658 ASP A N 1
ATOM 5098 C CA . ASP A 1 658 ? 5.970 3.552 -7.980 1.00 94.62 658 ASP A CA 1
ATOM 5099 C C . ASP A 1 658 ? 6.381 3.715 -6.501 1.00 94.62 658 ASP A C 1
ATOM 5101 O O . ASP A 1 658 ? 5.540 3.770 -5.607 1.00 94.62 658 ASP A O 1
ATOM 5105 N N . THR A 1 659 ? 7.687 3.715 -6.224 1.00 97.44 659 THR A N 1
ATOM 5106 C CA . THR A 1 659 ? 8.236 4.072 -4.898 1.00 97.44 659 THR A CA 1
ATOM 5107 C C . THR A 1 659 ? 8.588 5.566 -4.875 1.00 97.44 659 THR A C 1
ATOM 5109 O O . THR A 1 659 ? 8.719 6.165 -5.949 1.00 97.44 659 THR A O 1
ATOM 5112 N N . PRO A 1 660 ? 8.891 6.189 -3.717 1.00 98.00 660 PRO A N 1
ATOM 5113 C CA . PRO A 1 660 ? 9.320 7.589 -3.680 1.00 98.00 660 PRO A CA 1
ATOM 5114 C C . PRO A 1 660 ? 10.551 7.854 -4.559 1.00 98.00 660 PRO A C 1
ATOM 5116 O O . PRO A 1 660 ? 10.701 8.924 -5.140 1.00 98.00 660 PRO A O 1
ATOM 5119 N N . LEU A 1 661 ? 11.433 6.865 -4.730 1.00 98.12 661 LEU A N 1
ATOM 5120 C CA . LEU A 1 661 ? 12.576 6.997 -5.631 1.00 98.12 661 LEU A CA 1
ATOM 5121 C C . LEU A 1 661 ? 12.161 6.966 -7.117 1.00 98.12 661 LEU A C 1
ATOM 5123 O O . LEU A 1 661 ? 12.757 7.687 -7.919 1.00 98.12 661 LEU A O 1
ATOM 5127 N N . HIS A 1 662 ? 11.116 6.215 -7.488 1.00 97.69 662 HIS A N 1
ATOM 5128 C CA . HIS A 1 662 ? 10.544 6.275 -8.839 1.00 97.69 662 HIS A CA 1
ATOM 5129 C C . HIS A 1 662 ? 9.967 7.664 -9.141 1.00 97.69 662 HIS A C 1
ATOM 5131 O O . HIS A 1 662 ? 10.251 8.196 -10.216 1.00 97.69 662 HIS A O 1
ATOM 5137 N N . ASP A 1 663 ? 9.252 8.280 -8.193 1.00 96.94 663 ASP A N 1
ATOM 5138 C CA . ASP A 1 663 ? 8.760 9.663 -8.302 1.00 96.94 663 ASP A CA 1
ATOM 5139 C C . ASP A 1 663 ? 9.902 10.676 -8.466 1.00 96.94 663 ASP A C 1
ATOM 5141 O O . ASP A 1 663 ? 9.853 11.555 -9.334 1.00 96.94 663 ASP A O 1
ATOM 5145 N N . ALA A 1 664 ? 10.962 10.543 -7.660 1.00 97.69 664 ALA A N 1
ATOM 5146 C CA . ALA A 1 664 ? 12.123 11.427 -7.717 1.00 97.69 664 ALA A CA 1
ATOM 5147 C C . ALA A 1 664 ? 12.823 11.368 -9.090 1.00 97.69 664 ALA A C 1
ATOM 5149 O O . ALA A 1 664 ? 13.155 12.413 -9.656 1.00 97.69 664 ALA A O 1
ATOM 5150 N N . VAL A 1 665 ? 12.986 10.167 -9.661 1.00 96.56 665 VAL A N 1
ATOM 5151 C CA . VAL A 1 665 ? 13.519 9.960 -11.023 1.00 96.56 665 VAL A CA 1
ATOM 5152 C C . VAL A 1 665 ? 12.540 10.456 -12.096 1.00 96.56 665 VAL A C 1
ATOM 5154 O O . VAL A 1 665 ? 12.954 11.104 -13.060 1.00 96.56 665 VAL A O 1
ATOM 5157 N N . ALA A 1 666 ? 11.231 10.235 -11.927 1.00 94.44 666 ALA A N 1
ATOM 5158 C CA . ALA A 1 666 ? 10.200 10.725 -12.846 1.00 94.44 666 ALA A CA 1
ATOM 5159 C C . ALA A 1 666 ? 10.186 12.259 -12.956 1.00 94.44 666 ALA A C 1
ATOM 5161 O O . ALA A 1 666 ? 9.841 12.812 -14.006 1.00 94.44 666 ALA A O 1
ATOM 5162 N N . LYS A 1 667 ? 10.565 12.958 -11.886 1.00 94.12 667 LYS A N 1
ATOM 5163 C CA . LYS A 1 667 ? 10.593 14.423 -11.834 1.00 94.12 667 LYS A CA 1
ATOM 5164 C C . LYS A 1 667 ? 11.981 15.041 -12.013 1.00 94.12 667 LYS A C 1
ATOM 5166 O O . LYS A 1 667 ? 12.049 16.243 -12.240 1.00 94.12 667 LYS A O 1
ATOM 5171 N N . GLY A 1 668 ? 13.056 14.249 -11.989 1.00 94.56 668 GLY A N 1
ATOM 5172 C CA . GLY A 1 668 ? 14.431 14.757 -12.092 1.00 94.56 668 GLY A CA 1
ATOM 5173 C C . GLY A 1 668 ? 14.862 15.545 -10.851 1.00 94.56 668 GLY A C 1
ATOM 5174 O O . GLY A 1 668 ? 15.489 16.593 -10.962 1.00 94.56 668 GLY A O 1
ATOM 5175 N N . LEU A 1 669 ? 14.467 15.085 -9.661 1.00 96.12 669 LEU A N 1
ATOM 5176 C CA . LEU A 1 669 ? 14.728 15.771 -8.392 1.00 96.12 669 LEU A CA 1
ATOM 5177 C C . LEU A 1 669 ? 16.094 15.354 -7.840 1.00 96.12 669 LEU A C 1
ATOM 5179 O O . LEU A 1 669 ? 16.174 14.490 -6.974 1.00 96.12 669 LEU A O 1
ATOM 5183 N N . ASP A 1 670 ? 17.184 15.869 -8.409 1.00 93.62 670 ASP A N 1
ATOM 5184 C CA . ASP A 1 670 ? 18.544 15.333 -8.204 1.00 93.62 670 ASP A CA 1
ATOM 5185 C C . ASP A 1 670 ? 18.982 15.245 -6.732 1.00 93.62 670 ASP A C 1
ATOM 5187 O O . ASP A 1 670 ? 19.493 14.208 -6.312 1.00 93.62 670 ASP A O 1
ATOM 5191 N N . GLU A 1 671 ? 18.706 16.261 -5.908 1.00 96.44 671 GLU A N 1
ATOM 5192 C CA . GLU A 1 671 ? 19.004 16.212 -4.466 1.00 96.44 671 GLU A CA 1
ATOM 5193 C C . GLU A 1 671 ? 18.253 15.067 -3.764 1.00 96.44 671 GLU A C 1
ATOM 5195 O O . GLU A 1 671 ? 18.836 14.314 -2.984 1.00 96.44 671 GLU A O 1
ATOM 5200 N N . ILE A 1 672 ? 16.969 14.886 -4.079 1.00 98.00 672 ILE A N 1
ATOM 5201 C CA . ILE A 1 672 ? 16.113 13.860 -3.470 1.00 98.00 672 ILE A CA 1
ATOM 5202 C C . ILE A 1 672 ? 16.474 12.460 -3.980 1.00 98.00 672 ILE A C 1
ATOM 5204 O O . ILE A 1 672 ? 16.556 11.528 -3.181 1.00 98.00 672 ILE A O 1
ATOM 5208 N N . GLN A 1 673 ? 16.771 12.313 -5.276 1.00 96.94 673 GLN A N 1
ATOM 5209 C CA . GLN A 1 673 ? 17.322 11.079 -5.846 1.00 96.94 673 GLN A CA 1
ATOM 5210 C C . GLN A 1 673 ? 18.611 10.686 -5.112 1.00 96.94 673 GLN A C 1
ATOM 5212 O O . GLN A 1 673 ? 18.768 9.531 -4.718 1.00 96.94 673 GLN A O 1
ATOM 5217 N N . LEU A 1 674 ? 19.514 11.642 -4.861 1.00 95.56 674 LEU A N 1
ATOM 5218 C CA . LEU A 1 674 ? 20.749 11.389 -4.121 1.00 95.56 674 LEU A CA 1
ATOM 5219 C C . LEU A 1 674 ? 20.500 11.023 -2.654 1.00 95.56 674 LEU A C 1
ATOM 5221 O O . LEU A 1 674 ? 21.182 10.115 -2.176 1.00 95.56 674 LEU A O 1
ATOM 5225 N N . LEU A 1 675 ? 19.555 11.669 -1.961 1.00 97.31 675 LEU A N 1
ATOM 5226 C CA . LEU A 1 675 ? 19.179 11.343 -0.577 1.00 97.31 675 LEU A CA 1
ATOM 5227 C C . LEU A 1 675 ? 18.638 9.911 -0.464 1.00 97.31 675 LEU A C 1
ATOM 5229 O O . LEU A 1 675 ? 19.162 9.120 0.317 1.00 97.31 675 LEU A O 1
ATOM 5233 N N . LEU A 1 676 ? 17.646 9.562 -1.287 1.00 97.69 676 LEU A N 1
ATOM 5234 C CA . LEU A 1 676 ? 17.012 8.240 -1.300 1.00 97.69 676 LEU A CA 1
ATOM 5235 C C . LEU A 1 676 ? 17.997 7.132 -1.707 1.00 97.69 676 LEU A C 1
ATOM 5237 O O . LEU A 1 676 ? 18.073 6.107 -1.037 1.00 97.69 676 LEU A O 1
ATOM 5241 N N . LEU A 1 677 ? 18.830 7.359 -2.731 1.00 96.56 677 LEU A N 1
ATOM 5242 C CA . LEU A 1 677 ? 19.904 6.430 -3.125 1.00 96.56 677 LEU A CA 1
ATOM 5243 C C . LEU A 1 677 ? 21.055 6.340 -2.112 1.00 96.56 677 LEU A C 1
ATOM 5245 O O . LEU A 1 677 ? 21.965 5.545 -2.306 1.00 96.56 677 LEU A O 1
ATOM 5249 N N . SER A 1 678 ? 21.084 7.179 -1.077 1.00 94.31 678 SER A N 1
ATOM 5250 C CA . SER A 1 678 ? 22.063 7.055 0.013 1.00 94.31 678 SER A CA 1
ATOM 5251 C C . SER A 1 678 ? 21.468 6.377 1.251 1.00 94.31 678 SER A C 1
ATOM 5253 O O . SER A 1 678 ? 22.182 6.194 2.235 1.00 94.31 678 SER A O 1
ATOM 5255 N N . HIS A 1 679 ? 20.185 5.996 1.218 1.00 93.44 679 HIS A N 1
ATOM 5256 C CA . HIS A 1 679 ? 19.543 5.244 2.290 1.00 93.44 679 HIS A CA 1
ATOM 5257 C C . HIS A 1 679 ? 19.958 3.760 2.227 1.00 93.44 679 HIS A C 1
ATOM 5259 O O . HIS A 1 679 ? 19.871 3.162 1.154 1.00 93.44 679 HIS A O 1
ATOM 5265 N N . PRO A 1 680 ? 20.394 3.134 3.338 1.00 87.75 680 PRO A N 1
ATOM 5266 C CA . PRO A 1 680 ? 20.977 1.788 3.311 1.00 87.75 680 PRO A CA 1
ATOM 5267 C C . PRO A 1 680 ? 19.983 0.686 2.916 1.00 87.75 680 PRO A C 1
ATOM 5269 O O . PRO A 1 680 ? 20.392 -0.338 2.379 1.00 87.75 680 PRO A O 1
ATOM 5272 N N . GLU A 1 681 ? 18.689 0.895 3.158 1.00 88.44 681 GLU A N 1
ATOM 5273 C CA . GLU A 1 681 ? 17.632 -0.097 2.908 1.00 88.44 681 GLU A CA 1
ATOM 5274 C C . GLU A 1 681 ? 16.936 0.073 1.544 1.00 88.44 681 GLU A C 1
ATOM 5276 O O . GLU A 1 681 ? 15.881 -0.514 1.316 1.00 88.44 681 GLU A O 1
ATOM 5281 N N . VAL A 1 682 ? 17.481 0.888 0.630 1.00 93.12 682 VAL A N 1
ATOM 5282 C CA . VAL A 1 682 ? 16.849 1.146 -0.675 1.00 93.12 682 VAL A CA 1
ATOM 5283 C C . VAL A 1 682 ? 16.851 -0.099 -1.577 1.00 93.12 682 VAL A C 1
ATOM 5285 O O . VAL A 1 682 ? 17.895 -0.637 -1.950 1.00 93.12 682 VAL A O 1
ATOM 5288 N N . ASN A 1 683 ? 15.662 -0.556 -1.967 1.00 90.19 683 ASN A N 1
ATOM 5289 C CA . ASN A 1 683 ? 15.472 -1.725 -2.814 1.00 90.19 683 ASN A CA 1
ATOM 5290 C C . ASN A 1 683 ? 15.381 -1.326 -4.293 1.00 90.19 683 ASN A C 1
ATOM 5292 O O . ASN A 1 683 ? 14.356 -0.862 -4.790 1.00 90.19 683 ASN A O 1
ATOM 5296 N N . LEU A 1 684 ? 16.475 -1.569 -5.011 1.00 95.38 684 LEU A N 1
ATOM 5297 C CA . LEU A 1 684 ? 16.632 -1.231 -6.426 1.00 95.38 684 LEU A CA 1
ATOM 5298 C C . LEU A 1 684 ? 15.919 -2.210 -7.388 1.00 95.38 684 LEU A C 1
ATOM 5300 O O . LEU A 1 684 ? 15.895 -1.960 -8.593 1.00 95.38 684 LEU A O 1
ATOM 5304 N N . TYR A 1 685 ? 15.353 -3.313 -6.880 1.00 90.88 685 TYR A N 1
ATOM 5305 C CA . TYR A 1 685 ? 14.666 -4.343 -7.675 1.00 90.88 685 TYR A CA 1
ATOM 5306 C C . TYR A 1 685 ? 13.146 -4.166 -7.758 1.00 90.88 685 TYR A C 1
ATOM 5308 O O . TYR A 1 685 ? 12.512 -4.846 -8.562 1.00 90.88 685 TYR A O 1
ATOM 5316 N N . LEU A 1 686 ? 12.547 -3.291 -6.943 1.00 88.88 686 LEU A N 1
ATOM 5317 C CA . LEU A 1 686 ? 11.102 -3.057 -6.981 1.00 88.88 686 LEU A CA 1
ATOM 5318 C C . LEU A 1 686 ? 10.685 -2.461 -8.323 1.00 88.88 686 LEU A C 1
ATOM 5320 O O . LEU A 1 686 ? 11.275 -1.480 -8.771 1.00 88.88 686 LEU A O 1
ATOM 5324 N N . GLU A 1 687 ? 9.656 -3.047 -8.935 1.00 90.12 687 GLU A N 1
ATOM 5325 C CA . GLU A 1 687 ? 9.111 -2.609 -10.217 1.00 90.12 687 GLU A CA 1
ATOM 5326 C C . GLU A 1 687 ? 7.753 -1.924 -10.063 1.00 90.12 687 GLU A C 1
ATOM 5328 O O . GLU A 1 687 ? 6.874 -2.410 -9.341 1.00 90.12 687 GLU A O 1
ATOM 5333 N N . ASN A 1 688 ? 7.556 -0.840 -10.815 1.00 91.50 688 ASN A N 1
ATOM 5334 C CA . ASN A 1 688 ? 6.257 -0.189 -10.928 1.00 91.50 688 ASN A CA 1
ATOM 5335 C C . ASN A 1 688 ? 5.262 -0.967 -11.812 1.00 91.50 688 ASN A C 1
ATOM 5337 O O . ASN A 1 688 ? 5.573 -2.004 -12.397 1.00 91.50 688 ASN A O 1
ATOM 5341 N N . SER A 1 689 ? 4.036 -0.456 -11.950 1.00 89.56 689 SER A N 1
ATOM 5342 C CA . SER A 1 689 ? 2.939 -1.060 -12.730 1.00 89.56 689 SER A CA 1
ATOM 5343 C C . SER A 1 689 ? 3.261 -1.303 -14.208 1.00 89.56 689 SER A C 1
ATOM 5345 O O . SER A 1 689 ? 2.582 -2.091 -14.863 1.00 89.56 689 SER A O 1
ATOM 5347 N N . LYS A 1 690 ? 4.304 -0.659 -14.741 1.00 87.56 690 LYS A N 1
ATOM 5348 C CA . LYS A 1 690 ? 4.799 -0.836 -16.114 1.00 87.56 690 LYS A CA 1
ATOM 5349 C C . LYS A 1 690 ? 5.972 -1.825 -16.194 1.00 87.56 690 LYS A C 1
ATOM 5351 O O . LYS A 1 690 ? 6.547 -1.995 -17.271 1.00 87.56 690 LYS A O 1
ATOM 5356 N N . GLY A 1 691 ? 6.346 -2.466 -15.086 1.00 89.12 691 GLY A N 1
ATOM 5357 C CA . GLY A 1 691 ? 7.492 -3.371 -14.982 1.00 89.12 691 GLY A CA 1
ATOM 5358 C C . GLY A 1 691 ? 8.842 -2.657 -15.069 1.00 89.12 691 GLY A C 1
ATOM 5359 O O . GLY A 1 691 ? 9.809 -3.254 -15.526 1.00 89.12 691 GLY A O 1
ATOM 5360 N N . PHE A 1 692 ? 8.926 -1.360 -14.745 1.00 91.94 692 PHE A N 1
ATOM 5361 C CA . PHE A 1 692 ? 10.215 -0.671 -14.636 1.00 91.94 692 PHE A CA 1
ATOM 5362 C C . PHE A 1 692 ? 10.696 -0.753 -13.193 1.00 91.94 692 PHE A C 1
ATOM 5364 O O . PHE A 1 692 ? 10.031 -0.219 -12.311 1.00 91.94 692 PHE A O 1
ATOM 5371 N N . ASN A 1 693 ? 11.862 -1.364 -12.975 1.00 94.81 693 ASN A N 1
ATOM 5372 C CA . ASN A 1 693 ? 12.673 -1.077 -11.795 1.00 94.81 693 ASN A CA 1
ATOM 5373 C C . ASN A 1 693 ? 13.354 0.295 -11.927 1.00 94.81 693 ASN A C 1
ATOM 5375 O O . ASN A 1 693 ? 13.355 0.913 -13.000 1.00 94.81 693 ASN A O 1
ATOM 5379 N N . ILE A 1 694 ? 13.985 0.757 -10.847 1.00 96.56 694 ILE A N 1
ATOM 5380 C CA . ILE A 1 694 ? 14.525 2.114 -10.806 1.00 96.56 694 ILE A CA 1
ATOM 5381 C C . ILE A 1 694 ? 15.670 2.363 -11.796 1.00 96.56 694 ILE A C 1
ATOM 5383 O O . ILE A 1 694 ? 15.738 3.449 -12.372 1.00 96.56 694 ILE A O 1
ATOM 5387 N N . LEU A 1 695 ? 16.522 1.364 -12.065 1.00 97.12 695 LEU A N 1
ATOM 5388 C CA . LEU A 1 695 ? 17.554 1.482 -13.099 1.00 97.12 695 LEU A CA 1
ATOM 5389 C C . LEU A 1 695 ? 16.900 1.681 -14.467 1.00 97.12 695 LEU A C 1
ATOM 5391 O O . LEU A 1 695 ? 17.216 2.633 -15.172 1.00 97.12 695 LEU A O 1
ATOM 5395 N N . ASN A 1 696 ? 15.955 0.811 -14.822 1.00 95.19 696 ASN A N 1
ATOM 5396 C CA . ASN A 1 696 ? 15.235 0.895 -16.086 1.00 95.19 696 ASN A CA 1
ATOM 5397 C C . ASN A 1 696 ? 14.497 2.240 -16.228 1.00 95.19 696 ASN A C 1
ATOM 5399 O O . ASN A 1 696 ? 14.409 2.773 -17.335 1.00 95.19 696 ASN A O 1
ATOM 5403 N N . HIS A 1 697 ? 14.007 2.826 -15.130 1.00 95.31 697 HIS A N 1
ATOM 5404 C CA . HIS A 1 697 ? 13.376 4.146 -15.146 1.00 95.31 697 HIS A CA 1
ATOM 5405 C C . HIS A 1 697 ? 14.391 5.293 -15.317 1.00 95.31 697 HIS A C 1
ATOM 5407 O O . HIS A 1 697 ? 14.163 6.184 -16.135 1.00 95.31 697 HIS A O 1
ATOM 5413 N N . ALA A 1 698 ? 15.537 5.255 -14.629 1.00 96.94 698 ALA A N 1
ATOM 5414 C CA . ALA A 1 698 ? 16.618 6.232 -14.805 1.00 96.94 698 ALA A CA 1
ATOM 5415 C C . ALA A 1 698 ? 17.191 6.198 -16.233 1.00 96.94 698 ALA A C 1
ATOM 5417 O O . ALA A 1 698 ? 17.390 7.248 -16.852 1.00 96.94 698 ALA A O 1
ATOM 5418 N N . VAL A 1 699 ? 17.353 4.991 -16.784 1.00 97.38 699 VAL A N 1
ATOM 5419 C CA . VAL A 1 699 ? 17.781 4.756 -18.165 1.00 97.38 699 VAL A CA 1
ATOM 5420 C C . VAL A 1 699 ? 16.743 5.256 -19.166 1.00 97.38 699 VAL A C 1
ATOM 5422 O O . VAL A 1 699 ? 17.122 5.947 -20.104 1.00 97.38 699 VAL A O 1
ATOM 5425 N N . LEU A 1 700 ? 15.441 5.008 -18.963 1.00 95.31 700 LEU A N 1
ATOM 5426 C CA . LEU A 1 700 ? 14.377 5.574 -19.811 1.00 95.31 700 LEU A CA 1
ATOM 5427 C C . LEU A 1 700 ? 14.475 7.106 -19.901 1.00 95.31 700 LEU A C 1
ATOM 5429 O O . LEU A 1 700 ? 14.262 7.689 -20.965 1.00 95.31 700 LEU A O 1
ATOM 5433 N N . ARG A 1 701 ? 14.827 7.755 -18.787 1.00 94.25 701 ARG A N 1
ATOM 5434 C CA . ARG A 1 701 ? 14.969 9.213 -18.672 1.00 94.25 701 ARG A CA 1
ATOM 5435 C C . ARG A 1 701 ? 16.314 9.763 -19.146 1.00 94.25 701 ARG A C 1
ATOM 5437 O O . ARG A 1 701 ? 16.458 10.981 -19.171 1.00 94.25 701 ARG A O 1
ATOM 5444 N N . GLY A 1 702 ? 17.269 8.911 -19.520 1.00 94.81 702 GLY A N 1
ATOM 5445 C CA . GLY A 1 702 ? 18.604 9.333 -19.950 1.00 94.81 702 GLY A CA 1
ATOM 5446 C C . GLY A 1 702 ? 19.467 9.919 -18.828 1.00 94.81 702 GLY A C 1
ATOM 5447 O O . GLY A 1 702 ? 20.448 10.602 -19.111 1.00 94.81 702 GLY A O 1
ATOM 5448 N N . ASN A 1 703 ? 19.122 9.691 -17.552 1.00 94.50 703 ASN A N 1
ATOM 5449 C CA . ASN A 1 703 ? 19.878 10.255 -16.432 1.00 94.50 703 ASN A CA 1
ATOM 5450 C C . ASN A 1 703 ? 21.139 9.417 -16.169 1.00 94.50 703 ASN A C 1
ATOM 5452 O O . ASN A 1 703 ? 21.110 8.451 -15.400 1.00 94.50 703 ASN A O 1
ATOM 5456 N N . LEU A 1 704 ? 22.243 9.787 -16.827 1.00 95.69 704 LEU A N 1
ATOM 5457 C CA . LEU A 1 704 ? 23.530 9.097 -16.718 1.00 95.69 704 LEU A CA 1
ATOM 5458 C C . LEU A 1 704 ? 24.042 9.053 -15.272 1.00 95.69 704 LEU A C 1
ATOM 5460 O O . LEU A 1 704 ? 24.331 7.969 -14.784 1.00 95.69 704 LEU A O 1
ATOM 5464 N N . ALA A 1 705 ? 24.078 10.183 -14.559 1.00 94.81 705 ALA A N 1
ATOM 5465 C CA . ALA A 1 705 ? 24.644 10.255 -13.207 1.00 94.81 705 ALA A CA 1
ATOM 5466 C C . ALA A 1 705 ? 23.907 9.348 -12.200 1.00 94.81 705 ALA A C 1
ATOM 5468 O O . ALA A 1 705 ? 24.519 8.699 -11.350 1.00 94.81 705 ALA A O 1
ATOM 5469 N N . VAL A 1 706 ? 22.578 9.262 -12.312 1.00 95.75 706 VAL A N 1
ATOM 5470 C CA . VAL A 1 706 ? 21.764 8.371 -11.471 1.00 95.75 706 VAL A CA 1
ATOM 5471 C C . VAL A 1 706 ? 21.899 6.912 -11.909 1.00 95.75 706 VAL A C 1
ATOM 5473 O O . VAL A 1 706 ? 21.985 6.031 -11.055 1.00 95.75 706 VAL A O 1
ATOM 5476 N N . THR A 1 707 ? 22.009 6.653 -13.214 1.00 97.31 707 THR A N 1
ATOM 5477 C CA . THR A 1 707 ? 22.308 5.319 -13.762 1.00 97.31 707 THR A CA 1
ATOM 5478 C C . THR A 1 707 ? 23.659 4.803 -13.252 1.00 97.31 707 THR A C 1
ATOM 5480 O O . THR A 1 707 ? 23.733 3.688 -12.739 1.00 97.31 707 THR A O 1
ATOM 5483 N N . GLU A 1 708 ? 24.709 5.627 -13.307 1.00 96.56 708 GLU A N 1
ATOM 5484 C CA . GLU A 1 708 ? 26.037 5.333 -12.759 1.00 96.56 708 GLU A CA 1
ATOM 5485 C C . GLU A 1 708 ? 25.980 5.063 -11.255 1.00 96.56 708 GLU A C 1
ATOM 5487 O O . GLU A 1 708 ? 26.524 4.056 -10.806 1.00 96.56 708 GLU A O 1
ATOM 5492 N N . LYS A 1 709 ? 25.276 5.895 -10.470 1.00 95.81 709 LYS A N 1
ATOM 5493 C CA . LYS A 1 709 ? 25.140 5.678 -9.020 1.00 95.81 709 LYS A CA 1
ATOM 5494 C C . LYS A 1 709 ? 24.432 4.357 -8.699 1.00 95.81 709 LYS A C 1
ATOM 5496 O O . LYS A 1 709 ? 24.924 3.602 -7.864 1.00 95.81 709 LYS A O 1
ATOM 5501 N N . ILE A 1 710 ? 23.318 4.050 -9.368 1.00 96.81 710 ILE A N 1
ATOM 5502 C CA . ILE A 1 710 ? 22.569 2.795 -9.170 1.00 96.81 710 ILE A CA 1
ATOM 5503 C C . ILE A 1 710 ? 23.443 1.580 -9.518 1.00 96.81 710 ILE A C 1
ATOM 5505 O O . ILE A 1 710 ? 23.490 0.614 -8.757 1.00 96.81 710 ILE A O 1
ATOM 5509 N N . LEU A 1 711 ? 24.176 1.635 -10.633 1.00 96.56 711 LEU A N 1
ATOM 5510 C CA . LEU A 1 711 ? 25.057 0.548 -11.066 1.00 96.56 711 LEU A CA 1
ATOM 5511 C C . LEU A 1 711 ? 26.327 0.413 -10.213 1.00 96.56 711 LEU A C 1
ATOM 5513 O O . LEU A 1 711 ? 26.818 -0.700 -10.035 1.00 96.56 711 LEU A O 1
ATOM 5517 N N . ALA A 1 712 ? 26.836 1.504 -9.639 1.00 95.31 712 ALA A N 1
ATOM 5518 C CA . ALA A 1 712 ? 27.925 1.465 -8.665 1.00 95.31 712 ALA A CA 1
ATOM 5519 C C . ALA A 1 712 ? 27.489 0.824 -7.334 1.00 95.31 712 ALA A C 1
ATOM 5521 O O . ALA A 1 712 ? 28.292 0.154 -6.689 1.00 95.31 712 ALA A O 1
ATOM 5522 N N . MET A 1 713 ? 26.220 0.988 -6.938 1.00 93.62 713 MET A N 1
ATOM 5523 C CA . MET A 1 713 ? 25.642 0.292 -5.782 1.00 93.62 713 MET A CA 1
ATOM 5524 C C . MET A 1 713 ? 25.366 -1.188 -6.077 1.00 93.62 713 MET A C 1
ATOM 5526 O O . MET A 1 713 ? 25.603 -2.035 -5.218 1.00 93.62 713 MET A O 1
ATOM 5530 N N . ASN A 1 714 ? 24.865 -1.517 -7.274 1.00 92.81 714 ASN A N 1
ATOM 5531 C CA . ASN A 1 714 ? 24.582 -2.895 -7.673 1.00 92.81 714 ASN A CA 1
ATOM 5532 C C . ASN A 1 714 ? 24.665 -3.097 -9.199 1.00 92.81 714 ASN A C 1
ATOM 5534 O O . ASN A 1 714 ? 23.677 -2.966 -9.927 1.00 92.81 714 ASN A O 1
ATOM 5538 N N . GLY A 1 715 ? 25.846 -3.498 -9.676 1.00 92.31 715 GLY A N 1
ATOM 5539 C CA . GLY A 1 715 ? 26.117 -3.701 -11.102 1.00 92.31 715 GLY A CA 1
ATOM 5540 C C . GLY A 1 715 ? 25.300 -4.816 -11.764 1.00 92.31 715 GLY A C 1
ATOM 5541 O O . GLY A 1 715 ? 25.103 -4.777 -12.977 1.00 92.31 715 GLY A O 1
ATOM 5542 N N . ASN A 1 716 ? 24.757 -5.774 -10.999 1.00 92.19 716 ASN A N 1
ATOM 5543 C CA . ASN A 1 716 ? 23.957 -6.875 -11.557 1.00 92.19 716 ASN A CA 1
ATOM 5544 C C . ASN A 1 716 ? 22.705 -6.361 -12.287 1.00 92.19 716 ASN A C 1
ATOM 5546 O O . ASN A 1 716 ? 22.277 -6.956 -13.281 1.00 92.19 716 ASN A O 1
ATOM 5550 N N . LEU A 1 717 ? 22.154 -5.226 -11.834 1.00 93.75 717 LEU A N 1
ATOM 5551 C CA . LEU A 1 717 ? 20.980 -4.581 -12.425 1.00 93.75 717 LEU A CA 1
ATOM 5552 C C . LEU A 1 717 ? 21.166 -4.258 -13.915 1.00 93.75 717 LEU A C 1
ATOM 5554 O O . LEU A 1 717 ? 20.182 -4.305 -14.648 1.00 93.75 717 LEU A O 1
ATOM 5558 N N . ALA A 1 718 ? 22.402 -4.036 -14.390 1.00 94.25 718 ALA A N 1
ATOM 5559 C CA . ALA A 1 718 ? 22.724 -3.800 -15.805 1.00 94.25 718 ALA A CA 1
ATOM 5560 C C . ALA A 1 718 ? 22.196 -4.894 -16.756 1.00 94.25 718 ALA A C 1
ATOM 5562 O O . ALA A 1 718 ? 22.016 -4.646 -17.948 1.00 94.25 718 ALA A O 1
ATOM 5563 N N . THR A 1 719 ? 21.945 -6.098 -16.231 1.00 91.62 719 THR A N 1
ATOM 5564 C CA . THR A 1 719 ? 21.468 -7.264 -16.990 1.00 91.62 719 THR A CA 1
ATOM 5565 C C . THR A 1 719 ? 20.023 -7.666 -16.687 1.00 91.62 719 THR A C 1
ATOM 5567 O O . THR A 1 719 ? 19.493 -8.530 -17.380 1.00 91.62 719 THR A O 1
ATOM 5570 N N . VAL A 1 720 ? 19.366 -7.053 -15.692 1.00 89.62 720 VAL A N 1
ATOM 5571 C CA . VAL A 1 720 ? 18.032 -7.469 -15.222 1.00 89.62 720 VAL A CA 1
ATOM 5572 C C . VAL A 1 720 ? 16.942 -6.977 -16.186 1.00 89.62 720 VAL A C 1
ATOM 5574 O O . VAL A 1 720 ? 16.729 -5.764 -16.284 1.00 89.62 720 VAL A O 1
ATOM 5577 N N . PRO A 1 721 ? 16.230 -7.876 -16.893 1.00 88.31 721 PRO A N 1
ATOM 5578 C CA . PRO A 1 721 ? 15.150 -7.483 -17.785 1.00 88.31 721 PRO A CA 1
ATOM 5579 C C . PRO A 1 721 ? 13.908 -7.051 -17.000 1.00 88.31 721 PRO A C 1
ATOM 5581 O O . PRO A 1 721 ? 13.595 -7.618 -15.955 1.00 88.31 721 PRO A O 1
ATOM 5584 N N . LYS A 1 722 ? 13.169 -6.086 -17.550 1.00 87.81 722 LYS A N 1
ATOM 5585 C CA . LYS A 1 722 ? 11.820 -5.714 -17.103 1.00 87.81 722 LYS A CA 1
ATOM 5586 C C . LYS A 1 722 ? 10.865 -6.904 -17.211 1.00 87.81 722 LYS A C 1
ATOM 5588 O O . LYS A 1 722 ? 10.803 -7.528 -18.272 1.00 87.81 722 LYS A O 1
ATOM 5593 N N . THR A 1 723 ? 10.040 -7.162 -16.195 1.00 80.00 723 THR A N 1
ATOM 5594 C CA . THR A 1 723 ? 9.073 -8.284 -16.248 1.00 80.00 723 THR A CA 1
ATOM 5595 C C . THR A 1 723 ? 8.006 -8.147 -17.343 1.00 80.00 723 THR A C 1
ATOM 5597 O O . THR A 1 723 ? 7.508 -9.153 -17.842 1.00 80.00 723 THR A O 1
ATOM 5600 N N . SER A 1 724 ? 7.648 -6.918 -17.732 1.00 85.62 724 SER A N 1
ATOM 5601 C CA . SER A 1 724 ? 6.496 -6.642 -18.605 1.00 85.62 724 SER A CA 1
ATOM 5602 C C . SER A 1 724 ? 6.730 -6.897 -20.099 1.00 85.62 724 SER A C 1
ATOM 5604 O O . SER A 1 724 ? 5.789 -7.225 -20.819 1.00 85.62 724 SER A O 1
ATOM 5606 N N . ASP A 1 725 ? 7.963 -6.733 -20.578 1.00 88.00 725 ASP A N 1
ATOM 5607 C CA . ASP A 1 725 ? 8.342 -6.868 -21.993 1.00 88.00 725 ASP A CA 1
ATOM 5608 C C . ASP A 1 725 ? 9.708 -7.547 -22.208 1.00 88.00 725 ASP A C 1
ATOM 5610 O O . ASP A 1 725 ? 10.082 -7.814 -23.349 1.00 88.00 725 ASP A O 1
ATOM 5614 N N . GLY A 1 726 ? 10.448 -7.867 -21.141 1.00 91.56 726 GLY A N 1
ATOM 5615 C CA . GLY A 1 726 ? 11.782 -8.468 -21.212 1.00 91.56 726 GLY A CA 1
ATOM 5616 C C . GLY A 1 726 ? 12.904 -7.487 -21.545 1.00 91.56 726 GLY A C 1
ATOM 5617 O O . GLY A 1 726 ? 14.034 -7.919 -21.755 1.00 91.56 726 GLY A O 1
ATOM 5618 N N . PHE A 1 727 ? 12.639 -6.178 -21.611 1.00 94.19 727 PHE A N 1
ATOM 5619 C CA . PHE A 1 727 ? 13.670 -5.201 -21.962 1.00 94.19 727 PHE A CA 1
ATOM 5620 C C . PHE A 1 727 ? 14.753 -5.161 -20.880 1.00 94.19 727 PHE A C 1
ATOM 5622 O O . PHE A 1 727 ? 14.488 -4.773 -19.743 1.00 94.19 727 PHE A O 1
ATOM 5629 N N . THR A 1 728 ? 15.989 -5.502 -21.240 1.00 95.00 728 THR A N 1
ATOM 5630 C CA . THR A 1 728 ? 17.166 -5.172 -20.417 1.00 95.00 728 THR A CA 1
ATOM 5631 C C . THR A 1 728 ? 17.417 -3.653 -20.437 1.00 95.00 728 THR A C 1
ATOM 5633 O O . THR A 1 728 ? 16.959 -2.978 -21.367 1.00 95.00 728 THR A O 1
ATOM 5636 N N . PRO A 1 729 ? 18.196 -3.089 -19.494 1.00 96.62 729 PRO A N 1
ATOM 5637 C CA . PRO A 1 729 ? 18.566 -1.672 -19.521 1.00 96.62 729 PRO A CA 1
ATOM 5638 C C . PRO A 1 729 ? 19.172 -1.236 -20.861 1.00 96.62 729 PRO A C 1
ATOM 5640 O O . PRO A 1 729 ? 18.897 -0.135 -21.336 1.00 96.62 729 PRO A O 1
ATOM 5643 N N . LEU A 1 730 ? 19.920 -2.123 -21.532 1.00 96.75 730 LEU A N 1
ATOM 5644 C CA . LEU A 1 730 ? 20.468 -1.851 -22.861 1.00 96.75 730 LEU A CA 1
ATOM 5645 C C . LEU A 1 730 ? 19.371 -1.698 -23.931 1.00 96.75 730 LEU A C 1
ATOM 5647 O O . LEU A 1 730 ? 19.490 -0.812 -24.773 1.00 96.75 730 LEU A O 1
ATOM 5651 N N . HIS A 1 731 ? 18.283 -2.478 -23.884 1.00 96.12 731 HIS A N 1
ATOM 5652 C CA . HIS A 1 731 ? 17.131 -2.269 -24.774 1.00 96.12 731 HIS A CA 1
ATOM 5653 C C . HIS A 1 731 ? 16.480 -0.905 -24.531 1.00 96.12 731 HIS A C 1
ATOM 5655 O O . HIS A 1 731 ? 16.158 -0.204 -25.488 1.00 96.12 731 HIS A O 1
ATOM 5661 N N . VAL A 1 732 ? 16.300 -0.512 -23.263 1.00 96.38 732 VAL A N 1
ATOM 5662 C CA . VAL A 1 732 ? 15.691 0.780 -22.905 1.00 96.38 732 VAL A CA 1
ATOM 5663 C C . VAL A 1 732 ? 16.570 1.945 -23.373 1.00 96.38 732 VAL A C 1
ATOM 5665 O O . VAL A 1 732 ? 16.058 2.877 -23.992 1.00 96.38 732 VAL A O 1
ATOM 5668 N N . ALA A 1 733 ? 17.886 1.880 -23.149 1.00 97.38 733 ALA A N 1
ATOM 5669 C CA . ALA A 1 733 ? 18.829 2.897 -23.615 1.00 97.38 733 ALA A CA 1
ATOM 5670 C C . ALA A 1 733 ? 18.848 2.992 -25.151 1.00 97.38 733 ALA A C 1
ATOM 5672 O O . ALA A 1 733 ? 18.746 4.084 -25.712 1.00 97.38 733 ALA A O 1
ATOM 5673 N N . ALA A 1 734 ? 18.906 1.844 -25.833 1.00 95.81 734 ALA A N 1
ATOM 5674 C CA . ALA A 1 734 ? 18.985 1.768 -27.286 1.00 95.81 734 ALA A CA 1
ATOM 5675 C C . ALA A 1 734 ? 17.699 2.216 -27.997 1.00 95.81 734 ALA A C 1
ATOM 5677 O O . ALA A 1 734 ? 17.764 2.859 -29.041 1.00 95.81 734 ALA A O 1
ATOM 5678 N N . PHE A 1 735 ? 16.531 1.955 -27.407 1.00 94.31 735 PHE A N 1
ATOM 5679 C CA . PHE A 1 735 ? 15.238 2.422 -27.914 1.00 94.31 735 PHE A CA 1
ATOM 5680 C C . PHE A 1 735 ? 15.087 3.956 -27.853 1.00 94.31 735 PHE A C 1
ATOM 5682 O O . PHE A 1 735 ? 14.310 4.515 -28.626 1.00 94.31 735 PHE A O 1
ATOM 5689 N N . ASN A 1 736 ? 15.822 4.644 -26.969 1.00 93.81 736 ASN A N 1
ATOM 5690 C CA . ASN A 1 736 ? 15.687 6.085 -26.702 1.00 93.81 736 ASN A CA 1
ATOM 5691 C C . ASN A 1 736 ? 16.916 6.936 -27.119 1.00 93.81 736 ASN A C 1
ATOM 5693 O O . ASN A 1 736 ? 16.966 8.114 -26.785 1.00 93.81 736 ASN A O 1
ATOM 5697 N N . ASP A 1 737 ? 17.885 6.361 -27.847 1.00 93.25 737 ASP A N 1
ATOM 5698 C CA . ASP A 1 737 ? 19.166 6.983 -28.266 1.00 93.25 737 ASP A CA 1
ATOM 5699 C C . ASP A 1 737 ? 20.064 7.501 -27.121 1.00 93.25 737 ASP A C 1
ATOM 5701 O O . ASP A 1 737 ? 20.883 8.400 -27.317 1.00 93.25 737 ASP A O 1
ATOM 5705 N N . HIS A 1 738 ? 19.966 6.914 -25.920 1.00 96.75 738 HIS A N 1
ATOM 5706 C CA . HIS A 1 738 ? 20.771 7.309 -24.751 1.00 96.75 738 HIS A CA 1
ATOM 5707 C C . HIS A 1 738 ? 22.207 6.773 -24.845 1.00 96.75 738 HIS A C 1
ATOM 5709 O O . HIS A 1 738 ? 22.621 5.884 -24.097 1.00 96.75 738 HIS A O 1
ATOM 5715 N N . ILE A 1 739 ? 22.967 7.304 -25.804 1.00 94.69 739 ILE A N 1
ATOM 5716 C CA . ILE A 1 739 ? 24.279 6.807 -26.233 1.00 94.69 739 ILE A CA 1
ATOM 5717 C C . ILE A 1 739 ? 25.301 6.670 -25.098 1.00 94.69 739 ILE A C 1
ATOM 5719 O O . ILE A 1 739 ? 26.015 5.671 -25.047 1.00 94.69 739 ILE A O 1
ATOM 5723 N N . ASP A 1 740 ? 25.367 7.611 -24.159 1.00 97.50 740 ASP A N 1
ATOM 5724 C CA . ASP A 1 740 ? 26.368 7.547 -23.086 1.00 97.50 740 ASP A CA 1
ATOM 5725 C C . ASP A 1 740 ? 26.030 6.473 -22.039 1.00 97.50 740 ASP A C 1
ATOM 5727 O O . ASP A 1 740 ? 26.928 5.832 -21.497 1.00 97.50 740 ASP A O 1
ATOM 5731 N N . ILE A 1 741 ? 24.741 6.162 -21.857 1.00 97.88 741 ILE A N 1
ATOM 5732 C CA . ILE A 1 741 ? 24.301 4.997 -21.077 1.00 97.88 741 ILE A CA 1
ATOM 5733 C C . ILE A 1 741 ? 24.597 3.693 -21.834 1.00 97.88 741 ILE A C 1
ATOM 5735 O O . ILE A 1 741 ? 25.016 2.713 -21.219 1.00 97.88 741 ILE A O 1
ATOM 5739 N N . VAL A 1 742 ? 24.435 3.662 -23.163 1.00 96.75 742 VAL A N 1
ATOM 5740 C CA . VAL A 1 742 ? 24.831 2.496 -23.976 1.00 96.75 742 VAL A CA 1
ATOM 5741 C C . VAL A 1 742 ? 26.332 2.223 -23.845 1.00 96.75 742 VAL A C 1
ATOM 5743 O O . VAL A 1 742 ? 26.706 1.081 -23.581 1.00 96.75 742 VAL A O 1
ATOM 5746 N N . LYS A 1 743 ? 27.183 3.255 -23.940 1.00 95.56 743 LYS A N 1
ATOM 5747 C CA . LYS A 1 743 ? 28.629 3.136 -23.686 1.00 95.56 743 LYS A CA 1
ATOM 5748 C C . LYS A 1 743 ? 28.904 2.613 -22.281 1.00 95.56 743 LYS A C 1
ATOM 5750 O O . LYS A 1 743 ? 29.619 1.630 -22.146 1.00 95.56 743 LYS A O 1
ATOM 5755 N N . LEU A 1 744 ? 28.294 3.191 -21.243 1.00 96.94 744 LEU A N 1
ATOM 5756 C CA . LEU A 1 744 ? 28.458 2.727 -19.860 1.00 96.94 744 LEU A CA 1
ATOM 5757 C C . LEU A 1 744 ? 28.140 1.226 -19.716 1.00 96.94 744 LEU A C 1
ATOM 5759 O O . LEU A 1 744 ? 28.932 0.467 -19.157 1.00 96.94 744 LEU A O 1
ATOM 5763 N N . LEU A 1 745 ? 27.003 0.775 -20.251 1.00 96.00 745 LEU A N 1
ATOM 5764 C CA . LEU A 1 745 ? 26.571 -0.622 -20.158 1.00 96.00 745 LEU A CA 1
ATOM 5765 C C . LEU A 1 745 ? 27.488 -1.579 -20.945 1.00 96.00 745 LEU A C 1
ATOM 5767 O O . LEU A 1 745 ? 27.832 -2.651 -20.442 1.00 96.00 745 LEU A O 1
ATOM 5771 N N . VAL A 1 746 ? 27.905 -1.208 -22.159 1.00 93.81 746 VAL A N 1
ATOM 5772 C CA . VAL A 1 746 ? 28.717 -2.068 -23.042 1.00 93.81 746 VAL A CA 1
ATOM 5773 C C . VAL A 1 746 ? 30.207 -2.032 -22.677 1.00 93.81 746 VAL A C 1
ATOM 5775 O O . VAL A 1 746 ? 30.857 -3.077 -22.628 1.00 93.81 746 VAL A O 1
ATOM 5778 N N . GLU A 1 747 ? 30.767 -0.860 -22.380 1.00 92.94 747 GLU A N 1
ATOM 5779 C CA . GLU A 1 747 ? 32.196 -0.678 -22.101 1.00 92.94 747 GLU A CA 1
ATOM 5780 C C . GLU A 1 747 ? 32.553 -1.029 -20.658 1.00 92.94 747 GLU A C 1
ATOM 5782 O O . GLU A 1 747 ? 33.546 -1.731 -20.452 1.00 92.94 747 GLU A O 1
ATOM 5787 N N . THR A 1 748 ? 31.753 -0.608 -19.676 1.00 93.81 748 THR A N 1
ATOM 5788 C CA . THR A 1 748 ? 32.054 -0.830 -18.251 1.00 93.81 748 THR A CA 1
ATOM 5789 C C . THR A 1 748 ? 31.464 -2.145 -17.751 1.00 93.81 748 THR A C 1
ATOM 5791 O O . THR A 1 748 ? 32.186 -2.955 -17.174 1.00 93.81 748 THR A O 1
ATOM 5794 N N . PHE A 1 749 ? 30.176 -2.400 -18.009 1.00 93.25 749 PHE A N 1
ATOM 5795 C CA . PHE A 1 749 ? 29.469 -3.575 -17.470 1.00 93.25 749 PHE A CA 1
ATOM 5796 C C . PHE A 1 749 ? 29.486 -4.809 -18.386 1.00 93.25 749 PHE A C 1
ATOM 5798 O O . PHE A 1 749 ? 29.029 -5.872 -17.971 1.00 93.25 749 PHE A O 1
ATOM 5805 N N . LYS A 1 750 ? 30.038 -4.694 -19.604 1.00 91.25 750 LYS A N 1
ATOM 5806 C CA . LYS A 1 750 ? 30.200 -5.793 -20.579 1.00 91.25 750 LYS A CA 1
ATOM 5807 C C . LYS A 1 750 ? 28.911 -6.594 -20.826 1.00 91.25 750 LYS A C 1
ATOM 5809 O O . LYS A 1 750 ? 28.952 -7.812 -20.998 1.00 91.25 750 LYS A O 1
ATOM 5814 N N . VAL A 1 751 ? 27.759 -5.919 -20.826 1.00 92.50 751 VAL A N 1
ATOM 5815 C CA . VAL A 1 751 ? 26.459 -6.581 -21.017 1.00 92.50 751 VAL A CA 1
ATOM 5816 C C . VAL A 1 751 ? 26.355 -7.223 -22.407 1.00 92.50 751 VAL A C 1
ATOM 5818 O O . VAL A 1 751 ? 26.933 -6.733 -23.377 1.00 92.50 751 VAL A O 1
ATOM 5821 N N . ASN A 1 752 ? 25.576 -8.302 -22.527 1.00 90.62 752 ASN A N 1
ATOM 5822 C CA . ASN A 1 752 ? 25.359 -8.960 -23.816 1.00 90.62 752 ASN A CA 1
ATOM 5823 C C . ASN A 1 752 ? 24.578 -8.044 -24.781 1.00 90.62 752 ASN A C 1
ATOM 5825 O O . ASN A 1 752 ? 23.372 -7.826 -24.611 1.00 90.62 752 ASN A O 1
ATOM 5829 N N . VAL A 1 753 ? 25.261 -7.561 -25.824 1.00 91.31 753 VAL A N 1
ATOM 5830 C CA . VAL A 1 753 ? 24.688 -6.725 -26.896 1.00 91.31 753 VAL A CA 1
ATOM 5831 C C . VAL A 1 753 ? 23.629 -7.448 -27.735 1.00 91.31 753 VAL A C 1
ATOM 5833 O O . VAL A 1 753 ? 22.779 -6.785 -28.320 1.00 91.31 753 VAL A O 1
ATOM 5836 N N . ASN A 1 754 ? 23.628 -8.785 -27.723 1.00 90.44 754 ASN A N 1
ATOM 5837 C CA . ASN A 1 754 ? 22.621 -9.654 -28.340 1.00 90.44 754 ASN A CA 1
ATOM 5838 C C . ASN A 1 754 ? 21.658 -10.260 -27.302 1.00 90.44 754 ASN A C 1
ATOM 5840 O O . ASN A 1 754 ? 21.083 -11.322 -27.538 1.00 90.44 754 ASN A O 1
ATOM 5844 N N . SER A 1 755 ? 21.511 -9.649 -26.120 1.00 91.81 755 SER A N 1
ATOM 5845 C CA . SER A 1 755 ? 20.388 -9.996 -25.236 1.00 91.81 755 SER A CA 1
ATOM 5846 C C . SER A 1 755 ? 19.068 -9.793 -25.987 1.00 91.81 755 SER A C 1
ATOM 5848 O O . SER A 1 755 ? 18.999 -8.943 -26.870 1.00 91.81 755 SER A O 1
ATOM 5850 N N . VAL A 1 756 ? 18.034 -10.568 -25.659 1.00 92.56 756 VAL A N 1
ATOM 5851 C CA . VAL A 1 756 ? 16.737 -10.492 -26.344 1.00 92.56 756 VAL A CA 1
ATOM 5852 C C . VAL A 1 756 ? 15.593 -10.219 -25.377 1.00 92.56 756 VAL A C 1
ATOM 5854 O O . VAL A 1 756 ? 15.610 -10.696 -24.242 1.00 92.56 756 VAL A O 1
ATOM 5857 N N . ASP A 1 757 ? 14.605 -9.454 -25.837 1.00 92.81 757 ASP A N 1
ATOM 5858 C CA . ASP A 1 757 ? 13.352 -9.201 -25.122 1.00 92.81 757 ASP A CA 1
ATOM 5859 C C . ASP A 1 757 ? 12.350 -10.378 -25.247 1.00 92.81 757 ASP A C 1
ATOM 5861 O O . ASP A 1 757 ? 12.624 -11.400 -25.889 1.00 92.81 757 ASP A O 1
ATOM 5865 N N . LEU A 1 758 ? 11.145 -10.251 -24.669 1.00 91.38 758 LEU A N 1
ATOM 5866 C CA . LEU A 1 758 ? 10.097 -11.285 -24.789 1.00 91.38 758 LEU A CA 1
ATOM 5867 C C . LEU A 1 758 ? 9.587 -11.483 -26.230 1.00 91.38 758 LEU A C 1
ATOM 5869 O O . LEU A 1 758 ? 8.888 -12.457 -26.503 1.00 91.38 758 LEU A O 1
ATOM 5873 N N . LYS A 1 759 ? 9.937 -10.585 -27.158 1.00 90.31 759 LYS A N 1
ATOM 5874 C CA . LYS A 1 759 ? 9.661 -10.682 -28.596 1.00 90.31 759 LYS A CA 1
ATOM 5875 C C . LYS A 1 759 ? 10.881 -11.146 -29.399 1.00 90.31 759 LYS A C 1
ATOM 5877 O O . LYS A 1 759 ? 10.860 -11.038 -30.619 1.00 90.31 759 LYS A O 1
ATOM 5882 N N . GLN A 1 760 ? 11.918 -11.679 -28.747 1.00 91.88 760 GLN A N 1
ATOM 5883 C CA . GLN A 1 760 ? 13.179 -12.113 -29.367 1.00 91.88 760 GLN A CA 1
ATOM 5884 C C . GLN A 1 760 ? 13.957 -10.991 -30.086 1.00 91.88 760 GLN A C 1
ATOM 5886 O O . GLN A 1 760 ? 14.873 -11.256 -30.859 1.00 91.88 760 GLN A O 1
ATOM 5891 N N . ARG A 1 761 ? 13.637 -9.719 -29.820 1.00 91.25 761 ARG A N 1
ATOM 5892 C CA . ARG A 1 761 ? 14.322 -8.577 -30.438 1.00 91.25 761 ARG A CA 1
ATOM 5893 C C . ARG A 1 761 ? 15.573 -8.227 -29.656 1.00 91.25 761 ARG A C 1
ATOM 5895 O O . ARG A 1 761 ? 15.533 -8.240 -28.433 1.00 91.25 761 ARG A O 1
ATOM 5902 N N . THR A 1 762 ? 16.638 -7.843 -30.355 1.00 93.06 762 THR A N 1
ATOM 5903 C CA . THR A 1 762 ? 17.872 -7.321 -29.745 1.00 93.06 762 THR A CA 1
ATOM 5904 C C . THR A 1 762 ? 17.794 -5.802 -29.499 1.00 93.06 762 THR A C 1
ATOM 5906 O O . THR A 1 762 ? 16.979 -5.109 -30.125 1.00 93.06 762 THR A O 1
ATOM 5909 N N . PRO A 1 763 ? 18.681 -5.213 -28.669 1.00 94.00 763 PRO A N 1
ATOM 5910 C CA . PRO A 1 763 ? 18.792 -3.764 -28.513 1.00 94.00 763 PRO A CA 1
ATOM 5911 C C . PRO A 1 763 ? 19.019 -3.029 -29.838 1.00 94.00 763 PRO A C 1
ATOM 5913 O O . PRO A 1 763 ? 18.466 -1.947 -30.035 1.00 94.00 763 PRO A O 1
ATOM 5916 N N . LEU A 1 764 ? 19.771 -3.630 -30.770 1.00 91.75 764 LEU A N 1
ATOM 5917 C CA . LEU A 1 764 ? 19.988 -3.067 -32.103 1.00 91.75 764 LEU A CA 1
ATOM 5918 C C . LEU A 1 764 ? 18.686 -3.004 -32.911 1.00 91.75 764 LEU A C 1
ATOM 5920 O O . LEU A 1 764 ? 18.410 -1.972 -33.517 1.00 91.75 764 LEU A O 1
ATOM 5924 N N . MET A 1 765 ? 17.857 -4.054 -32.889 1.00 89.00 765 MET A N 1
ATOM 5925 C CA . MET A 1 765 ? 16.538 -4.030 -33.539 1.00 89.00 765 MET A CA 1
ATOM 5926 C C . MET A 1 765 ? 15.630 -2.952 -32.945 1.00 89.00 765 MET A C 1
ATOM 5928 O O . MET A 1 765 ? 14.927 -2.265 -33.683 1.00 89.00 765 MET A O 1
ATOM 5932 N N . CYS A 1 766 ? 15.669 -2.757 -31.623 1.00 90.62 766 CYS A N 1
ATOM 5933 C CA . CYS A 1 766 ? 14.946 -1.671 -30.961 1.00 90.62 766 CYS A CA 1
ATOM 5934 C C . CYS A 1 766 ? 15.450 -0.283 -31.396 1.00 90.62 766 CYS A C 1
ATOM 5936 O O . CYS A 1 766 ? 14.627 0.586 -31.695 1.00 90.62 766 CYS A O 1
ATOM 5938 N N . ALA A 1 767 ? 16.768 -0.081 -31.496 1.00 90.06 767 ALA A N 1
ATOM 5939 C CA . ALA A 1 767 ? 17.359 1.167 -31.981 1.00 90.06 767 ALA A CA 1
ATOM 5940 C C . ALA A 1 767 ? 17.005 1.437 -33.454 1.00 90.06 767 ALA A C 1
ATOM 5942 O O . ALA A 1 767 ? 16.520 2.519 -33.786 1.00 90.06 767 ALA A O 1
ATOM 5943 N N . VAL A 1 768 ? 17.167 0.437 -34.328 1.00 85.44 768 VAL A N 1
ATOM 5944 C CA . VAL A 1 768 ? 16.803 0.483 -35.755 1.00 85.44 768 VAL A CA 1
ATOM 5945 C C . VAL A 1 768 ? 15.317 0.768 -35.940 1.00 85.44 768 VAL A C 1
ATOM 5947 O O . VAL A 1 768 ? 14.958 1.701 -36.657 1.00 85.44 768 VAL A O 1
ATOM 5950 N N . GLY A 1 769 ? 14.451 0.044 -35.229 1.00 81.88 769 GLY A N 1
ATOM 5951 C CA . GLY A 1 769 ? 13.004 0.229 -35.273 1.00 81.88 769 GLY A CA 1
ATOM 5952 C C . GLY A 1 769 ? 12.542 1.621 -34.833 1.00 81.88 769 GLY A C 1
ATOM 5953 O O . GLY A 1 769 ? 11.452 2.034 -35.226 1.00 81.88 769 GLY A O 1
ATOM 5954 N N . GLN A 1 770 ? 13.348 2.371 -34.073 1.00 83.38 770 GLN A N 1
ATOM 5955 C CA . GLN A 1 770 ? 13.080 3.774 -33.721 1.00 83.38 770 GLN A CA 1
ATOM 5956 C C . GLN A 1 770 ? 13.950 4.803 -34.465 1.00 83.38 770 GLN A C 1
ATOM 5958 O O . GLN A 1 770 ? 13.682 5.996 -34.362 1.00 83.38 770 GLN A O 1
ATOM 5963 N N . GLY A 1 771 ? 14.923 4.374 -35.276 1.00 80.88 771 GLY A N 1
ATOM 5964 C CA . GLY A 1 771 ? 15.807 5.260 -36.045 1.00 80.88 771 GLY A CA 1
ATOM 5965 C C . GLY A 1 771 ? 16.935 5.919 -35.237 1.00 80.88 771 GLY A C 1
ATOM 5966 O O . GLY A 1 771 ? 17.486 6.928 -35.685 1.00 80.88 771 GLY A O 1
ATOM 5967 N N . GLN A 1 772 ? 17.288 5.354 -34.077 1.00 85.81 772 GLN A N 1
ATOM 5968 C CA . GLN A 1 772 ? 18.225 5.922 -33.097 1.00 85.81 772 GLN A CA 1
ATOM 5969 C C . GLN A 1 772 ? 19.675 5.851 -33.586 1.00 85.81 772 GLN A C 1
ATOM 5971 O O . GLN A 1 772 ? 20.424 4.911 -33.323 1.00 85.81 772 GLN A O 1
ATOM 5976 N N . SER A 1 773 ? 20.037 6.838 -34.403 1.00 81.75 773 SER A N 1
ATOM 5977 C CA . SER A 1 773 ? 21.223 6.800 -35.261 1.00 81.75 773 SER A CA 1
ATOM 5978 C C . SER A 1 773 ? 22.537 6.769 -34.476 1.00 81.75 773 SER A C 1
ATOM 5980 O O . SER A 1 773 ? 23.493 6.141 -34.935 1.00 81.75 773 SER A O 1
ATOM 5982 N N . SER A 1 774 ? 22.587 7.403 -33.301 1.00 86.69 774 SER A N 1
ATOM 5983 C CA . SER A 1 774 ? 23.792 7.467 -32.466 1.00 86.69 774 SER A CA 1
ATOM 5984 C C . SER A 1 774 ? 24.113 6.090 -31.888 1.00 86.69 774 SER A C 1
ATOM 5986 O O . SER A 1 774 ? 25.241 5.604 -32.015 1.00 86.69 774 SER A O 1
ATOM 5988 N N . VAL A 1 775 ? 23.103 5.422 -31.321 1.00 88.25 775 VAL A N 1
ATOM 5989 C CA . VAL A 1 775 ? 23.235 4.063 -30.787 1.00 88.25 775 VAL A CA 1
ATOM 5990 C C . VAL A 1 775 ? 23.432 3.027 -31.892 1.00 88.25 775 VAL A C 1
ATOM 5992 O O . VAL A 1 775 ? 24.280 2.152 -31.727 1.00 88.25 775 VAL A O 1
ATOM 5995 N N . ILE A 1 776 ? 22.725 3.125 -33.025 1.00 87.00 776 ILE A N 1
ATOM 5996 C CA . ILE A 1 776 ? 22.923 2.218 -34.172 1.00 87.00 776 ILE A CA 1
ATOM 5997 C C . ILE A 1 776 ? 24.386 2.255 -34.630 1.00 87.00 776 ILE A C 1
ATOM 5999 O O . ILE A 1 776 ? 25.028 1.210 -34.714 1.00 87.00 776 ILE A O 1
ATOM 6003 N N . HIS A 1 777 ? 24.929 3.453 -34.884 1.00 83.31 777 HIS A N 1
ATOM 6004 C CA . HIS A 1 777 ? 26.317 3.607 -35.315 1.00 83.31 777 HIS A CA 1
ATOM 6005 C C . HIS A 1 777 ? 27.291 3.017 -34.288 1.00 83.31 777 HIS A C 1
ATOM 6007 O O . HIS A 1 777 ? 28.216 2.292 -34.654 1.00 83.31 777 HIS A O 1
ATOM 6013 N N . TYR A 1 778 ? 27.079 3.299 -33.001 1.00 88.06 778 TYR A N 1
ATOM 6014 C CA . TYR A 1 778 ? 27.943 2.809 -31.932 1.00 88.06 778 TYR A CA 1
ATOM 6015 C C . TYR A 1 778 ? 27.899 1.282 -31.778 1.00 88.06 778 TYR A C 1
ATOM 6017 O O . TYR A 1 778 ? 28.953 0.651 -31.780 1.00 88.06 778 TYR A O 1
ATOM 6025 N N . LEU A 1 779 ? 26.710 0.670 -31.708 1.00 86.88 779 LEU A N 1
ATOM 6026 C CA . LEU A 1 779 ? 26.581 -0.784 -31.571 1.00 86.88 779 LEU A CA 1
ATOM 6027 C C . LEU A 1 779 ? 27.191 -1.520 -32.769 1.00 86.88 779 LEU A C 1
ATOM 6029 O O . LEU A 1 779 ? 27.891 -2.503 -32.562 1.00 86.88 779 LEU A O 1
ATOM 6033 N N . VAL A 1 780 ? 27.003 -1.029 -33.998 1.00 83.56 780 VAL A N 1
ATOM 6034 C CA . VAL A 1 780 ? 27.594 -1.658 -35.194 1.00 83.56 780 VAL A CA 1
ATOM 6035 C C . VAL A 1 780 ? 29.121 -1.514 -35.232 1.00 83.56 780 VAL A C 1
ATOM 6037 O O . VAL A 1 780 ? 29.813 -2.452 -35.615 1.00 83.56 780 VAL A O 1
ATOM 6040 N N . SER A 1 781 ? 29.670 -0.374 -34.798 1.00 80.69 781 SER A N 1
ATOM 6041 C CA . SER A 1 781 ? 31.121 -0.122 -34.851 1.00 80.69 781 SER A CA 1
ATOM 6042 C C . SER A 1 781 ? 31.918 -0.658 -33.651 1.00 80.69 781 SER A C 1
ATOM 6044 O O . SER A 1 781 ? 33.105 -0.936 -33.803 1.00 80.69 781 SER A O 1
ATOM 6046 N N . HIS A 1 782 ? 31.297 -0.799 -32.474 1.00 72.19 782 HIS A N 1
ATOM 6047 C CA . HIS A 1 782 ? 31.969 -1.159 -31.213 1.00 72.19 782 HIS A CA 1
ATOM 6048 C C . HIS A 1 782 ? 31.350 -2.376 -30.495 1.00 72.19 782 HIS A C 1
ATOM 6050 O O . HIS A 1 782 ? 31.927 -2.882 -29.530 1.00 72.19 782 HIS A O 1
ATOM 6056 N N . GLY A 1 783 ? 30.209 -2.894 -30.961 1.00 63.00 783 GLY A N 1
ATOM 6057 C CA . GLY A 1 783 ? 29.573 -4.108 -30.446 1.00 63.00 783 GLY A CA 1
ATOM 6058 C C . GLY A 1 783 ? 30.307 -5.374 -30.885 1.00 63.00 783 GLY A C 1
ATOM 6059 O O . GLY A 1 783 ? 29.864 -6.084 -31.785 1.00 63.00 783 GLY A O 1
ATOM 6060 N N . GLY A 1 784 ? 31.433 -5.680 -30.240 1.00 59.91 784 GLY A N 1
ATOM 6061 C CA . GLY A 1 784 ? 32.157 -6.931 -30.468 1.00 59.91 784 GLY A CA 1
ATOM 6062 C C . GLY A 1 784 ? 31.248 -8.150 -30.264 1.00 59.91 784 GLY A C 1
ATOM 6063 O O . GLY A 1 784 ? 30.747 -8.370 -29.164 1.00 59.91 784 GLY A O 1
ATOM 6064 N N . GLY A 1 785 ? 31.045 -8.936 -31.325 1.00 68.50 785 GLY A N 1
ATOM 6065 C CA . GLY A 1 785 ? 30.163 -10.108 -31.317 1.00 68.50 785 GLY A CA 1
ATOM 6066 C C . GLY A 1 785 ? 28.687 -9.829 -31.629 1.00 68.50 785 GLY A C 1
ATOM 6067 O O . GLY A 1 785 ? 27.875 -10.727 -31.438 1.00 68.50 785 GLY A O 1
ATOM 6068 N N . LEU A 1 786 ? 28.321 -8.629 -32.091 1.00 77.19 786 LEU A N 1
ATOM 6069 C CA . LEU A 1 786 ? 26.964 -8.287 -32.533 1.00 77.19 786 LEU A CA 1
ATOM 6070 C C . LEU A 1 786 ? 26.462 -9.221 -33.657 1.00 77.19 786 LEU A C 1
ATOM 6072 O O . LEU A 1 786 ? 27.146 -9.395 -34.664 1.00 77.19 786 LEU A O 1
ATOM 6076 N N . SER A 1 787 ? 25.255 -9.773 -33.504 1.00 78.00 787 SER A N 1
ATOM 6077 C CA . SER A 1 787 ? 24.584 -10.595 -34.523 1.00 78.00 787 SER A CA 1
ATOM 6078 C C . SER A 1 787 ? 23.592 -9.756 -35.332 1.00 78.00 787 SER A C 1
ATOM 6080 O O . SER A 1 787 ? 22.707 -9.110 -34.768 1.00 78.00 787 SER A O 1
ATOM 6082 N N . LEU A 1 788 ? 23.722 -9.782 -36.660 1.00 76.12 788 LEU A N 1
ATOM 6083 C CA . LEU A 1 788 ? 22.814 -9.101 -37.601 1.00 76.12 788 LEU A CA 1
ATOM 6084 C C . LEU A 1 788 ? 21.721 -10.037 -38.155 1.00 76.12 788 LEU A C 1
ATOM 6086 O O . LEU A 1 788 ? 20.728 -9.577 -38.718 1.00 76.12 788 LEU A O 1
ATOM 6090 N N . ASP A 1 789 ? 21.904 -11.343 -37.966 1.00 79.12 789 ASP A N 1
ATOM 6091 C CA . ASP A 1 789 ? 21.073 -12.458 -38.431 1.00 79.12 789 ASP A CA 1
ATOM 6092 C C . ASP A 1 789 ? 19.956 -12.863 -37.455 1.00 79.12 789 ASP A C 1
ATOM 6094 O O . ASP A 1 789 ? 19.104 -13.682 -37.805 1.00 79.12 789 ASP A O 1
ATOM 6098 N N . CYS A 1 790 ? 19.918 -12.277 -36.251 1.00 79.25 790 CYS A N 1
ATOM 6099 C CA . CYS A 1 790 ? 18.810 -12.456 -35.314 1.00 79.25 790 CYS A CA 1
ATOM 6100 C C . CYS A 1 790 ? 17.459 -12.135 -35.975 1.00 79.25 790 CYS A C 1
ATOM 6102 O O . CYS A 1 790 ? 17.355 -11.239 -36.816 1.00 79.25 790 CYS A O 1
ATOM 6104 N N . GLN A 1 791 ? 16.408 -12.817 -35.521 1.00 84.44 791 GLN A N 1
ATOM 6105 C CA . GLN A 1 791 ? 15.020 -12.589 -35.920 1.00 84.44 791 GLN A CA 1
ATOM 6106 C C . GLN A 1 791 ? 14.145 -12.438 -34.674 1.00 84.44 791 GLN A C 1
ATOM 6108 O O . GLN A 1 791 ? 14.411 -13.075 -33.654 1.00 84.44 791 GLN A O 1
ATOM 6113 N N . ASP A 1 792 ? 13.112 -11.602 -34.761 1.00 85.88 792 ASP A N 1
ATOM 6114 C CA . ASP A 1 792 ? 12.079 -11.517 -33.727 1.00 85.88 792 ASP A CA 1
ATOM 6115 C C . ASP A 1 792 ? 11.119 -12.730 -33.764 1.00 85.88 792 ASP A C 1
ATOM 6117 O O . ASP A 1 792 ? 11.240 -13.618 -34.611 1.00 85.88 792 ASP A O 1
ATOM 6121 N N . ILE A 1 793 ? 10.147 -12.777 -32.846 1.00 84.50 793 ILE A N 1
ATOM 6122 C CA . ILE A 1 793 ? 9.129 -13.850 -32.782 1.00 84.50 793 ILE A CA 1
ATOM 6123 C C . ILE A 1 793 ? 8.298 -14.020 -34.064 1.00 84.50 793 ILE A C 1
ATOM 6125 O O . ILE A 1 793 ? 7.727 -15.091 -34.268 1.00 84.50 793 ILE A O 1
ATOM 6129 N N . ASP A 1 794 ? 8.229 -12.992 -34.909 1.00 81.19 794 ASP A N 1
ATOM 6130 C CA . ASP A 1 794 ? 7.478 -12.982 -36.164 1.00 81.19 794 ASP A CA 1
ATOM 6131 C C . ASP A 1 794 ? 8.386 -13.325 -37.373 1.00 81.19 794 ASP A C 1
ATOM 6133 O O . ASP A 1 794 ? 7.914 -13.391 -38.510 1.00 81.19 794 ASP A O 1
ATOM 6137 N N . GLY A 1 795 ? 9.685 -13.574 -37.143 1.00 80.44 795 GLY A N 1
ATOM 6138 C CA . GLY A 1 795 ? 10.695 -13.873 -38.167 1.00 80.44 795 GLY A CA 1
ATOM 6139 C C . GLY A 1 795 ? 11.383 -12.638 -38.766 1.00 80.44 795 GLY A C 1
ATOM 6140 O O . GLY A 1 795 ? 12.181 -12.764 -39.699 1.00 80.44 795 GLY A O 1
ATOM 6141 N N . ASN A 1 796 ? 11.114 -11.433 -38.254 1.00 78.50 796 ASN A N 1
ATOM 6142 C CA . ASN A 1 796 ? 11.677 -10.197 -38.792 1.00 78.50 796 ASN A CA 1
ATOM 6143 C C . ASN A 1 796 ? 13.144 -10.033 -38.374 1.00 78.50 796 ASN A C 1
ATOM 6145 O O . ASN A 1 796 ? 13.455 -9.706 -37.227 1.00 78.50 796 ASN A O 1
ATOM 6149 N N . GLY A 1 797 ? 14.056 -10.194 -39.334 1.00 79.38 797 GLY A N 1
ATOM 6150 C CA . GLY A 1 797 ? 15.449 -9.756 -39.192 1.00 79.38 797 GLY A CA 1
ATOM 6151 C C . GLY A 1 797 ? 15.618 -8.232 -39.275 1.00 79.38 797 GLY A C 1
ATOM 6152 O O . GLY A 1 797 ? 14.693 -7.509 -39.651 1.00 79.38 797 GLY A O 1
ATOM 6153 N N . LEU A 1 798 ? 16.825 -7.729 -38.993 1.00 75.19 798 LEU A N 1
ATOM 6154 C CA . LEU A 1 798 ? 17.125 -6.287 -38.918 1.00 75.19 798 LEU A CA 1
ATOM 6155 C C . LEU A 1 798 ? 16.706 -5.489 -40.172 1.00 75.19 798 LEU A C 1
ATOM 6157 O O . LEU A 1 798 ? 16.171 -4.382 -40.065 1.00 75.19 798 LEU A O 1
ATOM 6161 N N . LEU A 1 799 ? 16.887 -6.080 -41.358 1.00 68.69 799 LEU A N 1
ATOM 6162 C CA . LEU A 1 799 ? 16.475 -5.500 -42.640 1.00 68.69 799 LEU A CA 1
ATOM 6163 C C . LEU A 1 799 ? 14.960 -5.249 -42.715 1.00 68.69 799 LEU A C 1
ATOM 6165 O O . LEU A 1 799 ? 14.548 -4.205 -43.213 1.00 68.69 799 LEU A O 1
ATOM 6169 N N . HIS A 1 800 ? 14.123 -6.137 -42.170 1.00 68.69 800 HIS A N 1
ATOM 6170 C CA . HIS A 1 800 ? 12.667 -5.951 -42.167 1.00 68.69 800 HIS A CA 1
ATOM 6171 C C . HIS A 1 800 ? 12.278 -4.695 -41.375 1.00 68.69 800 HIS A C 1
ATOM 6173 O O . HIS A 1 800 ? 11.492 -3.881 -41.860 1.00 68.69 800 HIS A O 1
ATOM 6179 N N . PHE A 1 801 ? 12.897 -4.465 -40.210 1.00 67.19 801 PHE A N 1
ATOM 6180 C CA . PHE A 1 801 ? 12.685 -3.243 -39.426 1.00 67.19 801 PHE A CA 1
ATOM 6181 C C . PHE A 1 801 ? 13.121 -1.973 -40.180 1.00 67.19 801 PHE A C 1
ATOM 6183 O O . PHE A 1 801 ? 12.395 -0.975 -40.147 1.00 67.19 801 PHE A O 1
ATOM 6190 N N . LEU A 1 802 ? 14.248 -2.012 -40.906 1.00 66.81 802 LEU A N 1
ATOM 6191 C CA . LEU A 1 802 ? 14.694 -0.909 -41.773 1.00 66.81 802 LEU A CA 1
ATOM 6192 C C . LEU A 1 802 ? 13.695 -0.625 -42.908 1.00 66.81 802 LEU A C 1
ATOM 6194 O O . LEU A 1 802 ? 13.335 0.532 -43.136 1.00 66.81 802 LEU A O 1
ATOM 6198 N N . PHE A 1 803 ? 13.210 -1.661 -43.601 1.00 62.69 803 PHE A N 1
ATOM 6199 C CA . PHE A 1 803 ? 12.266 -1.510 -44.713 1.00 62.69 803 PHE A CA 1
ATOM 6200 C C . PHE A 1 803 ? 10.885 -1.020 -44.259 1.00 62.69 803 PHE A C 1
ATOM 6202 O O . PHE A 1 803 ? 10.356 -0.084 -44.860 1.00 62.69 803 PHE A O 1
ATOM 6209 N N . ILE A 1 804 ? 10.334 -1.560 -43.165 1.00 59.22 804 ILE A N 1
ATOM 6210 C CA . ILE A 1 804 ? 9.042 -1.130 -42.593 1.00 59.22 804 ILE A CA 1
ATOM 6211 C C . ILE A 1 804 ? 9.068 0.364 -42.216 1.00 59.22 804 ILE A C 1
ATOM 6213 O O . ILE A 1 804 ? 8.071 1.068 -42.386 1.00 59.22 804 ILE A O 1
ATOM 6217 N N . LYS A 1 805 ? 10.214 0.875 -41.744 1.00 58.25 805 LYS A N 1
ATOM 6218 C CA . LYS A 1 805 ? 10.406 2.290 -41.375 1.00 58.25 805 LYS A CA 1
ATOM 6219 C C . LYS A 1 805 ? 10.926 3.180 -42.515 1.00 58.25 805 LYS A C 1
ATOM 6221 O O . LYS A 1 805 ? 10.985 4.395 -42.324 1.00 58.25 805 LYS A O 1
ATOM 6226 N N . LYS A 1 806 ? 11.224 2.646 -43.712 1.00 51.00 806 LYS A N 1
ATOM 6227 C CA . LYS A 1 806 ? 11.742 3.412 -44.873 1.00 51.00 806 LYS A CA 1
ATOM 6228 C C . LYS A 1 806 ? 10.835 4.587 -45.282 1.00 51.00 806 LYS A C 1
ATOM 6230 O O . LYS A 1 806 ? 11.323 5.583 -45.803 1.00 51.00 806 LYS A O 1
ATOM 6235 N N . SER A 1 807 ? 9.539 4.505 -44.977 1.00 48.03 807 SER A N 1
ATOM 6236 C CA . SER A 1 807 ? 8.529 5.557 -45.175 1.00 48.03 807 SER A CA 1
ATOM 6237 C C . SER A 1 807 ? 8.607 6.745 -44.196 1.00 48.03 807 SER A C 1
ATOM 6239 O O . SER A 1 807 ? 7.994 7.777 -44.462 1.00 48.03 807 SER A O 1
ATOM 6241 N N . TYR A 1 808 ? 9.345 6.634 -43.083 1.00 43.66 808 TYR A N 1
ATOM 6242 C CA . TYR A 1 808 ? 9.410 7.650 -42.018 1.00 43.66 808 TYR A CA 1
ATOM 6243 C C . TYR A 1 808 ? 10.718 8.461 -41.973 1.00 43.66 808 TYR A C 1
ATOM 6245 O O . TYR A 1 808 ? 10.759 9.509 -41.321 1.00 43.66 808 TYR A O 1
ATOM 6253 N N . TYR A 1 809 ? 11.783 8.037 -42.661 1.00 46.16 809 TYR A N 1
ATOM 6254 C CA . TYR A 1 809 ? 13.049 8.778 -42.679 1.00 46.16 809 TYR A CA 1
ATOM 6255 C C . TYR A 1 809 ? 12.956 10.023 -43.579 1.00 46.16 809 TYR A C 1
ATOM 6257 O O . TYR A 1 809 ? 13.012 9.931 -44.802 1.00 46.16 809 TYR A O 1
ATOM 6265 N N . LYS A 1 810 ? 12.875 11.216 -42.972 1.00 45.94 810 LYS A N 1
ATOM 6266 C CA . LYS A 1 810 ? 12.901 12.511 -43.692 1.00 45.94 810 LYS A CA 1
ATOM 6267 C C . LYS A 1 810 ? 14.274 12.883 -44.278 1.00 45.94 810 LYS A C 1
ATOM 6269 O O . LYS A 1 810 ? 14.370 13.841 -45.039 1.00 45.94 810 LYS A O 1
ATOM 6274 N N . THR A 1 811 ? 15.329 12.158 -43.916 1.00 46.88 811 THR A N 1
ATOM 6275 C CA . THR A 1 811 ? 16.706 12.366 -44.390 1.00 46.88 811 THR A CA 1
ATOM 6276 C C . THR A 1 811 ? 17.329 11.029 -44.791 1.00 46.88 811 THR A C 1
ATOM 6278 O O . THR A 1 811 ? 17.231 10.084 -44.006 1.00 46.88 811 THR A O 1
ATOM 6281 N N . PRO A 1 812 ? 17.989 10.933 -45.961 1.00 48.66 812 PRO A N 1
ATOM 6282 C CA . PRO A 1 812 ? 18.631 9.700 -46.406 1.00 48.66 812 PRO A CA 1
ATOM 6283 C C . PRO A 1 812 ? 19.863 9.356 -45.556 1.00 48.66 812 PRO A C 1
ATOM 6285 O O . PRO A 1 812 ? 20.598 10.238 -45.107 1.00 48.66 812 PRO A O 1
ATOM 6288 N N . ILE A 1 813 ? 20.107 8.057 -45.374 1.00 51.03 813 ILE A N 1
ATOM 6289 C CA . ILE A 1 813 ? 21.332 7.525 -44.765 1.00 51.03 813 ILE A CA 1
ATOM 6290 C C . ILE A 1 813 ? 22.484 7.744 -45.757 1.00 51.03 813 ILE A C 1
ATOM 6292 O O . ILE A 1 813 ? 22.414 7.275 -46.892 1.00 51.03 813 ILE A O 1
ATOM 6296 N N . SER A 1 814 ? 23.536 8.463 -45.353 1.00 50.41 814 SER A N 1
ATOM 6297 C CA . SE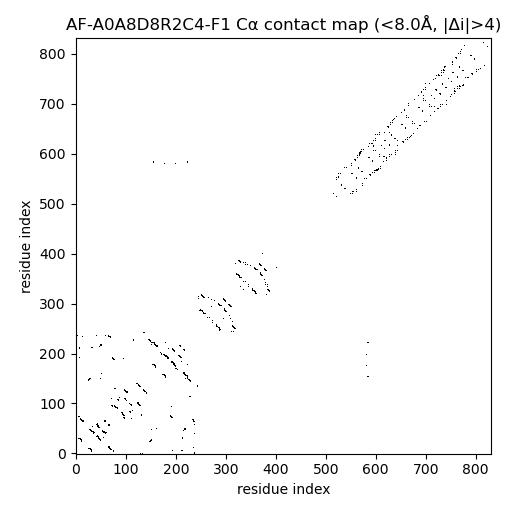R A 1 814 ? 24.724 8.683 -46.189 1.00 50.41 814 SER A CA 1
ATOM 6298 C C . SER A 1 814 ? 25.847 7.697 -45.856 1.00 50.41 814 SER A C 1
ATOM 6300 O O . SER A 1 814 ? 26.077 7.365 -44.691 1.00 50.41 814 SER A O 1
ATOM 6302 N N . ARG A 1 815 ? 26.597 7.278 -46.887 1.00 47.81 815 ARG A N 1
ATOM 6303 C CA . ARG A 1 815 ? 27.784 6.402 -46.781 1.00 47.81 815 ARG A CA 1
ATOM 6304 C C . ARG A 1 815 ? 28.817 6.911 -45.771 1.00 47.81 815 ARG A C 1
ATOM 6306 O O . ARG A 1 815 ? 29.471 6.129 -45.096 1.00 47.81 815 ARG A O 1
ATOM 6313 N N . GLU A 1 816 ? 28.913 8.231 -45.653 1.00 49.41 816 GLU A N 1
ATOM 6314 C CA . GLU A 1 816 ? 29.803 8.962 -44.746 1.00 49.41 816 GLU A CA 1
ATOM 6315 C C . GLU A 1 816 ? 29.436 8.798 -43.261 1.00 49.41 816 GLU A C 1
ATOM 6317 O O . GLU A 1 816 ? 30.299 8.968 -42.405 1.00 49.41 816 GLU A O 1
ATOM 6322 N N . ARG A 1 817 ? 28.168 8.495 -42.939 1.00 46.44 817 ARG A N 1
ATOM 6323 C CA . ARG A 1 817 ? 27.676 8.376 -41.554 1.00 46.44 817 ARG A CA 1
ATOM 6324 C C . ARG A 1 817 ? 27.635 6.948 -41.022 1.00 46.44 817 ARG A C 1
ATOM 6326 O O . ARG A 1 817 ? 27.696 6.777 -39.813 1.00 46.44 817 ARG A O 1
ATOM 6333 N N . ALA A 1 818 ? 27.466 5.949 -41.884 1.00 48.88 818 ALA A N 1
ATOM 6334 C CA . ALA A 1 818 ? 27.372 4.545 -41.480 1.00 48.88 818 ALA A CA 1
ATOM 6335 C C . ALA A 1 818 ? 27.772 3.620 -42.647 1.00 48.88 818 ALA A C 1
ATOM 6337 O O . ALA A 1 818 ? 26.895 3.048 -43.298 1.00 48.88 818 ALA A O 1
ATOM 6338 N N . PRO A 1 819 ? 29.076 3.478 -42.954 1.00 51.78 819 PRO A N 1
ATOM 6339 C CA . PRO A 1 819 ? 29.525 2.807 -44.173 1.00 51.78 819 PRO A CA 1
ATOM 6340 C C . PRO A 1 819 ? 29.084 1.340 -44.258 1.00 51.78 819 PRO A C 1
ATOM 6342 O O . PRO A 1 819 ? 28.573 0.941 -45.294 1.00 51.78 819 PRO A O 1
ATOM 6345 N N . GLN A 1 820 ? 29.179 0.556 -43.179 1.00 46.56 820 GLN A N 1
ATOM 6346 C CA . GLN A 1 820 ? 28.772 -0.863 -43.186 1.00 46.56 820 GLN A CA 1
ATOM 6347 C C . GLN A 1 820 ? 27.270 -1.043 -43.475 1.00 46.56 820 GLN A C 1
ATOM 6349 O O . GLN A 1 820 ? 26.901 -1.826 -44.344 1.00 46.56 820 GLN A O 1
ATOM 6354 N N . ILE A 1 821 ? 26.417 -0.237 -42.831 1.00 48.84 821 ILE A N 1
ATOM 6355 C CA . ILE A 1 821 ? 24.963 -0.228 -43.072 1.00 48.84 821 ILE A CA 1
ATOM 6356 C C . ILE A 1 821 ? 24.649 0.255 -44.496 1.00 48.84 821 ILE A C 1
ATOM 6358 O O . ILE A 1 821 ? 23.676 -0.185 -45.097 1.00 48.84 821 ILE A O 1
ATOM 6362 N N . TYR A 1 822 ? 25.462 1.156 -45.056 1.00 57.53 822 TYR A N 1
ATOM 6363 C CA . TYR A 1 822 ? 25.285 1.654 -46.419 1.00 57.53 822 TYR A CA 1
ATOM 6364 C C . TYR A 1 822 ? 25.681 0.626 -47.493 1.00 57.53 822 TYR A C 1
ATOM 6366 O O . TYR A 1 822 ? 24.988 0.525 -48.503 1.00 57.53 822 TYR A O 1
ATOM 6374 N N . GLU A 1 823 ? 26.747 -0.155 -47.288 1.00 52.81 823 GLU A N 1
ATOM 6375 C CA . GLU A 1 823 ? 27.100 -1.251 -48.205 1.00 52.81 823 GLU A CA 1
ATOM 6376 C C . GLU A 1 823 ? 26.034 -2.367 -48.177 1.00 52.81 823 GLU A C 1
ATOM 6378 O O . GLU A 1 823 ? 25.629 -2.844 -49.236 1.00 52.81 823 GLU A O 1
ATOM 6383 N N . GLU A 1 824 ? 25.494 -2.723 -47.002 1.00 50.31 824 GLU A N 1
ATOM 6384 C CA . GLU A 1 824 ? 24.350 -3.651 -46.893 1.00 50.31 824 GLU A CA 1
ATOM 6385 C C . GLU A 1 824 ? 23.047 -3.063 -47.472 1.00 50.31 824 GLU A C 1
ATOM 6387 O O . GLU A 1 824 ? 22.255 -3.769 -48.091 1.00 50.31 824 GLU A O 1
ATOM 6392 N N . TYR A 1 825 ? 22.826 -1.752 -47.339 1.00 47.94 825 TYR A N 1
ATOM 6393 C CA . TYR A 1 825 ? 21.700 -1.057 -47.973 1.00 47.94 825 TYR A CA 1
ATOM 6394 C C . TYR A 1 825 ? 21.782 -1.083 -49.510 1.00 47.94 825 TYR A C 1
ATOM 6396 O O . TYR A 1 825 ? 20.744 -1.115 -50.173 1.00 47.94 825 TYR A O 1
ATOM 6404 N N . LEU A 1 826 ? 22.994 -1.065 -50.081 1.00 47.38 826 LEU A N 1
ATOM 6405 C CA . LEU A 1 826 ? 23.206 -1.170 -51.525 1.00 47.38 826 LEU A CA 1
ATOM 6406 C C . LEU A 1 826 ? 23.099 -2.608 -52.041 1.00 47.38 826 LEU A C 1
ATOM 6408 O O . LEU A 1 826 ? 22.493 -2.804 -53.090 1.00 47.38 826 LEU A O 1
ATOM 6412 N N . SER A 1 827 ? 23.623 -3.608 -51.324 1.00 43.53 827 SER A N 1
ATOM 6413 C CA . SER A 1 827 ? 23.577 -5.007 -51.785 1.00 43.53 827 SER A CA 1
ATOM 6414 C C . SER A 1 827 ? 22.151 -5.566 -51.888 1.00 43.53 827 SER A C 1
ATOM 6416 O O . SER A 1 827 ? 21.879 -6.408 -52.740 1.00 43.53 827 SER A O 1
ATOM 6418 N N . VAL A 1 828 ? 21.214 -5.041 -51.090 1.00 43.22 828 VAL A N 1
ATOM 6419 C CA . VAL A 1 828 ? 19.775 -5.370 -51.155 1.00 43.22 828 VAL A CA 1
ATOM 6420 C C . VAL A 1 828 ? 19.014 -4.470 -52.153 1.00 43.22 828 VAL A C 1
ATOM 6422 O O . VAL A 1 828 ? 17.820 -4.634 -52.371 1.00 43.22 828 VAL A O 1
ATOM 6425 N N . GLY A 1 829 ? 19.685 -3.516 -52.808 1.00 39.41 829 GLY A N 1
ATOM 6426 C CA . GLY A 1 829 ? 19.108 -2.716 -53.897 1.00 39.41 829 GLY A CA 1
ATOM 6427 C C . GLY A 1 829 ? 19.026 -3.446 -55.245 1.00 39.41 829 GLY A C 1
ATOM 6428 O O . GLY A 1 829 ? 18.345 -2.959 -56.147 1.00 39.41 829 GLY A O 1
ATOM 6429 N N . GLU A 1 830 ? 19.708 -4.588 -55.380 1.00 37.56 830 GLU A N 1
ATOM 6430 C CA . GLU A 1 830 ? 19.834 -5.373 -56.620 1.00 37.56 830 GLU A CA 1
ATOM 6431 C C . GLU A 1 830 ? 19.212 -6.788 -56.528 1.00 37.56 830 GLU A C 1
ATOM 6433 O O . GLU A 1 830 ? 19.461 -7.617 -57.405 1.00 37.56 830 GLU A O 1
ATOM 6438 N N . SER A 1 831 ? 18.404 -7.077 -55.492 1.00 31.89 831 SER A N 1
ATOM 6439 C CA . SER A 1 831 ? 17.708 -8.372 -55.297 1.00 31.89 831 SER A CA 1
ATOM 6440 C C . SER A 1 831 ? 16.190 -8.246 -55.153 1.00 31.89 831 SER A C 1
ATOM 6442 O O . SER A 1 831 ? 15.731 -7.269 -54.524 1.00 31.89 831 SER A O 1
#

Foldseek 3Di:
DPDQDWLFKKFFDDQADPPCLLPDHQWIWTFQAFDDDPPDGFWTWIQTLQQGTDTGAGLCVVHDFGIFGLFCQQVQAWDAPQDAPQVGPDPNTAGFKKKAWPPDPSHIHHSQCVQVCHDAQQTWIWIDGHPPRATDTDHRNPPFDKDKHFHDDFFFKKFFHDQAPDPCLLVDHPWIWGFLDQAADPDDSGGSFKTWIQTLVRGIDIDGRRNSNDRGIHTDGGFFTGIGRNVPTGGRNDPPPNNQPPQDQFFKKAQADDPVVQQVQQVPDPQHDDPVCNVRHVFIWGFRHQDPSRWTWTDGPPDPDIGTGDSRRMDTDQSDDQFFKKAFAQDPVQQQVQCVVPQHDDPVVNVRHRFIWGFHDQDSVRFTFTDTQPDTDGGHPSRIDTDDPPDDDDPPPDPPRPPPPPPPPPDDDDDDDDDDDDDDDDDDDDDDDDDDDDDDDDDDDDDDDDDDDDDDDDDDDDDDDDDDDDDDDDDDDPDPPDDPPPPPDDDDDDDDDDDDDDDDDDDDPDDPDDPPDLVVLQVVQVVLLVCVVVVVVVVVVVSLVPDLPQLCRAYPQRDGPLLSCLLSLVLVSNLSSVSSPRRQCRAGNQRDGSLLSNLLSLHLSSNVSSVVSSHPQCRAGPQQDGSLLSNLLNLRLSNNVSSVVSPYDQCRATPQGQGSLLSNLVVVSPSSVVVSLVRPNRDQCRAGNQQDGNLLSNLLVLPPVSNVSSCVVPVVLQQDARPNWRDHSLLSNLLRLSLVVNCCSCVPSVYQQCRAIPFQDGSLLSNLLNVSLNSNQCCVVPVVPDDQCGATNVRDGSVNSNVVCVVPDPDDDDCVRHVVVVVVVVVVVVD

InterPro domains:
  IPR000433 Zinc finger, ZZ-type [PF00569] (79-116)
  IPR000433 Zinc finger, ZZ-type [PS50135] (79-133)
  IPR000433 Zinc finger, ZZ-type [SM00291] (78-125)
  IPR002110 Ankyrin repeat [PF12796] (595-683)
  IPR002110 Ankyrin repeat [PF12796] (695-783)
  IPR002110 Ankyrin repeat [PS50088] (590-622)
  IPR002110 Ankyrin repeat [PS50088] (623-655)
  IPR002110 Ankyrin repeat [PS50088] (725-747)
  IPR002110 Ankyrin repeat [SM00248] (557-586)
  IPR002110 Ankyrin repeat [SM00248] (590-619)
  IPR002110 Ankyrin repeat [SM00248] (623-652)
  IPR002110 Ankyrin repeat [SM00248] (656-684)
  IPR002110 Ankyrin repeat [SM00248] (690-719)
  IPR002110 Ankyrin repeat [SM00248] (725-755)
  IPR002110 Ankyrin repeat [SM00248] (759-790)
  IPR010606 Mib-herc2 [PF06701] (7-71)
  IPR010606 Mib-herc2 [PF06701] (155-220)
  IPR010606 Mib-herc2 [PS51416] (1-73)
  IPR010606 Mib-herc2 [PS51416] (144-223)
  IPR036770 Ankyrin repeat-containing domain superfamily [G3DSA:1.25.40.20] (519-628)

Sequence (831 aa):
MINIEVGLRVLRGPNWKWAEEDGGEGGLGTVVAVKPTGHQVNVVSVIWDVGNKSSCYRVGSENAFDLRVYDSGPAGVRHEGIQCEACLSKCGAIIGSRYSCVDCNDVDLCGTCYHGDRHDLAHGFYRIDTPTSPPVVLPSRRLAQKIPIRGFSIGAKVTRGLNWEWDGQDGGPGKTGRIISIEDGKVGKSYRSIAKVLWSIGKENIYRIGSYGKVDLKCVGSGVPCTVYKTHLPVLGQEVSPGHIVFRRGDRVKVTTDATTLQHIQESSKGGWTPQLLRFLGQVGIVHRVTEQRLVRVRFDNCDNKWTFDPRVLSKVDPFLAGDFVYFIPDERSARENLKGHGEWIEAMASDLGDRGIVVKVYEDKDVRVGFRKNIWTLSPKCLELVKSNSLPDSACVEANYRDYLLPFLQHNPTHSPSNNSSVNNTPTHNGHNSFNTPTHQFNSLPNNTPTPNMSNLPTHNTSPFKANSNNTPTHNAHRTYTPTHNVNILSNTPTHPPSNLPTPSNVPLGEEALESPEDLVEVVENVMREVVRGNTAAVREYLDEADSIVDCPVSGGKTLLHILSYQGCVEELTCLLSRGACVYYPDDAGDTGLHYAAFGNRPQAIETLIQHGAGIDFYNKLGHTPLHVAVFQNFPECVRVLLRHGCDVNIQDNNKDTPLHDAVAKGLDEIQLLLLSHPEVNLYLENSKGFNILNHAVLRGNLAVTEKILAMNGNLATVPKTSDGFTPLHVAAFNDHIDIVKLLVETFKVNVNSVDLKQRTPLMCAVGQGQSSVIHYLVSHGGGLSLDCQDIDGNGLLHFLFIKKSYYKTPISRERAPQIYEEYLSVGES

pLDDT: mean 74.33, std 23.19, range [21.55, 98.56]